Protein 8C7H (pdb70)

Sequence (1208 aa):
LSTCKTIDMELVKRKRIEAIRALYNSTDYYAKEVTRVLALDTNYCFSSTEKNCCVRQLYIDFRKDLGWKWIHEPKGYHANFCLGPCPYIAPCCVPQALEPLPIVYYVGRKPKVEQLSNMIVRSCKCSTCKTIDMELVKRKRIEAIRGQILSKLRLASPPSQGEVPPGPLPEAVLALYNSTRDRVPEADYYAKEVTRVLMVMFFNTSELREAVPEPVLLSRAELRLLRLKLKVEQHVELYQKYSNNSWRYLSNRLLAPSDSPEWLSFDVTGVVRQWNRPFLLLMATPLLDTNYCFSSTEKNCCVRQLYIDFRKDLGWKWIHEPKGYHANFCLGPCPYIWSLDTQYSKVLALYNQHNPGASAAPCCVPQALEPLPIVYYVGRKPKVEQLSNMIVRSCKCSVSCQVLGLLQVPSVLPPDTETLDLSGNQLRSILASPLGFYTALRHLDLSTNEISFLQPGAFQALTHLEHLSLAHNRLAMATALSAGGLGPLPRVTSLDLSGNSLYSGLLERLLGEAPSLHTLSLAENSLTRLTRHTFRDMPALEQLDLHSNVLMDIEDGAFEGLPRLTHLNLSRNSLTCISDFSLQQLRVLDLSCNSIEAFQTASQPQAEFQLTWLDLRENKLLHFPDLAALPRLIYLNLSNNLIRLPIHAPSEGWSARPLSQLLNLDLSYNEIELIPDSFLEHLTSLCFLNLSRNCLRTFEARRLGSLPCLMLLDLSHNALETLELGARALGSLRTLLLQGNALRDLPPYTFANLASLQRLNLQGNRVSPAFITSLRSLSLVDNEIELLRAGAFLHTPLTELDLSSNPGLEVATGALGGLEASLEVLALQGNGLMVLQVDLPCFICLKRLNLAEEVQLVQPGAELRNSGASVKVSCKASGYRFTSYYIDWVRQAPGQGLEWMGRIDPEDGGTKYAQKFQGRVTFTADTSTSTAYVELSSLRSEDTAVYYCARNEWETVVVGDLMYEYEYWGQGTQVTVSSASTKGPSVFPLAPALGCLVKDYFPEPVTVSGVHTFPAVLQSSGLYSLSSVVNVNHKDIQMTQSPSSLSASLGDRVTITCQASQSISSYLAWYQQKPGQAPNILIYGASRLKTGVPSRFSGSGSGTSFTLTISGLEAEDAGTYYCQQYASVPVTFGQGTKVELKRTVAAPSVFIFPPSVVCLLNNFYPREAKVQWQESVTEQDSKDSTYSLSSTCEVTHQGLSSPVTKSF

Organism: Homo sapiens (NCBI:txid9606)

GO terms:
  GO:0001837 epithelial to mesenchymal transition (P, TAS)
  GO:0031012 extracellular matrix (C, IDA)
  GO:0007179 transforming growth factor beta receptor signaling pathway (P, IDA)
  GO:0005515 protein binding (F, IPI)
  GO:0005125 cytokine activity (F, IDA)
  GO:0045066 regulatory T cell differentiation (P, IDA)
  GO:0034125 negative regulation of MyD88-dependent toll-like receptor signaling pathway (P, IDA)
  GO:0005576 extracellular region (C, IC)
  GO:0045596 negative regulation of cell differentiation (P, IEP)
  GO:0090263 positive regulation of canonical Wnt signaling pathway (P, IDA)
  GO:0002859 negative regulation of natural killer cell mediated cytotoxicity directed against tumor cell target (P, IDA)
  GO:0010628 positive regulation of gene expression (P, IDA)
  GO:0010629 negative regulation of gene expression (P, IDA)
  GO:0045944 positive regulation of transcription by RNA polymerase II (P, IDA)
  GO:1904894 positive regulation of receptor signaling pathway via STAT (P, IDA)
  GO:0060391 positive regulation of SMAD protein signal transduction (P, IDA)
  GO:0048661 positive regulation of smooth muscle cell proliferation (P, IDA)
  GO:1903077 negative regulation of protein localization to plasma membrane (P, IDA)
  GO:1902894 negative regulation of miRNA transcription (P, IMP)
  GO:0090263 positive regulation of canonical Wnt signaling pathway (P, IMP)

Foldseek 3Di:
DDDDDDDDDPVVVVVVVVVVVVQVVCDVVDDDDTDDDD/DAFCVHPPPDDDQAKKWDWDKDACCPPVVDDFFPPDRTDTQTDIDHDDDDCVKDKDADDFAKDKTWGDDDHDTDIDIGTRGHGTTIDID/DDPDDDCPVVVVVVVVVVVVLVCVQAVPPDPDDCPPPDDDDDDPQVVVQVVVVVAPQPPNPSHFWDKDKDFVCVPRDLVVLCVVPVALPFFDFKKFKDKDAAFQDKDKDWDWAPDDPPDIHTDDIDIDDHDGHIGMDIDTPRVVSSVGVHTMMMTTGHDD/DDLCDLQPDDDQAKWWHWDKDACCPHVVDDQWPDDRTDTQTDIHHAQDDDDDDPDDDPPVVVSCVQRPVPNDDGKDKAADDADWDWIWGDDDHDIDIDTDTRRHGRTIGID/DAQAQVQDADQDQPDDLQDAAYAHANYAYQAQDQVSQLSNLNYAHEEHDNYAHAEYDACRCVNNLNHAEYENAQYQPQCHLVVDFQADEERAHYAEYEHANNQHEQVSQLGNDYAYARHAEYEHANHAYAEQDQRRDARHARYAEYHHEPYAYAYYDPRSCVRHLRHAHYAHYLYAYAEADEDDNAEHAEDEYDNYAYADHAYDDDDPDQRNYQYYHHELYAYAADHQQQRHARHAADDPEQYAHEDDDARVVVGDDDCSHARHAHYEHENYAYADDDLVNQQSCEPHAEYAYANYQYAEEEDADAQGNVRHQEYHYAQYAYAAYAYYANHPQNHAEYEYANYAYDDYPQCRVARRNAHAYYEHEQHQDAACAYQHYAAYADENNLEAEQDQNNHQRHLYAYYEHEQHENHDYDANSVPNPQARYAEYAHAHHPDDDDNDDVVSNPNYDYYHHHD/DKAWEWDAQQEDAAQAKGKTKTAIDDDQLQWFKKWKWWADVPDDIHTFWIARQNPGDTDTDPPCVVQKDKGDDNVRSMIMIIGGRDDQRPFTWIKMFTQPDTCVVPPPHGHDGDHMYDTYTYHHQPDDADDWDKDFDDVLGWIWTWFGDDDDFDDDVKDKDDWDADPSGTTIIIGHCGDRPD/DKAKEWPAQEDEEAWQDKDKIKMFINFWQFFFKWKWQDDPPDDTDTAAGRFFHGDPPDDPQWGWDDGTTMIMIMGRTDDQVRFAWMKMWGDPDPDIDMYDIYTYYYDDDFWDWDWDWDPDCTKIWTDFTADPPKDADVPKDKDAQDSPHRGIIIMDNHFIDDPRDHDRDDDDD

Radius of gyration: 39.34 Å; Cα contacts (8 Å, |Δi|>4): 3081; chains: 7; bounding box: 77×90×145 Å

InterPro domains:
  IPR001111 TGF-beta, propeptide [PF00688] (31-261)
  IPR001839 Transforming growth factor-beta, C-terminal [PF00019] (292-389)
  IPR001839 Transforming growth factor-beta, C-terminal [PS51362] (275-390)
  IPR001839 Transforming growth factor-beta, C-terminal [SM00204] (293-390)
  IPR003939 Transforming growth factor beta-1 proprotein [PR01424] (12-31)
  IPR003939 Transforming growth factor beta-1 proprotein [PR01424] (34-43)
  IPR003939 Transforming growth factor beta-1 proprotein [PR01424] (135-154)
  IPR003939 Transforming growth factor beta-1 proprotein [PR01424] (166-177)
  IPR003939 Transforming growth factor beta-1 proprotein [PR01424] (207-219)
  IPR003939 Transforming growth factor beta-1 proprotein [PR01424] (264-275)
  IPR015615 Transforming growth factor-beta-like [PTHR11848] (11-390)
  IPR016319 Transforming growth factor-beta [PIRSF001787] (11-390)
  IPR016319 Transforming growth factor-beta [PR01423] (17-36)
  IPR016319 Transforming growth factor-beta [PR01423] (72-84)
  IPR016319 Transforming growth factor-beta [PR01423] (163-177)
  IPR016319 Transforming growth factor-beta [PR01423] (178-193)
  IPR016319 Transforming growth factor-beta [PR01423] (195-209)
  IPR017948 Transforming growth factor beta, conserved site [PS00250] (311-326)
  IPR029034 Cystine-knot cytokine [G3DSA:2.10.90.10] (280-390)
  IPR029034 Cystine-knot cytokine [SSF57501] (281-389)

Structure (mmCIF, N/CA/C/O backbone):
data_8C7H
#
_entry.id   8C7H
#
_cell.length_a   1.00
_cell.length_b   1.00
_cell.length_c   1.00
_cell.angle_alpha   90.00
_cell.angle_beta   90.00
_cell.angle_gamma   90.00
#
_symmetry.space_group_name_H-M   'P 1'
#
loop_
_entity.id
_entity.type
_entity.pdbx_description
1 polymer 'Transforming growth factor beta-1'
2 polymer 'Transforming growth factor beta-1'
3 polymer 'Transforming growth factor beta activator LRRC32'
4 polymer '28G11 Fab heavy chain'
5 polymer '28G11 Fab light chain'
6 branched beta-D-mannopyranose-(1-4)-2-acetamido-2-deoxy-beta-D-glucopyranose-(1-4)-2-acetamido-2-deoxy-beta-D-glucopyranose
#
loop_
_atom_site.group_PDB
_atom_site.id
_atom_site.type_symbol
_atom_site.label_atom_id
_atom_site.label_alt_id
_atom_site.label_comp_id
_atom_site.label_asym_id
_atom_site.label_entity_id
_atom_site.label_seq_id
_atom_site.pdbx_PDB_ins_code
_atom_site.Cartn_x
_atom_site.Cartn_y
_atom_site.Cartn_z
_atom_site.occupancy
_atom_site.B_iso_or_equiv
_atom_site.auth_seq_id
_atom_site.auth_comp_id
_atom_site.auth_asym_id
_atom_site.auth_atom_id
_atom_site.pdbx_PDB_model_num
ATOM 1 N N . LEU A 1 1 ? 151.650 137.473 164.135 1.00 40.27 30 LEU A N 1
ATOM 2 C CA . LEU A 1 1 ? 152.194 138.770 164.512 1.00 39.83 30 LEU A CA 1
ATOM 3 C C . LEU A 1 1 ? 152.433 139.648 163.293 1.00 40.10 30 LEU A C 1
ATOM 4 O O . LEU A 1 1 ? 153.364 139.418 162.527 1.00 48.66 30 LEU A O 1
ATOM 9 N N . SER A 1 2 ? 151.586 140.658 163.121 1.00 36.96 31 SER A N 1
ATOM 10 C CA . SER A 1 2 ? 151.729 141.597 162.021 1.00 37.82 31 SER A CA 1
ATOM 11 C C . SER A 1 2 ? 151.490 143.003 162.544 1.00 36.99 31 SER A C 1
ATOM 12 O O . SER A 1 2 ? 150.757 143.200 163.516 1.00 40.02 31 SER A O 1
ATOM 14 N N . THR A 1 3 ? 152.112 143.980 161.891 1.00 32.16 32 THR A N 1
ATOM 15 C CA . THR A 1 3 ? 151.936 145.372 162.265 1.00 30.86 32 THR A CA 1
ATOM 16 C C . THR A 1 3 ? 150.646 145.932 161.671 1.00 41.72 32 THR A C 1
ATOM 17 O O . THR A 1 3 ? 149.782 145.205 161.176 1.00 45.93 32 THR A O 1
ATOM 21 N N . CYS A 1 4 ? 150.520 147.251 161.722 1.00 47.58 33 CYS A N 1
ATOM 22 C CA . CYS A 1 4 ? 149.240 147.930 161.634 1.00 51.98 33 CYS A CA 1
ATOM 23 C C . CYS A 1 4 ? 149.117 148.682 160.314 1.00 53.99 33 CYS A C 1
ATOM 24 O O . CYS A 1 4 ? 150.094 149.231 159.799 1.00 53.64 33 CYS A O 1
ATOM 27 N N . LYS A 1 5 ? 147.901 148.707 159.773 1.00 68.40 34 LYS A N 1
ATOM 28 C CA . LYS A 1 5 ? 147.639 149.368 158.502 1.00 74.66 34 LYS A CA 1
ATOM 29 C C . LYS A 1 5 ? 146.246 149.983 158.529 1.00 83.18 34 LYS A C 1
ATOM 30 O O . LYS A 1 5 ? 145.429 149.692 159.406 1.00 84.58 34 LYS A O 1
ATOM 34 N N . THR A 1 6 ? 145.988 150.847 157.544 1.00 85.18 35 THR A N 1
ATOM 35 C CA . THR A 1 6 ? 144.674 151.449 157.308 1.00 91.61 35 THR A CA 1
ATOM 36 C C . THR A 1 6 ? 144.183 152.236 158.527 1.00 97.60 35 THR A C 1
ATOM 37 O O . THR A 1 6 ? 143.190 151.891 159.171 1.00 102.04 35 THR A O 1
ATOM 41 N N . ILE A 1 7 ? 144.909 153.311 158.835 1.00 94.00 36 ILE A N 1
ATOM 42 C CA . ILE A 1 7 ? 144.479 154.234 159.879 1.00 92.83 36 ILE A CA 1
ATOM 43 C C . ILE A 1 7 ? 143.204 154.936 159.433 1.00 100.14 36 ILE A C 1
ATOM 44 O O . ILE A 1 7 ? 143.126 155.469 158.318 1.00 104.62 36 ILE A O 1
ATOM 46 N N . ASP A 1 8 ? 142.197 154.942 160.304 1.00 100.40 37 ASP A N 1
ATOM 47 C CA . ASP A 1 8 ? 140.890 155.468 159.936 1.00 103.59 37 ASP A CA 1
ATOM 48 C C . ASP A 1 8 ? 140.922 156.988 159.815 1.00 107.61 37 ASP A C 1
ATOM 49 O O . ASP A 1 8 ? 141.700 157.673 160.483 1.00 103.95 37 ASP A O 1
ATOM 54 N N . MET A 1 9 ? 140.046 157.511 158.961 1.00 113.80 38 MET A N 1
ATOM 55 C CA . MET A 1 9 ? 139.943 158.937 158.674 1.00 110.37 38 MET A CA 1
ATOM 56 C C . MET A 1 9 ? 138.595 159.534 159.045 1.00 106.88 38 MET A C 1
ATOM 57 O O . MET A 1 9 ? 138.545 160.645 159.578 1.00 105.21 38 MET A O 1
ATOM 62 N N . GLU A 1 10 ? 137.497 158.823 158.778 1.00 106.99 39 GLU A N 1
ATOM 63 C CA . GLU A 1 10 ? 136.170 159.389 159.002 1.00 109.30 39 GLU A CA 1
ATOM 64 C C . GLU A 1 10 ? 135.905 159.622 160.485 1.00 109.93 39 GLU A C 1
ATOM 65 O O . GLU A 1 10 ? 135.446 160.700 160.882 1.00 109.55 39 GLU A O 1
ATOM 67 N N . LEU A 1 11 ? 136.181 158.617 161.319 1.00 109.24 40 LEU A N 1
ATOM 68 C CA . LEU A 1 11 ? 135.929 158.753 162.751 1.00 111.93 40 LEU A CA 1
ATOM 69 C C . LEU A 1 11 ? 136.799 159.847 163.360 1.00 110.16 40 LEU A C 1
ATOM 70 O O . LEU A 1 11 ? 136.357 160.576 164.256 1.00 108.20 40 LEU A O 1
ATOM 75 N N . VAL A 1 12 ? 138.041 159.972 162.890 1.00 106.67 41 VAL A N 1
ATOM 76 C CA . VAL A 1 12 ? 138.965 160.946 163.464 1.00 107.08 41 VAL A CA 1
ATOM 77 C C . VAL A 1 12 ? 138.483 162.368 163.203 1.00 107.01 41 VAL A C 1
ATOM 78 O O . VAL A 1 12 ? 138.510 163.223 164.098 1.00 104.71 41 VAL A O 1
ATOM 82 N N . LYS A 1 13 ? 138.037 162.646 161.974 1.00 107.06 42 LYS A N 1
ATOM 83 C CA . LYS A 1 13 ? 137.651 164.006 161.608 1.00 98.58 42 LYS A CA 1
ATOM 84 C C . LYS A 1 13 ? 136.442 164.481 162.406 1.00 100.22 42 LYS A C 1
ATOM 85 O O . LYS A 1 13 ? 136.383 165.646 162.816 1.00 101.92 42 LYS A O 1
ATOM 89 N N . ARG A 1 14 ? 135.465 163.598 162.627 1.00 102.03 43 ARG A N 1
ATOM 90 C CA . ARG A 1 14 ? 134.284 163.979 163.397 1.00 100.71 43 ARG A CA 1
ATOM 91 C C . ARG A 1 14 ? 134.661 164.397 164.811 1.00 101.80 43 ARG A C 1
ATOM 92 O O . ARG A 1 14 ? 134.085 165.342 165.363 1.00 99.46 43 ARG A O 1
ATOM 94 N N . LYS A 1 15 ? 135.623 163.699 165.418 1.00 105.61 44 LYS A N 1
ATOM 95 C CA . LYS A 1 15 ? 136.099 164.088 166.741 1.00 105.37 44 LYS A CA 1
ATOM 96 C C 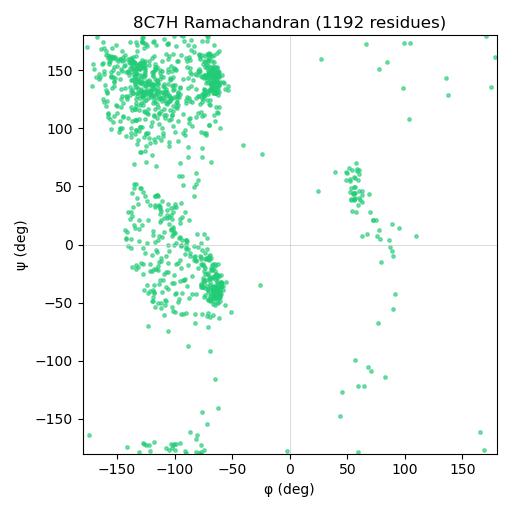. LYS A 1 15 ? 136.754 165.464 166.707 1.00 104.90 44 LYS A C 1
ATOM 97 O O . LYS A 1 15 ? 136.551 166.279 167.614 1.00 103.06 44 LYS A O 1
ATOM 101 N N . ARG A 1 16 ? 137.548 165.738 165.668 1.00 105.44 45 ARG A N 1
ATOM 102 C CA . ARG A 1 16 ? 138.221 167.029 165.564 1.00 103.20 45 ARG A CA 1
ATOM 103 C C . ARG A 1 16 ? 137.228 168.175 165.427 1.00 102.67 45 ARG A C 1
ATOM 104 O O . ARG A 1 16 ? 137.417 169.230 166.041 1.00 102.58 45 ARG A O 1
ATOM 112 N N . ILE A 1 17 ? 136.171 167.988 164.632 1.00 103.67 46 ILE A N 1
ATOM 113 C CA . ILE A 1 17 ? 135.151 169.023 164.489 1.00 102.99 46 ILE A CA 1
ATOM 114 C C . ILE A 1 17 ? 134.497 169.313 165.835 1.00 102.60 46 ILE A C 1
ATOM 115 O O . ILE A 1 17 ? 134.224 170.471 166.172 1.00 100.01 46 ILE A O 1
ATOM 120 N N . GLU A 1 18 ? 134.244 168.268 166.627 1.00 104.93 47 GLU A N 1
ATOM 121 C CA . GLU A 1 18 ? 133.747 168.467 167.984 1.00 107.63 47 GLU A CA 1
ATOM 122 C C . GLU A 1 18 ? 134.730 169.286 168.812 1.00 104.30 47 GLU A C 1
ATOM 123 O O . GLU A 1 18 ? 134.327 170.176 169.569 1.00 101.52 47 GLU A O 1
ATOM 129 N N . ALA A 1 19 ? 136.026 168.990 168.686 1.00 106.09 48 ALA A N 1
ATOM 130 C CA . ALA A 1 19 ? 137.041 169.768 169.388 1.00 104.58 48 ALA A CA 1
ATOM 131 C C . ALA A 1 19 ? 137.103 171.205 168.884 1.00 103.41 48 ALA A C 1
ATOM 132 O O . ALA A 1 19 ? 137.258 172.133 169.685 1.00 107.47 48 ALA A O 1
ATOM 134 N N . ILE A 1 20 ? 136.993 171.406 167.569 1.00 103.98 49 ILE A N 1
ATOM 135 C CA . ILE A 1 20 ? 137.021 172.756 167.012 1.00 102.70 49 ILE A CA 1
ATOM 136 C C . ILE A 1 20 ? 135.810 173.550 167.489 1.00 104.14 49 ILE A C 1
ATOM 137 O O . ILE A 1 20 ? 135.869 174.777 167.638 1.00 104.62 49 ILE A O 1
ATOM 142 N N . ARG A 1 21 ? 134.703 172.863 167.749 1.00 106.52 50 ARG A N 1
ATOM 143 C CA . ARG A 1 21 ? 133.495 173.480 168.285 1.00 106.45 50 ARG A CA 1
ATOM 144 C C . ARG A 1 21 ? 133.739 174.119 169.649 1.00 100.47 50 ARG A C 1
ATOM 145 O O . ARG A 1 21 ? 133.908 175.334 169.756 1.00 90.86 50 ARG A O 1
ATOM 153 N N . ALA A 1 50 ? 135.107 196.566 155.565 1.00 97.58 79 ALA A N 1
ATOM 154 C CA . ALA A 1 50 ? 136.497 196.997 155.484 1.00 100.74 79 ALA A CA 1
ATOM 155 C C . ALA A 1 50 ? 137.294 196.479 156.676 1.00 103.20 79 ALA A C 1
ATOM 156 O O . ALA A 1 50 ? 138.477 196.161 156.553 1.00 101.29 79 ALA A O 1
ATOM 158 N N . LEU A 1 51 ? 136.634 196.404 157.833 1.00 106.58 80 LEU A N 1
ATOM 159 C CA . LEU A 1 51 ? 137.285 195.866 159.023 1.00 103.59 80 LEU A CA 1
ATOM 160 C C . LEU A 1 51 ? 137.665 194.404 158.827 1.00 104.35 80 LEU A C 1
ATOM 161 O O . LEU A 1 51 ? 138.737 193.968 159.262 1.00 106.05 80 LEU A O 1
ATOM 166 N N . TYR A 1 52 ? 136.792 193.629 158.181 1.00 103.73 81 TYR A N 1
ATOM 167 C CA . TYR A 1 52 ? 137.119 192.243 157.867 1.00 98.83 81 TYR A CA 1
ATOM 168 C C . TYR A 1 52 ? 138.114 192.156 156.715 1.00 101.73 81 TYR A C 1
ATOM 169 O O . TYR A 1 52 ? 138.949 191.245 156.676 1.00 104.72 81 TYR A O 1
ATOM 178 N N . ASN A 1 53 ? 138.041 193.095 155.769 1.00 103.79 82 ASN A N 1
ATOM 179 C CA . ASN A 1 53 ? 138.926 193.050 154.610 1.00 106.06 82 ASN A CA 1
ATOM 180 C C . ASN A 1 53 ? 140.348 193.469 154.964 1.00 104.35 82 ASN A C 1
ATOM 181 O O . ASN A 1 53 ? 141.303 192.999 154.336 1.00 100.62 82 ASN A O 1
ATOM 183 N N . SER A 1 54 ? 140.509 194.351 155.953 1.00 103.91 83 SER A N 1
ATOM 184 C CA . SER A 1 54 ? 141.848 194.776 156.350 1.00 104.30 83 SER A CA 1
ATOM 185 C C . SER A 1 54 ? 142.634 193.626 156.969 1.00 107.80 83 SER A C 1
ATOM 186 O O . SER A 1 54 ? 143.862 193.699 157.089 1.00 110.41 83 SER A O 1
ATOM 188 N N . THR A 1 55 ? 141.945 192.564 157.374 1.00 106.05 84 THR A N 1
ATOM 189 C CA . THR A 1 55 ? 142.595 191.389 157.937 1.00 101.50 84 THR A CA 1
ATOM 190 C C . THR A 1 55 ? 143.032 190.428 156.836 1.00 97.04 84 THR A C 1
ATOM 191 O O . THR A 1 55 ? 143.680 190.829 155.869 1.00 92.38 84 THR A O 1
ATOM 195 N N . ASP A 1 73 ? 147.633 185.893 173.123 1.00 110.73 102 ASP A N 1
ATOM 196 C CA . ASP A 1 73 ? 147.012 185.132 174.200 1.00 114.11 102 ASP A CA 1
ATOM 197 C C . ASP A 1 73 ? 146.032 184.108 173.639 1.00 109.95 102 ASP A C 1
ATOM 198 O O . ASP A 1 73 ? 145.570 184.238 172.506 1.00 103.20 102 ASP A O 1
ATOM 203 N N . TYR A 1 74 ? 145.725 183.085 174.440 1.00 112.00 103 TYR A N 1
ATOM 204 C CA . TYR A 1 74 ? 144.785 182.057 174.004 1.00 111.75 103 TYR A CA 1
ATOM 205 C C . TYR A 1 74 ? 143.396 182.638 173.774 1.00 113.43 103 TYR A C 1
ATOM 206 O O . TYR A 1 74 ? 142.730 182.299 172.789 1.00 111.12 103 TYR A O 1
ATOM 215 N N . TYR A 1 75 ? 142.940 183.505 174.673 1.00 116.75 104 TYR A N 1
ATOM 216 C CA . TYR A 1 75 ? 141.626 184.112 174.526 1.00 113.97 104 TYR A CA 1
ATOM 217 C C . TYR A 1 75 ? 141.615 185.095 173.360 1.00 110.27 104 TYR A C 1
ATOM 218 O O . TYR A 1 75 ? 142.607 185.771 173.075 1.00 108.92 104 TYR A O 1
ATOM 227 N N . ALA A 1 76 ? 140.473 185.163 172.683 1.00 106.48 105 ALA A N 1
ATOM 228 C CA . ALA A 1 76 ? 140.352 185.938 171.460 1.00 103.52 105 ALA A CA 1
ATOM 229 C C . ALA A 1 76 ? 140.504 187.431 171.736 1.00 105.40 105 ALA A C 1
ATOM 230 O O . ALA A 1 76 ? 140.193 187.929 172.821 1.00 106.75 105 ALA A O 1
ATOM 232 N N . LYS A 1 77 ? 140.990 188.147 170.723 1.00 105.50 106 LYS A N 1
ATOM 233 C CA . LYS A 1 77 ? 141.223 189.581 170.807 1.00 104.98 106 LYS A CA 1
ATOM 234 C C . LYS A 1 77 ? 140.364 190.298 169.776 1.00 108.52 106 LYS A C 1
ATOM 235 O O . LYS A 1 77 ? 140.133 189.782 168.678 1.00 110.16 106 LYS A O 1
ATOM 237 N N . GLU A 1 78 ? 139.896 191.489 170.138 1.00 111.95 107 GLU A N 1
ATOM 238 C CA . GLU A 1 78 ? 139.015 192.266 169.281 1.00 113.60 107 GLU A CA 1
ATOM 239 C C . GLU A 1 78 ? 139.782 192.824 168.082 1.00 114.85 107 GLU A C 1
ATOM 240 O O . GLU A 1 78 ? 141.015 192.857 168.051 1.00 112.32 107 GLU A O 1
ATOM 246 N N . VAL A 1 79 ? 139.027 193.264 167.078 1.00 115.73 108 VAL A N 1
ATOM 247 C CA . VAL A 1 79 ? 139.584 193.846 165.861 1.00 118.49 108 VAL A CA 1
ATOM 248 C C . VAL A 1 79 ? 138.878 195.170 165.604 1.00 116.43 108 VAL A C 1
ATOM 249 O O . VAL A 1 79 ? 137.653 195.204 165.432 1.00 114.98 108 VAL A O 1
ATOM 253 N N . THR A 1 80 ? 139.650 196.254 165.577 1.00 120.56 109 THR A N 1
ATOM 254 C CA . THR A 1 80 ? 139.143 197.590 165.296 1.00 120.58 109 THR A CA 1
ATOM 255 C C . THR A 1 80 ? 140.198 198.351 164.507 1.00 124.75 109 THR A C 1
ATOM 256 O O . THR A 1 80 ? 141.375 197.984 164.496 1.00 127.87 109 THR A O 1
ATOM 260 N N . ARG A 1 81 ? 139.767 199.420 163.841 1.00 121.57 110 ARG A N 1
ATOM 261 C CA . ARG A 1 81 ? 140.661 200.223 163.021 1.00 121.14 110 ARG A CA 1
ATOM 262 C C . ARG A 1 81 ? 140.525 201.696 163.379 1.00 127.85 110 ARG A C 1
ATOM 263 O O . ARG A 1 81 ? 139.433 202.182 163.687 1.00 128.67 110 ARG A O 1
ATOM 271 N N . VAL A 1 82 ? 141.655 202.399 163.347 1.00 133.39 111 VAL A N 1
ATOM 272 C CA . VAL A 1 82 ? 141.713 203.828 163.635 1.00 135.41 111 VAL A CA 1
ATOM 273 C C . VAL A 1 82 ? 142.547 204.504 162.557 1.00 135.21 111 VAL A C 1
ATOM 274 O O . VAL A 1 82 ? 143.694 204.114 162.317 1.00 138.86 111 VAL A O 1
ATOM 278 N N . LEU A 1 83 ? 141.975 205.514 161.909 1.00 131.78 112 LEU A N 1
ATOM 279 C CA . LEU A 1 83 ? 142.701 206.279 160.903 1.00 130.02 112 LEU A CA 1
ATOM 280 C C . LEU A 1 83 ? 142.677 207.768 161.238 1.00 130.47 112 LEU A C 1
ATOM 281 O O . LEU A 1 83 ? 143.527 208.261 161.979 1.00 132.38 112 LEU A O 1
ATOM 286 N N . ALA B 2 1 ? 155.507 178.112 178.102 1.00 82.56 279 ALA B N 1
ATOM 287 C CA . ALA B 2 1 ? 156.206 179.354 178.409 1.00 90.64 279 ALA B CA 1
ATOM 288 C C . ALA B 2 1 ? 156.680 179.369 179.858 1.00 89.50 279 ALA B C 1
ATOM 289 O O . ALA B 2 1 ? 156.522 180.365 180.564 1.00 87.97 279 ALA B O 1
ATOM 291 N N . LEU B 2 2 ? 157.264 178.257 180.297 1.00 85.10 280 LEU B N 1
ATOM 292 C CA . LEU B 2 2 ? 157.765 178.105 181.661 1.00 86.68 280 LEU B CA 1
ATOM 293 C C . LEU B 2 2 ? 159.245 177.744 181.583 1.00 79.07 280 LEU B C 1
ATOM 294 O O . LEU B 2 2 ? 159.599 176.572 181.424 1.00 72.41 280 LEU B O 1
ATOM 299 N N . ASP B 2 3 ? 160.106 178.752 181.703 1.00 79.55 281 ASP B N 1
ATOM 300 C CA . ASP B 2 3 ? 161.540 178.563 181.557 1.00 79.73 281 ASP B CA 1
ATOM 301 C C . ASP B 2 3 ? 162.151 178.022 182.850 1.00 85.79 281 ASP B C 1
ATOM 302 O O . ASP B 2 3 ? 161.462 177.759 183.840 1.00 86.47 281 ASP B O 1
ATOM 307 N N . THR B 2 4 ? 163.475 177.846 182.833 1.00 85.35 282 THR B N 1
ATOM 308 C CA . THR B 2 4 ? 164.174 177.315 183.999 1.00 84.10 282 THR B CA 1
ATOM 309 C C . THR B 2 4 ? 164.183 178.308 185.152 1.00 90.50 282 THR B C 1
ATOM 310 O O . THR B 2 4 ? 164.229 177.901 186.318 1.00 91.28 282 THR B O 1
ATOM 314 N N . ASN B 2 5 ? 164.146 179.608 184.851 1.00 93.99 283 ASN B N 1
ATOM 315 C CA . ASN B 2 5 ? 164.196 180.621 185.898 1.00 92.82 283 ASN B CA 1
ATOM 316 C C . ASN B 2 5 ? 162.979 180.578 186.812 1.00 89.03 283 ASN B C 1
ATOM 317 O O . ASN B 2 5 ? 163.034 181.122 187.920 1.00 88.99 283 ASN B O 1
ATOM 322 N N . TYR B 2 6 ? 161.888 179.949 186.378 1.00 89.49 284 TYR B N 1
ATOM 323 C CA . TYR B 2 6 ? 160.667 179.867 187.172 1.00 94.29 284 TYR B CA 1
ATOM 324 C C . TYR B 2 6 ? 160.505 178.515 187.860 1.00 98.42 284 TYR B C 1
ATOM 325 O O . TYR B 2 6 ? 160.392 178.449 189.087 1.00 101.03 284 TYR B O 1
ATOM 334 N N . CYS B 2 7 ? 160.497 177.428 187.087 1.00 98.12 285 CYS B N 1
ATOM 335 C CA . CYS B 2 7 ? 160.141 176.116 187.615 1.00 96.36 285 CYS B CA 1
ATOM 336 C C . CYS B 2 7 ? 161.229 175.507 188.491 1.00 95.99 285 CYS B C 1
ATOM 337 O O . CYS B 2 7 ? 160.911 174.690 189.363 1.00 97.15 285 CYS B O 1
ATOM 340 N N . PHE B 2 8 ? 162.488 175.893 188.303 1.00 96.07 286 PHE B N 1
ATOM 341 C CA . PHE B 2 8 ? 163.570 175.333 189.102 1.00 97.74 286 PHE B CA 1
ATOM 342 C C . PHE B 2 8 ? 163.428 175.768 190.555 1.00 103.44 286 PHE B C 1
ATOM 343 O O . PHE B 2 8 ? 163.127 176.932 190.838 1.00 104.33 286 PHE B O 1
ATOM 351 N N . SER B 2 9 ? 163.648 174.826 191.474 1.00 107.50 287 SER B N 1
ATOM 352 C CA . SER B 2 9 ? 163.517 175.073 192.912 1.00 113.85 287 SER B CA 1
ATOM 353 C C . SER B 2 9 ? 162.132 175.614 193.259 1.00 110.98 287 SER B C 1
ATOM 354 O O . SER B 2 9 ? 161.984 176.504 194.099 1.00 109.77 287 SER B O 1
ATOM 356 N N . SER B 2 10 ? 161.107 175.073 192.603 1.00 108.46 288 SER B N 1
ATOM 357 C CA . SER B 2 10 ? 159.726 175.466 192.835 1.00 107.62 288 SER B CA 1
ATOM 358 C C . SER B 2 10 ? 158.849 174.225 192.889 1.00 112.62 288 SER B C 1
ATOM 359 O O . SER B 2 10 ? 159.177 173.196 192.292 1.00 113.53 288 SER B O 1
ATOM 362 N N . THR B 2 11 ? 157.735 174.326 193.610 1.00 115.60 289 THR B N 1
ATOM 363 C CA . THR B 2 11 ? 156.794 173.217 193.756 1.00 117.84 289 THR B CA 1
ATOM 364 C C . THR B 2 11 ? 155.634 173.443 192.795 1.00 111.39 289 THR B C 1
ATOM 365 O O . THR B 2 11 ? 154.689 174.173 193.103 1.00 106.62 289 THR B O 1
ATOM 367 N N . GLU B 2 12 ? 155.703 172.815 191.623 1.00 105.87 290 GLU B N 1
ATOM 368 C CA . GLU B 2 12 ? 154.663 172.930 190.611 1.00 104.87 290 GLU B CA 1
ATOM 369 C C . GLU B 2 12 ? 154.288 171.544 190.111 1.00 97.14 290 GLU B C 1
ATOM 370 O O . GLU B 2 12 ? 155.165 170.747 189.763 1.00 88.54 290 GLU B O 1
ATOM 376 N N . LYS B 2 13 ? 152.987 171.260 190.080 1.00 95.29 291 LYS B N 1
ATOM 377 C CA . LYS B 2 13 ? 152.494 170.001 189.541 1.00 84.80 291 LYS B CA 1
ATOM 378 C C . LYS B 2 13 ? 152.231 170.064 188.044 1.00 86.18 291 LYS B C 1
ATOM 379 O O . LYS B 2 13 ? 152.131 169.012 187.402 1.00 87.02 291 LYS B O 1
ATOM 381 N N . ASN B 2 14 ? 152.119 171.262 187.477 1.00 87.97 292 ASN B N 1
ATOM 382 C CA . ASN B 2 14 ? 151.915 171.416 186.047 1.00 83.24 292 ASN B CA 1
ATOM 383 C C . ASN B 2 14 ? 153.251 171.341 185.311 1.00 78.36 292 ASN B C 1
ATOM 384 O O . ASN B 2 14 ? 154.327 171.351 185.913 1.00 82.10 292 ASN B O 1
ATOM 389 N N . CYS B 2 15 ? 153.172 171.272 183.985 1.00 69.13 293 CYS B N 1
ATOM 390 C CA . CYS B 2 15 ? 154.349 170.965 183.186 1.00 68.88 293 CYS B CA 1
ATOM 391 C C . CYS B 2 15 ? 155.335 172.126 183.172 1.00 63.68 293 CYS B C 1
ATOM 392 O O . CYS B 2 15 ? 154.970 173.271 182.893 1.00 71.02 293 CYS B O 1
ATOM 395 N N . CYS B 2 16 ? 156.595 171.816 183.464 1.00 52.56 294 CYS B N 1
ATOM 396 C CA . CYS B 2 16 ? 157.681 172.781 183.366 1.00 53.77 294 CYS B CA 1
ATOM 397 C C . CYS B 2 16 ? 158.973 172.010 183.125 1.00 49.62 294 CYS B C 1
ATOM 398 O O . CYS B 2 16 ? 159.019 170.783 183.249 1.00 51.23 294 CYS B O 1
ATOM 401 N N . VAL B 2 17 ? 160.029 172.744 182.779 1.00 41.92 295 VAL B N 1
ATOM 402 C CA . VAL B 2 17 ? 161.322 172.130 182.503 1.00 35.66 295 VAL B CA 1
ATOM 403 C C . VAL B 2 17 ? 161.944 171.621 183.798 1.00 42.39 295 VAL B C 1
ATOM 404 O O . VAL B 2 17 ? 162.003 172.339 184.804 1.00 50.12 295 VAL B O 1
ATOM 408 N N . ARG B 2 18 ? 162.407 170.374 183.779 1.00 38.61 296 ARG B N 1
ATOM 409 C CA . ARG B 2 18 ? 162.991 169.719 184.940 1.00 40.13 296 ARG B CA 1
ATOM 410 C C . ARG B 2 18 ? 164.505 169.640 184.801 1.00 38.36 296 ARG B C 1
ATOM 411 O O . ARG B 2 18 ? 165.059 169.792 183.712 1.00 39.16 296 ARG B O 1
ATOM 419 N N . GLN B 2 19 ? 165.172 169.400 185.927 1.00 39.09 297 GLN B N 1
ATOM 420 C CA . GLN B 2 19 ? 166.626 169.317 185.950 1.00 40.76 297 GLN B CA 1
ATOM 421 C C . GLN B 2 19 ? 167.111 167.934 185.531 1.00 40.95 297 GLN B C 1
ATOM 422 O O . GLN B 2 19 ? 166.469 166.916 185.805 1.00 43.18 297 GLN B O 1
ATOM 428 N N . LEU B 2 20 ? 168.266 167.910 184.866 1.00 39.62 298 LEU B N 1
ATOM 429 C CA . LEU B 2 20 ? 168.948 166.673 184.507 1.00 31.73 298 LEU B CA 1
ATOM 430 C C . LEU B 2 20 ? 170.372 167.003 184.090 1.00 30.65 298 LEU B C 1
ATOM 431 O O . LEU B 2 20 ? 170.608 168.024 183.441 1.00 28.74 298 LEU B O 1
ATOM 436 N N . TYR B 2 21 ? 171.312 166.137 184.462 1.00 30.50 299 TYR B N 1
ATOM 437 C CA . TYR B 2 21 ? 172.716 166.312 184.118 1.00 28.62 299 TYR B CA 1
ATOM 438 C C . TYR B 2 21 ? 173.220 165.131 183.301 1.00 30.06 299 TYR B C 1
ATOM 439 O O . TYR B 2 21 ? 172.994 163.970 183.657 1.00 28.27 299 TYR B O 1
ATOM 448 N N . ILE B 2 22 ? 173.905 165.444 182.205 1.00 28.03 300 ILE B N 1
ATOM 449 C CA . ILE B 2 22 ? 174.571 164.466 181.353 1.00 24.05 300 ILE B CA 1
ATOM 450 C C . ILE B 2 22 ? 176.050 164.484 181.702 1.00 22.75 300 ILE B C 1
ATOM 451 O O . ILE B 2 22 ? 176.676 165.549 181.701 1.00 24.23 300 ILE B O 1
ATOM 456 N N . ASP B 2 23 ? 176.610 163.319 182.011 1.00 22.77 301 ASP B N 1
ATOM 457 C CA . ASP B 2 23 ? 178.049 163.174 182.185 1.00 22.71 301 ASP B CA 1
ATOM 458 C C . ASP B 2 23 ? 178.506 162.046 181.270 1.00 22.60 301 ASP B C 1
ATOM 459 O O . ASP B 2 23 ? 178.123 160.888 181.464 1.00 25.09 301 ASP B O 1
ATOM 464 N N . PHE B 2 24 ? 179.319 162.389 180.270 1.00 21.86 302 PHE B N 1
ATOM 465 C CA . PHE B 2 24 ? 179.675 161.427 179.233 1.00 21.63 302 PHE B CA 1
ATOM 466 C C . PHE B 2 24 ? 180.463 160.248 179.788 1.00 25.02 302 PHE B C 1
ATOM 467 O O . PHE B 2 24 ? 180.442 159.162 179.201 1.00 26.38 302 PHE B O 1
ATOM 475 N N . ARG B 2 25 ? 181.162 160.438 180.908 1.00 26.08 303 ARG B N 1
ATOM 476 C CA . ARG B 2 25 ? 182.024 159.381 181.425 1.00 24.14 303 ARG B CA 1
ATOM 477 C C . ARG B 2 25 ? 181.224 158.285 182.121 1.00 24.40 303 ARG B C 1
ATOM 478 O O . ARG B 2 25 ? 181.599 157.108 182.062 1.00 23.93 303 ARG B O 1
ATOM 480 N N . LYS B 2 26 ? 180.124 158.642 182.783 1.00 25.60 304 LYS B N 1
ATOM 481 C CA . LYS B 2 26 ? 179.391 157.692 183.615 1.00 24.79 304 LYS B CA 1
ATOM 482 C C . LYS B 2 26 ? 178.067 157.250 183.004 1.00 32.30 304 LYS B C 1
ATOM 483 O O . LYS B 2 26 ? 177.778 156.051 182.969 1.00 39.15 304 LYS B O 1
ATOM 485 N N . ASP B 2 27 ? 177.245 158.189 182.529 1.00 28.47 305 ASP B N 1
ATOM 486 C CA . ASP B 2 27 ? 175.976 157.801 181.918 1.00 25.71 305 ASP B CA 1
ATOM 487 C C . ASP B 2 27 ? 176.193 157.136 180.565 1.00 27.25 305 ASP B C 1
ATOM 488 O O . ASP B 2 27 ? 175.788 155.987 180.356 1.00 27.43 305 ASP B O 1
ATOM 493 N N . LEU B 2 28 ? 176.828 157.840 179.631 1.00 25.46 306 LEU B N 1
ATOM 494 C CA . LEU B 2 28 ? 177.040 157.303 178.295 1.00 27.79 306 LEU B CA 1
ATOM 495 C C . LEU B 2 28 ? 178.258 156.396 178.200 1.00 26.85 306 LEU B C 1
ATOM 496 O O . LEU B 2 28 ? 178.399 155.683 177.202 1.00 25.78 306 LEU B O 1
ATOM 501 N N . GLY B 2 29 ? 179.127 156.395 179.206 1.00 27.18 307 GLY B N 1
ATOM 502 C CA . GLY B 2 29 ? 180.298 155.532 179.184 1.00 23.86 307 GLY B CA 1
ATOM 503 C C . GLY B 2 29 ? 181.229 155.796 178.021 1.00 21.42 307 GLY B C 1
ATOM 504 O O . GLY B 2 29 ? 181.756 154.850 177.424 1.00 20.24 307 GLY B O 1
ATOM 505 N N . TRP B 2 30 ? 181.442 157.063 177.683 1.00 25.20 308 TRP B N 1
ATOM 506 C CA . TRP B 2 30 ? 182.236 157.451 176.527 1.00 27.78 308 TRP B CA 1
ATOM 507 C C . TRP B 2 30 ? 183.513 158.145 176.970 1.00 31.31 308 TRP B C 1
ATOM 508 O O . TRP B 2 30 ? 183.512 158.913 177.937 1.00 35.95 308 TRP B O 1
ATOM 519 N N . LYS B 2 31 ? 184.601 157.870 176.256 1.00 29.81 309 LYS B N 1
ATOM 520 C CA . LYS B 2 31 ? 185.870 158.539 176.485 1.00 30.10 309 LYS B CA 1
ATOM 521 C C . LYS B 2 31 ? 186.339 159.351 175.288 1.00 38.01 309 LYS B C 1
ATOM 522 O O . LYS B 2 31 ? 187.427 159.933 175.344 1.00 45.16 309 LYS B O 1
ATOM 524 N N . TRP B 2 32 ? 185.559 159.407 174.210 1.00 34.64 310 TRP B N 1
ATOM 525 C CA . TRP B 2 32 ? 185.979 160.065 172.981 1.00 28.18 310 TRP B CA 1
ATOM 526 C C . TRP B 2 32 ? 185.513 161.511 172.877 1.00 28.22 310 TRP B C 1
ATOM 527 O O . TRP B 2 32 ? 185.830 162.175 171.886 1.00 34.48 310 TRP B O 1
ATOM 538 N N . ILE B 2 33 ? 184.777 162.018 173.861 1.00 27.56 311 ILE B N 1
ATOM 539 C CA . ILE B 2 33 ? 184.375 163.419 173.897 1.00 29.06 311 ILE B CA 1
ATOM 540 C C . ILE B 2 33 ? 185.312 164.117 174.876 1.00 33.74 311 ILE B C 1
ATOM 541 O O . ILE B 2 33 ? 185.152 164.008 176.094 1.00 33.66 311 ILE B O 1
ATOM 546 N N . HIS B 2 34 ? 186.299 164.835 174.340 1.00 31.71 312 HIS B N 1
ATOM 547 C CA . HIS B 2 34 ? 187.297 165.470 175.193 1.00 34.01 312 HIS B CA 1
ATOM 548 C C . HIS B 2 34 ? 186.691 166.609 176.002 1.00 37.60 312 HIS B C 1
ATOM 549 O O . HIS B 2 34 ? 186.882 166.686 177.221 1.00 40.58 312 HIS B O 1
ATOM 556 N N . GLU B 2 35 ? 185.953 167.500 175.346 1.00 33.17 313 GLU B N 1
ATOM 557 C CA . GLU B 2 35 ? 185.311 168.603 176.039 1.00 32.35 313 GLU B CA 1
ATOM 558 C C . GLU B 2 35 ? 183.872 168.753 175.567 1.00 29.56 313 GLU B C 1
ATOM 559 O O . GLU B 2 35 ? 183.594 168.636 174.368 1.00 34.20 313 GLU B O 1
ATOM 565 N N . PRO B 2 36 ? 182.937 169.019 176.482 1.00 25.99 314 PRO B N 1
ATOM 566 C CA . PRO B 2 36 ? 183.108 169.163 177.928 1.00 29.65 314 PRO B CA 1
ATOM 567 C C . PRO B 2 36 ? 182.919 167.837 178.649 1.00 34.51 314 PRO B C 1
ATOM 568 O O . PRO B 2 36 ? 182.706 166.811 178.013 1.00 40.67 314 PRO B O 1
ATOM 572 N N . LYS B 2 37 ? 182.991 167.823 179.979 1.00 29.51 315 LYS B N 1
ATOM 573 C CA . LYS B 2 37 ? 182.680 166.608 180.719 1.00 27.44 315 LYS B CA 1
ATOM 574 C C . LYS B 2 37 ? 181.186 166.319 180.752 1.00 24.61 315 LYS B C 1
ATOM 575 O O . LYS B 2 37 ? 180.793 165.215 181.143 1.00 23.09 315 LYS B O 1
ATOM 577 N N . GLY B 2 38 ? 180.356 167.274 180.357 1.00 26.00 316 GLY B N 1
ATOM 578 C CA . GLY B 2 38 ? 178.923 167.072 180.352 1.00 25.48 316 GLY B CA 1
ATOM 579 C C . GLY B 2 38 ? 178.202 168.382 180.128 1.00 26.11 316 GLY B C 1
ATOM 580 O O . GLY B 2 38 ? 178.816 169.434 179.926 1.00 30.19 316 GLY B O 1
ATOM 581 N N . TYR B 2 39 ? 176.875 168.297 180.171 1.00 22.82 317 TYR B N 1
ATOM 582 C CA . TYR B 2 39 ? 176.040 169.470 179.956 1.00 23.42 317 TYR B CA 1
ATOM 583 C C . TYR B 2 39 ? 174.676 169.238 180.587 1.00 27.19 317 TYR B C 1
ATOM 584 O O . TYR B 2 39 ? 174.279 168.101 180.853 1.00 27.52 317 TYR B O 1
ATOM 593 N N . HIS B 2 40 ? 173.965 170.339 180.819 1.00 25.06 318 HIS B N 1
ATOM 594 C CA . HIS B 2 40 ? 172.645 170.309 181.447 1.00 27.37 318 HIS B CA 1
ATOM 595 C C . HIS B 2 40 ? 171.603 170.111 180.354 1.00 26.48 318 HIS B C 1
ATOM 596 O O . HIS B 2 40 ? 171.279 171.042 179.616 1.00 30.53 318 HIS B O 1
ATOM 603 N N . ALA B 2 41 ? 171.057 168.898 180.260 1.00 24.39 319 ALA B N 1
ATOM 604 C CA . ALA B 2 41 ? 170.158 168.576 179.157 1.00 17.88 319 ALA B CA 1
ATOM 605 C C . ALA B 2 41 ? 168.714 168.945 179.476 1.00 23.29 319 ALA B C 1
ATOM 606 O O . ALA B 2 41 ? 168.018 169.525 178.635 1.00 26.97 319 ALA B O 1
ATOM 608 N N . ASN B 2 42 ? 168.244 168.593 180.676 1.00 27.00 320 ASN B N 1
ATOM 609 C CA . ASN B 2 42 ? 166.882 168.866 181.130 1.00 25.65 320 ASN B CA 1
ATOM 610 C C . ASN B 2 42 ? 165.850 168.091 180.319 1.00 22.10 320 ASN B C 1
ATOM 611 O O . ASN B 2 42 ? 166.190 167.450 179.320 1.00 23.19 320 ASN B O 1
ATOM 616 N N . PHE B 2 43 ? 164.590 168.138 180.744 1.00 22.09 321 PHE B N 1
ATOM 617 C CA . PHE B 2 43 ? 163.507 167.491 180.016 1.00 21.52 321 PHE B CA 1
ATOM 618 C C . PHE B 2 43 ? 162.180 168.058 180.495 1.00 26.08 321 PHE B C 1
ATOM 619 O O . PHE B 2 43 ? 162.074 168.554 181.620 1.00 29.80 321 PHE B O 1
ATOM 627 N N . CYS B 2 44 ? 161.171 167.976 179.630 1.00 30.09 322 CYS B N 1
ATOM 628 C CA . CYS B 2 44 ? 159.841 168.490 179.929 1.00 33.62 322 CYS B CA 1
ATOM 629 C C . CYS B 2 44 ? 158.958 167.372 180.466 1.00 32.36 322 CYS B C 1
ATOM 630 O O . CYS B 2 44 ? 158.866 166.300 179.861 1.00 32.71 322 CYS B O 1
ATOM 633 N N . LEU B 2 45 ? 158.306 167.628 181.597 1.00 37.02 323 LEU B N 1
ATOM 634 C CA . LEU B 2 45 ? 157.380 166.668 182.174 1.00 47.46 323 LEU B CA 1
ATOM 635 C C . LEU B 2 45 ? 156.294 167.427 182.921 1.00 51.25 323 LEU B C 1
ATOM 636 O O . LEU B 2 45 ? 156.536 168.504 183.470 1.00 53.38 323 LEU B O 1
ATOM 641 N N . GLY B 2 46 ? 155.091 166.857 182.928 1.00 55.69 324 GLY B N 1
ATOM 642 C CA . GLY B 2 46 ? 153.969 167.454 183.610 1.00 65.19 324 GLY B CA 1
ATOM 643 C C . GLY B 2 46 ? 152.702 167.416 182.781 1.00 74.28 324 GLY B C 1
ATOM 644 O O . GLY B 2 46 ? 152.729 167.564 181.556 1.00 76.90 324 GLY B O 1
ATOM 645 N N . PRO B 2 47 ? 151.563 167.211 183.439 1.00 76.92 325 PRO B N 1
ATOM 646 C CA . PRO B 2 47 ? 150.296 167.132 182.704 1.00 79.54 325 PRO B CA 1
ATOM 647 C C . PRO B 2 47 ? 149.899 168.478 182.117 1.00 81.51 325 PRO B C 1
ATOM 648 O O . PRO B 2 47 ? 150.161 169.534 182.696 1.00 79.76 325 PRO B O 1
ATOM 652 N N . CYS B 2 48 ? 149.254 168.425 180.953 1.00 83.53 326 CYS B N 1
ATOM 653 C CA . CYS B 2 48 ? 148.714 169.604 180.277 1.00 83.71 326 CYS B CA 1
ATOM 654 C C . CYS B 2 48 ? 147.234 169.348 180.032 1.00 87.63 326 CYS B C 1
ATOM 655 O O . CYS B 2 48 ? 146.858 168.703 179.044 1.00 92.98 326 CYS B O 1
ATOM 658 N N . PRO B 2 49 ? 146.366 169.830 180.914 1.00 87.82 327 PRO B N 1
ATOM 659 C CA . PRO B 2 49 ? 144.938 169.530 180.794 1.00 91.50 327 PRO B CA 1
ATOM 660 C C . PRO B 2 49 ? 144.270 170.395 179.734 1.00 95.94 327 PRO B C 1
ATOM 661 O O . PRO B 2 49 ? 144.798 171.416 179.292 1.00 94.29 327 PRO B O 1
ATOM 665 N N . TYR B 2 50 ? 143.084 169.952 179.322 1.00 100.02 328 TYR B N 1
ATOM 666 C CA . TYR B 2 50 ? 142.270 170.745 178.414 1.00 105.75 328 TYR B CA 1
ATOM 667 C C . TYR B 2 50 ? 141.851 172.047 179.086 1.00 107.50 328 TYR B C 1
ATOM 668 O O . TYR B 2 50 ? 141.595 172.095 180.293 1.00 104.32 328 TYR B O 1
ATOM 677 N N . ILE B 2 51 ? 141.785 173.110 178.293 1.00 111.43 329 ILE B N 1
ATOM 678 C CA . ILE B 2 51 ? 141.473 174.432 178.821 1.00 112.80 329 ILE B CA 1
ATOM 679 C C . ILE B 2 51 ? 140.023 174.494 179.286 1.00 112.86 329 ILE B C 1
ATOM 680 O O . ILE B 2 51 ? 139.703 175.173 180.261 1.00 109.28 329 ILE B O 1
ATOM 685 N N . ALA B 2 75 ? 145.219 163.529 172.111 1.00 103.45 353 ALA B N 1
ATOM 686 C CA . ALA B 2 75 ? 145.448 163.870 173.510 1.00 105.46 353 ALA B CA 1
ATOM 687 C C . ALA B 2 75 ? 146.565 164.901 173.642 1.00 104.48 353 ALA B C 1
ATOM 688 O O . ALA B 2 75 ? 147.552 164.848 172.907 1.00 104.29 353 ALA B O 1
ATOM 690 N N . PRO B 2 76 ? 146.405 165.841 174.572 1.00 100.70 354 PRO B N 1
ATOM 691 C CA . PRO B 2 76 ? 147.422 166.886 174.746 1.00 95.05 354 PRO B CA 1
ATOM 692 C C . PRO B 2 76 ? 148.760 166.312 175.189 1.00 95.37 354 PRO B C 1
ATOM 693 O O . PRO B 2 76 ? 148.826 165.309 175.903 1.00 99.62 354 PRO B O 1
ATOM 697 N N . CYS B 2 77 ? 149.835 166.967 174.752 1.00 87.07 355 CYS B N 1
ATOM 698 C CA . CYS B 2 77 ? 151.196 166.608 175.123 1.00 76.93 355 CYS B CA 1
ATOM 699 C C . CYS B 2 77 ? 151.942 167.877 175.506 1.00 73.94 355 CYS B C 1
ATOM 700 O O . CYS B 2 77 ? 151.597 168.973 175.059 1.00 74.13 355 CYS B O 1
ATOM 703 N N . CYS B 2 78 ? 152.966 167.726 176.342 1.00 71.75 356 CYS B N 1
ATOM 704 C CA . CYS B 2 78 ? 153.821 168.839 176.737 1.00 60.03 356 CYS B CA 1
ATOM 705 C C . CYS B 2 78 ? 155.163 168.699 176.032 1.00 55.19 356 CYS B C 1
ATOM 706 O O . CYS B 2 78 ? 155.856 167.691 176.203 1.00 58.55 356 CYS B O 1
ATOM 709 N N . VAL B 2 79 ? 155.528 169.709 175.250 1.00 46.55 357 VAL B N 1
ATOM 710 C CA . VAL B 2 79 ? 156.716 169.637 174.404 1.00 39.93 357 VAL B CA 1
ATOM 711 C C . VAL B 2 79 ? 157.592 170.861 174.647 1.00 35.64 357 VAL B C 1
ATOM 712 O O . VAL B 2 79 ? 157.083 171.916 175.052 1.00 45.81 357 VAL B O 1
ATOM 716 N N . PRO B 2 80 ? 158.900 170.769 174.425 1.00 31.18 358 PRO B N 1
ATOM 717 C CA . PRO B 2 80 ? 159.760 171.941 174.615 1.00 37.00 358 PRO B CA 1
ATOM 718 C C . PRO B 2 80 ? 159.462 173.035 173.602 1.00 40.80 358 PRO B C 1
ATOM 719 O O . PRO B 2 80 ? 158.978 172.781 172.497 1.00 46.06 358 PRO B O 1
ATOM 723 N N . GLN B 2 81 ? 159.756 174.269 174.000 1.00 36.77 359 GLN B N 1
ATOM 724 C CA . GLN B 2 81 ? 159.586 175.442 173.151 1.00 42.04 359 GLN B CA 1
ATOM 725 C C . GLN B 2 81 ? 160.885 176.182 172.883 1.00 41.75 359 GLN B C 1
ATOM 726 O O . GLN B 2 81 ? 161.097 176.658 171.767 1.00 43.94 359 GLN B O 1
ATOM 732 N N . ALA B 2 82 ? 161.758 176.298 173.877 1.00 40.43 360 ALA B N 1
ATOM 733 C CA . ALA B 2 82 ? 163.052 176.945 173.719 1.00 41.45 360 ALA B CA 1
ATOM 734 C C . ALA B 2 82 ? 164.151 175.903 173.866 1.00 40.11 360 ALA B C 1
ATOM 735 O O . ALA B 2 82 ? 164.143 175.118 174.820 1.00 38.77 360 ALA B O 1
ATOM 737 N N . LEU B 2 83 ? 165.086 175.895 172.920 1.00 38.19 361 LEU B N 1
ATOM 738 C CA . LEU B 2 83 ? 166.149 174.903 172.875 1.00 32.85 361 LEU B CA 1
ATOM 739 C C . LEU B 2 83 ? 167.469 175.586 172.551 1.00 33.69 361 LEU B C 1
ATOM 740 O O . LEU B 2 83 ? 167.498 176.660 171.945 1.00 41.73 361 LEU B O 1
ATOM 745 N N . GLU B 2 84 ? 168.566 174.951 172.961 1.00 27.84 362 GLU B N 1
ATOM 746 C CA . GLU B 2 84 ? 169.883 175.559 172.869 1.00 29.65 362 GLU B CA 1
ATOM 747 C C . GLU B 2 84 ? 170.877 174.604 172.219 1.00 29.88 362 GLU B C 1
ATOM 748 O O . GLU B 2 84 ? 170.725 173.382 172.321 1.00 32.20 362 GLU B O 1
ATOM 754 N N . PRO B 2 85 ? 171.893 175.126 171.545 1.00 25.36 363 PRO B N 1
ATOM 755 C CA . PRO B 2 85 ? 172.925 174.274 170.948 1.00 24.19 363 PRO B CA 1
ATOM 756 C C . PRO B 2 85 ? 173.899 173.770 172.009 1.00 33.79 363 PRO B C 1
ATOM 757 O O . PRO B 2 85 ? 173.785 174.079 173.192 1.00 36.92 363 PRO B O 1
ATOM 761 N N . LEU B 2 86 ? 174.877 172.984 171.556 1.00 31.67 364 LEU B N 1
ATOM 762 C CA . LEU B 2 86 ? 175.904 172.428 172.437 1.00 23.23 364 LEU B CA 1
ATOM 763 C C . LEU B 2 86 ? 177.151 172.138 171.616 1.00 23.30 364 LEU B C 1
ATOM 764 O O . LEU B 2 86 ? 177.228 171.110 170.925 1.00 25.17 364 LEU B O 1
ATOM 769 N N . PRO B 2 87 ? 178.144 173.020 171.651 1.00 23.39 365 PRO B N 1
ATOM 770 C CA . PRO B 2 87 ? 179.403 172.737 170.959 1.00 24.48 365 PRO B CA 1
ATOM 771 C C . PRO B 2 87 ? 180.234 171.707 171.706 1.00 26.91 365 PRO B C 1
ATOM 772 O O . PRO B 2 87 ? 180.228 171.638 172.937 1.00 28.39 365 PRO B O 1
ATOM 776 N N . ILE B 2 88 ? 180.950 170.884 170.934 1.00 29.35 366 ILE B N 1
ATOM 777 C CA . ILE B 2 88 ? 181.817 169.847 171.481 1.00 30.42 366 ILE B CA 1
ATOM 778 C C . ILE B 2 88 ? 183.140 169.837 170.729 1.00 29.01 366 ILE B C 1
ATOM 779 O O . ILE B 2 88 ? 183.261 170.371 169.624 1.00 34.88 366 ILE B O 1
ATOM 784 N N . VAL B 2 89 ? 184.143 169.224 171.355 1.00 26.97 367 VAL B N 1
ATOM 785 C CA . VAL B 2 89 ? 185.433 168.946 170.735 1.00 29.63 367 VAL B CA 1
ATOM 786 C C . VAL B 2 89 ? 185.716 167.460 170.882 1.00 30.11 367 VAL B C 1
ATOM 787 O O . VAL B 2 89 ? 185.578 166.907 171.977 1.00 28.67 367 VAL B O 1
ATOM 791 N N . TYR B 2 90 ? 186.110 166.817 169.785 1.00 34.56 368 TYR B N 1
ATOM 792 C CA . TYR B 2 90 ? 186.414 165.395 169.812 1.00 34.25 368 TYR B CA 1
ATOM 793 C C . TYR B 2 90 ? 187.455 165.084 168.746 1.00 35.27 368 TYR B C 1
ATOM 794 O O . TYR B 2 90 ? 187.810 165.932 167.925 1.00 40.93 368 TYR B O 1
ATOM 803 N N . TYR B 2 91 ? 187.944 163.848 168.777 1.00 40.20 369 TYR B N 1
ATOM 804 C CA . TYR B 2 91 ? 189.038 163.406 167.924 1.00 47.76 369 TYR B CA 1
ATOM 805 C C . TYR B 2 91 ? 188.531 162.435 166.869 1.00 53.31 369 TYR B C 1
ATOM 806 O O . TYR B 2 91 ? 187.823 161.475 167.190 1.00 51.89 369 TYR B O 1
ATOM 815 N N . VAL B 2 92 ? 188.899 162.685 165.617 1.00 61.05 370 VAL B N 1
ATOM 816 C CA . VAL B 2 92 ? 188.734 161.727 164.532 1.00 71.47 370 VAL B CA 1
ATOM 817 C C . VAL B 2 92 ? 190.113 161.505 163.924 1.00 72.57 370 VAL B C 1
ATOM 818 O O . VAL B 2 92 ? 190.733 162.439 163.399 1.00 73.75 370 VAL B O 1
ATOM 822 N N . GLY B 2 93 ? 190.609 160.275 164.022 1.00 73.03 371 GLY B N 1
ATOM 823 C CA . GLY B 2 93 ? 191.975 159.993 163.633 1.00 78.89 371 GLY B CA 1
ATOM 824 C C . GLY B 2 93 ? 192.970 160.722 164.512 1.00 83.21 371 GLY B C 1
ATOM 825 O O . GLY B 2 93 ? 192.976 160.545 165.734 1.00 81.32 371 GLY B O 1
ATOM 826 N N . ARG B 2 94 ? 193.814 161.554 163.902 1.00 87.17 372 ARG B N 1
ATOM 827 C CA . ARG B 2 94 ? 194.789 162.340 164.638 1.00 87.22 372 ARG B CA 1
ATOM 828 C C . ARG B 2 94 ? 194.565 163.843 164.543 1.00 86.72 372 ARG B C 1
ATOM 829 O O . ARG B 2 94 ? 195.284 164.597 165.208 1.00 87.92 372 ARG B O 1
ATOM 831 N N . LYS B 2 95 ? 193.599 164.300 163.744 1.00 81.09 373 LYS B N 1
ATOM 832 C CA . LYS B 2 95 ? 193.335 165.725 163.597 1.00 79.37 373 LYS B CA 1
ATOM 833 C C . LYS B 2 95 ? 192.208 166.137 164.528 1.00 78.56 373 LYS B C 1
ATOM 834 O O . LYS B 2 95 ? 191.135 165.514 164.496 1.00 74.57 373 LYS B O 1
ATOM 837 N N . PRO B 2 96 ? 192.394 167.151 165.369 1.00 74.45 374 PRO B N 1
ATOM 838 C CA . PRO B 2 96 ? 191.292 167.620 166.212 1.00 62.33 374 PRO B CA 1
ATOM 839 C C . PRO B 2 96 ? 190.275 168.413 165.406 1.00 58.68 374 PRO B C 1
ATOM 840 O O . PRO B 2 96 ? 190.562 168.944 164.331 1.00 59.78 374 PRO B O 1
ATOM 844 N N . LYS B 2 97 ? 189.061 168.486 165.947 1.00 50.51 375 LYS B N 1
ATOM 845 C CA . LYS B 2 97 ? 187.962 169.156 165.268 1.00 47.10 375 LYS B CA 1
ATOM 846 C C . LYS B 2 97 ? 187.016 169.743 166.303 1.00 44.52 375 LYS B C 1
ATOM 847 O O . LYS B 2 97 ? 186.975 169.303 167.454 1.00 49.98 375 LYS B O 1
ATOM 853 N N . VAL B 2 98 ? 186.249 170.744 165.878 1.00 37.96 376 VAL B N 1
ATOM 854 C CA . VAL B 2 98 ? 185.211 171.353 166.702 1.00 31.49 376 VAL B CA 1
ATOM 855 C C . VAL B 2 98 ? 183.919 171.365 165.900 1.00 33.93 376 VAL B C 1
ATOM 856 O O . VAL B 2 98 ? 183.895 171.840 164.760 1.00 39.16 376 VAL B O 1
ATOM 860 N N . GLU B 2 99 ? 182.849 170.842 166.495 1.00 30.35 377 GLU B N 1
ATOM 861 C CA . GLU B 2 99 ? 181.555 170.748 165.837 1.00 29.25 377 GLU B CA 1
ATOM 862 C C . GLU B 2 99 ? 180.467 171.205 166.798 1.00 27.95 377 GLU B C 1
ATOM 863 O O . GLU B 2 99 ? 180.634 171.169 168.019 1.00 30.67 377 GLU B O 1
ATOM 869 N N . GLN B 2 100 ? 179.342 171.638 166.233 1.00 28.64 378 GLN B N 1
ATOM 870 C CA . GLN B 2 100 ? 178.262 172.247 166.999 1.00 27.18 378 GLN B CA 1
ATOM 871 C C . GLN B 2 100 ? 176.953 171.523 166.721 1.00 24.45 378 GLN B C 1
ATOM 872 O O . GLN B 2 100 ? 176.441 171.569 165.598 1.00 31.27 378 GLN B O 1
ATOM 878 N N . LEU B 2 101 ? 176.415 170.867 167.743 1.00 17.24 379 LEU B N 1
ATOM 879 C CA . LEU B 2 101 ? 175.109 170.231 167.675 1.00 17.23 379 LEU B CA 1
ATOM 880 C C . LEU B 2 101 ? 174.013 171.244 167.997 1.00 21.40 379 LEU B C 1
ATOM 881 O O . LEU B 2 101 ? 174.277 172.347 168.480 1.00 28.10 379 LEU B O 1
ATOM 886 N N . SER B 2 102 ? 172.770 170.860 167.717 1.00 19.81 380 SER B N 1
ATOM 887 C CA . SER B 2 102 ? 171.632 171.758 167.856 1.00 21.47 380 SER B CA 1
ATOM 888 C C . SER B 2 102 ? 170.465 171.036 168.513 1.00 23.71 380 SER B C 1
ATOM 889 O O . SER B 2 102 ? 170.382 169.806 168.498 1.00 27.73 380 SER B O 1
ATOM 892 N N . ASN B 2 103 ? 169.561 171.829 169.093 1.00 23.57 381 ASN B N 1
ATOM 893 C CA . ASN B 2 103 ? 168.344 171.331 169.737 1.00 26.17 381 ASN B CA 1
ATOM 894 C C . ASN B 2 103 ? 168.680 170.324 170.838 1.00 27.52 381 ASN B C 1
ATOM 895 O O . ASN B 2 103 ? 168.225 169.179 170.836 1.00 24.14 381 ASN B O 1
ATOM 900 N N . MET B 2 104 ? 169.489 170.778 171.794 1.00 25.01 382 MET B N 1
ATOM 901 C CA . MET B 2 104 ? 170.058 169.902 172.808 1.00 21.75 382 MET B CA 1
ATOM 902 C C . MET B 2 104 ? 169.521 170.162 174.207 1.00 22.08 382 MET B C 1
ATOM 903 O O . MET B 2 104 ? 169.087 169.225 174.881 1.00 21.23 382 MET B O 1
ATOM 908 N N . ILE B 2 105 ? 169.533 171.412 174.665 1.00 23.95 383 ILE B N 1
ATOM 909 C CA . ILE B 2 105 ? 169.147 171.757 176.029 1.00 19.77 383 ILE B CA 1
ATOM 910 C C . ILE B 2 105 ? 167.705 172.242 176.030 1.00 21.31 383 ILE B C 1
ATOM 911 O O . ILE B 2 105 ? 167.357 173.180 175.303 1.00 27.51 383 ILE B O 1
ATOM 916 N N . VAL B 2 106 ? 166.869 171.614 176.851 1.00 19.24 384 VAL B N 1
ATOM 917 C CA . VAL B 2 106 ? 165.485 172.044 177.013 1.00 26.09 384 VAL B CA 1
ATOM 918 C C . VAL B 2 106 ? 165.449 173.247 177.944 1.00 30.37 384 VAL B C 1
ATOM 919 O O . VAL B 2 106 ? 166.005 173.211 179.048 1.00 33.15 384 VAL B O 1
ATOM 923 N N . ARG B 2 107 ? 164.794 174.320 177.505 1.00 32.08 385 ARG B N 1
ATOM 924 C CA . ARG B 2 107 ? 164.753 175.568 178.259 1.00 40.13 385 ARG B CA 1
ATOM 925 C C . ARG B 2 107 ? 163.367 175.926 178.771 1.00 49.52 385 ARG B C 1
ATOM 926 O O . ARG B 2 107 ? 163.249 176.498 179.855 1.00 56.94 385 ARG B O 1
ATOM 934 N N . SER B 2 108 ? 162.310 175.597 178.031 1.00 44.58 386 SER B N 1
ATOM 935 C CA . SER B 2 108 ? 160.950 175.889 178.461 1.00 42.91 386 SER B CA 1
ATOM 936 C C . SER B 2 108 ? 160.004 174.885 177.822 1.00 39.71 386 SER B C 1
ATOM 937 O O . SER B 2 108 ? 160.339 174.235 176.830 1.00 44.70 386 SER B O 1
ATOM 940 N N . CYS B 2 109 ? 158.811 174.769 178.397 1.00 45.58 387 CYS B N 1
ATOM 941 C CA . CYS B 2 109 ? 157.825 173.800 177.945 1.00 47.28 387 CYS B CA 1
ATOM 942 C C . CYS B 2 109 ? 156.495 174.492 177.679 1.00 54.94 387 CYS B C 1
ATOM 943 O O . CYS B 2 109 ? 156.178 175.528 178.269 1.00 66.51 387 CYS B O 1
ATOM 946 N N . LYS B 2 110 ? 155.716 173.899 176.778 1.00 49.66 388 LYS B N 1
ATOM 947 C CA . LYS B 2 110 ? 154.407 174.417 176.413 1.00 50.37 388 LYS B CA 1
ATOM 948 C C . LYS B 2 110 ? 153.404 173.275 176.401 1.00 56.64 388 LYS B C 1
ATOM 949 O O . LYS B 2 110 ? 153.771 172.100 176.352 1.00 61.73 388 LYS B O 1
ATOM 955 N N . CYS B 2 111 ? 152.125 173.635 176.441 1.00 60.73 389 CYS B N 1
ATOM 956 C CA . CYS B 2 111 ? 151.041 172.670 176.333 1.00 67.44 389 CYS B CA 1
ATOM 957 C C . CYS B 2 111 ? 150.578 172.595 174.884 1.00 73.17 389 CYS B C 1
ATOM 958 O O . CYS B 2 111 ? 150.419 173.626 174.223 1.00 74.52 389 CYS B O 1
ATOM 961 N N . SER B 2 112 ? 150.372 171.377 174.395 1.00 75.26 390 SER B N 1
ATOM 962 C CA . SER B 2 112 ? 149.906 171.170 173.031 1.00 75.86 390 SER B CA 1
ATOM 963 C C . SER B 2 112 ? 148.514 170.547 173.031 1.00 86.05 390 SER B C 1
ATOM 964 O O . SER B 2 112 ? 147.973 170.223 174.087 1.00 85.89 390 SER B O 1
ATOM 968 N N . THR C 1 3 ? 145.411 162.908 184.456 1.00 112.12 32 THR C N 1
ATOM 969 C CA . THR C 1 3 ? 145.781 164.070 185.256 1.00 118.61 32 THR C CA 1
ATOM 970 C C . THR C 1 3 ? 146.282 163.658 186.635 1.00 121.24 32 THR C C 1
ATOM 971 O O . THR C 1 3 ? 147.054 164.378 187.269 1.00 117.20 32 THR C O 1
ATOM 973 N N . CYS C 1 4 ? 145.831 162.496 187.096 1.00 119.96 33 CYS C N 1
ATOM 974 C CA . CYS C 1 4 ? 146.229 162.004 188.405 1.00 109.67 33 CYS C CA 1
ATOM 975 C C . CYS C 1 4 ? 147.688 161.556 188.404 1.00 105.26 33 CYS C C 1
ATOM 976 O O . CYS C 1 4 ? 148.209 161.047 187.408 1.00 106.74 33 CYS C O 1
ATOM 979 N N . LYS C 1 5 ? 148.348 161.761 189.543 1.00 98.35 34 LYS C N 1
ATOM 980 C CA . LYS C 1 5 ? 149.783 161.522 189.692 1.00 92.78 34 LYS C CA 1
ATOM 981 C C . LYS C 1 5 ? 150.057 160.024 189.647 1.00 84.65 34 LYS C C 1
ATOM 982 O O . LYS C 1 5 ? 149.816 159.305 190.619 1.00 79.98 34 LYS C O 1
ATOM 988 N N . THR C 1 6 ? 150.559 159.543 188.504 1.00 77.82 35 THR C N 1
ATOM 989 C CA . THR C 1 6 ? 150.890 158.130 188.364 1.00 71.77 35 THR C CA 1
ATOM 990 C C . THR C 1 6 ? 152.167 157.883 187.565 1.00 71.44 35 THR C C 1
ATOM 991 O O . THR C 1 6 ? 152.441 156.728 187.214 1.00 67.16 35 THR C O 1
ATOM 995 N N . ILE C 1 7 ? 152.959 158.912 187.273 1.00 72.54 36 ILE C N 1
ATOM 996 C CA . ILE C 1 7 ? 154.119 158.797 186.394 1.00 66.30 36 ILE C CA 1
ATOM 997 C C . ILE C 1 7 ? 155.383 159.061 187.202 1.00 61.25 36 ILE C C 1
ATOM 998 O O . ILE C 1 7 ? 155.466 160.057 187.930 1.00 62.78 36 ILE C O 1
ATOM 1003 N N . ASP C 1 8 ? 156.359 158.165 187.077 1.00 54.72 37 ASP C N 1
ATOM 1004 C CA . ASP C 1 8 ? 157.620 158.255 187.798 1.00 53.33 37 ASP C CA 1
ATOM 1005 C C . ASP C 1 8 ? 158.710 158.818 186.893 1.00 52.56 37 ASP C C 1
ATOM 1006 O O . ASP C 1 8 ? 158.668 158.661 185.670 1.00 53.45 37 ASP C O 1
ATOM 1011 N N . MET C 1 9 ? 159.686 159.484 187.509 1.00 46.31 38 MET C N 1
ATOM 1012 C CA . MET C 1 9 ? 160.752 160.150 186.774 1.00 42.28 38 MET C CA 1
ATOM 1013 C C . MET C 1 9 ? 161.967 159.263 186.531 1.00 39.66 38 MET C C 1
ATOM 1014 O O . MET C 1 9 ? 162.864 159.664 185.781 1.00 39.73 38 MET C O 1
ATOM 1019 N N . GLU C 1 10 ? 162.016 158.073 187.131 1.00 43.53 39 GLU C N 1
ATOM 1020 C CA . GLU C 1 10 ? 163.146 157.174 186.915 1.00 44.95 39 GLU C CA 1
ATOM 1021 C C . GLU C 1 10 ? 163.203 156.705 185.465 1.00 43.90 39 GLU C C 1
ATOM 1022 O O . GLU C 1 10 ? 164.241 156.827 184.795 1.00 44.21 39 GLU C O 1
ATOM 1028 N N . LEU C 1 11 ? 162.084 156.181 184.958 1.00 39.67 40 LEU C N 1
ATOM 1029 C CA . LEU C 1 11 ? 162.047 155.705 183.581 1.00 37.16 40 LEU C CA 1
ATOM 1030 C C . LEU C 1 11 ? 162.201 156.856 182.601 1.00 30.51 40 LEU C C 1
ATOM 1031 O O . LEU C 1 11 ? 162.815 156.701 181.541 1.00 30.35 40 LEU C O 1
ATOM 1036 N N . VAL C 1 12 ? 161.632 158.016 182.931 1.00 28.82 41 VAL C N 1
ATOM 1037 C CA . VAL C 1 12 ? 161.770 159.178 182.062 1.00 28.38 41 VAL C CA 1
ATOM 1038 C C . VAL C 1 12 ? 163.233 159.580 181.950 1.00 24.53 41 VAL C C 1
ATOM 1039 O O . VAL C 1 12 ? 163.735 159.850 180.851 1.00 25.85 41 VAL C O 1
ATOM 1043 N N . LYS C 1 13 ? 163.946 159.601 183.079 1.00 23.55 42 LYS C N 1
ATOM 1044 C CA . LYS C 1 13 ? 165.370 159.915 183.051 1.00 22.91 42 LYS C CA 1
ATOM 1045 C C . LYS C 1 13 ? 166.138 158.903 182.212 1.00 23.20 42 LYS C C 1
ATOM 1046 O O . LYS C 1 13 ? 166.979 159.276 181.387 1.00 25.60 42 LYS C O 1
ATOM 1052 N N . ARG C 1 14 ? 165.856 157.611 182.404 1.00 22.35 43 ARG C N 1
ATOM 1053 C CA . ARG C 1 14 ? 166.606 156.588 181.677 1.00 19.11 43 ARG C CA 1
ATOM 1054 C C . ARG C 1 14 ? 166.353 156.668 180.174 1.00 18.92 43 ARG C C 1
ATOM 1055 O O . ARG C 1 14 ? 167.293 156.584 179.367 1.00 19.47 43 ARG C O 1
ATOM 1063 N N . LYS C 1 15 ? 165.089 156.833 179.777 1.00 20.88 44 LYS C N 1
ATOM 1064 C CA . LYS C 1 15 ? 164.754 156.898 178.360 1.00 15.66 44 LYS C CA 1
ATOM 1065 C C . LYS C 1 15 ? 165.322 158.152 177.717 1.00 13.48 44 LYS C C 1
ATOM 1066 O O . LYS C 1 15 ? 165.821 158.101 176.587 1.00 16.00 44 LYS C O 1
ATOM 1072 N N . ARG C 1 16 ? 165.265 159.285 178.420 1.00 13.57 45 ARG C N 1
ATOM 1073 C CA . ARG C 1 16 ? 165.893 160.498 177.914 1.00 13.43 45 ARG C CA 1
ATOM 1074 C C . ARG C 1 16 ? 167.397 160.310 177.764 1.00 13.74 45 ARG C C 1
ATOM 1075 O O . ARG C 1 16 ? 167.992 160.785 176.793 1.00 13.80 45 ARG C O 1
ATOM 1083 N N . ILE C 1 17 ? 168.023 159.585 178.696 1.00 14.22 46 ILE C N 1
ATOM 1084 C CA . ILE C 1 17 ? 169.462 159.331 178.625 1.00 13.76 46 ILE C CA 1
ATOM 1085 C C . ILE C 1 17 ? 169.800 158.548 177.360 1.00 12.86 46 ILE C C 1
ATOM 1086 O O . ILE C 1 17 ? 170.700 158.915 176.587 1.00 12.47 46 ILE C O 1
ATOM 1091 N N . GLU C 1 18 ? 169.079 157.447 177.135 1.00 13.17 47 GLU C N 1
ATOM 1092 C CA . GLU C 1 18 ? 169.359 156.608 175.974 1.00 11.62 47 GLU C CA 1
ATOM 1093 C C . GLU C 1 18 ? 169.080 157.358 174.676 1.00 11.96 47 GLU C C 1
ATOM 1094 O O . GLU C 1 18 ? 169.832 157.235 173.697 1.00 15.34 47 GLU C O 1
ATOM 1100 N N . ALA C 1 19 ? 168.000 158.142 174.650 1.00 12.00 48 ALA C N 1
ATOM 1101 C CA . ALA C 1 19 ? 167.695 158.944 173.474 1.00 9.64 48 ALA C CA 1
ATOM 1102 C C . ALA C 1 19 ? 168.783 159.973 173.213 1.00 11.09 48 ALA C C 1
ATOM 1103 O O . ALA C 1 19 ? 169.096 160.271 172.058 1.00 13.57 48 ALA C O 1
ATOM 1105 N N . ILE C 1 20 ? 169.367 160.537 174.272 1.00 13.08 49 ILE C N 1
ATOM 1106 C CA . ILE C 1 20 ? 170.476 161.471 174.098 1.00 11.72 49 ILE C CA 1
ATOM 1107 C C . ILE C 1 20 ? 171.672 160.771 173.468 1.00 10.85 49 ILE C C 1
ATOM 1108 O O . ILE C 1 20 ? 172.329 161.316 172.571 1.00 11.68 49 ILE C O 1
ATOM 1113 N N . ARG C 1 21 ? 171.977 159.553 173.925 1.00 13.75 50 ARG C N 1
ATOM 1114 C CA . ARG C 1 21 ? 173.058 158.792 173.296 1.00 16.01 50 ARG C CA 1
ATOM 1115 C C . ARG C 1 21 ? 172.805 158.621 171.803 1.00 16.05 50 ARG C C 1
ATOM 1116 O O . ARG C 1 21 ? 173.666 158.937 170.965 1.00 17.73 50 ARG C O 1
ATOM 1124 N N . GLY C 1 22 ? 171.611 158.134 171.457 1.00 16.23 51 GLY C N 1
ATOM 1125 C CA . GLY C 1 22 ? 171.274 157.946 170.054 1.00 12.86 51 GLY C CA 1
ATOM 1126 C C . GLY C 1 22 ? 171.321 159.235 169.256 1.00 10.23 51 GLY C C 1
ATOM 1127 O O . GLY C 1 22 ? 171.730 159.242 168.094 1.00 10.93 51 GLY C O 1
ATOM 1128 N N . GLN C 1 23 ? 170.908 160.344 169.871 1.00 10.87 52 GLN C N 1
ATOM 1129 C CA . GLN C 1 23 ? 170.877 161.626 169.178 1.00 11.63 52 GLN C CA 1
ATOM 1130 C C . GLN C 1 23 ? 172.277 162.141 168.871 1.00 10.40 52 GLN C C 1
ATOM 1131 O O . GLN C 1 23 ? 172.527 162.627 167.762 1.00 10.25 52 GLN C O 1
ATOM 1137 N N . ILE C 1 24 ? 173.203 162.062 169.831 1.00 9.43 53 ILE C N 1
ATOM 1138 C CA . ILE C 1 24 ? 174.573 162.477 169.523 1.00 10.15 53 ILE C CA 1
ATOM 1139 C C . ILE C 1 24 ? 175.183 161.568 168.465 1.00 12.27 53 ILE C C 1
ATOM 1140 O O . ILE C 1 24 ? 175.906 162.033 167.573 1.00 12.54 53 ILE C O 1
ATOM 1145 N N . LEU C 1 25 ? 174.904 160.264 168.532 1.00 11.47 54 LEU C N 1
ATOM 1146 C CA . LEU C 1 25 ? 175.455 159.379 167.509 1.00 8.94 54 LEU C CA 1
ATOM 1147 C C . LEU C 1 25 ? 174.895 159.697 166.123 1.00 10.55 54 LEU C C 1
ATOM 1148 O O . LEU C 1 25 ? 175.634 159.673 165.133 1.00 10.85 54 LEU C O 1
ATOM 1153 N N . SER C 1 26 ? 173.599 160.005 166.032 1.00 12.40 55 SER C N 1
ATOM 1154 C CA . SER C 1 26 ? 172.987 160.262 164.730 1.00 7.95 55 SER C CA 1
ATOM 1155 C C . SER C 1 26 ? 173.400 161.614 164.161 1.00 9.33 55 SER C C 1
ATOM 1156 O O . SER C 1 26 ? 173.693 161.721 162.966 1.00 9.95 55 SER C O 1
ATOM 1159 N N . LYS C 1 27 ? 173.418 162.662 164.992 1.00 12.45 56 LYS C N 1
ATOM 1160 C CA . LYS C 1 27 ? 173.722 164.003 164.496 1.00 11.73 56 LYS C CA 1
ATOM 1161 C C . LYS C 1 27 ? 175.141 164.127 163.964 1.00 13.58 56 LYS C C 1
ATOM 1162 O O . LYS C 1 27 ? 175.436 165.090 163.250 1.00 14.43 56 LYS C O 1
ATOM 1168 N N . LEU C 1 28 ? 176.024 163.188 164.298 1.00 13.90 57 LEU C N 1
ATOM 1169 C CA . LEU C 1 28 ? 177.402 163.206 163.828 1.00 13.52 57 LEU C CA 1
ATOM 1170 C C . LEU C 1 28 ? 177.675 162.181 162.737 1.00 14.09 57 LEU C C 1
ATOM 1171 O O . LEU C 1 28 ? 178.781 162.170 162.186 1.00 14.23 57 LEU C O 1
ATOM 1176 N N . ARG C 1 29 ? 176.700 161.330 162.415 1.00 15.21 58 ARG C N 1
ATOM 1177 C CA . ARG C 1 29 ? 176.837 160.304 161.382 1.00 14.23 58 ARG C CA 1
ATOM 1178 C C . ARG C 1 29 ? 178.035 159.399 161.658 1.00 15.66 58 ARG C C 1
ATOM 1179 O O . ARG C 1 29 ? 178.875 159.145 160.792 1.00 16.64 58 ARG C O 1
ATOM 1187 N N . LEU C 1 30 ? 178.110 158.914 162.893 1.00 17.72 59 LEU C N 1
ATOM 1188 C CA . LEU C 1 30 ? 179.122 157.954 163.316 1.00 19.30 59 LEU C CA 1
ATOM 1189 C C . LEU C 1 30 ? 178.440 156.603 163.486 1.00 18.65 59 LEU C C 1
ATOM 1190 O O . LEU C 1 30 ? 177.624 156.424 164.397 1.00 14.80 59 LEU C O 1
ATOM 1195 N N . ALA C 1 31 ? 178.765 155.658 162.601 1.00 21.55 60 ALA C N 1
ATOM 1196 C CA . ALA C 1 31 ? 178.207 154.315 162.719 1.00 24.35 60 ALA C CA 1
ATOM 1197 C C . ALA C 1 31 ? 178.659 153.648 164.010 1.00 29.70 60 ALA C C 1
ATOM 1198 O O . ALA C 1 31 ? 177.871 152.966 164.677 1.00 31.41 60 ALA C O 1
ATOM 1200 N N . SER C 1 32 ? 179.921 153.833 164.377 1.00 31.47 61 SER C N 1
ATOM 1201 C CA . SER C 1 32 ? 180.481 153.356 165.629 1.00 29.24 61 SER C CA 1
ATOM 1202 C C . SER C 1 32 ? 181.293 154.483 166.247 1.00 31.95 61 SER C C 1
ATOM 1203 O O . SER C 1 32 ? 181.809 155.342 165.523 1.00 29.90 61 SER C O 1
ATOM 1206 N N . PRO C 1 33 ? 181.409 154.520 167.572 1.00 35.05 62 PRO C N 1
ATOM 1207 C CA . PRO C 1 33 ? 182.189 155.581 168.216 1.00 32.88 62 PRO C CA 1
ATOM 1208 C C . PRO C 1 33 ? 183.640 155.527 167.777 1.00 37.38 62 PRO C C 1
ATOM 1209 O O . PRO C 1 33 ? 184.219 154.436 167.658 1.00 32.93 62 PRO C O 1
ATOM 1213 N N . PRO C 1 34 ? 184.257 156.679 167.518 1.00 38.71 63 PRO C N 1
ATOM 1214 C CA . PRO C 1 34 ? 185.637 156.679 167.017 1.00 42.89 63 PRO C CA 1
ATOM 1215 C C . PRO C 1 34 ? 186.596 156.036 168.007 1.00 47.11 63 PRO C C 1
ATOM 1216 O O . PRO C 1 34 ? 186.433 156.147 169.223 1.00 46.81 63 PRO C O 1
ATOM 1220 N N . SER C 1 35 ? 187.598 155.348 167.468 1.00 48.80 64 SER C N 1
ATOM 1221 C CA . SER C 1 35 ? 188.617 154.721 168.295 1.00 50.04 64 SER C CA 1
ATOM 1222 C C . SER C 1 35 ? 189.725 155.715 168.619 1.00 56.68 64 SER C C 1
ATOM 1223 O O . SER C 1 35 ? 190.063 156.589 167.816 1.00 61.01 64 SER C O 1
ATOM 1225 N N . GLN C 1 36 ? 190.294 155.572 169.816 1.00 58.13 65 GLN C N 1
ATOM 1226 C CA . GLN C 1 36 ? 191.303 156.492 170.324 1.00 62.22 65 GLN C CA 1
ATOM 1227 C C . GLN C 1 36 ? 192.721 155.965 170.132 1.00 69.06 65 GLN C C 1
ATOM 1228 O O . GLN C 1 36 ? 193.602 156.239 170.954 1.00 67.89 65 GLN C O 1
ATOM 1234 N N . GLY C 1 37 ? 192.957 155.209 169.060 1.00 67.97 66 GLY C N 1
ATOM 1235 C CA . GLY C 1 37 ? 194.287 154.671 168.824 1.00 70.73 66 GLY C CA 1
ATOM 1236 C C . GLY C 1 37 ? 195.312 155.737 168.485 1.00 82.03 66 GLY C C 1
ATOM 1237 O O . GLY C 1 37 ? 196.474 155.644 168.890 1.00 85.53 66 GLY C O 1
ATOM 1238 N N . GLU C 1 38 ? 194.903 156.760 167.737 1.00 85.53 67 GLU C N 1
ATOM 1239 C CA . GLU C 1 38 ? 195.818 157.769 167.223 1.00 89.71 67 GLU C CA 1
ATOM 1240 C C . GLU C 1 38 ? 195.799 159.064 168.026 1.00 87.86 67 GLU C C 1
ATOM 1241 O O . GLU C 1 38 ? 196.329 160.075 167.555 1.00 91.75 67 GLU C O 1
ATOM 1247 N N . VAL C 1 39 ? 195.208 159.062 169.216 1.00 86.32 68 VAL C N 1
ATOM 1248 C CA . VAL C 1 39 ? 195.109 160.278 170.021 1.00 90.67 68 VAL C CA 1
ATOM 1249 C C . VAL C 1 39 ? 196.490 160.659 170.542 1.00 99.34 68 VAL C C 1
ATOM 1250 O O . VAL C 1 39 ? 197.127 159.866 171.251 1.00 102.34 68 VAL C O 1
ATOM 1254 N N . PRO C 1 40 ? 196.991 161.847 170.220 1.00 100.61 69 PRO C N 1
ATOM 1255 C CA . PRO C 1 40 ? 198.300 162.270 170.727 1.00 106.04 69 PRO C CA 1
ATOM 1256 C C . PRO C 1 40 ? 198.236 162.563 172.214 1.00 111.08 69 PRO C C 1
ATOM 1257 O O . PRO C 1 40 ? 197.207 163.033 172.722 1.00 109.75 69 PRO C O 1
ATOM 1261 N N . PRO C 1 41 ? 199.312 162.295 172.949 1.00 116.26 70 PRO C N 1
ATOM 1262 C CA . PRO C 1 41 ? 199.321 162.609 174.380 1.00 117.12 70 PRO C CA 1
ATOM 1263 C C . PRO C 1 41 ? 199.377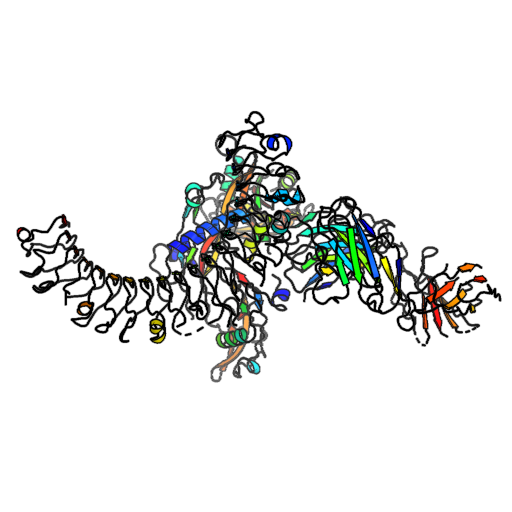 164.108 174.619 1.00 115.40 70 PRO C C 1
ATOM 1264 O O . PRO C 1 41 ? 199.876 164.880 173.797 1.00 116.30 70 PRO C O 1
ATOM 1268 N N . GLY C 1 42 ? 198.854 164.520 175.774 1.00 112.13 71 GLY C N 1
ATOM 1269 C CA . GLY C 1 42 ? 198.890 165.906 176.175 1.00 106.18 71 GLY C CA 1
ATOM 1270 C C . GLY C 1 42 ? 197.551 166.598 176.028 1.00 107.93 71 GLY C C 1
ATOM 1271 O O . GLY C 1 42 ? 196.585 166.035 175.501 1.00 111.98 71 GLY C O 1
ATOM 1272 N N . PRO C 1 43 ? 197.469 167.838 176.496 1.00 106.82 72 PRO C N 1
ATOM 1273 C CA . PRO C 1 43 ? 196.217 168.594 176.401 1.00 100.14 72 PRO C CA 1
ATOM 1274 C C . PRO C 1 43 ? 195.924 169.012 174.965 1.00 91.79 72 PRO C C 1
ATOM 1275 O O . PRO C 1 43 ? 196.711 168.795 174.044 1.00 92.12 72 PRO C O 1
ATOM 1279 N N . LEU C 1 44 ? 194.754 169.622 174.793 1.00 85.84 73 LEU C N 1
ATOM 1280 C CA . LEU C 1 44 ? 194.354 170.116 173.487 1.00 83.12 73 LEU C CA 1
ATOM 1281 C C . LEU C 1 44 ? 195.234 171.296 173.073 1.00 84.34 73 LEU C C 1
ATOM 1282 O O . LEU C 1 44 ? 195.731 172.039 173.923 1.00 87.38 73 LEU C O 1
ATOM 1287 N N . PRO C 1 45 ? 195.447 171.484 171.771 1.00 78.78 74 PRO C N 1
ATOM 1288 C CA . PRO C 1 45 ? 196.209 172.649 171.311 1.00 81.19 74 PRO C CA 1
ATOM 1289 C C . PRO C 1 45 ? 195.478 173.950 171.612 1.00 81.22 74 PRO C C 1
ATOM 1290 O O . PRO C 1 45 ? 194.277 173.976 171.887 1.00 74.95 74 PRO C O 1
ATOM 1294 N N . GLU C 1 46 ? 196.236 175.048 171.563 1.00 83.23 75 GLU C N 1
ATOM 1295 C CA . GLU C 1 46 ? 195.674 176.351 171.904 1.00 80.31 75 GLU C CA 1
ATOM 1296 C C . GLU C 1 46 ? 194.612 176.781 170.900 1.00 75.21 75 GLU C C 1
ATOM 1297 O O . GLU C 1 46 ? 193.610 177.398 171.277 1.00 75.52 75 GLU C O 1
ATOM 1303 N N . ALA C 1 47 ? 194.815 176.474 169.617 1.00 73.58 76 ALA C N 1
ATOM 1304 C CA . ALA C 1 47 ? 193.857 176.895 168.598 1.00 76.89 76 ALA C CA 1
ATOM 1305 C C . ALA C 1 47 ? 192.495 176.242 168.806 1.00 68.94 76 ALA C C 1
ATOM 1306 O O . ALA C 1 47 ? 191.459 176.916 168.746 1.00 66.36 76 ALA C O 1
ATOM 1308 N N . VAL C 1 48 ? 192.477 174.934 169.060 1.00 63.53 77 VAL C N 1
ATOM 1309 C CA . VAL C 1 48 ? 191.213 174.221 169.210 1.00 60.76 77 VAL C CA 1
ATOM 1310 C C . VAL C 1 48 ? 190.491 174.660 170.478 1.00 61.49 77 VAL C C 1
ATOM 1311 O O . VAL C 1 48 ? 189.270 174.866 170.475 1.00 59.20 77 VAL C O 1
ATOM 1315 N N . LEU C 1 49 ? 191.227 174.811 171.581 1.00 66.25 78 LEU C N 1
ATOM 1316 C CA . LEU C 1 49 ? 190.616 175.282 172.820 1.00 63.96 78 LEU C CA 1
ATOM 1317 C C . LEU C 1 49 ? 190.069 176.694 172.660 1.00 62.25 78 LEU C C 1
ATOM 1318 O O . LEU C 1 49 ? 188.978 177.008 173.154 1.00 59.36 78 LEU C O 1
ATOM 1323 N N . ALA C 1 50 ? 190.816 177.560 171.972 1.00 63.59 79 ALA C N 1
ATOM 1324 C CA . ALA C 1 50 ? 190.345 178.917 171.729 1.00 61.24 79 ALA C CA 1
ATOM 1325 C C . ALA C 1 50 ? 189.081 178.914 170.883 1.00 59.92 79 ALA C C 1
ATOM 1326 O O . ALA C 1 50 ? 188.147 179.674 171.154 1.00 60.77 79 ALA C O 1
ATOM 1328 N N . LEU C 1 51 ? 189.029 178.061 169.858 1.00 55.90 80 LEU C N 1
ATOM 1329 C CA . LEU C 1 51 ? 187.829 177.979 169.030 1.00 50.84 80 LEU C CA 1
ATOM 1330 C C . LEU C 1 51 ? 186.636 177.477 169.836 1.00 50.62 80 LEU C C 1
ATOM 1331 O O . LEU C 1 51 ? 185.518 177.987 169.687 1.00 54.09 80 LEU C O 1
ATOM 1336 N N . TYR C 1 52 ? 186.850 176.475 170.692 1.00 48.29 81 TYR C N 1
ATOM 1337 C CA . TYR C 1 52 ? 185.756 175.964 171.511 1.00 50.28 81 TYR C CA 1
ATOM 1338 C C . TYR C 1 52 ? 185.236 177.030 172.467 1.00 53.76 81 TYR C C 1
ATOM 1339 O O . TYR C 1 52 ? 184.019 177.211 172.610 1.00 49.47 81 TYR C O 1
ATOM 1348 N N . ASN C 1 53 ? 186.145 177.755 173.125 1.00 55.44 82 ASN C N 1
ATOM 1349 C CA . ASN C 1 53 ? 185.722 178.838 174.007 1.00 55.17 82 ASN C CA 1
ATOM 1350 C C . ASN C 1 53 ? 185.075 179.976 173.226 1.00 55.63 82 ASN C C 1
ATOM 1351 O O . ASN C 1 53 ? 184.236 180.701 173.771 1.00 57.08 82 ASN C O 1
ATOM 1356 N N . SER C 1 54 ? 185.453 180.148 171.958 1.00 51.64 83 SER C N 1
ATOM 1357 C CA . SER C 1 54 ? 184.834 181.172 171.126 1.00 50.74 83 SER C CA 1
ATOM 1358 C C . SER C 1 54 ? 183.388 180.820 170.809 1.00 50.55 83 SER C C 1
ATOM 1359 O O . SER C 1 54 ? 182.492 181.662 170.938 1.00 57.47 83 SER C O 1
ATOM 1362 N N . THR C 1 55 ? 183.138 179.579 170.383 1.00 46.49 84 THR C N 1
ATOM 1363 C CA . THR C 1 55 ? 181.758 179.189 170.104 1.00 49.73 84 THR C CA 1
ATOM 1364 C C . THR C 1 55 ? 180.920 179.074 171.368 1.00 53.48 84 THR C C 1
ATOM 1365 O O . THR C 1 55 ? 179.698 179.242 171.298 1.00 55.96 84 THR C O 1
ATOM 1369 N N . ARG C 1 56 ? 181.534 178.788 172.517 1.00 55.91 85 ARG C N 1
ATOM 1370 C CA . ARG C 1 56 ? 180.774 178.753 173.760 1.00 62.34 85 ARG C CA 1
ATOM 1371 C C . ARG C 1 56 ? 180.360 180.139 174.243 1.00 59.48 85 ARG C C 1
ATOM 1372 O O . ARG C 1 56 ? 179.534 180.236 175.157 1.00 55.64 85 ARG C O 1
ATOM 1380 N N . ASP C 1 57 ? 180.905 181.203 173.655 1.00 59.38 86 ASP C N 1
ATOM 1381 C CA . ASP C 1 57 ? 180.586 182.555 174.094 1.00 59.71 86 ASP C CA 1
ATOM 1382 C C . ASP C 1 57 ? 179.108 182.859 173.891 1.00 70.77 86 ASP C C 1
ATOM 1383 O O . ASP C 1 57 ? 178.523 182.532 172.855 1.00 70.79 86 ASP C O 1
ATOM 1385 N N . ARG C 1 58 ? 178.504 183.493 174.892 1.00 75.56 87 ARG C N 1
ATOM 1386 C CA . ARG C 1 58 ? 177.100 183.875 174.851 1.00 78.24 87 ARG C CA 1
ATOM 1387 C C . ARG C 1 58 ? 176.984 185.330 174.416 1.00 82.38 87 ARG C C 1
ATOM 1388 O O . ARG C 1 58 ? 177.664 186.204 174.964 1.00 83.35 87 ARG C O 1
ATOM 1390 N N . VAL C 1 59 ? 176.125 185.583 173.434 1.00 85.45 88 VAL C N 1
ATOM 1391 C CA . VAL C 1 59 ? 175.944 186.926 172.902 1.00 87.78 88 VAL C CA 1
ATOM 1392 C C . VAL C 1 59 ? 174.484 187.351 173.004 1.00 90.57 88 VAL C C 1
ATOM 1393 O O . VAL C 1 59 ? 174.132 188.482 172.671 1.00 95.70 88 VAL C O 1
ATOM 1397 N N . PRO C 1 70 ? 163.857 173.581 156.942 1.00 85.36 99 PRO C N 1
ATOM 1398 C CA . PRO C 1 70 ? 164.623 172.589 156.184 1.00 91.22 99 PRO C CA 1
ATOM 1399 C C . PRO C 1 70 ? 164.944 171.333 156.991 1.00 79.69 99 PRO C C 1
ATOM 1400 O O . PRO C 1 70 ? 165.074 171.387 158.215 1.00 70.56 99 PRO C O 1
ATOM 1404 N N . GLU C 1 71 ? 165.068 170.204 156.289 1.00 74.23 100 GLU C N 1
ATOM 1405 C CA . GLU C 1 71 ? 165.341 168.928 156.938 1.00 65.50 100 GLU C CA 1
ATOM 1406 C C . GLU C 1 71 ? 166.786 168.817 157.418 1.00 61.69 100 GLU C C 1
ATOM 1407 O O . GLU C 1 71 ? 167.076 167.993 158.292 1.00 50.94 100 GLU C O 1
ATOM 1413 N N . ALA C 1 72 ? 167.687 169.649 156.896 1.00 67.14 101 ALA C N 1
ATOM 1414 C CA . ALA C 1 72 ? 169.116 169.496 157.142 1.00 60.12 101 ALA C CA 1
ATOM 1415 C C . ALA C 1 72 ? 169.609 170.246 158.374 1.00 53.96 101 ALA C C 1
ATOM 1416 O O . ALA C 1 72 ? 170.819 170.249 158.625 1.00 58.43 101 ALA C O 1
ATOM 1418 N N . ASP C 1 73 ? 168.723 170.880 159.143 1.00 43.36 102 ASP C N 1
ATOM 1419 C CA . ASP C 1 73 ? 169.152 171.531 160.375 1.00 42.38 102 ASP C CA 1
ATOM 1420 C C . ASP C 1 73 ? 169.465 170.537 161.485 1.00 35.77 102 ASP C C 1
ATOM 1421 O O . ASP C 1 73 ? 169.970 170.947 162.534 1.00 36.40 102 ASP C O 1
ATOM 1426 N N . TYR C 1 74 ? 169.176 169.252 161.280 1.00 28.68 103 TYR C N 1
ATOM 1427 C CA . TYR C 1 74 ? 169.359 168.251 162.323 1.00 21.49 103 TYR C CA 1
ATOM 1428 C C . TYR C 1 74 ? 170.819 167.879 162.541 1.00 23.30 103 TYR C C 1
ATOM 1429 O O . TYR C 1 74 ? 171.195 167.506 163.656 1.00 22.50 103 TYR C O 1
ATOM 1438 N N . TYR C 1 75 ? 171.653 167.972 161.514 1.00 21.28 104 TYR C N 1
ATOM 1439 C CA . TYR C 1 75 ? 172.991 167.410 161.596 1.00 19.92 104 TYR C CA 1
ATOM 1440 C C . TYR C 1 75 ? 174.020 168.473 161.967 1.00 27.91 104 TYR C C 1
ATOM 1441 O O . TYR C 1 75 ? 173.815 169.674 161.777 1.00 34.72 104 TYR C O 1
ATOM 1450 N N . ALA C 1 76 ? 175.141 168.005 162.510 1.00 24.81 105 ALA C N 1
ATOM 1451 C CA . ALA C 1 76 ? 176.163 168.882 163.052 1.00 20.24 105 ALA C CA 1
ATOM 1452 C C . ALA C 1 76 ? 176.899 169.626 161.946 1.00 24.79 105 ALA C C 1
ATOM 1453 O O . ALA C 1 76 ? 176.861 169.254 160.771 1.00 30.55 105 ALA C O 1
ATOM 1455 N N . LYS C 1 77 ? 177.584 170.694 162.345 1.00 24.77 106 LYS C N 1
ATOM 1456 C CA . LYS C 1 77 ? 178.387 171.501 161.439 1.00 34.31 106 LYS C CA 1
ATOM 1457 C C . LYS C 1 77 ? 179.779 171.677 162.025 1.00 34.24 106 LYS C C 1
ATOM 1458 O O . LYS C 1 77 ? 179.921 172.003 163.207 1.00 35.90 106 LYS C O 1
ATOM 1460 N N . GLU C 1 78 ? 180.799 171.446 161.205 1.00 36.36 107 GLU C N 1
ATOM 1461 C CA . GLU C 1 78 ? 182.165 171.735 161.614 1.00 35.18 107 GLU C CA 1
ATOM 1462 C C . GLU C 1 78 ? 182.346 173.239 161.781 1.00 36.17 107 GLU C C 1
ATOM 1463 O O . GLU C 1 78 ? 181.886 174.030 160.953 1.00 41.14 107 GLU C O 1
ATOM 1469 N N . VAL C 1 79 ? 183.028 173.636 162.852 1.00 31.56 108 VAL C N 1
ATOM 1470 C CA . VAL C 1 79 ? 183.147 175.036 163.240 1.00 32.79 108 VAL C CA 1
ATOM 1471 C C . VAL C 1 79 ? 184.596 175.471 163.079 1.00 34.12 108 VAL C C 1
ATOM 1472 O O . VAL C 1 79 ? 185.505 174.850 163.642 1.00 36.48 108 VAL C O 1
ATOM 1476 N N . THR C 1 80 ? 184.808 176.540 162.312 1.00 38.56 109 THR C N 1
ATOM 1477 C CA . THR C 1 80 ? 186.134 177.087 162.062 1.00 37.78 109 THR C CA 1
ATOM 1478 C C . THR C 1 80 ? 186.070 178.605 162.134 1.00 38.91 109 THR C C 1
ATOM 1479 O O . THR C 1 80 ? 185.003 179.208 162.008 1.00 49.22 109 THR C O 1
ATOM 1483 N N . ARG C 1 81 ? 187.232 179.223 162.333 1.00 38.14 110 ARG C N 1
ATOM 1484 C CA . ARG C 1 81 ? 187.323 180.672 162.434 1.00 44.26 110 ARG C CA 1
ATOM 1485 C C . ARG C 1 81 ? 188.526 181.169 161.648 1.00 49.01 110 ARG C C 1
ATOM 1486 O O . ARG C 1 81 ? 189.477 180.428 161.391 1.00 55.69 110 ARG C O 1
ATOM 1494 N N . VAL C 1 82 ? 188.467 182.441 161.261 1.00 51.84 111 VAL C N 1
ATOM 1495 C CA . VAL C 1 82 ? 189.554 183.102 160.546 1.0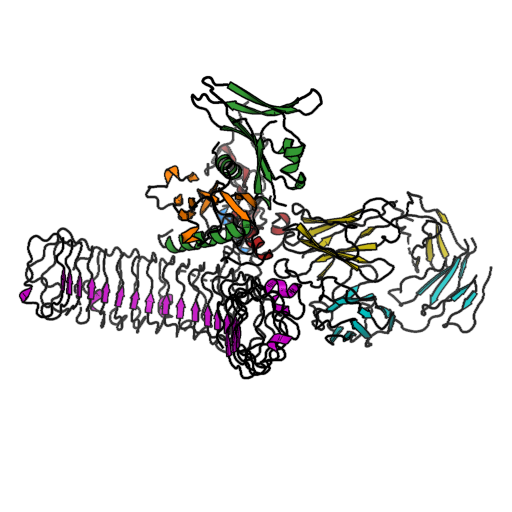0 60.54 111 VAL C CA 1
ATOM 1496 C C . VAL C 1 82 ? 189.756 184.485 161.148 1.00 60.26 111 VAL C C 1
ATOM 1497 O O . VAL C 1 82 ? 188.793 185.240 161.320 1.00 58.84 111 VAL C O 1
ATOM 1501 N N . LEU C 1 83 ? 191.002 184.815 161.471 1.00 65.32 112 LEU C N 1
ATOM 1502 C CA . LEU C 1 83 ? 191.326 186.122 162.020 1.00 72.59 112 LEU C CA 1
ATOM 1503 C C . LEU C 1 83 ? 191.572 187.128 160.901 1.00 79.70 112 LEU C C 1
ATOM 1504 O O . LEU C 1 83 ? 191.984 186.771 159.794 1.00 83.38 112 LEU C O 1
ATOM 1509 N N . MET C 1 84 ? 191.305 188.396 161.201 1.00 81.61 113 MET C N 1
ATOM 1510 C CA . MET C 1 84 ? 191.460 189.453 160.212 1.00 86.29 113 MET C CA 1
ATOM 1511 C C . MET C 1 84 ? 192.921 189.588 159.791 1.00 88.03 113 MET C C 1
ATOM 1512 O O . MET C 1 84 ? 193.844 189.376 160.582 1.00 88.51 113 MET C O 1
ATOM 1517 N N . VAL C 1 85 ? 193.120 189.926 158.521 1.00 88.00 114 VAL C N 1
ATOM 1518 C CA . VAL C 1 85 ? 194.456 190.030 157.943 1.00 91.03 114 VAL C CA 1
ATOM 1519 C C . VAL C 1 85 ? 195.243 191.172 158.576 1.00 93.29 114 VAL C C 1
ATOM 1520 O O . VAL C 1 85 ? 195.065 192.335 158.215 1.00 97.96 114 VAL C O 1
ATOM 1522 N N . MET C 1 104 ? 187.535 196.322 157.728 1.00 88.96 133 MET C N 1
ATOM 1523 C CA . MET C 1 104 ? 187.968 194.961 158.018 1.00 88.15 133 MET C CA 1
ATOM 1524 C C . MET C 1 104 ? 188.009 194.117 156.749 1.00 87.09 133 MET C C 1
ATOM 1525 O O . MET C 1 104 ? 186.973 193.827 156.151 1.00 88.17 133 MET C O 1
ATOM 1530 N N . PHE C 1 105 ? 189.212 193.731 156.339 1.00 85.99 134 PHE C N 1
ATOM 1531 C CA . PHE C 1 105 ? 189.420 192.912 155.156 1.00 89.90 134 PHE C CA 1
ATOM 1532 C C . PHE C 1 105 ? 190.003 191.562 155.552 1.00 93.15 134 PHE C C 1
ATOM 1533 O O . PHE C 1 105 ? 190.681 191.435 156.575 1.00 90.99 134 PHE C O 1
ATOM 1535 N N . PHE C 1 106 ? 189.732 190.552 154.729 1.00 95.37 135 PHE C N 1
ATOM 1536 C CA . PHE C 1 106 ? 190.184 189.194 154.989 1.00 95.51 135 PHE C CA 1
ATOM 1537 C C . PHE C 1 106 ? 190.919 188.644 153.775 1.00 98.97 135 PHE C C 1
ATOM 1538 O O . PHE C 1 106 ? 190.714 189.085 152.641 1.00 100.61 135 PHE C O 1
ATOM 1546 N N . ASN C 1 107 ? 191.783 187.667 154.036 1.00 97.75 136 ASN C N 1
ATOM 1547 C CA . ASN C 1 107 ? 192.432 186.913 152.974 1.00 99.25 136 ASN C CA 1
ATOM 1548 C C . ASN C 1 107 ? 191.458 185.865 152.450 1.00 98.13 136 ASN C C 1
ATOM 1549 O O . ASN C 1 107 ? 191.094 184.931 153.174 1.00 95.11 136 ASN C O 1
ATOM 1554 N N . THR C 1 108 ? 191.029 186.025 151.195 1.00 97.69 137 THR C N 1
ATOM 1555 C CA . THR C 1 108 ? 190.091 185.074 150.608 1.00 96.61 137 THR C CA 1
ATOM 1556 C C . THR C 1 108 ? 190.688 183.675 150.535 1.00 103.38 137 THR C C 1
ATOM 1557 O O . THR C 1 108 ? 189.950 182.682 150.543 1.00 104.46 137 THR C O 1
ATOM 1561 N N . SER C 1 109 ? 192.019 183.574 150.476 1.00 107.38 138 SER C N 1
ATOM 1562 C CA . SER C 1 109 ? 192.662 182.264 150.462 1.00 106.08 138 SER C CA 1
ATOM 1563 C C . SER C 1 109 ? 192.363 181.487 151.739 1.00 105.70 138 SER C C 1
ATOM 1564 O O . SER C 1 109 ? 192.034 180.298 151.686 1.00 105.01 138 SER C O 1
ATOM 1566 N N . GLU C 1 110 ? 192.459 182.144 152.897 1.00 103.81 139 GLU C N 1
ATOM 1567 C CA . GLU C 1 110 ? 192.159 181.466 154.155 1.00 97.37 139 GLU C CA 1
ATOM 1568 C C . GLU C 1 110 ? 190.679 181.117 154.255 1.00 95.93 139 GLU C C 1
ATOM 1569 O O . GLU C 1 110 ? 190.320 180.044 154.759 1.00 97.50 139 GLU C O 1
ATOM 1571 N N . LEU C 1 111 ? 189.807 182.011 153.783 1.00 93.44 140 LEU C N 1
ATOM 1572 C CA . LEU C 1 111 ? 188.376 181.725 153.792 1.00 92.21 140 LEU C CA 1
ATOM 1573 C C . LEU C 1 111 ? 188.059 180.493 152.955 1.00 95.93 140 LEU C C 1
ATOM 1574 O O . LEU C 1 111 ? 187.276 179.632 153.374 1.00 97.18 140 LEU C O 1
ATOM 1579 N N . ARG C 1 112 ? 188.665 180.388 151.769 1.00 97.50 141 ARG C N 1
ATOM 1580 C CA . ARG C 1 112 ? 188.466 179.209 150.935 1.00 98.14 141 ARG C CA 1
ATOM 1581 C C . ARG C 1 112 ? 189.129 177.976 151.536 1.00 101.16 141 ARG C C 1
ATOM 1582 O O . ARG C 1 112 ? 188.670 176.852 151.304 1.00 102.69 141 ARG C O 1
ATOM 1584 N N . GLU C 1 113 ? 190.212 178.159 152.292 1.00 99.79 142 GLU C N 1
ATOM 1585 C CA . GLU C 1 113 ? 190.819 177.033 152.992 1.00 100.83 142 GLU C CA 1
ATOM 1586 C C . GLU C 1 113 ? 189.878 176.482 154.054 1.00 100.06 142 GLU C C 1
ATOM 1587 O O . GLU C 1 113 ? 189.824 175.267 154.279 1.00 95.88 142 GLU C O 1
ATOM 1589 N N . ALA C 1 114 ? 189.136 177.365 154.725 1.00 102.32 143 ALA C N 1
ATOM 1590 C CA . ALA C 1 114 ? 188.164 176.911 155.715 1.00 99.96 143 ALA C CA 1
ATOM 1591 C C . ALA C 1 114 ? 187.035 176.119 155.067 1.00 99.32 143 ALA C C 1
ATOM 1592 O O . ALA C 1 114 ? 186.659 175.046 155.555 1.00 99.93 143 ALA C O 1
ATOM 1594 N N . VAL C 1 115 ? 186.485 176.624 153.971 1.00 96.29 144 VAL C N 1
ATOM 1595 C CA . VAL C 1 115 ? 185.331 176.030 153.310 1.00 97.75 144 VAL C CA 1
ATOM 1596 C C . VAL C 1 115 ? 185.742 175.617 151.903 1.00 100.11 144 VAL C C 1
ATOM 1597 O O . VAL C 1 115 ? 186.010 176.463 151.050 1.00 104.67 144 VAL C O 1
ATOM 1601 N N . PRO C 1 116 ? 185.802 174.303 151.621 1.00 99.66 145 PRO C N 1
ATOM 1602 C CA . PRO C 1 116 ? 186.223 173.834 150.290 1.00 98.86 145 PRO C CA 1
ATOM 1603 C C . PRO C 1 116 ? 185.469 174.483 149.137 1.00 93.83 145 PRO C C 1
ATOM 1604 O O . PRO C 1 116 ? 186.084 175.105 148.266 1.00 91.75 145 PRO C O 1
ATOM 1608 N N . GLU C 1 117 ? 184.147 174.351 149.117 1.00 94.13 146 GLU C N 1
ATOM 1609 C CA . GLU C 1 117 ? 183.316 175.028 148.134 1.00 92.86 146 GLU C CA 1
ATOM 1610 C C . GLU C 1 117 ? 182.063 175.549 148.821 1.00 91.80 146 GLU C C 1
ATOM 1611 O O . GLU C 1 117 ? 181.624 174.984 149.830 1.00 92.87 146 GLU C O 1
ATOM 1617 N N . PRO C 1 118 ? 181.469 176.631 148.303 1.00 88.84 147 PRO C N 1
ATOM 1618 C CA . PRO C 1 118 ? 180.411 177.326 149.057 1.00 89.40 147 PRO C CA 1
ATOM 1619 C C . PRO C 1 118 ? 179.092 176.572 149.147 1.00 83.37 147 PRO C C 1
ATOM 1620 O O . PRO C 1 118 ? 178.122 177.135 149.670 1.00 79.71 147 PRO C O 1
ATOM 1624 N N . VAL C 1 119 ? 179.013 175.334 148.659 1.00 82.24 148 VAL C N 1
ATOM 1625 C CA . VAL C 1 119 ? 177.751 174.600 148.719 1.00 78.18 148 VAL C CA 1
ATOM 1626 C C . VAL C 1 119 ? 177.423 174.202 150.153 1.00 74.93 148 VAL C C 1
ATOM 1627 O O . VAL C 1 119 ? 176.269 174.297 150.589 1.00 79.53 148 VAL C O 1
ATOM 1631 N N . LEU C 1 120 ? 178.427 173.763 150.911 1.00 70.79 149 LEU C N 1
ATOM 1632 C CA . LEU C 1 120 ? 178.179 173.143 152.207 1.00 63.26 149 LEU C CA 1
ATOM 1633 C C . LEU C 1 120 ? 177.998 174.147 153.338 1.00 59.00 149 LEU C C 1
ATOM 1634 O O . LEU C 1 120 ? 177.586 173.747 154.433 1.00 56.31 149 LEU C O 1
ATOM 1639 N N . LEU C 1 121 ? 178.296 175.424 153.110 1.00 62.27 150 LEU C N 1
ATOM 1640 C CA . LEU C 1 121 ? 178.186 176.424 154.166 1.00 60.79 150 LEU C CA 1
ATOM 1641 C C . LEU C 1 121 ? 176.747 176.543 154.650 1.00 60.08 150 LEU C C 1
ATOM 1642 O O . LEU C 1 121 ? 175.812 176.622 153.847 1.00 68.26 150 LEU C O 1
ATOM 1647 N N . SER C 1 122 ? 176.571 176.559 155.969 1.00 55.50 151 SER C N 1
ATOM 1648 C CA . SER C 1 122 ? 175.249 176.625 156.578 1.00 59.38 151 SER C CA 1
ATOM 1649 C C . SER C 1 122 ? 175.027 177.849 157.453 1.00 61.27 151 SER C C 1
ATOM 1650 O O . SER C 1 122 ? 173.874 178.230 157.660 1.00 64.32 151 SER C O 1
ATOM 1653 N N . ARG C 1 123 ? 176.086 178.471 157.967 1.00 56.92 152 ARG C N 1
ATOM 1654 C CA . ARG C 1 123 ? 175.939 179.662 158.792 1.00 54.63 152 ARG C CA 1
ATOM 1655 C C . ARG C 1 123 ? 177.297 180.331 158.937 1.00 53.33 152 ARG C C 1
ATOM 1656 O O . ARG C 1 123 ? 178.332 179.662 158.974 1.00 50.02 152 ARG C O 1
ATOM 1664 N N . ALA C 1 124 ? 177.279 181.660 159.019 1.00 60.45 153 ALA C N 1
ATOM 1665 C CA . ALA C 1 124 ? 178.508 182.437 159.162 1.00 60.27 153 ALA C CA 1
ATOM 1666 C C . ALA C 1 124 ? 178.170 183.741 159.863 1.00 57.49 153 ALA C C 1
ATOM 1667 O O . ALA C 1 124 ? 177.589 184.638 159.246 1.00 59.98 153 ALA C O 1
ATOM 1669 N N . GLU C 1 125 ? 178.538 183.851 161.137 1.00 54.86 154 GLU C N 1
ATOM 1670 C CA . GLU C 1 125 ? 178.206 185.008 161.959 1.00 57.12 154 GLU C CA 1
ATOM 1671 C C . GLU C 1 125 ? 179.458 185.839 162.186 1.00 56.99 154 GLU C C 1
ATOM 1672 O O . GLU C 1 125 ? 180.450 185.335 162.722 1.00 58.27 154 GLU C O 1
ATOM 1678 N N . LEU C 1 126 ? 179.410 187.104 161.783 1.00 61.33 155 LEU C N 1
ATOM 1679 C CA . LEU C 1 126 ? 180.472 188.043 162.115 1.00 62.16 155 LEU C CA 1
ATOM 1680 C C . LEU C 1 126 ? 180.247 188.561 163.531 1.00 66.13 155 LEU C C 1
ATOM 1681 O O . LEU C 1 126 ? 179.168 189.068 163.851 1.00 71.64 155 LEU C O 1
ATOM 1686 N N . ARG C 1 127 ? 181.266 188.437 164.375 1.00 66.69 156 ARG C N 1
ATOM 1687 C CA . ARG C 1 127 ? 181.177 188.833 165.771 1.00 67.91 156 ARG C CA 1
ATOM 1688 C C . ARG C 1 127 ? 182.159 189.961 166.053 1.00 75.44 156 ARG C C 1
ATOM 1689 O O . ARG C 1 127 ? 183.202 190.076 165.403 1.00 80.13 156 ARG C O 1
ATOM 1697 N N . LEU C 1 128 ? 181.814 190.798 167.029 1.00 74.30 157 LEU C N 1
ATOM 1698 C CA . LEU C 1 128 ? 182.583 191.992 167.342 1.00 80.54 157 LEU C CA 1
ATOM 1699 C C . LEU C 1 128 ? 182.715 192.139 168.851 1.00 83.93 157 LEU C C 1
ATOM 1700 O O . LEU C 1 128 ? 181.915 191.598 169.617 1.00 82.35 157 LEU C O 1
ATOM 1705 N N . LEU C 1 129 ? 183.745 192.874 169.271 1.00 87.19 158 LEU C N 1
ATOM 1706 C CA . LEU C 1 129 ? 184.002 193.157 170.682 1.00 90.80 158 LEU C CA 1
ATOM 1707 C C . LEU C 1 129 ? 184.246 194.655 170.834 1.00 97.20 158 LEU C C 1
ATOM 1708 O O . LEU C 1 129 ? 185.360 195.135 170.602 1.00 98.18 158 LEU C O 1
ATOM 1713 N N . ARG C 1 130 ? 183.207 195.390 171.221 1.00 100.27 159 ARG C N 1
ATOM 1714 C CA . ARG C 1 130 ? 183.349 196.819 171.458 1.00 99.62 159 ARG C CA 1
ATOM 1715 C C . ARG C 1 130 ? 184.134 197.068 172.739 1.00 104.15 159 ARG C C 1
ATOM 1716 O O . ARG C 1 130 ? 183.974 196.355 173.733 1.00 105.18 159 ARG C O 1
ATOM 1718 N N . LEU C 1 131 ? 184.988 198.093 172.711 1.00 107.42 160 LEU C N 1
ATOM 1719 C CA . LEU C 1 131 ? 185.848 198.374 173.856 1.00 109.27 160 LEU C CA 1
ATOM 1720 C C . LEU C 1 131 ? 185.045 198.934 175.025 1.00 113.93 160 LEU C C 1
ATOM 1721 O O . LEU C 1 131 ? 184.988 198.329 176.102 1.00 116.51 160 LEU C O 1
ATOM 1723 N N . LYS C 1 132 ? 184.414 200.090 174.830 1.00 117.05 161 LYS C N 1
ATOM 1724 C CA . LYS C 1 132 ? 183.652 200.732 175.895 1.00 118.51 161 LYS C CA 1
ATOM 1725 C C . LYS C 1 132 ? 182.654 201.696 175.273 1.00 122.28 161 LYS C C 1
ATOM 1726 O O . LYS C 1 132 ? 183.025 202.507 174.420 1.00 123.00 161 LYS C O 1
ATOM 1728 N N . LEU C 1 133 ? 181.396 201.604 175.701 1.00 124.07 162 LEU C N 1
ATOM 1729 C CA . LEU C 1 133 ? 180.323 202.460 175.196 1.00 121.75 162 LEU C CA 1
ATOM 1730 C C . LEU C 1 133 ? 179.467 202.904 176.378 1.00 124.36 162 LEU C C 1
ATOM 1731 O O . LEU C 1 133 ? 178.561 202.182 176.803 1.00 124.06 162 LEU C O 1
ATOM 1733 N N . LYS C 1 134 ? 179.754 204.094 176.905 1.00 127.14 163 LYS C N 1
ATOM 1734 C CA . LYS C 1 134 ? 178.986 204.657 178.006 1.00 125.41 163 LYS C CA 1
ATOM 1735 C C . LYS C 1 134 ? 177.764 205.438 177.541 1.00 127.66 163 LYS C C 1
ATOM 1736 O O . LYS C 1 134 ? 176.957 205.853 178.379 1.00 126.92 163 LYS C O 1
ATOM 1738 N N . VAL C 1 135 ? 177.610 205.646 176.236 1.00 125.85 164 VAL C N 1
ATOM 1739 C CA . VAL C 1 135 ? 176.479 206.371 175.672 1.00 123.97 164 VAL C CA 1
ATOM 1740 C C . VAL C 1 135 ? 175.864 205.522 174.569 1.00 125.21 164 VAL C C 1
ATOM 1741 O O . VAL C 1 135 ? 176.583 204.893 173.784 1.00 123.97 164 VAL C O 1
ATOM 1743 N N . GLU C 1 136 ? 174.535 205.501 174.515 1.00 125.44 165 GLU C N 1
ATOM 1744 C CA . GLU C 1 136 ? 173.839 204.700 173.518 1.00 123.04 165 GLU C CA 1
ATOM 1745 C C . GLU C 1 136 ? 174.109 205.230 172.116 1.00 125.90 165 GLU C C 1
ATOM 1746 O O . GLU C 1 136 ? 174.126 206.441 171.882 1.00 127.87 165 GLU C O 1
ATOM 1748 N N . GLN C 1 137 ? 174.324 204.308 171.179 1.00 125.61 166 GLN C N 1
ATOM 1749 C CA . GLN C 1 137 ? 174.596 204.665 169.795 1.00 123.78 166 GLN C CA 1
ATOM 1750 C C . GLN C 1 137 ? 174.114 203.540 168.892 1.00 124.61 166 GLN C C 1
ATOM 1751 O O . GLN C 1 137 ? 173.908 202.407 169.333 1.00 126.32 166 GLN C O 1
ATOM 1753 N N . HIS C 1 138 ? 173.934 203.870 167.616 1.00 120.44 167 HIS C N 1
ATOM 1754 C CA . HIS C 1 138 ? 173.470 202.923 166.614 1.00 120.81 167 HIS C CA 1
ATOM 1755 C C . HIS C 1 138 ? 174.516 202.770 165.519 1.00 124.56 167 HIS C C 1
ATOM 1756 O O . HIS C 1 138 ? 175.099 203.758 165.061 1.00 124.41 167 HIS C O 1
ATOM 1758 N N . VAL C 1 139 ? 174.751 201.525 165.102 1.00 124.88 168 VAL C N 1
ATOM 1759 C CA . VAL C 1 139 ? 175.711 201.217 164.053 1.00 121.18 168 VAL C CA 1
ATOM 1760 C C . VAL C 1 139 ? 175.041 200.322 163.020 1.00 119.01 168 VAL C C 1
ATOM 1761 O O . VAL C 1 139 ? 174.063 199.626 163.303 1.00 117.77 168 VAL C O 1
ATOM 1763 N N . GLU C 1 140 ? 175.585 200.349 161.806 1.00 118.39 169 GLU C N 1
ATOM 1764 C CA . GLU C 1 140 ? 175.061 199.570 160.695 1.00 120.23 169 GLU C CA 1
ATOM 1765 C C . GLU C 1 140 ? 176.202 198.850 159.993 1.00 123.59 169 GLU C C 1
ATOM 1766 O O . GLU C 1 140 ? 177.298 199.399 159.848 1.00 124.05 169 GLU C O 1
ATOM 1768 N N . LEU C 1 141 ? 175.937 197.624 159.558 1.00 124.70 170 LEU C N 1
ATOM 1769 C CA . LEU C 1 141 ? 176.925 196.822 158.855 1.00 124.99 170 LEU C CA 1
ATOM 1770 C C . LEU C 1 141 ? 176.893 197.121 157.360 1.00 121.69 170 LEU C C 1
ATOM 1771 O O . LEU C 1 141 ? 175.905 197.625 156.821 1.00 123.99 170 LEU C O 1
ATOM 1773 N N . TYR C 1 142 ? 177.996 196.798 156.690 1.00 120.28 171 TYR C N 1
ATOM 1774 C CA . TYR C 1 142 ? 178.107 197.032 155.259 1.00 118.09 171 TYR C CA 1
ATOM 1775 C C . TYR C 1 142 ? 179.048 196.002 154.653 1.00 120.89 171 TYR C C 1
ATOM 1776 O O . TYR C 1 142 ? 179.867 195.394 155.347 1.00 128.70 171 TYR C O 1
ATOM 1778 N N . GLN C 1 143 ? 178.922 195.819 153.343 1.00 119.30 172 GLN C N 1
ATOM 1779 C CA . GLN C 1 143 ? 179.724 194.866 152.591 1.00 116.19 172 GLN C CA 1
ATOM 1780 C C . GLN C 1 143 ? 180.438 195.579 151.453 1.00 117.92 172 GLN C C 1
ATOM 1781 O O . GLN C 1 143 ? 179.863 196.455 150.801 1.00 124.38 172 GLN C O 1
ATOM 1787 N N . LYS C 1 144 ? 181.694 195.200 151.215 1.00 111.68 173 LYS C N 1
ATOM 1788 C CA . LYS C 1 144 ? 182.413 195.677 150.041 1.00 117.50 173 LYS C CA 1
ATOM 1789 C C . LYS C 1 144 ? 181.870 194.987 148.795 1.00 123.79 173 LYS C C 1
ATOM 1790 O O . LYS C 1 144 ? 182.304 193.882 148.453 1.00 116.35 173 LYS C O 1
ATOM 1792 N N . TYR C 1 145 ? 180.917 195.627 148.116 1.00 131.31 174 TYR C N 1
ATOM 1793 C CA . TYR C 1 145 ? 180.253 194.996 146.979 1.00 131.39 174 TYR C CA 1
ATOM 1794 C C . TYR C 1 145 ? 180.978 195.295 145.671 1.00 136.71 174 TYR C C 1
ATOM 1795 O O . TYR C 1 145 ? 181.411 194.379 144.963 1.00 131.68 174 TYR C O 1
ATOM 1797 N N . SER C 1 146 ? 181.115 196.572 145.335 1.00 141.37 175 SER C N 1
ATOM 1798 C CA . SER C 1 146 ? 181.760 196.996 144.105 1.00 140.41 175 SER C CA 1
ATOM 1799 C C . SER C 1 146 ? 183.192 197.438 144.400 1.00 143.35 175 SER C C 1
ATOM 1800 O O . SER C 1 146 ? 183.705 197.268 145.510 1.00 143.75 175 SER C O 1
ATOM 1802 N N . ASN C 1 147 ? 183.852 198.010 143.389 1.00 143.13 176 ASN C N 1
ATOM 1803 C CA . ASN C 1 147 ? 185.228 198.463 143.565 1.00 142.80 176 ASN C CA 1
ATOM 1804 C C . ASN C 1 147 ? 185.325 199.583 144.592 1.00 145.70 176 ASN C C 1
ATOM 1805 O O . ASN C 1 147 ? 186.302 199.649 145.347 1.00 143.87 176 ASN C O 1
ATOM 1807 N N . ASN C 1 148 ? 184.333 200.470 144.635 1.00 149.19 177 ASN C N 1
ATOM 1808 C CA . ASN C 1 148 ? 184.333 201.565 145.598 1.00 149.45 177 ASN C CA 1
ATOM 1809 C C . ASN C 1 148 ? 183.029 201.595 146.385 1.00 147.24 177 ASN C C 1
ATOM 1810 O O . ASN C 1 148 ? 182.989 202.099 147.512 1.00 144.20 177 ASN C O 1
ATOM 1812 N N . SER C 1 149 ? 181.961 201.060 145.800 1.00 145.40 178 SER C N 1
ATOM 1813 C CA . SER C 1 149 ? 180.661 201.077 146.449 1.00 141.75 178 SER C CA 1
ATOM 1814 C C . SER C 1 149 ? 180.594 200.038 147.566 1.00 138.38 178 SER C C 1
ATOM 1815 O O . SER C 1 149 ? 181.323 199.042 147.577 1.00 134.83 178 SER C O 1
ATOM 1817 N N . TRP C 1 150 ? 179.701 200.290 148.520 1.00 135.32 179 TRP C N 1
ATOM 1818 C CA . TRP C 1 150 ? 179.438 199.380 149.624 1.00 125.27 179 TRP C CA 1
ATOM 1819 C C . TRP C 1 150 ? 177.942 199.117 149.708 1.00 126.90 179 TRP C C 1
ATOM 1820 O O . TRP C 1 150 ? 177.133 200.010 149.443 1.00 132.11 179 TRP C O 1
ATOM 1822 N N . ARG C 1 151 ? 177.579 197.892 150.077 1.00 122.41 180 ARG C N 1
ATOM 1823 C CA . ARG C 1 151 ? 176.184 197.482 150.164 1.00 120.58 180 ARG C CA 1
ATOM 1824 C C . ARG C 1 151 ? 175.731 197.500 151.618 1.00 125.57 180 ARG C C 1
ATOM 1825 O O . ARG C 1 151 ? 176.430 196.985 152.497 1.00 128.72 180 ARG C O 1
ATOM 1827 N N . TYR C 1 152 ? 174.565 198.090 151.864 1.00 128.18 181 TYR C N 1
ATOM 1828 C CA . TYR C 1 152 ? 174.048 198.198 153.221 1.00 125.59 181 TYR C CA 1
ATOM 1829 C C . TYR C 1 152 ? 173.592 196.840 153.742 1.00 132.77 181 TYR C C 1
ATOM 1830 O O . TYR C 1 152 ? 173.140 195.975 152.986 1.00 136.47 181 TYR C O 1
ATOM 1832 N N . LEU C 1 153 ? 173.717 196.660 155.056 1.00 133.82 182 LEU C N 1
ATOM 1833 C CA . LEU C 1 153 ? 173.292 195.432 155.715 1.00 127.85 182 LEU C CA 1
ATOM 1834 C C . LEU C 1 153 ? 172.368 195.750 156.884 1.00 124.79 182 LEU C C 1
ATOM 1835 O O . LEU C 1 153 ? 171.935 196.896 157.044 1.00 124.92 182 LEU C O 1
ATOM 1837 N N . SER C 1 154 ? 172.057 194.747 157.701 1.00 119.87 183 SER C N 1
ATOM 1838 C CA . SER C 1 154 ? 171.203 194.962 158.860 1.00 115.26 183 SER C CA 1
ATOM 1839 C C . SER C 1 154 ? 171.893 195.867 159.876 1.00 120.21 183 SER C C 1
ATOM 1840 O O . SER C 1 154 ? 173.113 195.823 160.057 1.00 125.12 183 SER C O 1
ATOM 1842 N N . ASN C 1 155 ? 171.093 196.695 160.544 1.00 119.91 184 ASN C N 1
ATOM 1843 C CA . ASN C 1 155 ? 171.588 197.660 161.514 1.00 118.14 184 ASN C CA 1
ATOM 1844 C C . ASN C 1 155 ? 171.054 197.326 162.900 1.00 119.86 184 ASN C C 1
ATOM 1845 O O . ASN C 1 155 ? 169.969 196.756 163.045 1.00 120.26 184 ASN C O 1
ATOM 1847 N N . ARG C 1 156 ? 171.831 197.686 163.920 1.00 122.36 185 ARG C N 1
ATOM 1848 C CA . ARG C 1 156 ? 171.480 197.395 165.301 1.00 122.40 185 ARG C CA 1
ATOM 1849 C C . ARG C 1 156 ? 171.931 198.544 166.191 1.00 124.18 185 ARG C C 1
ATOM 1850 O O . ARG C 1 156 ? 172.879 199.265 165.868 1.00 124.63 185 ARG C O 1
ATOM 1855 N N . LEU C 1 157 ? 171.240 198.707 167.315 1.00 121.94 186 LEU C N 1
ATOM 1856 C CA . LEU C 1 157 ? 171.553 199.741 168.292 1.00 121.21 186 LEU C CA 1
ATOM 1857 C C . LEU C 1 157 ? 172.282 199.128 169.479 1.00 122.09 186 LEU C C 1
ATOM 1858 O O . LEU C 1 157 ? 171.968 198.013 169.907 1.00 124.71 186 LEU C O 1
ATOM 1860 N N . LEU C 1 158 ? 173.257 199.861 170.008 1.00 121.60 187 LEU C N 1
ATOM 1861 C CA . LEU C 1 158 ? 174.096 199.381 171.098 1.00 122.45 187 LEU C CA 1
ATOM 1862 C C . LEU C 1 158 ? 173.666 200.022 172.412 1.00 125.46 187 LEU C C 1
ATOM 1863 O O . LEU C 1 158 ? 173.601 201.251 172.518 1.00 124.60 187 LEU C O 1
ATOM 1865 N N . ALA C 1 159 ? 173.373 199.183 173.407 1.00 126.27 188 ALA C N 1
ATOM 1866 C CA . ALA C 1 159 ? 173.031 199.658 174.737 1.00 125.46 188 ALA C CA 1
ATOM 1867 C C . ALA C 1 159 ? 174.293 200.058 175.502 1.00 127.16 188 ALA C C 1
ATOM 1868 O O . ALA C 1 159 ? 175.364 199.484 175.288 1.00 130.15 188 ALA C O 1
ATOM 1870 N N . PRO C 1 160 ? 174.195 201.045 176.391 1.00 125.22 189 PRO C N 1
ATOM 1871 C CA . PRO C 1 160 ? 175.374 201.462 177.158 1.00 125.09 189 PRO C CA 1
ATOM 1872 C C . PRO C 1 160 ? 175.861 200.366 178.093 1.00 124.59 189 PRO C C 1
ATOM 1873 O O . PRO C 1 160 ? 175.078 199.592 178.648 1.00 122.66 189 PRO C O 1
ATOM 1877 N N . SER C 1 161 ? 177.181 200.314 178.264 1.00 127.10 190 SER C N 1
ATOM 1878 C CA . SER C 1 161 ? 177.811 199.351 179.156 1.00 129.17 190 SER C CA 1
ATOM 1879 C C . SER C 1 161 ? 179.215 199.836 179.488 1.00 128.12 190 SER C C 1
ATOM 1880 O O . SER C 1 161 ? 179.875 200.458 178.652 1.00 126.50 190 SER C O 1
ATOM 1883 N N . ASP C 1 162 ? 179.662 199.545 180.707 1.00 127.01 191 ASP C N 1
ATOM 1884 C CA . ASP C 1 162 ? 180.990 199.935 181.162 1.00 124.39 191 ASP C CA 1
ATOM 1885 C C . ASP C 1 162 ? 182.030 198.838 180.974 1.00 125.35 191 ASP C C 1
ATOM 1886 O O . ASP C 1 162 ? 183.198 199.048 181.316 1.00 126.61 191 ASP C O 1
ATOM 1888 N N . SER C 1 163 ? 181.641 197.683 180.444 1.00 125.95 192 SER C N 1
ATOM 1889 C CA . SER C 1 163 ? 182.546 196.564 180.247 1.00 124.55 192 SER C CA 1
ATOM 1890 C C . SER C 1 163 ? 182.433 196.049 178.821 1.00 123.07 192 SER C C 1
ATOM 1891 O O . SER C 1 163 ? 181.375 196.168 178.195 1.00 118.84 192 SER C O 1
ATOM 1893 N N . PRO C 1 164 ? 183.511 195.482 178.279 1.00 121.27 193 PRO C N 1
ATOM 1894 C CA . PRO C 1 164 ? 183.446 194.937 176.917 1.00 116.90 193 PRO C CA 1
ATOM 1895 C C . PRO C 1 164 ? 182.458 193.784 176.826 1.00 113.88 193 PRO C C 1
ATOM 1896 O O . PRO C 1 164 ? 182.295 193.002 177.765 1.00 115.12 193 PRO C O 1
ATOM 1900 N N . GLU C 1 165 ? 181.795 193.687 175.676 1.00 110.62 194 GLU C N 1
ATOM 1901 C CA . GLU C 1 165 ? 180.841 192.621 175.414 1.00 105.29 194 GLU C CA 1
ATOM 1902 C C . GLU C 1 165 ? 180.911 192.247 173.941 1.00 98.90 194 GLU C C 1
ATOM 1903 O O . GLU C 1 165 ? 181.347 193.036 173.099 1.00 99.42 194 GLU C O 1
ATOM 1905 N N . TRP C 1 166 ? 180.472 191.028 173.637 1.00 91.69 195 TRP C N 1
ATOM 1906 C CA . TRP C 1 166 ? 180.505 190.514 172.275 1.00 89.00 195 TRP C CA 1
ATOM 1907 C C . TRP C 1 166 ? 179.212 190.865 171.550 1.00 89.09 195 TRP C C 1
ATOM 1908 O O . TRP C 1 166 ? 178.116 190.578 172.043 1.00 84.79 195 TRP C O 1
ATOM 1919 N N . LEU C 1 167 ? 179.345 191.483 170.379 1.00 89.06 196 LEU C N 1
ATOM 1920 C CA . LEU C 1 167 ? 178.218 191.826 169.526 1.00 77.34 196 LEU C CA 1
ATOM 1921 C C . LEU C 1 167 ? 178.311 191.035 168.230 1.00 76.04 196 LEU C C 1
ATOM 1922 O O . LEU C 1 167 ? 179.399 190.843 167.679 1.00 77.08 196 LEU C O 1
ATOM 1924 N N . SER C 1 168 ? 177.159 190.580 167.742 1.00 79.34 197 SER C N 1
ATOM 1925 C CA . SER C 1 168 ? 177.102 189.705 166.581 1.00 76.64 197 SER C CA 1
ATOM 1926 C C . SER C 1 168 ? 176.298 190.353 165.464 1.00 75.93 197 SER C C 1
ATOM 1927 O O . SER C 1 168 ? 175.518 191.283 165.689 1.00 81.06 197 SER C O 1
ATOM 1929 N N . PHE C 1 169 ? 176.506 189.848 164.250 1.00 69.89 198 PHE C N 1
ATOM 1930 C CA . PHE C 1 169 ? 175.737 190.262 163.083 1.00 69.97 198 PHE C CA 1
ATOM 1931 C C . PHE C 1 169 ? 175.830 189.150 162.052 1.00 69.11 198 PHE C C 1
ATOM 1932 O O . PHE C 1 169 ? 176.910 188.903 161.507 1.00 69.95 198 PHE C O 1
ATOM 1934 N N . ASP C 1 170 ? 174.708 188.480 161.795 1.00 66.48 199 ASP C N 1
ATOM 1935 C CA . ASP C 1 170 ? 174.693 187.337 160.889 1.00 64.37 199 ASP C CA 1
ATOM 1936 C C . ASP C 1 170 ? 175.082 187.778 159.482 1.00 66.99 199 ASP C C 1
ATOM 1937 O O . ASP C 1 170 ? 174.353 188.538 158.837 1.00 74.64 199 ASP C O 1
ATOM 1942 N N . VAL C 1 171 ? 176.228 187.294 159.006 1.00 60.53 200 VAL C N 1
ATOM 1943 C CA . VAL C 1 171 ? 176.771 187.693 157.712 1.00 57.74 200 VAL C CA 1
ATOM 1944 C C . VAL C 1 171 ? 176.832 186.485 156.788 1.00 65.50 200 VAL C C 1
ATOM 1945 O O . VAL C 1 171 ? 177.747 186.366 155.966 1.00 68.38 200 VAL C O 1
ATOM 1947 N N . THR C 1 172 ? 175.863 185.577 156.927 1.00 67.24 201 THR C N 1
ATOM 1948 C CA . THR C 1 172 ? 175.892 184.323 156.179 1.00 65.57 201 THR C CA 1
ATOM 1949 C C . THR C 1 172 ? 175.841 184.561 154.674 1.00 69.00 201 THR C C 1
ATOM 1950 O O . THR C 1 172 ? 176.562 183.911 153.908 1.00 71.92 201 THR C O 1
ATOM 1954 N N . GLY C 1 173 ? 174.987 185.484 154.230 1.00 70.73 202 GLY C N 1
ATOM 1955 C CA . GLY C 1 173 ? 174.796 185.674 152.800 1.00 74.26 202 GLY C CA 1
ATOM 1956 C C . GLY C 1 173 ? 176.042 186.169 152.090 1.00 75.80 202 GLY C C 1
ATOM 1957 O O . GLY C 1 173 ? 176.385 185.687 151.009 1.00 76.42 202 GLY C O 1
ATOM 1958 N N . VAL C 1 174 ? 176.734 187.140 152.687 1.00 74.34 203 VAL C N 1
ATOM 1959 C CA . VAL C 1 174 ? 177.894 187.741 152.034 1.00 80.13 203 VAL C CA 1
ATOM 1960 C C . VAL C 1 174 ? 179.028 186.730 151.912 1.00 87.61 203 VAL C C 1
ATOM 1961 O O . VAL C 1 174 ? 179.740 186.690 150.901 1.00 92.83 203 VAL C O 1
ATOM 1965 N N . VAL C 1 175 ? 179.206 185.889 152.934 1.00 83.99 204 VAL C N 1
ATOM 1966 C CA . VAL C 1 175 ? 180.315 184.937 152.936 1.00 83.66 204 VAL C CA 1
ATOM 1967 C C . VAL C 1 175 ? 180.157 183.924 151.809 1.00 87.64 204 VAL C C 1
ATOM 1968 O O . VAL C 1 175 ? 181.119 183.613 151.094 1.00 85.70 204 VAL C O 1
ATOM 1972 N N . ARG C 1 176 ? 178.945 183.390 151.632 1.00 86.06 205 ARG C N 1
ATOM 1973 C CA . ARG C 1 176 ? 178.708 182.443 150.546 1.00 87.64 205 ARG C CA 1
ATOM 1974 C C . ARG C 1 176 ? 178.916 183.102 149.189 1.00 96.04 205 ARG C C 1
ATOM 1975 O O . ARG C 1 176 ? 179.446 182.478 148.261 1.00 98.79 205 ARG C O 1
ATOM 1983 N N . GLN C 1 177 ? 178.494 184.361 149.051 1.00 94.10 206 GLN C N 1
ATOM 1984 C CA . GLN C 1 177 ? 178.758 185.101 147.821 1.00 93.26 206 GLN C CA 1
ATOM 1985 C C . GLN C 1 177 ? 180.252 185.321 147.624 1.00 96.55 206 GLN C C 1
ATOM 1986 O O . GLN C 1 177 ? 180.764 185.203 146.505 1.00 97.72 206 GLN C O 1
ATOM 1992 N N . TRP C 1 178 ? 180.966 185.643 148.699 1.00 95.51 207 TRP C N 1
ATOM 1993 C CA . TRP C 1 178 ? 182.412 185.815 148.647 1.00 94.96 207 TRP C CA 1
ATOM 1994 C C . TRP C 1 178 ? 183.107 184.501 148.305 1.00 93.54 207 TRP C C 1
ATOM 1995 O O . TRP C 1 178 ? 183.982 184.458 147.442 1.00 92.33 207 TRP C O 1
ATOM 2006 N N . ASN C 1 225 ? 191.241 188.972 171.089 1.00 57.57 254 ASN C N 1
ATOM 2007 C CA . ASN C 1 225 ? 192.101 189.842 170.295 1.00 61.82 254 ASN C CA 1
ATOM 2008 C C . ASN C 1 225 ? 191.292 190.610 169.253 1.00 73.27 254 ASN C C 1
ATOM 2009 O O . ASN C 1 225 ? 190.309 191.274 169.582 1.00 71.52 254 ASN C O 1
ATOM 2011 N N . ARG C 1 226 ? 191.715 190.515 167.996 1.00 77.39 255 ARG C N 1
ATOM 2012 C CA . ARG C 1 226 ? 191.035 191.201 166.913 1.00 74.58 255 ARG C CA 1
ATOM 2013 C C . ARG C 1 226 ? 189.681 190.551 166.633 1.00 71.52 255 ARG C C 1
ATOM 2014 O O . ARG C 1 226 ? 189.449 189.395 166.994 1.00 73.58 255 ARG C O 1
ATOM 2016 N N . PRO C 1 227 ? 188.760 191.283 166.002 1.00 68.88 256 PRO C N 1
ATOM 2017 C CA . PRO C 1 227 ? 187.500 190.661 165.577 1.00 65.19 256 PRO C CA 1
ATOM 2018 C C . PRO C 1 227 ? 187.757 189.552 164.570 1.00 67.39 256 PRO C C 1
ATOM 2019 O O . PRO C 1 227 ? 188.704 189.606 163.783 1.00 74.64 256 PRO C O 1
ATOM 2023 N N . PHE C 1 228 ? 186.901 188.535 164.602 1.00 65.06 257 PHE C N 1
ATOM 2024 C CA . PHE C 1 228 ? 187.101 187.335 163.804 1.00 65.51 257 PHE C CA 1
ATOM 2025 C C . PHE C 1 228 ? 185.812 186.957 163.091 1.00 63.26 257 PHE C C 1
ATOM 2026 O O . PHE C 1 228 ? 184.744 187.525 163.332 1.00 64.61 257 PHE C O 1
ATOM 2034 N N . LEU C 1 229 ? 185.931 185.974 162.202 1.00 61.36 258 LEU C N 1
ATOM 2035 C CA . LEU C 1 229 ? 184.811 185.427 161.447 1.00 59.48 258 LEU C CA 1
ATOM 2036 C C . LEU C 1 229 ? 184.598 183.984 161.887 1.00 56.59 258 LEU C C 1
ATOM 2037 O O . LEU C 1 229 ? 185.441 183.121 161.624 1.00 57.40 258 LEU C O 1
ATOM 2042 N N . LEU C 1 230 ? 183.480 183.721 162.555 1.00 52.69 259 LEU C N 1
ATOM 2043 C CA . LEU C 1 230 ? 183.125 182.352 162.890 1.00 48.49 259 LEU C CA 1
ATOM 2044 C C . LEU C 1 230 ? 182.321 181.734 161.755 1.00 44.57 259 LEU C C 1
ATOM 2045 O O . LEU C 1 230 ? 181.506 182.399 161.109 1.00 54.04 259 LEU C O 1
ATOM 2050 N N . LEU C 1 231 ? 182.561 180.449 161.511 1.00 41.44 260 LEU C N 1
ATOM 2051 C CA . LEU C 1 231 ? 181.937 179.734 160.410 1.00 45.13 260 LEU C CA 1
ATOM 2052 C C . LEU C 1 231 ? 181.328 178.436 160.919 1.00 44.73 260 LEU C C 1
ATOM 2053 O O . LEU C 1 231 ? 181.745 177.894 161.945 1.00 43.84 260 LEU C O 1
ATOM 2058 N N . MET C 1 232 ? 180.333 177.944 160.186 1.00 45.20 261 MET C N 1
ATOM 2059 C CA . MET C 1 232 ? 179.712 176.653 160.461 1.00 39.29 261 MET C CA 1
ATOM 2060 C C . MET C 1 232 ? 179.344 176.032 159.125 1.00 50.33 261 MET C C 1
ATOM 2061 O O . MET C 1 232 ? 178.593 176.630 158.350 1.00 56.04 261 MET C O 1
ATOM 2066 N N . ALA C 1 233 ? 179.868 174.840 158.855 1.00 49.71 262 ALA C N 1
ATOM 2067 C CA . ALA C 1 233 ? 179.706 174.232 157.545 1.00 45.72 262 ALA C CA 1
ATOM 2068 C C . ALA C 1 233 ? 179.635 172.722 157.688 1.00 45.74 262 ALA C C 1
ATOM 2069 O O . ALA C 1 233 ? 180.063 172.150 158.692 1.00 52.51 262 ALA C O 1
ATOM 2071 N N . THR C 1 234 ? 179.084 172.088 156.667 1.00 47.64 263 THR C N 1
ATOM 2072 C CA . THR C 1 234 ? 178.988 170.635 156.630 1.00 53.27 263 THR C CA 1
ATOM 2073 C C . THR C 1 234 ? 180.365 170.035 156.359 1.00 59.87 263 THR C C 1
ATOM 2074 O O . THR C 1 234 ? 181.074 170.507 155.465 1.00 53.65 263 THR C O 1
ATOM 2078 N N . PRO C 1 235 ? 180.781 169.019 157.112 1.00 61.97 264 PRO C N 1
ATOM 2079 C CA . PRO C 1 235 ? 182.128 168.468 156.926 1.00 62.06 264 PRO C CA 1
ATOM 2080 C C . PRO C 1 235 ? 182.286 167.765 155.586 1.00 66.17 264 PRO C C 1
ATOM 2081 O O . PRO C 1 235 ? 181.328 167.244 155.009 1.00 64.53 264 PRO C O 1
ATOM 2085 N N . LEU C 1 236 ? 183.521 167.758 155.095 1.00 66.57 265 LEU C N 1
ATOM 2086 C CA . LEU C 1 236 ? 183.854 167.070 153.853 1.00 62.32 265 LEU C CA 1
ATOM 2087 C C . LEU C 1 236 ? 184.204 165.608 154.115 1.00 58.75 265 LEU C C 1
ATOM 2088 O O . LEU C 1 236 ? 183.958 164.740 153.277 1.00 57.51 265 LEU C O 1
ATOM 2093 N N . LEU D 2 2 ? 158.731 165.084 154.433 1.00 69.76 280 LEU D N 1
ATOM 2094 C CA . LEU D 2 2 ? 157.320 165.065 154.796 1.00 78.47 280 LEU D CA 1
ATOM 2095 C C . LEU D 2 2 ? 156.566 166.218 154.139 1.00 83.80 280 LEU D C 1
ATOM 2096 O O . LEU D 2 2 ? 156.198 167.186 154.804 1.00 85.86 280 LEU D O 1
ATOM 2101 N N . ASP D 2 3 ? 156.343 166.108 152.832 1.00 82.70 281 ASP D N 1
ATOM 2102 C CA . ASP D 2 3 ? 155.627 167.146 152.102 1.00 84.17 281 ASP D CA 1
ATOM 2103 C C . ASP D 2 3 ? 154.174 167.218 152.555 1.00 85.62 281 ASP D C 1
ATOM 2104 O O . ASP D 2 3 ? 153.551 166.200 152.869 1.00 82.67 281 ASP D O 1
ATOM 2109 N N . THR D 2 4 ? 153.635 168.439 152.590 1.00 91.46 282 THR D N 1
ATOM 2110 C CA . THR D 2 4 ? 152.238 168.622 152.974 1.00 92.07 282 THR D CA 1
ATOM 2111 C C . THR D 2 4 ? 151.298 167.976 151.965 1.00 87.93 282 THR D C 1
ATOM 2112 O O . THR D 2 4 ? 150.294 167.364 152.348 1.00 88.41 282 THR D O 1
ATOM 2116 N N . ASN D 2 5 ? 151.600 168.110 150.671 1.00 87.80 283 ASN D N 1
ATOM 2117 C CA . ASN D 2 5 ? 150.778 167.475 149.646 1.00 88.99 283 ASN D CA 1
ATOM 2118 C C . ASN D 2 5 ? 150.787 165.959 149.795 1.00 83.58 283 ASN D C 1
ATOM 2119 O O . ASN D 2 5 ? 149.735 165.310 149.720 1.00 84.08 283 ASN D O 1
ATOM 2124 N N . TYR D 2 6 ? 151.969 165.380 150.011 1.00 76.78 284 TYR D N 1
ATOM 2125 C CA . TYR D 2 6 ? 152.079 163.936 150.184 1.00 71.52 284 TYR D CA 1
ATOM 2126 C C . TYR D 2 6 ? 151.296 163.464 151.403 1.00 74.18 284 TYR D C 1
ATOM 2127 O O . TYR D 2 6 ? 150.603 162.442 151.344 1.00 72.45 284 TYR D O 1
ATOM 2136 N N . CYS D 2 7 ? 151.396 164.192 152.518 1.00 75.58 285 CYS D N 1
ATOM 2137 C CA . CYS D 2 7 ? 150.659 163.806 153.717 1.00 72.64 285 CYS D CA 1
ATOM 2138 C C . CYS D 2 7 ? 149.155 163.924 153.502 1.00 77.86 285 CYS D C 1
ATOM 2139 O O . CYS D 2 7 ? 148.387 163.064 153.948 1.00 78.13 285 CYS D O 1
ATOM 2142 N N . PHE D 2 8 ? 148.717 164.981 152.818 1.00 84.00 286 PHE D N 1
ATOM 2143 C CA . PHE D 2 8 ? 147.298 165.268 152.654 1.00 81.92 286 PHE D CA 1
ATOM 2144 C C . PHE D 2 8 ? 146.647 164.485 151.522 1.00 82.62 286 PHE D C 1
ATOM 2145 O O . PHE D 2 8 ? 145.416 164.504 151.413 1.00 88.24 286 PHE D O 1
ATOM 2147 N N . SER D 2 9 ? 147.421 163.802 150.683 1.00 80.23 287 SER D N 1
ATOM 2148 C CA . SER D 2 9 ? 146.864 163.045 149.569 1.00 78.84 287 SER D CA 1
ATOM 2149 C C . SER D 2 9 ? 147.326 161.595 149.611 1.00 85.42 287 SER D C 1
ATOM 2150 O O . SER D 2 9 ? 147.652 160.999 148.580 1.00 91.03 287 SER D O 1
ATOM 2153 N N . SER D 2 10 ? 147.354 161.004 150.804 1.00 81.07 288 SER D N 1
ATOM 2154 C CA . SER D 2 10 ? 147.774 159.618 150.969 1.00 80.75 288 SER D CA 1
ATOM 2155 C C . SER D 2 10 ? 147.402 159.166 152.374 1.00 81.51 288 SER D C 1
ATOM 2156 O O . SER D 2 10 ? 146.865 159.936 153.173 1.00 77.52 288 SER D O 1
ATOM 2158 N N . THR D 2 11 ? 147.699 157.901 152.667 1.00 88.99 289 THR D N 1
ATOM 2159 C CA . THR D 2 11 ? 147.408 157.303 153.971 1.00 85.71 289 THR D CA 1
ATOM 2160 C C . THR D 2 11 ? 148.662 156.593 154.476 1.00 82.24 289 THR D C 1
ATOM 2161 O O . THR D 2 11 ? 149.040 155.540 153.954 1.00 79.40 289 THR D O 1
ATOM 2163 N N . GLU D 2 12 ? 149.305 157.169 155.492 1.00 80.90 290 GLU D N 1
ATOM 2164 C CA . GLU D 2 12 ? 150.460 156.566 156.140 1.00 80.56 290 GLU D CA 1
ATOM 2165 C C . GLU D 2 12 ? 150.250 156.555 157.646 1.00 79.90 290 GLU D C 1
ATOM 2166 O O . GLU D 2 12 ? 149.540 157.408 158.188 1.00 83.01 290 GLU D O 1
ATOM 2172 N N . LYS D 2 13 ? 150.869 155.589 158.318 1.00 72.20 291 LYS D N 1
ATOM 2173 C CA . LYS D 2 13 ? 150.798 155.494 159.776 1.00 76.37 291 LYS D CA 1
ATOM 2174 C C . LYS D 2 13 ? 151.964 156.219 160.443 1.00 72.35 291 LYS D C 1
ATOM 2175 O O . LYS D 2 13 ? 152.661 155.673 161.297 1.00 71.15 291 LYS D O 1
ATOM 2177 N N . ASN D 2 14 ? 152.177 157.475 160.059 1.00 66.47 292 ASN D N 1
ATOM 2178 C CA . ASN D 2 14 ? 153.219 158.299 160.649 1.00 62.82 292 ASN D CA 1
ATOM 2179 C C . ASN D 2 14 ? 152.707 159.727 160.757 1.00 65.28 292 ASN D C 1
ATOM 2180 O O . ASN D 2 14 ? 151.727 160.105 160.112 1.00 72.98 292 ASN D O 1
ATOM 2185 N N . CYS D 2 15 ? 153.386 160.522 161.582 1.00 60.54 293 CYS D N 1
ATOM 2186 C CA . CYS D 2 15 ? 152.910 161.860 161.917 1.00 59.83 293 CYS D CA 1
ATOM 2187 C C . CYS D 2 15 ? 152.914 162.736 160.670 1.00 68.17 293 CYS D C 1
ATOM 2188 O O . CYS D 2 15 ? 153.973 163.165 160.202 1.00 66.06 293 CYS D O 1
ATOM 2191 N N . CYS D 2 16 ? 151.722 163.000 160.136 1.00 65.37 294 CYS D N 1
ATOM 2192 C CA . CYS D 2 16 ? 151.535 163.843 158.966 1.00 59.40 294 CYS D CA 1
ATOM 2193 C C . CYS D 2 16 ? 150.323 164.734 159.196 1.00 62.83 294 CYS D C 1
ATOM 2194 O O . CYS D 2 16 ? 149.433 164.410 159.985 1.00 63.66 294 CYS D O 1
ATOM 2197 N N . VAL D 2 17 ? 150.295 165.862 158.495 1.00 61.22 295 VAL D N 1
ATOM 2198 C CA . VAL D 2 17 ? 149.151 166.766 158.552 1.00 53.67 295 VAL D CA 1
ATOM 2199 C C . VAL D 2 17 ? 148.043 166.222 157.660 1.00 55.56 295 VAL D C 1
ATOM 2200 O O . VAL D 2 17 ? 148.267 165.916 156.483 1.00 61.74 295 VAL D O 1
ATOM 2204 N N . ARG D 2 18 ? 146.845 166.089 158.221 1.00 59.30 296 ARG D N 1
ATOM 2205 C CA . ARG D 2 18 ? 145.702 165.536 157.509 1.00 62.76 296 ARG D CA 1
ATOM 2206 C C . ARG D 2 18 ? 144.763 166.646 157.054 1.00 70.04 296 ARG D C 1
ATOM 2207 O O . ARG D 2 18 ? 144.466 167.575 157.810 1.00 73.36 296 ARG D O 1
ATOM 2215 N N . GLN D 2 19 ? 144.303 166.537 155.810 1.00 78.00 297 GLN D N 1
ATOM 2216 C CA . GLN D 2 19 ? 143.472 167.568 155.203 1.00 77.40 297 G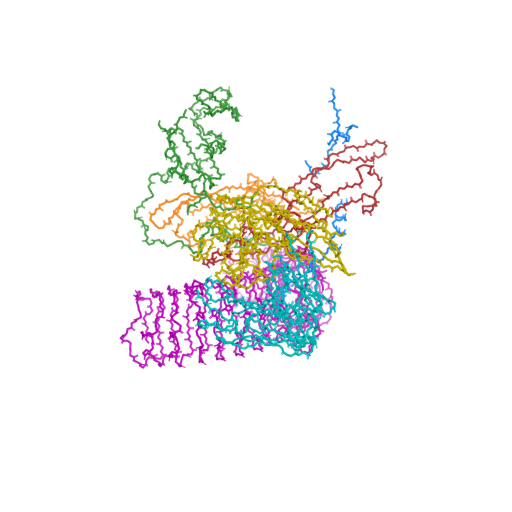LN D CA 1
ATOM 2217 C C . GLN D 2 19 ? 142.100 167.634 155.862 1.00 77.27 297 GLN D C 1
ATOM 2218 O O . GLN D 2 19 ? 141.489 166.606 156.168 1.00 76.89 297 GLN D O 1
ATOM 2224 N N . LEU D 2 20 ? 141.613 168.856 156.072 1.00 77.84 298 LEU D N 1
ATOM 2225 C CA . LEU D 2 20 ? 140.275 169.060 156.624 1.00 78.00 298 LEU D CA 1
ATOM 2226 C C . LEU D 2 20 ? 139.803 170.461 156.277 1.00 81.24 298 LEU D C 1
ATOM 2227 O O . LEU D 2 20 ? 140.538 171.432 156.486 1.00 81.44 298 LEU D O 1
ATOM 2232 N N . TYR D 2 21 ? 138.587 170.565 155.751 1.00 89.61 299 TYR D N 1
ATOM 2233 C CA . TYR D 2 21 ? 137.926 171.840 155.512 1.00 94.78 299 TYR D CA 1
ATOM 2234 C C . TYR D 2 21 ? 136.629 171.874 156.306 1.00 96.81 299 TYR D C 1
ATOM 2235 O O . TYR D 2 21 ? 135.858 170.908 156.284 1.00 95.37 299 TYR D O 1
ATOM 2244 N N . ILE D 2 22 ? 136.391 172.978 157.007 1.00 96.50 300 ILE D N 1
ATOM 2245 C CA . ILE D 2 22 ? 135.192 173.143 157.819 1.00 98.93 300 ILE D CA 1
ATOM 2246 C C . ILE D 2 22 ? 134.283 174.160 157.149 1.00 103.03 300 ILE D C 1
ATOM 2247 O O . ILE D 2 22 ? 134.746 175.209 156.686 1.00 100.35 300 ILE D O 1
ATOM 2252 N N . ASP D 2 23 ? 132.995 173.845 157.087 1.00 109.72 301 ASP D N 1
ATOM 2253 C CA . ASP D 2 23 ? 131.964 174.797 156.705 1.00 112.76 301 ASP D CA 1
ATOM 2254 C C . ASP D 2 23 ? 131.130 175.106 157.939 1.00 114.04 301 ASP D C 1
ATOM 2255 O O . ASP D 2 23 ? 130.622 174.189 158.592 1.00 115.17 301 ASP D O 1
ATOM 2260 N N . PHE D 2 24 ? 131.005 176.397 158.259 1.00 109.14 302 PHE D N 1
ATOM 2261 C CA . PHE D 2 24 ? 130.295 176.801 159.469 1.00 111.59 302 PHE D CA 1
ATOM 2262 C C . PHE D 2 24 ? 128.880 176.241 159.509 1.00 114.60 302 PHE D C 1
ATOM 2263 O O . PHE D 2 24 ? 128.361 175.941 160.590 1.00 116.15 302 PHE D O 1
ATOM 2271 N N . ARG D 2 25 ? 128.248 176.078 158.349 1.00 116.14 303 ARG D N 1
ATOM 2272 C CA . ARG D 2 25 ? 126.884 175.571 158.274 1.00 118.38 303 ARG D CA 1
ATOM 2273 C C . ARG D 2 25 ? 126.842 174.067 158.018 1.00 119.96 303 ARG D C 1
ATOM 2274 O O . ARG D 2 25 ? 126.097 173.343 158.684 1.00 120.38 303 ARG D O 1
ATOM 2282 N N . LYS D 2 26 ? 127.632 173.585 157.056 1.00 119.82 304 LYS D N 1
ATOM 2283 C CA . LYS D 2 26 ? 127.607 172.163 156.726 1.00 119.29 304 LYS D CA 1
ATOM 2284 C C . LYS D 2 26 ? 128.245 171.320 157.825 1.00 120.62 304 LYS D C 1
ATOM 2285 O O . LYS D 2 26 ? 127.683 170.297 158.233 1.00 120.62 304 LYS D O 1
ATOM 2287 N N . ASP D 2 27 ? 129.416 171.728 158.317 1.00 120.26 305 ASP D N 1
ATOM 2288 C CA . ASP D 2 27 ? 130.153 170.953 159.311 1.00 119.21 305 ASP D CA 1
ATOM 2289 C C . ASP D 2 27 ? 129.820 171.375 160.739 1.00 115.62 305 ASP D C 1
ATOM 2290 O O . ASP D 2 27 ? 129.351 170.557 161.537 1.00 113.44 305 ASP D O 1
ATOM 2295 N N . LEU D 2 28 ? 130.058 172.643 161.079 1.00 115.54 306 LEU D N 1
ATOM 2296 C CA . LEU D 2 28 ? 129.812 173.113 162.437 1.00 116.53 306 LEU D CA 1
ATOM 2297 C C . LEU D 2 28 ? 128.332 173.185 162.784 1.00 116.63 306 LEU D C 1
ATOM 2298 O O . LEU D 2 28 ? 127.978 173.027 163.957 1.00 116.20 306 LEU D O 1
ATOM 2303 N N . GLY D 2 29 ? 127.465 173.419 161.802 1.00 117.42 307 GLY D N 1
ATOM 2304 C CA . GLY D 2 29 ? 126.047 173.554 162.086 1.00 117.08 307 GLY D CA 1
ATOM 2305 C C . GLY D 2 29 ? 125.686 174.841 162.789 1.00 116.19 307 GLY D C 1
ATOM 2306 O O . GLY D 2 29 ? 124.632 174.919 163.429 1.00 113.99 307 GLY D O 1
ATOM 2307 N N . TRP D 2 30 ? 126.536 175.858 162.687 1.00 117.68 308 TRP D N 1
ATOM 2308 C CA . TRP D 2 30 ? 126.305 177.157 163.301 1.00 117.78 308 TRP D CA 1
ATOM 2309 C C . TRP D 2 30 ? 126.041 178.197 162.221 1.00 117.21 308 TRP D C 1
ATOM 2310 O O . TRP D 2 30 ? 126.551 178.086 161.102 1.00 115.90 308 TRP D O 1
ATOM 2321 N N . LYS D 2 31 ? 125.239 179.205 162.561 1.00 116.55 309 LYS D N 1
ATOM 2322 C CA . LYS D 2 31 ? 124.860 180.240 161.610 1.00 115.65 309 LYS D CA 1
ATOM 2323 C C . LYS D 2 31 ? 125.119 181.654 162.110 1.00 114.17 309 LYS D C 1
ATOM 2324 O O . LYS D 2 31 ? 124.892 182.608 161.358 1.00 108.24 309 LYS D O 1
ATOM 2330 N N . TRP D 2 32 ? 125.585 181.823 163.348 1.00 115.81 310 TRP D N 1
ATOM 2331 C CA . TRP D 2 32 ? 125.844 183.157 163.874 1.00 113.31 310 TRP D CA 1
ATOM 2332 C C . TRP D 2 32 ? 127.138 183.765 163.348 1.00 115.49 310 TRP D C 1
ATOM 2333 O O . TRP D 2 32 ? 127.318 184.982 163.458 1.00 115.19 310 TRP D O 1
ATOM 2344 N N . ILE D 2 33 ? 128.032 182.960 162.782 1.00 116.57 311 ILE D N 1
ATOM 2345 C CA . ILE D 2 33 ? 129.255 183.462 162.166 1.00 114.55 311 ILE D CA 1
ATOM 2346 C C . ILE D 2 33 ? 128.929 183.805 160.717 1.00 112.07 311 ILE D C 1
ATOM 2347 O O . ILE D 2 33 ? 128.718 182.914 159.890 1.00 111.60 311 ILE D O 1
ATOM 2352 N N . HIS D 2 34 ? 128.878 185.102 160.409 1.00 110.30 312 HIS D N 1
ATOM 2353 C CA . HIS D 2 34 ? 128.424 185.527 159.089 1.00 109.27 312 HIS D CA 1
ATOM 2354 C C . HIS D 2 34 ? 129.489 185.296 158.023 1.00 110.88 312 HIS D C 1
ATOM 2355 O O . HIS D 2 34 ? 129.165 184.952 156.881 1.00 108.00 312 HIS D O 1
ATOM 2357 N N . GLU D 2 35 ? 130.759 185.483 158.368 1.00 112.97 313 GLU D N 1
ATOM 2358 C CA . GLU D 2 35 ? 131.839 185.393 157.398 1.00 108.82 313 GLU D CA 1
ATOM 2359 C C . GLU D 2 35 ? 133.036 184.689 158.017 1.00 106.03 313 GLU D C 1
ATOM 2360 O O . GLU D 2 35 ? 133.254 184.782 159.231 1.00 105.96 313 GLU D O 1
ATOM 2366 N N . PRO D 2 36 ? 133.828 183.970 157.208 1.00 105.60 314 PRO D N 1
ATOM 2367 C CA . PRO D 2 36 ? 133.583 183.599 155.808 1.00 106.02 314 PRO D CA 1
ATOM 2368 C C . PRO D 2 36 ? 132.782 182.304 155.723 1.00 106.22 314 PRO D C 1
ATOM 2369 O O . PRO D 2 36 ? 132.134 181.916 156.688 1.00 107.45 314 PRO D O 1
ATOM 2373 N N . LYS D 2 37 ? 132.793 181.617 154.581 1.00 104.30 315 LYS D N 1
ATOM 2374 C CA . LYS D 2 37 ? 132.074 180.355 154.465 1.00 103.58 315 LYS D CA 1
ATOM 2375 C C . LYS D 2 37 ? 132.825 179.182 155.082 1.00 104.92 315 LYS D C 1
ATOM 2376 O O . LYS D 2 37 ? 132.200 178.162 155.391 1.00 102.61 315 LYS D O 1
ATOM 2382 N N . GLY D 2 38 ? 134.133 179.300 155.275 1.00 107.13 316 GLY D N 1
ATOM 2383 C CA . GLY D 2 38 ? 134.892 178.219 155.872 1.00 100.34 316 GLY D CA 1
ATOM 2384 C C . GLY D 2 38 ? 136.377 178.479 155.785 1.00 96.18 316 GLY D C 1
ATOM 2385 O O . GLY D 2 38 ? 136.833 179.491 155.246 1.00 95.40 316 GLY D O 1
ATOM 2386 N N . TYR D 2 39 ? 137.133 177.528 156.331 1.00 94.50 317 TYR D N 1
ATOM 2387 C CA . TYR D 2 39 ? 138.586 177.614 156.372 1.00 85.65 317 TYR D CA 1
ATOM 2388 C C . TYR D 2 39 ? 139.155 176.206 156.487 1.00 84.89 317 TYR D C 1
ATOM 2389 O O . TYR D 2 39 ? 138.456 175.264 156.866 1.00 86.79 317 TYR D O 1
ATOM 2398 N N . HIS D 2 40 ? 140.438 176.077 156.148 1.00 82.48 318 HIS D N 1
ATOM 2399 C CA . HIS D 2 40 ? 141.145 174.797 156.197 1.00 81.67 318 HIS D CA 1
ATOM 2400 C C . HIS D 2 40 ? 141.902 174.723 157.519 1.00 77.67 318 HIS D C 1
ATOM 2401 O O . HIS D 2 40 ? 143.064 175.119 157.615 1.00 75.69 318 HIS D O 1
ATOM 2408 N N . ALA D 2 41 ? 141.233 174.205 158.550 1.00 75.31 319 ALA D N 1
ATOM 2409 C CA . ALA D 2 41 ? 141.867 174.099 159.859 1.00 70.82 319 ALA D CA 1
ATOM 2410 C C . ALA D 2 41 ? 142.887 172.970 159.899 1.00 70.83 319 ALA D C 1
ATOM 2411 O O . ALA D 2 41 ? 143.988 173.144 160.431 1.00 70.96 319 ALA D O 1
ATOM 2413 N N . ASN D 2 42 ? 142.528 171.804 159.355 1.00 71.02 320 ASN D N 1
ATOM 2414 C CA . ASN D 2 42 ? 143.386 170.621 159.330 1.00 68.78 320 ASN D CA 1
ATOM 2415 C C . ASN D 2 42 ? 143.771 170.171 160.736 1.00 71.23 320 ASN D C 1
ATOM 2416 O O . ASN D 2 42 ? 143.334 170.766 161.726 1.00 72.88 320 ASN D O 1
ATOM 2421 N N . PHE D 2 43 ? 144.580 169.118 160.835 1.00 70.60 321 PHE D N 1
ATOM 2422 C CA . PHE D 2 43 ? 144.994 168.592 162.130 1.00 67.56 321 PHE D CA 1
ATOM 2423 C C . PHE D 2 43 ? 146.195 167.677 161.934 1.00 61.46 321 PHE D C 1
ATOM 2424 O O . PHE D 2 43 ? 146.542 167.305 160.811 1.00 63.88 321 PHE D O 1
ATOM 2432 N N . CYS D 2 44 ? 146.827 167.321 163.049 1.00 62.48 322 CYS D N 1
ATOM 2433 C CA . CYS D 2 44 ? 148.018 166.485 163.060 1.00 62.33 322 CYS D CA 1
ATOM 2434 C C . CYS D 2 44 ? 147.694 165.122 163.653 1.00 62.36 322 CYS D C 1
ATOM 2435 O O . CYS D 2 44 ? 147.080 165.031 164.720 1.00 70.02 322 CYS D O 1
ATOM 2438 N N . LEU D 2 45 ? 148.113 164.064 162.963 1.00 60.41 323 LEU D N 1
ATOM 2439 C CA . LEU D 2 45 ? 147.834 162.712 163.424 1.00 59.81 323 LEU D CA 1
ATOM 2440 C C . LEU D 2 45 ? 148.914 161.775 162.901 1.00 64.30 323 LEU D C 1
ATOM 2441 O O . LEU D 2 45 ? 149.350 161.903 161.755 1.00 64.59 323 LEU D O 1
ATOM 2446 N N . GLY D 2 46 ? 149.340 160.840 163.748 1.00 68.26 324 GLY D N 1
ATOM 2447 C CA . GLY D 2 46 ? 150.362 159.885 163.386 1.00 68.22 324 GLY D CA 1
ATOM 2448 C C . GLY D 2 46 ? 151.370 159.661 164.497 1.00 64.02 324 GLY D C 1
ATOM 2449 O O . GLY D 2 46 ? 151.942 160.606 165.047 1.00 62.66 324 GLY D O 1
ATOM 2450 N N . PRO D 2 47 ? 151.608 158.398 164.845 1.00 63.21 325 PRO D N 1
ATOM 2451 C CA . PRO D 2 47 ? 152.505 158.094 165.965 1.00 57.96 325 PRO D CA 1
ATOM 2452 C C . PRO D 2 47 ? 153.964 158.348 165.619 1.00 48.42 325 PRO D C 1
ATOM 2453 O O . PRO D 2 47 ? 154.382 158.298 164.460 1.00 51.46 325 PRO D O 1
ATOM 2457 N N . CYS D 2 48 ? 154.747 158.622 166.664 1.00 41.22 326 CYS D N 1
ATOM 2458 C CA . CYS D 2 48 ? 156.194 158.801 166.558 1.00 36.46 326 CYS D CA 1
ATOM 2459 C C . CYS D 2 48 ? 156.848 157.751 167.446 1.00 35.42 326 CYS D C 1
ATOM 2460 O O . CYS D 2 48 ? 156.886 157.900 168.675 1.00 37.82 326 CYS D O 1
ATOM 2463 N N . PRO D 2 49 ? 157.362 156.669 166.864 1.00 28.52 327 PRO D N 1
ATOM 2464 C CA . PRO D 2 49 ? 157.952 155.606 167.682 1.00 23.90 327 PRO D CA 1
ATOM 2465 C C . PRO D 2 49 ? 159.232 156.061 168.365 1.00 28.04 327 PRO D C 1
ATOM 2466 O O . PRO D 2 49 ? 159.978 156.898 167.851 1.00 28.76 327 PRO D O 1
ATOM 2470 N N . TYR D 2 50 ? 159.480 155.494 169.541 1.00 23.23 328 TYR D N 1
ATOM 2471 C CA . TYR D 2 50 ? 160.738 155.721 170.234 1.00 16.44 328 TYR D CA 1
ATOM 2472 C C . TYR D 2 50 ? 161.780 154.732 169.732 1.00 13.45 328 TYR D C 1
ATOM 2473 O O . TYR D 2 50 ? 161.496 153.544 169.561 1.00 11.43 328 TYR D O 1
ATOM 2482 N N . ILE D 2 51 ? 162.988 155.229 169.495 1.00 14.53 329 ILE D N 1
ATOM 2483 C CA . ILE D 2 51 ? 164.060 154.444 168.895 1.00 14.40 329 ILE D CA 1
ATOM 2484 C C . ILE D 2 51 ? 165.086 154.146 169.978 1.00 14.72 329 ILE D C 1
ATOM 2485 O O . ILE D 2 51 ? 165.811 155.044 170.425 1.00 17.09 329 ILE D O 1
ATOM 2490 N N . TRP D 2 52 ? 165.151 152.887 170.402 1.00 13.62 330 TRP D N 1
ATOM 2491 C CA . TRP D 2 52 ? 166.186 152.451 171.327 1.00 12.22 330 TRP D CA 1
ATOM 2492 C C . TRP D 2 52 ? 167.511 152.366 170.585 1.00 14.74 330 TRP D C 1
ATOM 2493 O O . TRP D 2 52 ? 167.592 151.768 169.508 1.00 19.49 330 TRP D O 1
ATOM 2504 N N . SER D 2 53 ? 168.547 152.965 171.156 1.00 15.86 331 SER D N 1
ATOM 2505 C CA . SER D 2 53 ? 169.796 153.177 170.443 1.00 15.63 331 SER D CA 1
ATOM 2506 C C . SER D 2 53 ? 170.886 152.224 170.914 1.00 14.29 331 SER D C 1
ATOM 2507 O O . SER D 2 53 ? 170.829 151.653 172.005 1.00 18.24 331 SER D O 1
ATOM 2510 N N . LEU D 2 54 ? 171.888 152.062 170.057 1.00 13.54 332 LEU D N 1
ATOM 2511 C CA . LEU D 2 54 ? 173.084 151.280 170.318 1.00 15.14 332 LEU D CA 1
ATOM 2512 C C . LEU D 2 54 ? 174.309 152.144 170.058 1.00 19.59 332 LEU D C 1
ATOM 2513 O O . LEU D 2 54 ? 174.216 153.244 169.509 1.00 21.92 332 LEU D O 1
ATOM 2518 N N . ASP D 2 55 ? 175.471 151.633 170.464 1.00 24.66 333 ASP D N 1
ATOM 2519 C CA . ASP D 2 55 ? 176.723 152.302 170.130 1.00 27.42 333 ASP D CA 1
ATOM 2520 C C . ASP D 2 55 ? 177.123 152.042 168.683 1.00 28.83 333 ASP D C 1
ATOM 2521 O O . ASP D 2 55 ? 177.667 152.929 168.017 1.00 27.70 333 ASP D O 1
ATOM 2526 N N . THR D 2 56 ? 176.860 150.838 168.185 1.00 28.73 334 THR D N 1
ATOM 2527 C CA . THR D 2 56 ? 177.196 150.445 166.824 1.00 25.90 334 THR D CA 1
ATOM 2528 C C . THR D 2 56 ? 175.909 150.252 166.035 1.00 23.97 334 THR D C 1
ATOM 2529 O O . THR D 2 56 ? 175.120 149.350 166.334 1.00 26.38 334 THR D O 1
ATOM 2533 N N . GLN D 2 57 ? 175.703 151.099 165.032 1.00 25.23 335 GLN D N 1
ATOM 2534 C CA . GLN D 2 57 ? 174.526 151.033 164.183 1.00 23.82 335 GLN D CA 1
ATOM 2535 C C . GLN D 2 57 ? 174.964 151.127 162.731 1.00 24.40 335 GLN D C 1
ATOM 2536 O O . GLN D 2 57 ? 176.002 151.716 162.420 1.00 26.37 335 GLN D O 1
ATOM 2542 N N . TYR D 2 58 ? 174.169 150.533 161.846 1.00 19.95 336 TYR D N 1
ATOM 2543 C CA . TYR D 2 58 ? 174.433 150.654 160.420 1.00 15.04 336 TYR D CA 1
ATOM 2544 C C . TYR D 2 58 ? 174.307 152.114 160.005 1.00 13.08 336 TYR D C 1
ATOM 2545 O O . TYR D 2 58 ? 173.595 152.899 160.634 1.00 13.90 336 TYR D O 1
ATOM 2554 N N . SER D 2 59 ? 175.029 152.490 158.952 1.00 11.59 337 SER D N 1
ATOM 2555 C CA . SER D 2 59 ? 175.098 153.901 158.588 1.00 11.09 337 SER D CA 1
ATOM 2556 C C . SER D 2 59 ? 173.725 154.459 158.236 1.00 13.15 337 SER D C 1
ATOM 2557 O O . SER D 2 59 ? 173.477 155.660 158.394 1.00 14.82 337 SER D O 1
ATOM 2560 N N . LYS D 2 60 ? 172.818 153.609 157.766 1.00 14.04 338 LYS D N 1
ATOM 2561 C CA . LYS D 2 60 ? 171.557 154.077 157.209 1.00 12.55 338 LYS D CA 1
ATOM 2562 C C . LYS D 2 60 ? 170.376 153.971 158.168 1.00 15.74 338 LYS D C 1
ATOM 2563 O O . LYS D 2 60 ? 169.263 154.346 157.788 1.00 23.80 338 LYS D O 1
ATOM 2569 N N . VAL D 2 61 ? 170.573 153.470 159.393 1.00 12.74 339 VAL D N 1
ATOM 2570 C CA . VAL D 2 61 ? 169.531 153.600 160.411 1.00 12.61 339 VAL D CA 1
ATOM 2571 C C . VAL D 2 61 ? 169.632 154.912 161.170 1.00 12.90 339 VAL D C 1
ATOM 2572 O O . VAL D 2 61 ? 168.714 155.247 161.934 1.00 14.01 339 VAL D O 1
ATOM 2576 N N . LEU D 2 62 ? 170.717 155.664 160.990 1.00 11.53 340 LEU D N 1
ATOM 2577 C CA . LEU D 2 62 ? 170.858 156.955 161.646 1.00 9.62 340 LEU D CA 1
ATOM 2578 C C . LEU D 2 62 ? 169.911 158.000 161.078 1.00 10.44 340 LEU D C 1
ATOM 2579 O O . LEU D 2 62 ? 169.774 159.074 161.671 1.00 10.45 340 LEU D O 1
ATOM 2584 N N . ALA D 2 63 ? 169.263 157.714 159.948 1.00 13.49 341 ALA D N 1
ATOM 2585 C CA . ALA D 2 63 ? 168.296 158.633 159.366 1.00 15.97 341 ALA D CA 1
ATOM 2586 C C . ALA D 2 63 ? 166.924 158.530 160.014 1.00 13.39 341 ALA D C 1
ATOM 2587 O O . ALA D 2 63 ? 166.095 159.423 159.813 1.00 16.69 341 ALA D O 1
ATOM 2589 N N . LEU D 2 64 ? 166.665 157.471 160.782 1.00 10.31 342 LEU D N 1
ATOM 2590 C CA . LEU D 2 64 ? 165.382 157.325 161.455 1.00 10.16 342 LEU D CA 1
ATOM 2591 C C . LEU D 2 64 ? 165.220 158.306 162.607 1.00 12.13 342 LEU D C 1
ATOM 2592 O O . LEU D 2 64 ? 164.085 158.639 162.968 1.00 17.08 342 LEU D O 1
ATOM 2597 N N . TYR D 2 65 ? 166.326 158.774 163.187 1.00 13.78 343 TYR D N 1
ATOM 2598 C CA . TYR D 2 65 ? 166.243 159.663 164.340 1.00 12.00 343 TYR D CA 1
ATOM 2599 C C . TYR D 2 65 ? 165.686 161.026 163.952 1.00 11.36 343 TYR D C 1
ATOM 2600 O O . TYR D 2 65 ? 164.829 161.573 164.655 1.00 12.58 343 TYR D O 1
ATOM 2609 N N . ASN D 2 66 ? 166.158 161.592 162.840 1.00 11.10 344 ASN D N 1
ATOM 2610 C CA . ASN D 2 66 ? 165.653 162.882 162.387 1.00 11.65 344 ASN D CA 1
ATOM 2611 C C . ASN D 2 66 ? 164.185 162.823 161.999 1.00 14.06 344 ASN D C 1
ATOM 2612 O O . ASN D 2 66 ? 163.510 163.856 162.006 1.00 21.71 344 ASN D O 1
ATOM 2617 N N . GLN D 2 67 ? 163.675 161.642 161.665 1.00 12.61 345 GLN D N 1
ATOM 2618 C CA . GLN D 2 67 ? 162.292 161.506 161.234 1.00 15.28 345 GLN D CA 1
ATOM 2619 C C . GLN D 2 67 ? 161.355 161.181 162.391 1.00 14.27 345 GLN D C 1
ATOM 2620 O O . GLN D 2 67 ? 160.190 161.592 162.375 1.00 16.57 345 GLN D O 1
ATOM 2626 N N . HIS D 2 68 ? 161.838 160.476 163.412 1.00 13.57 346 HIS D N 1
ATOM 2627 C CA . HIS D 2 68 ? 160.950 159.971 164.452 1.00 14.85 346 HIS D CA 1
ATOM 2628 C C . HIS D 2 68 ? 161.139 160.644 165.805 1.00 16.33 346 HIS D C 1
ATOM 2629 O O . HIS D 2 68 ? 160.150 160.922 166.489 1.00 20.60 346 HIS D O 1
ATOM 2636 N N . ASN D 2 69 ? 162.375 160.907 166.221 1.00 13.63 347 ASN D N 1
ATOM 2637 C CA . ASN D 2 69 ? 162.652 161.555 167.505 1.00 9.32 347 ASN D CA 1
ATOM 2638 C C . ASN D 2 69 ? 163.709 162.631 167.305 1.00 8.99 347 ASN D C 1
ATOM 2639 O O . ASN D 2 69 ? 164.850 162.499 167.760 1.00 9.02 347 ASN D O 1
ATOM 2644 N N . PRO D 2 70 ? 163.358 163.720 166.618 1.00 10.32 348 PRO D N 1
ATOM 2645 C CA . PRO D 2 70 ? 164.359 164.766 166.350 1.00 11.32 348 PRO D CA 1
ATOM 2646 C C . PRO D 2 70 ? 164.905 165.429 167.603 1.00 12.18 348 PRO D C 1
ATOM 2647 O O . PRO D 2 70 ? 166.068 165.848 167.614 1.00 14.07 348 PRO D O 1
ATOM 2651 N N . GLY D 2 71 ? 164.103 165.542 168.657 1.00 9.03 349 GLY D N 1
ATOM 2652 C CA . GLY D 2 71 ? 164.503 166.229 169.864 1.00 8.09 349 GLY D CA 1
ATOM 2653 C C . GLY D 2 71 ? 165.035 165.351 170.974 1.00 12.47 349 GLY D C 1
ATOM 2654 O O . GLY D 2 71 ? 165.301 165.863 172.066 1.00 12.98 349 GLY D O 1
ATOM 2655 N N . ALA D 2 72 ? 165.204 164.050 170.727 1.00 15.27 350 ALA D N 1
ATOM 2656 C CA . ALA D 2 72 ? 165.678 163.100 171.736 1.00 13.16 350 ALA D CA 1
ATOM 2657 C C . ALA D 2 72 ? 164.810 163.142 172.990 1.00 12.97 350 ALA D C 1
ATOM 2658 O O . ALA D 2 72 ? 165.311 163.126 174.114 1.00 18.90 350 ALA D O 1
ATOM 2660 N N . SER D 2 73 ? 163.498 163.198 172.794 1.00 12.21 351 SER D N 1
ATOM 2661 C CA . SER D 2 73 ? 162.561 163.219 173.902 1.00 12.15 351 SER D CA 1
ATOM 2662 C C . SER D 2 73 ? 162.450 161.831 174.526 1.00 17.54 351 SER D C 1
ATOM 2663 O O . SER D 2 73 ? 163.145 160.887 174.143 1.00 22.33 351 SER D O 1
ATOM 2666 N N . ALA D 2 74 ? 161.562 161.705 175.509 1.00 17.25 352 ALA D N 1
ATOM 2667 C CA . ALA D 2 74 ? 161.284 160.415 176.125 1.00 14.01 352 ALA D CA 1
ATOM 2668 C C . ALA D 2 74 ? 160.023 159.776 175.561 1.00 14.00 352 ALA D C 1
ATOM 2669 O O . ALA D 2 74 ? 159.999 158.567 175.313 1.00 13.10 352 ALA D O 1
ATOM 2671 N N . ALA D 2 75 ? 158.972 160.570 175.360 1.00 17.38 353 ALA D N 1
ATOM 2672 C CA . ALA D 2 75 ? 157.722 160.114 174.755 1.00 22.12 353 ALA D CA 1
ATOM 2673 C C . ALA D 2 75 ? 157.320 161.127 173.694 1.00 24.64 353 ALA D C 1
ATOM 2674 O O . ALA D 2 75 ? 156.555 162.061 173.971 1.00 24.15 353 ALA D O 1
ATOM 2676 N N . PRO D 2 76 ? 157.827 160.986 172.471 1.00 26.46 354 PRO D N 1
ATOM 2677 C CA . PRO D 2 76 ? 157.549 161.990 171.438 1.00 32.74 354 PRO D CA 1
ATOM 2678 C C . PRO D 2 76 ? 156.080 162.022 171.043 1.00 38.25 354 PRO D C 1
ATOM 2679 O O . PRO D 2 76 ? 155.377 161.009 171.072 1.00 28.16 354 PRO D O 1
ATOM 2683 N N . CYS D 2 77 ? 155.625 163.217 170.670 1.00 44.78 355 CYS D N 1
ATOM 2684 C CA . CYS D 2 77 ? 154.238 163.478 170.315 1.00 41.64 355 CYS D CA 1
ATOM 2685 C C . CYS D 2 77 ? 154.196 164.270 169.016 1.00 43.21 355 CYS D C 1
ATOM 2686 O O . CYS D 2 77 ? 155.079 165.088 168.743 1.00 44.77 355 CYS D O 1
ATOM 2689 N N . CYS D 2 78 ? 153.163 164.021 168.214 1.00 49.53 356 CYS D N 1
ATOM 2690 C CA . CYS D 2 78 ? 152.975 164.706 166.937 1.00 46.92 356 CYS D CA 1
ATOM 2691 C C . CYS D 2 78 ? 152.213 166.002 167.185 1.00 42.13 356 CYS D C 1
ATOM 2692 O O . CYS D 2 78 ? 151.015 165.978 167.484 1.00 41.48 356 CYS D O 1
ATOM 2695 N N . VAL D 2 79 ? 152.903 167.132 167.054 1.00 42.91 357 VAL D N 1
ATOM 2696 C CA . VAL D 2 79 ? 152.330 168.435 167.387 1.00 44.84 357 VAL D CA 1
ATOM 2697 C C . VAL D 2 79 ? 152.476 169.387 166.205 1.00 43.96 357 VAL D C 1
ATOM 2698 O O . VAL D 2 79 ? 153.388 169.222 165.382 1.00 46.02 357 VAL D O 1
ATOM 2702 N N . PRO D 2 80 ? 151.590 170.372 166.064 1.00 46.08 358 PRO D N 1
ATOM 2703 C CA . PRO D 2 80 ? 151.769 171.383 165.017 1.00 48.14 358 PRO D CA 1
ATOM 2704 C C . PRO D 2 80 ? 153.026 172.209 165.239 1.00 50.12 358 PRO D C 1
ATOM 2705 O O . PRO D 2 80 ? 153.400 172.522 166.371 1.00 52.61 358 PRO D O 1
ATOM 2709 N N . GLN D 2 81 ? 153.677 172.573 164.133 1.00 51.03 359 GLN D N 1
ATOM 2710 C CA . GLN D 2 81 ? 154.893 173.375 164.176 1.00 57.37 359 GLN D CA 1
ATOM 2711 C C . GLN D 2 81 ? 154.700 174.812 163.717 1.00 67.16 359 GLN D C 1
ATOM 2712 O O . GLN D 2 81 ? 155.490 175.677 164.100 1.00 68.99 359 GLN D O 1
ATOM 2718 N N . ALA D 2 82 ? 153.680 175.087 162.906 1.00 70.56 360 ALA D N 1
ATOM 2719 C CA . ALA D 2 82 ? 153.362 176.437 162.463 1.00 70.57 360 ALA D CA 1
ATOM 2720 C C . ALA D 2 82 ? 151.853 176.624 162.473 1.00 75.21 360 ALA D C 1
ATOM 2721 O O . ALA D 2 82 ? 151.102 175.683 162.201 1.00 74.18 360 ALA D O 1
ATOM 2723 N N . LEU D 2 83 ? 151.412 177.842 162.785 1.00 76.93 361 LEU D N 1
ATOM 2724 C CA . LEU D 2 83 ? 149.991 178.144 162.880 1.00 77.33 361 LEU D CA 1
ATOM 2725 C C . LEU D 2 83 ? 149.718 179.512 162.267 1.00 80.59 361 LEU D C 1
ATOM 2726 O O . LEU D 2 83 ? 150.610 180.357 162.159 1.00 79.10 361 LEU D O 1
ATOM 2731 N N . GLU D 2 84 ? 148.468 179.718 161.863 1.00 79.90 362 GLU D N 1
ATOM 2732 C CA . GLU D 2 84 ? 148.041 180.921 161.164 1.00 78.67 362 GLU D CA 1
ATOM 2733 C C . GLU D 2 84 ? 146.749 181.442 161.777 1.00 80.79 362 GLU D C 1
ATOM 2734 O O . GLU D 2 84 ? 145.983 180.669 162.364 1.00 77.24 362 GLU D O 1
ATOM 2736 N N . PRO D 2 85 ? 146.484 182.742 161.660 1.00 82.37 363 PRO D N 1
ATOM 2737 C CA . PRO D 2 85 ? 145.267 183.318 162.239 1.00 79.24 363 PRO D CA 1
ATOM 2738 C C . PRO D 2 85 ? 144.093 183.313 161.268 1.00 79.27 363 PRO D C 1
ATOM 2739 O O . PRO D 2 85 ? 144.250 183.210 160.050 1.00 76.11 363 PRO D O 1
ATOM 2743 N N . LEU D 2 86 ? 142.895 183.435 161.841 1.00 85.39 364 LEU D N 1
ATOM 2744 C CA . LEU D 2 86 ? 141.650 183.395 161.077 1.00 86.49 364 LEU D CA 1
ATOM 2745 C C . LEU D 2 86 ? 140.725 184.516 161.533 1.00 88.98 364 LEU D C 1
ATOM 2746 O O . LEU D 2 86 ? 140.303 184.528 162.708 1.00 91.84 364 LEU D O 1
ATOM 2751 N N . PRO D 2 87 ? 140.383 185.470 160.664 1.00 86.09 365 PRO D N 1
ATOM 2752 C CA . PRO D 2 87 ? 139.372 186.474 161.026 1.00 87.56 365 PRO D CA 1
ATOM 2753 C C . PRO D 2 87 ? 137.957 186.030 160.681 1.00 93.11 365 PRO D C 1
ATOM 2754 O O . PRO D 2 87 ? 137.715 185.521 159.583 1.00 95.15 365 PRO D O 1
ATOM 2758 N N . ILE D 2 88 ? 137.014 186.210 161.608 1.00 96.44 366 ILE D N 1
ATOM 2759 C CA . ILE D 2 88 ? 135.612 185.881 161.381 1.00 97.57 366 ILE D CA 1
ATOM 2760 C C . ILE D 2 88 ? 134.753 187.088 161.737 1.00 106.49 366 ILE D C 1
ATOM 2761 O O . ILE D 2 88 ? 135.245 188.122 162.191 1.00 109.43 366 ILE D O 1
ATOM 2766 N N . VAL D 2 89 ? 133.446 186.938 161.522 1.00 115.06 367 VAL D N 1
ATOM 2767 C CA . VAL D 2 89 ? 132.467 187.965 161.866 1.00 121.16 367 VAL D CA 1
ATOM 2768 C C . VAL D 2 89 ? 131.262 187.301 162.520 1.00 120.29 367 VAL D C 1
ATOM 2769 O O . VAL D 2 89 ? 130.453 186.654 161.845 1.00 114.98 367 VAL D O 1
ATOM 2771 N N . TYR D 2 90 ? 131.133 187.457 163.837 1.00 125.36 368 TYR D N 1
ATOM 2772 C CA . TYR D 2 90 ? 130.089 186.791 164.600 1.00 126.83 368 TYR D CA 1
ATOM 2773 C C . TYR D 2 90 ? 129.301 187.817 165.401 1.00 132.19 368 TYR D C 1
ATOM 2774 O O . TYR D 2 90 ? 129.831 188.858 165.799 1.00 133.18 368 TYR D O 1
ATOM 2783 N N . TYR D 2 91 ? 128.028 187.508 165.636 1.00 135.39 369 TYR D N 1
ATOM 2784 C CA . TYR D 2 91 ? 127.136 188.400 166.364 1.00 138.50 369 TYR D CA 1
ATOM 2785 C C . TYR D 2 91 ? 127.057 187.992 167.829 1.00 143.37 369 TYR D C 1
ATOM 2786 O O . TYR D 2 91 ? 126.648 186.871 168.149 1.00 141.14 369 TYR D O 1
ATOM 2795 N N . VAL D 2 92 ? 127.447 188.908 168.714 1.00 144.90 370 VAL D N 1
ATOM 2796 C CA . VAL D 2 92 ? 127.297 188.714 170.151 1.00 145.49 370 VAL D CA 1
ATOM 2797 C C . VAL D 2 92 ? 126.221 189.668 170.647 1.00 153.47 370 VAL D C 1
ATOM 2798 O O . VAL D 2 92 ? 126.504 190.825 170.980 1.00 154.48 370 VAL D O 1
ATOM 2800 N N . GLY D 2 93 ? 124.981 189.191 170.700 1.00 156.67 371 GLY D N 1
ATOM 2801 C CA . GLY D 2 93 ? 123.862 190.050 171.028 1.00 159.21 371 GLY D CA 1
ATOM 2802 C C . GLY D 2 93 ? 123.363 190.819 169.822 1.00 157.63 371 GLY D C 1
ATOM 2803 O O . GLY D 2 93 ? 122.847 190.225 168.870 1.00 151.16 371 GLY D O 1
ATOM 2804 N N . ARG D 2 94 ? 123.512 192.144 169.847 1.00 157.40 372 ARG D N 1
ATOM 2805 C CA . ARG D 2 94 ? 123.082 192.993 168.746 1.00 154.29 372 ARG D CA 1
ATOM 2806 C C . ARG D 2 94 ? 124.230 193.685 168.025 1.00 154.47 372 ARG D C 1
ATOM 2807 O O . ARG D 2 94 ? 124.024 194.191 166.916 1.00 151.95 372 ARG D O 1
ATOM 2809 N N . LYS D 2 95 ? 125.425 193.723 168.615 1.00 155.06 373 LYS D N 1
ATOM 2810 C CA . LYS D 2 95 ? 126.560 194.402 168.009 1.00 149.14 373 LYS D CA 1
ATOM 2811 C C . LYS D 2 95 ? 127.434 193.394 167.283 1.00 146.61 373 LYS D C 1
ATOM 2812 O O . LYS D 2 95 ? 127.971 192.480 167.930 1.00 145.05 373 LYS D O 1
ATOM 2814 N N . PRO D 2 96 ? 127.601 193.503 165.965 1.00 142.96 374 PRO D N 1
ATOM 2815 C CA . PRO D 2 96 ? 128.512 192.592 165.263 1.00 136.21 374 PRO D CA 1
ATOM 2816 C C . PRO D 2 96 ? 129.944 192.774 165.740 1.00 136.15 374 PRO D C 1
ATOM 2817 O O . PRO D 2 96 ? 130.372 193.877 166.086 1.00 138.51 374 PRO D O 1
ATOM 2821 N N . LYS D 2 97 ? 130.688 191.671 165.756 1.00 131.94 375 LYS D N 1
ATOM 2822 C CA . LYS D 2 97 ? 132.047 191.660 166.278 1.00 129.98 375 LYS D CA 1
ATOM 2823 C C . LYS D 2 97 ? 132.986 191.003 165.279 1.00 128.83 375 LYS D C 1
ATOM 2824 O O . LYS D 2 97 ? 132.638 189.999 164.650 1.00 126.83 375 LYS D O 1
ATOM 2826 N N . VAL D 2 98 ? 134.177 191.578 165.140 1.00 128.51 376 VAL D N 1
ATOM 2827 C CA . VAL D 2 98 ? 135.233 191.044 164.288 1.00 117.54 376 VAL D CA 1
ATOM 2828 C C . VAL D 2 98 ? 136.441 190.771 165.173 1.00 112.12 376 VAL D C 1
ATOM 2829 O O . VAL D 2 98 ? 136.835 191.628 165.975 1.00 111.49 376 VAL D O 1
ATOM 2833 N N . GLU D 2 99 ? 137.012 189.577 165.044 1.00 109.21 377 GLU D N 1
ATOM 2834 C CA . GLU D 2 99 ? 138.147 189.162 165.853 1.00 110.75 377 GLU D CA 1
ATOM 2835 C C . GLU D 2 99 ? 139.128 188.382 164.991 1.00 106.33 377 GLU D C 1
ATOM 2836 O O . GLU D 2 99 ? 138.725 187.699 164.045 1.00 104.98 377 GLU D O 1
ATOM 2842 N N . GLN D 2 100 ? 140.415 188.490 165.319 1.00 102.28 378 GLN D N 1
ATOM 2843 C CA . GLN D 2 100 ? 141.459 187.717 164.647 1.00 96.49 378 GLN D CA 1
ATOM 2844 C C . GLN D 2 100 ? 141.897 186.604 165.590 1.00 93.74 378 GLN D C 1
ATOM 2845 O O . GLN D 2 100 ? 142.836 186.755 166.372 1.00 94.01 378 GLN D O 1
ATOM 2851 N N . LEU D 2 101 ? 141.202 185.472 165.515 1.00 90.72 379 LEU D N 1
ATOM 2852 C CA . LEU D 2 101 ? 141.504 184.346 166.387 1.00 85.15 379 LEU D CA 1
ATOM 2853 C C . LEU D 2 101 ? 142.885 183.784 166.072 1.00 86.36 379 LEU D C 1
ATOM 2854 O O . LEU D 2 101 ? 143.351 183.837 164.930 1.00 85.49 379 LEU D O 1
ATOM 2859 N N . SER D 2 102 ? 143.543 183.247 167.095 1.00 87.15 380 SER D N 1
ATOM 2860 C CA . SER D 2 102 ? 144.904 182.749 166.974 1.00 83.83 380 SER D CA 1
ATOM 2861 C C . SER D 2 102 ? 144.941 181.234 167.131 1.00 83.35 380 SER D C 1
ATOM 2862 O O . SER D 2 102 ? 144.112 180.641 167.827 1.00 81.18 380 SER D O 1
ATOM 2865 N N . ASN D 2 103 ? 145.923 180.615 166.470 1.00 81.75 381 ASN D N 1
ATOM 2866 C CA . ASN D 2 103 ? 146.156 179.171 166.515 1.00 75.96 381 ASN D CA 1
ATOM 2867 C C . ASN D 2 103 ? 144.921 178.404 166.032 1.00 73.87 381 ASN D C 1
ATOM 2868 O O . ASN D 2 103 ? 144.288 177.641 166.766 1.00 71.51 381 ASN D O 1
ATOM 2873 N N . MET D 2 104 ? 144.600 178.628 164.760 1.00 71.55 382 MET D N 1
ATOM 2874 C CA . MET D 2 104 ? 143.430 178.022 164.138 1.00 71.58 382 MET D CA 1
ATOM 2875 C C . MET D 2 104 ? 143.749 177.212 162.891 1.00 71.34 382 MET D C 1
ATOM 2876 O O . MET D 2 104 ? 143.105 176.188 162.651 1.00 75.31 382 MET D O 1
ATOM 2881 N N . ILE D 2 105 ? 144.724 177.634 162.091 1.00 69.38 383 ILE D N 1
ATOM 2882 C CA . ILE D 2 105 ? 145.081 176.949 160.853 1.00 66.44 383 ILE D CA 1
ATOM 2883 C C . ILE D 2 105 ? 146.467 176.342 161.019 1.00 66.67 383 ILE D C 1
ATOM 2884 O O . ILE D 2 105 ? 147.422 177.046 161.364 1.00 69.10 383 ILE D O 1
ATOM 2889 N N . VAL D 2 106 ? 146.581 175.040 160.761 1.00 67.83 384 VAL D N 1
ATOM 2890 C CA . VAL D 2 106 ? 147.842 174.314 160.869 1.00 63.83 384 VAL D CA 1
ATOM 2891 C C . VAL D 2 106 ? 148.327 173.944 159.474 1.00 59.52 384 VAL D C 1
ATOM 2892 O O . VAL D 2 106 ? 147.534 173.559 158.607 1.00 55.96 384 VAL D O 1
ATOM 2896 N N . ARG D 2 107 ? 149.630 174.099 159.250 1.00 55.99 385 ARG D N 1
ATOM 2897 C CA . ARG D 2 107 ? 150.260 173.768 157.978 1.00 57.87 385 ARG D CA 1
ATOM 2898 C C . ARG D 2 107 ? 151.126 172.520 158.035 1.00 67.08 385 ARG D C 1
ATOM 2899 O O . ARG D 2 107 ? 151.008 171.657 157.164 1.00 72.51 385 ARG D O 1
ATOM 2907 N N . SER D 2 108 ? 151.992 172.399 159.040 1.00 66.24 386 SER D N 1
ATOM 2908 C CA . SER D 2 108 ? 152.916 171.278 159.139 1.00 60.75 386 SER D CA 1
ATOM 2909 C C . SER D 2 108 ? 152.952 170.780 160.576 1.00 58.91 386 SER D C 1
ATOM 2910 O O . SER D 2 108 ? 152.614 171.504 161.515 1.00 60.55 386 SER D O 1
ATOM 2912 N N . CYS D 2 109 ? 153.367 169.525 160.740 1.00 51.23 387 CYS D N 1
ATOM 2913 C CA . CYS D 2 109 ? 153.417 168.883 162.047 1.00 48.15 387 CYS D CA 1
ATOM 2914 C C . CYS D 2 109 ? 154.741 168.152 162.211 1.00 50.81 387 CYS D C 1
ATOM 2915 O O . CYS D 2 109 ? 155.184 167.454 161.294 1.00 57.06 387 CYS D O 1
ATOM 2918 N N . LYS D 2 110 ? 155.359 168.302 163.380 1.00 51.52 388 LYS D N 1
ATOM 2919 C CA . LYS D 2 110 ? 156.590 167.617 163.748 1.00 47.70 388 LYS D CA 1
ATOM 2920 C C . LYS D 2 110 ? 156.310 166.566 164.816 1.00 43.71 388 LYS D C 1
ATOM 2921 O O . LYS D 2 110 ? 155.186 166.414 165.296 1.00 43.98 388 LYS D O 1
ATOM 2927 N N . CYS D 2 111 ? 157.358 165.831 165.184 1.00 43.95 389 CYS D N 1
ATOM 2928 C CA . CYS D 2 111 ? 157.327 164.931 166.331 1.00 40.30 389 CYS D CA 1
ATOM 2929 C C . CYS D 2 111 ? 158.083 165.597 167.474 1.00 38.50 389 CYS D C 1
ATOM 2930 O O . CYS D 2 111 ? 159.292 165.827 167.369 1.00 35.23 389 CYS D O 1
ATOM 2933 N N . SER D 2 112 ? 157.378 165.906 168.556 1.00 39.16 390 SER D N 1
ATOM 2934 C CA . SER D 2 112 ? 157.982 166.642 169.660 1.00 42.03 390 SER D CA 1
ATOM 2935 C C . SER D 2 112 ? 157.669 166.012 171.009 1.00 39.26 390 SER D C 1
ATOM 2936 O O . SER D 2 112 ? 158.282 166.348 172.021 1.00 37.83 390 SER D O 1
ATOM 2940 N N . VAL E 3 14 ? 191.393 124.136 173.110 1.00 82.35 33 VAL I N 1
ATOM 2941 C CA . VAL E 3 14 ? 192.347 125.227 172.959 1.00 84.10 33 VAL I CA 1
ATOM 2942 C C . VAL E 3 14 ? 191.686 126.551 173.327 1.00 83.61 33 VAL I C 1
ATOM 2943 O O . VAL E 3 14 ? 190.568 126.835 172.899 1.00 81.87 33 VAL I O 1
ATOM 2947 N N . SER E 3 15 ? 192.379 127.357 174.126 1.00 86.01 34 SER I N 1
ATOM 2948 C CA . SER E 3 15 ? 191.882 128.659 174.565 1.00 88.30 34 SER I CA 1
ATOM 2949 C C . SER E 3 15 ? 192.945 129.710 174.266 1.00 90.26 34 SER I C 1
ATOM 2950 O O . SER E 3 15 ? 193.924 129.844 175.007 1.00 92.97 34 SER I O 1
ATOM 2953 N N . CYS E 3 16 ? 192.750 130.457 173.179 1.00 84.98 35 CYS I N 1
ATOM 2954 C CA . CYS E 3 16 ? 193.619 131.568 172.815 1.00 83.69 35 CYS I CA 1
ATOM 2955 C C . CYS E 3 16 ? 192.903 132.910 172.915 1.00 88.56 35 CYS I C 1
ATOM 2956 O O . CYS E 3 16 ? 193.269 133.858 172.213 1.00 91.22 35 CYS I O 1
ATOM 2959 N N . GLN E 3 17 ? 191.889 133.006 173.771 1.00 88.15 36 GLN I N 1
ATOM 2960 C CA . GLN E 3 17 ? 191.072 134.209 173.835 1.00 84.65 36 GLN I CA 1
ATOM 2961 C C . GLN E 3 17 ? 191.866 135.385 174.394 1.00 84.59 36 GLN I C 1
ATOM 2962 O O . GLN E 3 17 ? 192.712 135.224 175.279 1.00 89.64 36 GLN I O 1
ATOM 2968 N N . VAL E 3 18 ? 191.582 136.575 173.862 1.00 83.28 37 VAL I N 1
ATOM 2969 C CA . VAL E 3 18 ? 192.202 137.831 174.278 1.00 85.37 37 VAL I CA 1
ATOM 2970 C C . VAL E 3 18 ? 193.720 137.706 174.252 1.00 89.36 37 VAL I C 1
ATOM 2971 O O . VAL E 3 18 ? 194.392 137.919 175.268 1.00 92.38 37 VAL I O 1
ATOM 2975 N N . LEU E 3 19 ? 194.271 137.346 173.092 1.00 90.04 38 LEU I N 1
ATOM 2976 C CA . LEU E 3 19 ? 195.714 137.299 172.905 1.00 93.83 38 LEU I CA 1
ATOM 2977 C C . LEU E 3 19 ? 196.224 138.301 171.880 1.00 97.69 38 LEU I C 1
ATOM 2978 O O . LEU E 3 19 ? 197.443 138.439 171.731 1.00 95.46 38 LEU I O 1
ATOM 2983 N N . GLY E 3 20 ? 195.335 138.997 171.175 1.00 98.06 39 GLY I N 1
ATOM 2984 C CA . GLY E 3 20 ? 195.766 139.969 170.190 1.00 97.91 39 GLY I CA 1
ATOM 2985 C C . GLY E 3 20 ? 196.359 139.380 168.933 1.00 98.31 39 GLY I C 1
ATOM 2986 O O . GLY E 3 20 ? 197.093 140.072 168.224 1.00 100.86 39 GLY I O 1
ATOM 2987 N N . LEU E 3 21 ? 196.064 138.118 168.634 1.00 95.89 40 LEU I N 1
ATOM 2988 C CA . LEU E 3 21 ? 196.595 137.491 167.432 1.00 94.58 40 LEU I CA 1
ATOM 2989 C C . LEU E 3 21 ? 195.986 138.124 166.188 1.00 96.17 40 LEU I C 1
ATOM 2990 O O . LEU E 3 21 ? 194.774 138.341 166.111 1.00 97.05 40 LEU I O 1
ATOM 2995 N N . LEU E 3 22 ? 196.837 138.418 165.207 1.00 95.93 41 LEU I N 1
ATOM 2996 C CA . LEU E 3 22 ? 196.380 139.045 163.974 1.00 93.55 41 LEU I CA 1
ATOM 2997 C C . LEU E 3 22 ? 195.793 138.049 162.985 1.00 92.41 41 LEU I C 1
ATOM 2998 O O . LEU E 3 22 ? 194.758 138.334 162.373 1.00 94.15 41 LEU I O 1
ATOM 3003 N N . GLN E 3 23 ? 196.423 136.889 162.815 1.00 94.99 42 GLN I N 1
ATOM 3004 C CA . GLN E 3 23 ? 195.990 135.895 161.847 1.00 97.76 42 GLN I CA 1
ATOM 3005 C C . GLN E 3 23 ? 195.611 134.606 162.564 1.00 97.33 42 GLN I C 1
ATOM 3006 O O . GLN E 3 23 ? 195.781 134.466 163.778 1.00 97.46 42 GLN I O 1
ATOM 3012 N N . VAL E 3 24 ? 195.090 133.664 161.790 1.00 98.58 43 VAL I N 1
ATOM 3013 C CA . VAL E 3 24 ? 194.704 132.356 162.331 1.00 107.18 43 VAL I CA 1
ATOM 3014 C C . VAL E 3 24 ? 195.961 131.528 162.583 1.00 111.44 43 VAL I C 1
ATOM 3015 O O . VAL E 3 24 ? 196.813 131.416 161.684 1.00 108.56 43 VAL I O 1
ATOM 3019 N N . PRO E 3 25 ? 196.130 130.940 163.766 1.00 117.83 44 PRO I N 1
ATOM 3020 C CA . PRO E 3 25 ? 197.334 130.143 164.023 1.00 121.56 44 PRO I CA 1
ATOM 3021 C C . PRO E 3 25 ? 197.277 128.798 163.317 1.00 124.33 44 PRO I C 1
ATOM 3022 O O . PRO E 3 25 ? 196.222 128.168 163.212 1.00 124.73 44 PRO I O 1
ATOM 3026 N N . SER E 3 26 ? 198.437 128.361 162.828 1.00 125.67 45 SER I N 1
ATOM 3027 C CA . SER E 3 26 ? 198.557 127.117 162.078 1.00 125.44 45 SER I CA 1
ATOM 3028 C C . SER E 3 26 ? 199.285 126.027 162.855 1.00 128.28 45 SER I C 1
ATOM 3029 O O . SER E 3 26 ? 199.636 124.995 162.274 1.00 128.33 45 SER I O 1
ATOM 3032 N N . VAL E 3 27 ? 199.522 126.227 164.152 1.00 127.73 46 VAL I N 1
ATOM 3033 C CA . VAL E 3 27 ? 200.228 125.251 164.972 1.00 126.61 46 VAL I CA 1
ATOM 3034 C C . VAL E 3 27 ? 199.275 124.437 165.841 1.00 125.85 46 VAL I C 1
ATOM 3035 O O . VAL E 3 27 ? 199.725 123.659 166.688 1.00 124.22 46 VAL I O 1
ATOM 3037 N N . LEU E 3 28 ? 197.970 124.598 165.654 1.00 127.15 47 LEU I N 1
ATOM 3038 C CA . LEU E 3 28 ? 197.012 123.874 166.474 1.00 127.03 47 LEU I CA 1
ATOM 3039 C C . LEU E 3 28 ? 196.988 122.398 166.080 1.00 125.09 47 LEU I C 1
ATOM 3040 O O . LEU E 3 28 ? 197.144 122.067 164.900 1.00 122.03 47 LEU I O 1
ATOM 3045 N N . PRO E 3 29 ? 196.805 121.494 167.038 1.00 128.37 48 PRO I N 1
ATOM 3046 C CA . PRO E 3 29 ? 196.729 120.065 166.714 1.00 128.68 48 PRO I CA 1
ATOM 3047 C C . PRO E 3 29 ? 195.500 119.760 165.878 1.00 130.44 48 PRO I C 1
ATOM 3048 O O . PRO E 3 29 ? 194.456 120.411 166.031 1.00 128.43 48 PRO I O 1
ATOM 3052 N N . PRO E 3 30 ? 195.585 118.776 164.979 1.00 132.49 49 PRO I N 1
ATOM 3053 C CA . PRO E 3 30 ? 194.416 118.436 164.151 1.00 131.18 49 PRO I CA 1
ATOM 3054 C C . PRO E 3 30 ? 193.260 117.835 164.933 1.00 129.54 49 PRO I C 1
ATOM 3055 O O . PRO E 3 30 ? 192.135 117.817 164.420 1.00 122.63 49 PRO I O 1
ATOM 3059 N N . ASP E 3 31 ? 193.495 117.345 166.148 1.00 129.97 50 ASP I N 1
ATOM 3060 C CA . ASP E 3 31 ? 192.456 116.704 166.944 1.00 125.89 50 ASP I CA 1
ATOM 3061 C C . ASP E 3 31 ? 191.654 117.690 167.787 1.00 122.09 50 ASP I C 1
ATOM 3062 O O . ASP E 3 31 ? 191.033 117.274 168.771 1.00 120.49 50 ASP I O 1
ATOM 3067 N N . THR E 3 32 ? 191.649 118.971 167.430 1.00 118.51 51 THR I N 1
ATOM 3068 C CA . THR E 3 32 ? 190.954 119.968 168.233 1.00 113.43 51 THR I CA 1
ATOM 3069 C C . THR E 3 32 ? 189.447 119.860 168.033 1.00 102.53 51 THR I C 1
ATOM 3070 O O . THR E 3 32 ? 188.956 119.869 166.900 1.00 100.11 51 THR I O 1
ATOM 3074 N N . GLU E 3 33 ? 188.713 119.759 169.142 1.00 95.88 52 GLU I N 1
ATOM 3075 C CA . GLU E 3 33 ? 187.259 119.706 169.116 1.00 96.24 52 GLU I CA 1
ATOM 3076 C C . GLU E 3 33 ? 186.596 120.996 169.572 1.00 92.66 52 GLU I C 1
ATOM 3077 O O . GLU E 3 33 ? 185.401 121.179 169.318 1.00 90.55 52 GLU I O 1
ATOM 3083 N N . THR E 3 34 ? 187.333 121.884 170.234 1.00 88.76 53 THR I N 1
ATOM 3084 C CA . THR E 3 34 ? 186.790 123.137 170.740 1.00 86.02 53 THR I CA 1
ATOM 3085 C C . THR E 3 34 ? 187.898 124.177 170.749 1.00 87.63 53 THR I C 1
ATOM 3086 O O . THR E 3 34 ? 188.914 123.999 171.427 1.00 89.69 53 THR I O 1
ATOM 3090 N N . LEU E 3 35 ? 187.700 125.256 169.997 1.00 83.65 54 LEU I N 1
ATOM 3091 C CA . LEU E 3 35 ? 188.702 126.297 169.830 1.00 82.77 54 LEU I CA 1
ATOM 3092 C C . LEU E 3 35 ? 188.117 127.638 170.247 1.00 81.34 54 LEU I C 1
ATOM 3093 O O . LEU E 3 35 ? 186.962 127.944 169.935 1.00 83.19 54 LEU I O 1
ATOM 3098 N N . ASP E 3 36 ? 188.916 128.432 170.958 1.00 81.22 55 ASP I N 1
ATOM 3099 C CA . ASP E 3 36 ? 188.482 129.718 171.493 1.00 78.03 55 ASP I CA 1
ATOM 3100 C C . ASP E 3 36 ? 189.465 130.789 171.044 1.00 79.29 55 ASP I C 1
ATOM 3101 O O . ASP E 3 36 ? 190.666 130.680 171.311 1.00 83.96 55 ASP I O 1
ATOM 3106 N N . LEU E 3 37 ? 188.955 131.826 170.370 1.00 74.06 56 LEU I N 1
ATOM 3107 C CA . LEU E 3 37 ? 189.785 132.932 169.904 1.00 72.06 56 LEU I CA 1
ATOM 3108 C C . LEU E 3 37 ? 189.142 134.285 170.181 1.00 74.08 56 LEU I C 1
ATOM 3109 O O . LEU E 3 37 ? 189.541 135.284 169.574 1.00 73.95 56 LEU I O 1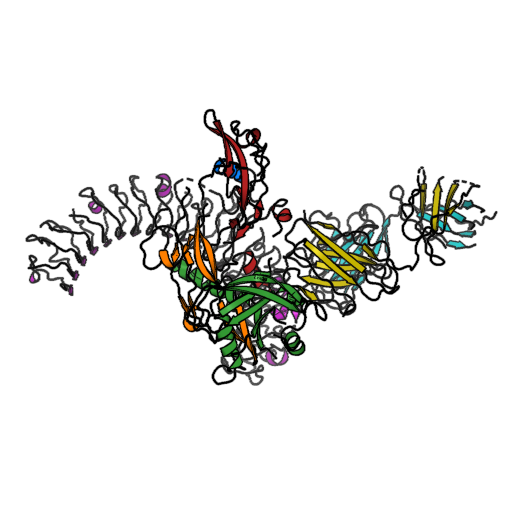
ATOM 3114 N N . SER E 3 38 ? 188.156 134.341 171.073 1.00 74.29 57 SER I N 1
ATOM 3115 C CA . SER E 3 38 ? 187.399 135.569 171.277 1.00 67.38 57 SER I CA 1
ATOM 3116 C C . SER E 3 38 ? 188.298 136.698 171.766 1.00 72.82 57 SER I C 1
ATOM 3117 O O . SER E 3 38 ? 189.155 136.506 172.632 1.00 81.25 57 SER I O 1
ATOM 3120 N N . GLY E 3 39 ? 188.093 137.887 171.204 1.00 71.35 58 GLY I N 1
ATOM 3121 C CA . GLY E 3 39 ? 188.828 139.059 171.634 1.00 75.64 58 GLY I CA 1
ATOM 3122 C C . GLY E 3 39 ? 190.139 139.309 170.929 1.00 79.59 58 GLY I C 1
ATOM 3123 O O . GLY E 3 39 ? 190.962 140.076 171.438 1.00 86.54 58 GLY I O 1
ATOM 3124 N N . ASN E 3 40 ? 190.364 138.694 169.774 1.00 77.63 59 ASN I N 1
ATOM 3125 C CA . ASN E 3 40 ? 191.594 138.878 169.022 1.00 83.59 59 ASN I CA 1
ATOM 3126 C C . ASN E 3 40 ? 191.401 139.950 167.951 1.00 82.06 59 ASN I C 1
ATOM 3127 O O . ASN E 3 40 ? 190.386 140.651 167.912 1.00 77.18 59 ASN I O 1
ATOM 3132 N N . GLN E 3 41 ? 192.390 140.083 167.069 1.00 83.94 60 GLN I N 1
ATOM 3133 C CA . GLN E 3 41 ? 192.390 141.087 166.012 1.00 86.21 60 GLN I CA 1
ATOM 3134 C C . GLN E 3 41 ? 192.307 140.450 164.627 1.00 83.47 60 GLN I C 1
ATOM 3135 O O . GLN E 3 41 ? 192.886 140.951 163.662 1.00 81.18 60 GLN I O 1
ATOM 3141 N N . LEU E 3 42 ? 191.587 139.337 164.514 1.00 81.76 61 LEU I N 1
ATOM 3142 C CA . LEU E 3 42 ? 191.380 138.720 163.211 1.00 80.28 61 LEU I CA 1
ATOM 3143 C C . LEU E 3 42 ? 190.458 139.584 162.360 1.00 78.63 61 LEU I C 1
ATOM 3144 O O . LEU E 3 42 ? 189.406 140.039 162.818 1.00 78.98 61 LEU I O 1
ATOM 3149 N N . ARG E 3 43 ? 190.861 139.812 161.110 1.00 76.90 62 ARG I N 1
ATOM 3150 C CA . ARG E 3 43 ? 190.096 140.638 160.188 1.00 75.24 62 ARG I CA 1
ATOM 3151 C C . ARG E 3 43 ? 189.548 139.862 158.999 1.00 70.71 62 ARG I C 1
ATOM 3152 O O . ARG E 3 43 ? 188.936 140.469 158.114 1.00 72.01 62 ARG I O 1
ATOM 3160 N N . SER E 3 44 ? 189.744 138.546 158.955 1.00 70.17 63 SER I N 1
ATOM 3161 C CA . SER E 3 44 ? 189.267 137.718 157.857 1.00 72.94 63 SER I CA 1
ATOM 3162 C C . SER E 3 44 ? 189.397 136.259 158.260 1.00 81.70 63 SER I C 1
ATOM 3163 O O . SER E 3 44 ? 190.347 135.889 158.953 1.00 87.44 63 SER I O 1
ATOM 3166 N N . ILE E 3 45 ? 188.445 135.442 157.826 1.00 80.10 64 ILE I N 1
ATOM 3167 C CA . ILE E 3 45 ? 188.461 134.008 158.085 1.00 81.82 64 ILE I CA 1
ATOM 3168 C C . ILE E 3 45 ? 188.727 133.327 156.750 1.00 89.96 64 ILE I C 1
ATOM 3169 O O . ILE E 3 45 ? 187.809 133.113 155.949 1.00 87.02 64 ILE I O 1
ATOM 3174 N N . LEU E 3 46 ? 189.990 133.001 156.498 1.00 98.20 65 LEU I N 1
ATOM 3175 C CA . LEU E 3 46 ? 190.391 132.359 155.257 1.00 98.56 65 LEU I CA 1
ATOM 3176 C C . LEU E 3 46 ? 190.309 130.844 155.398 1.00 101.07 65 LEU I C 1
ATOM 3177 O O . LEU E 3 46 ? 190.427 130.295 156.497 1.00 103.36 65 LEU I O 1
ATOM 3182 N N . ALA E 3 47 ? 190.100 130.172 154.265 1.00 99.77 66 ALA I N 1
ATOM 3183 C CA . ALA E 3 47 ? 189.809 128.742 154.295 1.00 103.30 66 ALA I CA 1
ATOM 3184 C C . ALA E 3 47 ? 191.028 127.903 154.658 1.00 107.65 66 ALA I C 1
ATOM 3185 O O . ALA E 3 47 ? 190.886 126.873 155.327 1.00 105.45 66 ALA I O 1
ATOM 3187 N N . SER E 3 48 ? 192.226 128.302 154.213 1.00 108.48 67 SER I N 1
ATOM 3188 C CA . SER E 3 48 ? 193.378 127.412 154.354 1.00 109.37 67 SER I CA 1
ATOM 3189 C C . SER E 3 48 ? 193.782 127.194 155.810 1.00 111.59 67 SER I C 1
ATOM 3190 O O . SER E 3 48 ? 193.940 126.027 156.210 1.00 111.63 67 SER I O 1
ATOM 3192 N N . PRO E 3 49 ? 193.979 128.227 156.645 1.00 112.46 68 PRO I N 1
ATOM 3193 C CA . PRO E 3 49 ? 194.301 127.945 158.058 1.00 112.55 68 PRO I CA 1
ATOM 3194 C C . PRO E 3 49 ? 193.225 127.151 158.784 1.00 113.26 68 PRO I C 1
ATOM 3195 O O . PRO E 3 49 ? 193.544 126.343 159.665 1.00 111.55 68 PRO I O 1
ATOM 3199 N N . LEU E 3 50 ? 191.956 127.358 158.434 1.00 112.90 69 LEU I N 1
ATOM 3200 C CA . LEU E 3 50 ? 190.846 126.787 159.188 1.00 109.39 69 LEU I CA 1
ATOM 3201 C C . LEU E 3 50 ? 190.497 125.365 158.769 1.00 105.67 69 LEU I C 1
ATOM 3202 O O . LEU E 3 50 ? 189.980 124.598 159.589 1.00 100.70 69 LEU I O 1
ATOM 3207 N N . GLY E 3 51 ? 190.774 124.987 157.522 1.00 106.64 70 GLY I N 1
ATOM 3208 C CA . GLY E 3 51 ? 190.382 123.671 157.048 1.00 105.83 70 GLY I CA 1
ATOM 3209 C C . GLY E 3 51 ? 191.181 122.523 157.628 1.00 107.24 70 GLY I C 1
ATOM 3210 O O . GLY E 3 51 ? 190.776 121.367 157.463 1.00 106.00 70 GLY I O 1
ATOM 3211 N N . PHE E 3 52 ? 192.301 122.810 158.294 1.00 108.13 71 PHE I N 1
ATOM 3212 C CA . PHE E 3 52 ? 193.120 121.744 158.862 1.00 110.31 71 PHE I CA 1
ATOM 3213 C C . PHE E 3 52 ? 192.391 121.024 159.990 1.00 109.83 71 PHE I C 1
ATOM 3214 O O . PHE E 3 52 ? 192.484 119.797 160.116 1.00 110.96 71 PHE I O 1
ATOM 3222 N N . TYR E 3 53 ? 191.662 121.769 160.820 1.00 112.39 72 TYR I N 1
ATOM 3223 C CA . TYR E 3 53 ? 191.032 121.223 162.021 1.00 110.36 72 TYR I CA 1
ATOM 3224 C C . TYR E 3 53 ? 189.586 120.862 161.695 1.00 105.43 72 TYR I C 1
ATOM 3225 O O . TYR E 3 53 ? 188.635 121.495 162.150 1.00 105.50 72 TYR I O 1
ATOM 3234 N N . THR E 3 54 ? 189.429 119.808 160.892 1.00 103.85 73 THR I N 1
ATOM 3235 C CA . THR E 3 54 ? 188.107 119.355 160.476 1.00 100.39 73 THR I CA 1
ATOM 3236 C C . THR E 3 54 ? 187.308 118.727 161.609 1.00 99.26 73 THR I C 1
ATOM 3237 O O . THR E 3 54 ? 186.112 118.472 161.431 1.00 95.04 73 THR I O 1
ATOM 3241 N N . ALA E 3 55 ? 187.929 118.469 162.756 1.00 101.86 74 ALA I N 1
ATOM 3242 C CA . ALA E 3 55 ? 187.261 117.830 163.880 1.00 100.43 74 ALA I CA 1
ATOM 3243 C C . ALA E 3 55 ? 186.603 118.826 164.825 1.00 100.31 74 ALA I C 1
ATOM 3244 O O . ALA E 3 55 ? 186.072 118.417 165.861 1.00 103.07 74 ALA I O 1
ATOM 3246 N N . LEU E 3 56 ? 186.626 120.115 164.496 1.00 96.80 75 LEU I N 1
ATOM 3247 C CA . LEU E 3 56 ? 186.068 121.125 165.384 1.00 90.89 75 LEU I CA 1
ATOM 3248 C C . LEU E 3 56 ? 184.564 120.946 165.545 1.00 87.92 75 LEU I C 1
ATOM 3249 O O . LEU E 3 56 ? 183.837 120.731 164.571 1.00 86.61 75 LEU I O 1
ATOM 3254 N N . ARG E 3 57 ? 184.099 121.038 166.791 1.00 86.36 76 ARG I N 1
ATOM 3255 C CA . ARG E 3 57 ? 182.677 121.068 167.094 1.00 83.66 76 ARG I CA 1
ATOM 3256 C C . ARG E 3 57 ? 182.229 122.354 167.768 1.00 80.33 76 ARG I C 1
ATOM 3257 O O . ARG E 3 57 ? 181.035 122.668 167.721 1.00 80.12 76 ARG I O 1
ATOM 3265 N N . HIS E 3 58 ? 183.140 123.099 168.391 1.00 76.99 77 HIS I N 1
ATOM 3266 C CA . HIS E 3 58 ? 182.830 124.384 169.007 1.00 72.80 77 HIS I CA 1
ATOM 3267 C C . HIS E 3 58 ? 183.894 125.386 168.581 1.00 72.58 77 HIS I C 1
ATOM 3268 O O . HIS E 3 58 ? 184.985 125.420 169.159 1.00 74.31 77 HIS I O 1
ATOM 3275 N N . LEU E 3 59 ? 183.579 126.198 167.577 1.00 70.24 78 LEU I N 1
ATOM 3276 C CA . LEU E 3 59 ? 184.457 127.263 167.117 1.00 65.49 78 LEU I CA 1
ATOM 3277 C C . LEU E 3 59 ? 183.965 128.586 167.687 1.00 63.34 78 LEU I C 1
ATOM 3278 O O . LEU E 3 59 ? 182.764 128.873 167.649 1.00 58.81 78 LEU I O 1
ATOM 3283 N N . ASP E 3 60 ? 184.888 129.382 168.220 1.00 64.92 79 ASP I N 1
ATOM 3284 C CA . ASP E 3 60 ? 184.561 130.635 168.897 1.00 62.61 79 ASP I CA 1
ATOM 3285 C C . ASP E 3 60 ? 185.449 131.735 168.326 1.00 67.02 79 ASP I C 1
ATOM 3286 O O . ASP E 3 60 ? 186.620 131.854 168.697 1.00 74.78 79 ASP I O 1
ATOM 3291 N N . LEU E 3 61 ? 184.885 132.543 167.428 1.00 58.93 80 LEU I N 1
ATOM 3292 C CA . LEU E 3 61 ? 185.599 133.653 166.808 1.00 53.40 80 LEU I CA 1
ATOM 3293 C C . LEU E 3 61 ? 185.030 135.008 167.201 1.00 52.87 80 LEU I C 1
ATOM 3294 O O . LEU E 3 61 ? 185.454 136.028 166.645 1.00 60.78 80 LEU I O 1
ATOM 3299 N N . SER E 3 62 ? 184.087 135.047 168.140 1.00 54.79 81 SER I N 1
ATOM 3300 C CA . SER E 3 62 ? 183.345 136.264 168.436 1.00 50.87 81 SER I CA 1
ATOM 3301 C C . SER E 3 62 ? 184.264 137.368 168.952 1.00 55.33 81 SER I C 1
ATOM 3302 O O . SER E 3 62 ? 185.411 137.135 169.343 1.00 63.59 81 SER I O 1
ATOM 3305 N N . THR E 3 63 ? 183.731 138.590 168.942 1.00 53.07 82 THR I N 1
ATOM 3306 C CA . THR E 3 63 ? 184.436 139.782 169.415 1.00 60.71 82 THR I CA 1
ATOM 3307 C C . THR E 3 63 ? 185.761 139.962 168.672 1.00 63.42 82 THR I C 1
ATOM 3308 O O . THR E 3 63 ? 186.824 140.144 169.268 1.00 70.29 82 THR I O 1
ATOM 3312 N N . ASN E 3 64 ? 185.692 139.881 167.350 1.00 59.15 83 ASN I N 1
ATOM 3313 C CA . ASN E 3 64 ? 186.812 140.191 166.473 1.00 63.94 83 ASN I CA 1
ATOM 3314 C C . ASN E 3 64 ? 186.407 141.307 165.514 1.00 67.48 83 ASN I C 1
ATOM 3315 O O . ASN E 3 64 ? 185.298 141.843 165.578 1.00 62.86 83 ASN I O 1
ATOM 3320 N N . GLU E 3 65 ? 187.327 141.654 164.615 1.00 67.96 84 GLU I N 1
ATOM 3321 C CA . GLU E 3 65 ? 187.078 142.636 163.568 1.00 65.24 84 GLU I CA 1
ATOM 3322 C C . GLU E 3 65 ? 186.929 141.974 162.203 1.00 60.29 84 GLU I C 1
ATOM 3323 O O . GLU E 3 65 ? 187.175 142.601 161.170 1.00 59.33 84 GLU I O 1
ATOM 3329 N N . ILE E 3 66 ? 186.526 140.701 162.194 1.00 60.54 85 ILE I N 1
ATOM 3330 C CA . ILE E 3 66 ? 186.426 139.939 160.954 1.00 63.68 85 ILE I CA 1
ATOM 3331 C C . ILE E 3 66 ? 185.414 140.601 160.033 1.00 59.46 85 ILE I C 1
ATOM 3332 O O . ILE E 3 66 ? 184.226 140.710 160.364 1.00 58.07 85 ILE I O 1
ATOM 3337 N N . SER E 3 67 ? 185.880 141.036 158.863 1.00 61.54 86 SER I N 1
ATOM 3338 C CA . SER E 3 67 ? 185.045 141.745 157.908 1.00 62.78 86 SER I CA 1
ATOM 3339 C C . SER E 3 67 ? 184.742 140.950 156.648 1.00 67.59 86 SER I C 1
ATOM 3340 O O . SER E 3 67 ? 183.671 141.140 156.066 1.00 65.10 86 SER I O 1
ATOM 3343 N N . PHE E 3 68 ? 185.646 140.075 156.213 1.00 66.75 87 PHE I N 1
ATOM 3344 C CA . PHE E 3 68 ? 185.450 139.271 155.016 1.00 71.15 87 PHE I CA 1
ATOM 3345 C C . PHE E 3 68 ? 185.409 137.795 155.383 1.00 71.57 87 PHE I C 1
ATOM 3346 O O . PHE E 3 68 ? 186.143 137.343 156.267 1.00 76.25 87 PHE I O 1
ATOM 3354 N N . LEU E 3 69 ? 184.549 137.049 154.697 1.00 70.45 88 LEU I N 1
ATOM 3355 C CA . LEU E 3 69 ? 184.429 135.609 154.873 1.00 73.38 88 LEU I CA 1
ATOM 3356 C C . LEU E 3 69 ? 184.663 134.922 153.537 1.00 80.21 88 LEU I C 1
ATOM 3357 O O . LEU E 3 69 ? 184.009 135.253 152.543 1.00 83.40 88 LEU I O 1
ATOM 3362 N N . GLN E 3 70 ? 185.594 133.975 153.515 1.00 81.09 89 GLN I N 1
ATOM 3363 C CA . GLN E 3 70 ? 185.840 133.210 152.304 1.00 87.99 89 GLN I CA 1
ATOM 3364 C C . GLN E 3 70 ? 184.614 132.361 151.975 1.00 89.16 89 GLN I C 1
ATOM 3365 O O . GLN E 3 70 ? 183.991 131.797 152.880 1.00 90.80 89 GLN I O 1
ATOM 3371 N N . PRO E 3 71 ? 184.225 132.271 150.701 1.00 86.37 90 PRO I N 1
ATOM 3372 C CA . PRO E 3 71 ? 183.047 131.452 150.360 1.00 86.62 90 PRO I CA 1
ATOM 3373 C C . PRO E 3 71 ? 183.195 129.992 150.751 1.00 89.88 90 PRO I C 1
ATOM 3374 O O . PRO E 3 71 ? 182.200 129.356 151.121 1.00 90.54 90 PRO I O 1
ATOM 3378 N N . GLY E 3 72 ? 184.403 129.441 150.680 1.00 92.11 91 GLY I N 1
ATOM 3379 C CA . GLY E 3 72 ? 184.635 128.070 151.087 1.00 93.73 91 GLY I CA 1
ATOM 3380 C C . GLY E 3 72 ? 185.305 127.957 152.441 1.00 95.62 91 GLY I C 1
ATOM 3381 O O . GLY E 3 72 ? 185.975 126.960 152.727 1.00 95.03 91 GLY I O 1
ATOM 3382 N N . ALA E 3 73 ? 185.135 128.979 153.283 1.00 95.67 92 ALA I N 1
ATOM 3383 C CA . ALA E 3 73 ? 185.821 129.007 154.571 1.00 97.43 92 ALA I CA 1
ATOM 3384 C C . ALA E 3 73 ? 185.326 127.898 155.494 1.00 97.27 92 ALA I C 1
ATOM 3385 O O . ALA E 3 73 ? 186.101 127.033 155.918 1.00 95.10 92 ALA I O 1
ATOM 3387 N N . PHE E 3 74 ? 184.035 127.905 155.816 1.00 92.71 93 PHE I N 1
ATOM 3388 C CA . PHE E 3 74 ? 183.488 126.997 156.815 1.00 91.95 93 PHE I CA 1
ATOM 3389 C C . PHE E 3 74 ? 183.010 125.677 156.228 1.00 90.22 93 PHE I C 1
ATOM 3390 O O . PHE E 3 74 ? 182.514 124.829 156.976 1.00 90.31 93 PHE I O 1
ATOM 3398 N N . GLN E 3 75 ? 183.145 125.481 154.916 1.00 93.03 94 GLN I N 1
ATOM 3399 C CA . GLN E 3 75 ? 182.619 124.281 154.278 1.00 94.83 94 GLN I CA 1
ATOM 3400 C C . GLN E 3 75 ? 183.391 123.020 154.646 1.00 93.72 94 GLN I C 1
ATOM 3401 O O . GLN E 3 75 ? 182.910 121.918 154.362 1.00 87.37 94 GLN I O 1
ATOM 3407 N N . ALA E 3 76 ? 184.562 123.149 155.271 1.00 98.89 95 ALA I N 1
ATOM 3408 C CA . ALA E 3 76 ? 185.351 121.974 155.625 1.00 97.77 95 ALA I CA 1
ATOM 3409 C C . ALA E 3 76 ? 185.021 121.450 157.017 1.00 98.11 95 ALA I C 1
ATOM 3410 O O . ALA E 3 76 ? 185.140 120.245 157.263 1.00 93.78 95 ALA I O 1
ATOM 3412 N N . LEU E 3 77 ? 184.609 122.327 157.933 1.00 96.25 96 LEU I N 1
ATOM 3413 C CA . LEU E 3 77 ? 184.319 121.939 159.314 1.00 90.20 96 LEU I CA 1
ATOM 3414 C C . LEU E 3 77 ? 182.972 121.222 159.346 1.00 91.76 96 LEU I C 1
ATOM 3415 O O . LEU E 3 77 ? 181.946 121.760 159.771 1.00 86.06 96 LEU I O 1
ATOM 3420 N N . THR E 3 78 ? 182.987 119.969 158.884 1.00 98.77 97 THR I N 1
ATOM 3421 C CA . THR E 3 78 ? 181.758 119.197 158.741 1.00 96.04 97 THR I CA 1
ATOM 3422 C C . THR E 3 78 ? 181.122 118.835 160.077 1.00 97.19 97 THR I C 1
ATOM 3423 O O . THR E 3 78 ? 179.928 118.521 160.112 1.00 94.25 97 THR I O 1
ATOM 3427 N N . HIS E 3 79 ? 181.882 118.868 161.172 1.00 99.56 98 HIS I N 1
ATOM 3428 C CA . HIS E 3 79 ? 181.370 118.492 162.484 1.00 95.48 98 HIS I CA 1
ATOM 3429 C C . HIS E 3 79 ? 181.152 119.693 163.397 1.00 91.07 98 HIS I C 1
ATOM 3430 O O . HIS E 3 79 ? 181.139 119.538 164.622 1.00 90.72 98 HIS I O 1
ATOM 3437 N N . LEU E 3 80 ? 180.989 120.887 162.831 1.00 87.31 99 LEU I N 1
ATOM 3438 C CA . LEU E 3 80 ? 180.654 122.052 163.640 1.00 82.06 99 LEU I CA 1
ATOM 3439 C C . LEU E 3 80 ? 179.295 121.865 164.300 1.00 75.95 99 LEU I C 1
ATOM 3440 O O . LEU E 3 80 ? 178.320 121.488 163.645 1.00 73.34 99 LEU I O 1
ATOM 3445 N N . GLU E 3 81 ? 179.233 122.128 165.604 1.00 72.84 100 GLU I N 1
ATOM 3446 C CA . GLU E 3 81 ? 177.971 122.138 166.324 1.00 74.07 100 GLU I CA 1
ATOM 3447 C C . GLU E 3 81 ? 177.582 123.506 166.857 1.00 72.71 100 GLU I C 1
ATOM 3448 O O . GLU E 3 81 ? 176.404 123.714 167.165 1.00 72.22 100 GLU I O 1
ATOM 3454 N N . HIS E 3 82 ? 178.522 124.439 166.968 1.00 65.69 101 HIS I N 1
ATOM 3455 C CA . HIS E 3 82 ? 178.219 125.777 167.460 1.00 60.26 101 HIS I CA 1
ATOM 3456 C C . HIS E 3 82 ? 179.343 126.711 167.047 1.00 54.48 101 HIS I C 1
ATOM 3457 O O . HIS E 3 82 ? 180.505 126.476 167.389 1.00 57.35 101 HIS I O 1
ATOM 3464 N N . LEU E 3 83 ? 178.992 127.761 166.313 1.00 51.87 102 LEU I N 1
ATOM 3465 C CA . LEU E 3 83 ? 179.921 128.813 165.934 1.00 50.05 102 LEU I CA 1
ATOM 3466 C C . LEU E 3 83 ? 179.332 130.153 166.347 1.00 43.85 102 LEU I C 1
ATOM 3467 O O . LEU E 3 83 ? 178.110 130.332 166.338 1.00 41.84 102 LEU I O 1
ATOM 3472 N N . SER E 3 84 ? 180.200 131.084 166.730 1.00 41.03 103 SER I N 1
ATOM 3473 C CA . SER E 3 84 ? 179.775 132.380 167.244 1.00 39.10 103 SER I CA 1
ATOM 3474 C C . SER E 3 84 ? 180.661 133.460 166.640 1.00 43.55 103 SER I C 1
ATOM 3475 O O . SER E 3 84 ? 181.788 133.673 167.097 1.00 49.62 103 SER I O 1
ATOM 3478 N N . LEU E 3 85 ? 180.149 134.136 165.612 1.00 39.11 104 LEU I N 1
ATOM 3479 C CA . LEU E 3 85 ? 180.808 135.282 164.998 1.00 35.47 104 LEU I CA 1
ATOM 3480 C C . LEU E 3 85 ? 180.302 136.601 165.568 1.00 34.79 104 LEU I C 1
ATOM 3481 O O . LEU E 3 85 ? 180.432 137.648 164.926 1.00 35.68 104 LEU I O 1
ATOM 3486 N N . ALA E 3 86 ? 179.733 136.565 166.771 1.00 39.09 105 ALA I N 1
ATOM 3487 C CA . ALA E 3 86 ? 179.009 137.701 167.322 1.00 34.21 105 ALA I CA 1
ATOM 3488 C C . ALA E 3 86 ? 179.923 138.898 167.548 1.00 36.41 105 ALA I C 1
ATOM 3489 O O . ALA E 3 86 ? 181.115 138.756 167.834 1.00 46.43 105 ALA I O 1
ATOM 3491 N N . HIS E 3 87 ? 179.338 140.089 167.413 1.00 31.48 106 HIS I N 1
ATOM 3492 C CA . HIS E 3 87 ? 180.024 141.358 167.646 1.00 30.04 106 HIS I CA 1
ATOM 3493 C C . HIS E 3 87 ? 181.228 141.507 166.714 1.00 32.73 106 HIS I C 1
ATOM 3494 O O . HIS E 3 87 ? 182.362 141.725 167.139 1.00 40.40 106 HIS I O 1
ATOM 3501 N N . ASN E 3 88 ? 180.948 141.386 165.420 1.00 36.25 107 ASN I N 1
ATOM 3502 C CA . ASN E 3 88 ? 181.935 141.516 164.359 1.00 47.86 107 ASN I CA 1
ATOM 3503 C C . ASN E 3 88 ? 181.483 142.585 163.371 1.00 50.10 107 ASN I C 1
ATOM 3504 O O . ASN E 3 88 ? 180.368 143.107 163.447 1.00 49.00 107 ASN I O 1
ATOM 3509 N N . ARG E 3 89 ? 182.370 142.919 162.440 1.00 46.89 108 ARG I N 1
ATOM 3510 C CA . ARG E 3 89 ? 182.051 143.864 161.371 1.00 44.65 108 ARG I CA 1
ATOM 3511 C C . ARG E 3 89 ? 181.633 143.123 160.101 1.00 48.48 108 ARG I C 1
ATOM 3512 O O . ARG E 3 89 ? 182.238 143.254 159.039 1.00 52.52 108 ARG I O 1
ATOM 3516 N N . LEU E 3 90 ? 180.573 142.327 160.225 1.00 42.90 109 LEU I N 1
ATOM 3517 C CA . LEU E 3 90 ? 180.051 141.551 159.109 1.00 43.49 109 LEU I CA 1
ATOM 3518 C C . LEU E 3 90 ? 178.990 142.292 158.308 1.00 48.80 109 LEU I C 1
ATOM 3519 O O . LEU E 3 90 ? 178.490 141.745 157.320 1.00 50.55 109 LEU I O 1
ATOM 3524 N N . ALA E 3 91 ? 178.623 143.509 158.714 1.00 52.37 110 ALA I N 1
ATOM 3525 C CA . ALA E 3 91 ? 177.633 144.269 157.957 1.00 45.89 110 ALA I CA 1
ATOM 3526 C C . ALA E 3 91 ? 178.139 144.592 156.559 1.00 48.95 110 ALA I C 1
ATOM 3527 O O . ALA E 3 91 ? 177.393 144.485 155.580 1.00 54.60 110 ALA I O 1
ATOM 3529 N N . MET E 3 92 ? 179.404 144.985 156.445 1.00 48.97 111 MET I N 1
ATOM 3530 C CA . MET E 3 92 ? 180.012 145.274 155.155 1.00 58.96 111 MET I CA 1
ATOM 3531 C C . MET E 3 92 ? 180.398 144.016 154.389 1.00 64.68 111 MET I C 1
ATOM 3532 O O . MET E 3 92 ? 180.754 144.111 153.209 1.00 65.78 111 MET I O 1
ATOM 3537 N N . ALA E 3 93 ? 180.332 142.845 155.028 1.00 63.60 112 ALA I N 1
ATOM 3538 C CA . ALA E 3 93 ? 180.649 141.601 154.336 1.00 66.82 112 ALA I CA 1
ATOM 3539 C C . ALA E 3 93 ? 179.643 141.309 153.231 1.00 72.47 112 ALA I C 1
ATOM 3540 O O . ALA E 3 93 ? 180.015 140.810 152.163 1.00 79.01 112 ALA I O 1
ATOM 3542 N N . THR E 3 94 ? 178.362 141.603 153.476 1.00 72.33 113 THR I N 1
ATOM 3543 C CA . THR E 3 94 ? 177.332 141.358 152.471 1.00 75.97 113 THR I CA 1
ATOM 3544 C C . THR E 3 94 ? 177.614 142.115 151.180 1.00 77.93 113 THR I C 1
ATOM 3545 O O . THR E 3 94 ? 177.281 141.632 150.092 1.00 76.91 113 THR I O 1
ATOM 3549 N N . ALA E 3 95 ? 178.224 143.299 151.277 1.00 77.79 114 ALA I N 1
ATOM 3550 C CA . ALA E 3 95 ? 178.584 144.047 150.078 1.00 77.91 114 ALA I CA 1
ATOM 3551 C C . ALA E 3 95 ? 179.930 143.597 149.524 1.00 80.73 114 ALA I C 1
ATOM 3552 O O . ALA E 3 95 ? 180.084 143.450 148.306 1.00 81.82 114 ALA I O 1
ATOM 3554 N N . LEU E 3 96 ? 180.914 143.375 150.398 1.00 81.37 115 LEU I N 1
ATOM 3555 C CA . LEU E 3 96 ? 182.212 142.897 149.933 1.00 86.23 115 LEU I CA 1
ATOM 3556 C C . LEU E 3 96 ? 182.129 141.481 149.379 1.00 86.53 115 LEU I C 1
ATOM 3557 O O . LEU E 3 96 ? 182.922 141.114 148.504 1.00 88.02 115 LEU I O 1
ATOM 3562 N N . SER E 3 97 ? 181.189 140.675 149.868 1.00 86.54 116 SER I N 1
ATOM 3563 C CA . SER E 3 97 ? 181.101 139.274 149.480 1.00 89.01 116 SER I CA 1
ATOM 3564 C C . SER E 3 97 ? 179.649 138.879 149.268 1.00 85.85 116 SER I C 1
ATOM 3565 O O . SER E 3 97 ? 178.805 139.111 150.138 1.00 74.36 116 SER I O 1
ATOM 3568 N N . ALA E 3 98 ? 179.366 138.282 148.115 1.00 95.15 117 ALA I N 1
ATOM 3569 C CA . ALA E 3 98 ? 178.068 137.682 147.857 1.00 95.00 117 ALA I CA 1
ATOM 3570 C C . ALA E 3 98 ? 178.055 136.247 148.366 1.00 100.53 117 ALA I C 1
ATOM 3571 O O . ALA E 3 98 ? 179.079 135.558 148.366 1.00 101.88 117 ALA I O 1
ATOM 3573 N N . GLY E 3 99 ? 176.881 135.800 148.801 1.00 97.98 118 GLY I N 1
ATOM 3574 C CA . GLY E 3 99 ? 176.753 134.481 149.388 1.00 90.41 118 GLY I CA 1
ATOM 3575 C C . GLY E 3 99 ? 176.929 134.494 150.892 1.00 84.72 118 GLY I C 1
ATOM 3576 O O . GLY E 3 99 ? 176.173 133.838 151.615 1.00 73.32 118 GLY I O 1
ATOM 3577 N N . GLY E 3 100 ? 177.918 135.246 151.371 1.00 88.85 119 GLY I N 1
ATOM 3578 C CA . GLY E 3 100 ? 178.147 135.358 152.804 1.00 77.83 119 GLY I CA 1
ATOM 3579 C C . GLY E 3 100 ? 178.415 134.001 153.423 1.00 73.58 119 GLY I C 1
ATOM 3580 O O . GLY E 3 100 ? 179.355 133.291 153.045 1.00 78.38 119 GLY I O 1
ATOM 3581 N N . LEU E 3 101 ? 177.590 133.634 154.398 1.00 67.72 120 LEU I N 1
ATOM 3582 C CA . LEU E 3 101 ? 177.669 132.304 154.981 1.00 64.06 120 LEU I CA 1
ATOM 3583 C C . LEU E 3 101 ? 177.271 131.254 153.953 1.00 63.75 120 LEU I C 1
ATOM 3584 O O . LEU E 3 101 ? 176.344 131.453 153.164 1.00 63.37 120 LEU I O 1
ATOM 3589 N N . GLY E 3 102 ? 177.983 130.133 153.961 1.00 65.03 121 GLY I N 1
ATOM 3590 C CA . GLY E 3 102 ? 177.611 129.002 153.149 1.00 68.52 121 GLY I CA 1
ATOM 3591 C C . GLY E 3 102 ? 176.734 128.055 153.938 1.00 70.55 121 GLY I C 1
ATOM 3592 O O . GLY E 3 102 ? 176.430 128.296 155.110 1.00 70.45 121 GLY I O 1
ATOM 3593 N N . PRO E 3 103 ? 176.296 126.966 153.310 1.00 73.95 122 PRO I N 1
ATOM 3594 C CA . PRO E 3 103 ? 175.514 125.966 154.045 1.00 74.22 122 PRO I CA 1
ATOM 3595 C C . PRO E 3 103 ? 176.324 125.373 155.188 1.00 74.18 122 PRO I C 1
ATOM 3596 O O . PRO E 3 103 ? 177.502 125.045 155.037 1.00 75.62 122 PRO I O 1
ATOM 3600 N N . LEU E 3 104 ? 175.668 125.219 156.337 1.00 68.74 123 LEU I N 1
ATOM 3601 C CA . LEU E 3 104 ? 176.286 124.722 157.565 1.00 64.39 123 LEU I CA 1
ATOM 3602 C C . LEU E 3 104 ? 175.511 123.475 157.967 1.00 70.02 123 LEU I C 1
ATOM 3603 O O . LEU E 3 104 ? 174.548 123.553 158.746 1.00 71.86 123 LEU I O 1
ATOM 3608 N N . PRO E 3 105 ? 175.889 122.305 157.445 1.00 76.54 124 PRO I N 1
ATOM 3609 C CA . PRO E 3 105 ? 175.023 121.119 157.581 1.00 75.57 124 PRO I CA 1
ATOM 3610 C C . PRO E 3 105 ? 174.805 120.650 159.009 1.00 77.13 124 PRO I C 1
ATOM 3611 O O . PRO E 3 105 ? 173.784 120.006 159.282 1.00 76.42 124 PRO I O 1
ATOM 3615 N N . ARG E 3 106 ? 175.723 120.942 159.931 1.00 74.41 125 ARG I N 1
ATOM 3616 C CA . ARG E 3 106 ? 175.634 120.414 161.285 1.00 74.20 125 ARG I CA 1
ATOM 3617 C C . ARG E 3 106 ? 175.629 121.489 162.362 1.00 71.65 125 ARG I C 1
ATOM 3618 O O . ARG E 3 106 ? 175.570 121.151 163.550 1.00 70.83 125 ARG I O 1
ATOM 3626 N N . VAL E 3 107 ? 175.680 122.767 161.990 1.00 70.32 126 VAL I N 1
ATOM 3627 C CA . VAL E 3 107 ? 175.725 123.837 162.980 1.00 65.83 126 VAL I CA 1
ATOM 3628 C C . VAL E 3 107 ? 174.385 123.926 163.696 1.00 67.46 126 VAL I C 1
ATOM 3629 O O . VAL E 3 107 ? 173.322 123.920 163.063 1.00 67.05 126 VAL I O 1
ATOM 3633 N N . THR E 3 108 ? 174.431 124.005 165.028 1.00 65.82 127 THR I N 1
ATOM 3634 C CA . THR E 3 108 ? 173.224 124.038 165.839 1.00 59.94 127 THR I CA 1
ATOM 3635 C C . THR E 3 108 ? 172.952 125.384 166.492 1.00 55.73 127 THR I C 1
ATOM 3636 O O . THR E 3 108 ? 171.791 125.681 166.785 1.00 55.65 127 THR I O 1
ATOM 3640 N N . SER E 3 109 ? 173.974 126.202 166.727 1.00 53.94 128 SER I N 1
ATOM 3641 C CA . SER E 3 109 ? 173.784 127.485 167.397 1.00 45.75 128 SER I CA 1
ATOM 3642 C C . SER E 3 109 ? 174.667 128.523 166.722 1.00 43.42 128 SER I C 1
ATOM 3643 O O . SER E 3 109 ? 175.893 128.486 166.859 1.00 49.54 128 SER I O 1
ATOM 3646 N N . LEU E 3 110 ? 174.040 129.445 166.000 1.00 38.38 129 LEU I N 1
ATOM 3647 C CA . LEU E 3 110 ? 174.715 130.571 165.376 1.00 38.51 129 LEU I CA 1
ATOM 3648 C C . LEU E 3 110 ? 174.313 131.848 166.096 1.00 34.60 129 LEU I C 1
ATOM 3649 O O . LEU E 3 110 ? 173.138 132.044 166.419 1.00 39.08 129 LEU I O 1
ATOM 3654 N N . ASP E 3 111 ? 175.292 132.711 166.352 1.00 30.25 130 ASP I N 1
ATOM 3655 C CA . ASP E 3 111 ? 175.056 133.952 167.089 1.00 27.39 130 ASP I CA 1
ATOM 3656 C C . ASP E 3 111 ? 175.760 135.068 166.326 1.00 27.28 130 ASP I C 1
ATOM 3657 O O . ASP E 3 111 ? 176.971 135.256 166.465 1.00 34.95 130 ASP I O 1
ATOM 3662 N N . LEU E 3 112 ? 174.995 135.797 165.516 1.00 23.76 131 LEU I N 1
ATOM 3663 C CA . LEU E 3 112 ? 175.507 136.899 164.713 1.00 22.65 131 LEU I CA 1
ATOM 3664 C C . LEU E 3 112 ? 175.173 138.253 165.330 1.00 23.41 131 LEU I C 1
ATOM 3665 O O . LEU E 3 112 ? 175.161 139.270 164.634 1.00 28.38 131 LEU I O 1
ATOM 3670 N N . SER E 3 113 ? 174.908 138.279 166.633 1.00 25.74 132 SER I N 1
ATOM 3671 C CA . SER E 3 113 ? 174.448 139.494 167.293 1.00 19.91 132 SER I CA 1
ATOM 3672 C C . SER E 3 113 ? 175.546 140.550 167.348 1.00 18.92 132 SER I C 1
ATOM 3673 O O . SER E 3 113 ? 176.738 140.242 167.400 1.00 28.45 132 SER I O 1
ATOM 3676 N N . GLY E 3 114 ? 175.124 141.812 167.338 1.00 14.59 133 GLY I N 1
ATOM 3677 C CA . GLY E 3 114 ? 176.057 142.916 167.433 1.00 16.41 133 GLY I CA 1
ATOM 3678 C C . GLY E 3 114 ? 176.803 143.240 166.162 1.00 23.98 133 GLY I C 1
ATOM 3679 O O . GLY E 3 114 ? 177.767 144.007 166.201 1.00 26.32 133 GLY I O 1
ATOM 3680 N N . ASN E 3 115 ? 176.377 142.689 165.028 1.00 25.56 134 ASN I N 1
ATOM 3681 C CA . ASN E 3 115 ? 177.077 142.850 163.761 1.00 23.61 134 ASN I CA 1
ATOM 3682 C C . ASN E 3 115 ? 176.613 144.063 162.966 1.00 26.92 134 ASN I C 1
ATOM 3683 O O . ASN E 3 115 ? 177.189 144.346 161.911 1.00 29.54 134 ASN I O 1
ATOM 3688 N N . SER E 3 116 ? 175.599 144.785 163.448 1.00 23.74 135 SER I N 1
ATOM 3689 C CA . SER E 3 116 ? 174.924 145.835 162.680 1.00 18.40 135 SER I CA 1
ATOM 3690 C C . SER E 3 116 ? 174.399 145.287 161.354 1.00 20.21 135 SER I C 1
ATOM 3691 O O . SER E 3 116 ? 174.463 145.948 160.316 1.00 21.33 135 SER I O 1
ATOM 3694 N N . LEU E 3 117 ? 173.872 144.065 161.394 1.00 21.03 136 LEU I N 1
ATOM 3695 C CA . LEU E 3 117 ? 173.273 143.460 160.214 1.00 15.89 136 LEU I CA 1
ATOM 3696 C C . LEU E 3 117 ? 171.981 144.180 159.861 1.00 16.65 136 LEU I C 1
ATOM 3697 O O . LEU E 3 117 ? 171.403 144.900 160.678 1.00 17.93 136 LEU I O 1
ATOM 3702 N N . TYR E 3 118 ? 171.526 143.983 158.630 1.00 19.78 137 TYR I N 1
ATOM 3703 C CA . TYR E 3 118 ? 170.375 144.711 158.130 1.00 14.90 137 TYR I CA 1
ATOM 3704 C C . TYR E 3 118 ? 169.427 143.773 157.402 1.00 18.44 137 TYR I C 1
ATOM 3705 O O . TYR E 3 118 ? 169.843 142.795 156.778 1.00 25.12 137 TYR I O 1
ATOM 3714 N N . SER E 3 119 ? 168.136 144.084 157.501 1.00 19.26 138 SER I N 1
ATOM 3715 C CA . SER E 3 119 ? 167.136 143.414 156.685 1.00 16.47 138 SER I CA 1
ATOM 3716 C C . SER E 3 119 ? 167.462 143.608 155.211 1.00 15.68 138 SER I C 1
ATOM 3717 O O . SER E 3 119 ? 167.898 144.679 154.786 1.00 15.56 138 SER I O 1
ATOM 3720 N N . GLY E 3 120 ? 167.273 142.552 154.430 1.00 16.79 139 GLY I N 1
ATOM 3721 C CA . GLY E 3 120 ? 167.696 142.572 153.045 1.00 19.36 139 GLY I CA 1
ATOM 3722 C C . GLY E 3 120 ? 169.122 142.086 152.906 1.00 21.19 139 GLY I C 1
ATOM 3723 O O . GLY E 3 120 ? 169.398 141.154 152.147 1.00 25.43 139 GLY I O 1
ATOM 3724 N N . LEU E 3 121 ? 170.042 142.722 153.634 1.00 20.06 140 LEU I N 1
ATOM 3725 C CA . LEU E 3 121 ? 171.379 142.160 153.787 1.00 19.56 140 LEU I CA 1
ATOM 3726 C C . LEU E 3 121 ? 171.318 140.850 154.562 1.00 20.25 140 LEU I C 1
ATOM 3727 O O . LEU E 3 121 ? 172.074 139.912 154.283 1.00 26.39 140 LEU I O 1
ATOM 3732 N N . LEU E 3 122 ? 170.408 140.770 155.536 1.00 19.87 141 LEU I N 1
ATOM 3733 C CA . LEU E 3 122 ? 170.192 139.536 156.282 1.00 21.59 141 LEU I CA 1
ATOM 3734 C C . LEU E 3 122 ? 169.554 138.460 155.414 1.00 25.47 141 LEU I C 1
ATOM 3735 O O . LEU E 3 122 ? 169.815 137.268 155.612 1.00 26.45 141 LEU I O 1
ATOM 3740 N N . GLU E 3 123 ? 168.712 138.860 154.459 1.00 28.50 142 GLU I N 1
ATOM 3741 C CA . GLU E 3 123 ? 168.047 137.892 153.593 1.00 29.29 142 GLU I CA 1
ATOM 3742 C C . GLU E 3 123 ? 169.045 137.124 152.736 1.00 29.90 142 GLU I C 1
ATOM 3743 O O . GLU E 3 123 ? 168.788 135.974 152.360 1.00 30.25 142 GLU I O 1
ATOM 3749 N N . ARG E 3 124 ? 170.187 137.732 152.428 1.00 28.90 143 ARG I N 1
ATOM 3750 C CA . ARG E 3 124 ? 171.210 137.095 151.612 1.00 29.03 143 ARG I CA 1
ATOM 3751 C C . ARG E 3 124 ? 172.358 136.518 152.424 1.00 34.10 143 ARG I C 1
ATOM 3752 O O . ARG E 3 124 ? 172.929 135.498 152.024 1.00 39.21 143 ARG I O 1
ATOM 3760 N N . LEU E 3 125 ? 172.715 137.144 153.549 1.00 33.71 144 LEU I N 1
ATOM 3761 C CA . LEU E 3 125 ? 173.806 136.626 154.367 1.00 35.34 144 LEU I CA 1
ATOM 3762 C C . LEU E 3 125 ? 173.486 135.241 154.916 1.00 37.88 144 LEU I C 1
ATOM 3763 O O . LEU E 3 125 ? 174.348 134.355 154.925 1.00 43.38 144 LEU I O 1
ATOM 3768 N N . LEU E 3 126 ? 172.257 135.035 155.376 1.00 39.43 145 LEU I N 1
ATOM 3769 C CA . LEU E 3 126 ? 171.893 133.768 155.995 1.00 46.31 145 LEU I CA 1
ATOM 3770 C C . LEU E 3 126 ? 171.865 132.647 154.965 1.00 49.11 145 LEU I C 1
ATOM 3771 O O . LEU E 3 126 ? 171.162 132.732 153.954 1.00 51.80 145 LEU I O 1
ATOM 3776 N N . GLY E 3 127 ? 172.636 131.594 155.226 1.00 52.56 146 GLY I N 1
ATOM 3777 C CA . GLY E 3 127 ? 172.583 130.385 154.439 1.00 56.35 146 GLY I CA 1
ATOM 3778 C C . GLY E 3 127 ? 171.712 129.344 155.114 1.00 63.03 146 GLY I C 1
ATOM 3779 O O . GLY E 3 127 ? 171.487 129.387 156.321 1.00 62.32 146 GLY I O 1
ATOM 3780 N N . GLU E 3 128 ? 171.216 128.402 154.316 1.00 64.10 147 GLU I N 1
ATOM 3781 C CA . GLU E 3 128 ? 170.284 127.410 154.835 1.00 68.98 147 GLU I CA 1
ATOM 3782 C C . GLU E 3 128 ? 170.979 126.481 155.825 1.00 67.42 147 GLU I C 1
ATOM 3783 O O . GLU E 3 128 ? 172.119 126.061 155.616 1.00 64.15 147 GLU I O 1
ATOM 3789 N N . ALA E 3 129 ? 170.277 126.166 156.914 1.00 66.93 148 ALA I N 1
ATOM 3790 C CA . ALA E 3 129 ? 170.831 125.355 157.997 1.00 66.46 148 ALA I CA 1
ATOM 3791 C C . ALA E 3 129 ? 169.706 124.530 158.607 1.00 69.48 148 ALA I C 1
ATOM 3792 O O . ALA E 3 129 ? 168.913 125.041 159.413 1.00 64.53 148 ALA I O 1
ATOM 3794 N N . PRO E 3 130 ? 169.599 123.249 158.245 1.00 71.35 149 PRO I N 1
ATOM 3795 C CA . PRO E 3 130 ? 168.516 122.421 158.797 1.00 68.82 149 PRO I CA 1
ATOM 3796 C C . PRO E 3 130 ? 168.741 121.998 160.237 1.00 71.53 149 PRO I C 1
ATOM 3797 O O . PRO E 3 130 ? 167.784 121.568 160.891 1.00 72.11 149 PRO I O 1
ATOM 3801 N N . SER E 3 131 ? 169.967 122.092 160.748 1.00 68.87 150 SER I N 1
ATOM 3802 C CA . SER E 3 131 ? 170.283 121.662 162.103 1.00 66.45 150 SER I CA 1
ATOM 3803 C C . SER E 3 131 ? 170.432 122.826 163.074 1.00 57.92 150 SER I C 1
ATOM 3804 O O . SER E 3 131 ? 170.911 122.626 164.193 1.00 54.75 150 SER I O 1
ATOM 3807 N N . LEU E 3 132 ? 170.028 124.029 162.679 1.00 60.25 151 LEU I N 1
ATOM 3808 C CA . LEU E 3 132 ? 170.174 125.188 163.548 1.00 56.10 151 LEU I CA 1
ATOM 3809 C C . LEU E 3 132 ? 169.106 125.156 164.635 1.00 53.69 151 LEU I C 1
ATOM 3810 O O . LEU E 3 132 ? 167.916 124.991 164.348 1.00 56.54 151 LEU I O 1
ATOM 3815 N N . HIS E 3 133 ? 169.532 125.314 165.889 1.00 54.92 152 HIS I N 1
ATOM 3816 C CA . HIS E 3 133 ? 168.637 125.234 167.036 1.00 47.93 152 HIS I CA 1
ATOM 3817 C C . HIS E 3 133 ? 168.324 126.580 167.664 1.00 44.13 152 HIS I C 1
ATOM 3818 O O . HIS E 3 133 ? 167.282 126.718 168.308 1.00 43.05 152 HIS I O 1
ATOM 3825 N N . THR E 3 134 ? 169.191 127.573 167.486 1.00 43.26 153 THR I N 1
ATOM 3826 C CA . THR E 3 134 ? 169.017 128.875 168.113 1.00 32.26 153 THR I CA 1
ATOM 3827 C C . THR E 3 134 ? 169.839 129.900 167.350 1.00 27.56 153 THR I C 1
ATOM 3828 O O . THR E 3 134 ? 171.064 129.777 167.266 1.00 39.57 153 THR I O 1
ATOM 3832 N N . LEU E 3 135 ? 169.167 130.904 166.802 1.00 21.82 154 LEU I N 1
ATOM 3833 C CA . LEU E 3 135 ? 169.815 131.984 166.077 1.00 24.36 154 LEU I CA 1
ATOM 3834 C C . LEU E 3 135 ? 169.602 133.285 166.835 1.00 23.06 154 LEU I C 1
ATOM 3835 O O . LEU E 3 135 ? 168.525 133.519 167.392 1.00 25.01 154 LEU I O 1
ATOM 3840 N N . SER E 3 136 ? 170.633 134.124 166.861 1.00 20.28 155 SER I N 1
ATOM 3841 C CA . SER E 3 136 ? 170.587 135.398 167.564 1.00 17.98 155 SER I CA 1
ATOM 3842 C C . SER E 3 136 ? 171.066 136.491 166.627 1.00 19.27 155 SER I C 1
ATOM 3843 O O . SER E 3 136 ? 172.161 136.395 166.065 1.00 28.28 155 SER I O 1
ATOM 3846 N N . LEU E 3 137 ? 170.245 137.529 166.464 1.00 15.20 156 LEU I N 1
ATOM 3847 C CA . LEU E 3 137 ? 170.569 138.672 165.619 1.00 15.75 156 LEU I CA 1
ATOM 3848 C C . LEU E 3 137 ? 170.396 139.983 166.373 1.00 16.38 156 LEU I C 1
ATOM 3849 O O . LEU E 3 137 ? 170.336 141.046 165.749 1.00 13.88 156 LEU I O 1
ATOM 3854 N N . ALA E 3 138 ? 170.323 139.926 167.700 1.00 19.66 157 ALA I N 1
ATOM 3855 C CA . ALA E 3 138 ? 170.010 141.092 168.509 1.00 13.12 157 ALA I CA 1
ATOM 3856 C C . ALA E 3 138 ? 171.134 142.121 168.446 1.00 11.09 157 ALA I C 1
ATOM 3857 O O . ALA E 3 138 ? 172.263 141.827 168.049 1.00 16.81 157 ALA I O 1
ATOM 3859 N N . GLU E 3 139 ? 170.797 143.350 168.834 1.00 9.53 158 GLU I N 1
ATOM 3860 C CA . GLU E 3 139 ? 171.732 144.474 168.807 1.00 10.57 158 GLU I CA 1
ATOM 3861 C C . GLU E 3 139 ? 172.214 144.756 167.387 1.00 12.43 158 GLU I C 1
ATOM 3862 O O . GLU E 3 139 ? 173.375 145.097 167.160 1.00 17.69 158 GLU I O 1
ATOM 3868 N N . ASN E 3 140 ? 171.309 144.621 166.428 1.00 13.26 159 ASN I N 1
ATOM 3869 C CA . ASN E 3 140 ? 171.560 144.906 165.023 1.00 11.43 159 ASN I CA 1
ATOM 3870 C C . ASN E 3 140 ? 170.642 146.045 164.580 1.00 11.74 159 ASN I C 1
ATOM 3871 O O . ASN E 3 140 ? 169.982 146.692 165.398 1.00 15.50 159 ASN I O 1
ATOM 3876 N N . SER E 3 141 ? 170.603 146.292 163.273 1.00 10.65 160 SER I N 1
ATOM 3877 C CA . SER E 3 141 ? 169.830 147.392 162.714 1.00 9.54 160 SER I CA 1
ATOM 3878 C C . SER E 3 141 ? 168.708 146.918 161.793 1.00 9.46 160 SER I C 1
ATOM 3879 O O . SER E 3 141 ? 168.468 147.521 160.748 1.00 9.33 160 SER I O 1
ATOM 3882 N N . LEU E 3 142 ? 168.002 145.855 162.167 1.00 9.56 161 LEU I N 1
ATOM 3883 C CA . LEU E 3 142 ? 166.898 145.366 161.347 1.00 11.43 161 LEU I CA 1
ATOM 3884 C C . LEU E 3 142 ? 165.667 146.240 161.559 1.00 12.45 161 LEU I C 1
ATOM 3885 O O . LEU E 3 142 ? 165.165 146.355 162.681 1.00 11.57 161 LEU I O 1
ATOM 3890 N N . THR E 3 143 ? 165.174 146.850 160.478 1.00 13.57 162 THR I N 1
ATOM 3891 C CA . THR E 3 143 ? 164.043 147.767 160.549 1.00 9.15 162 THR I CA 1
ATOM 3892 C C . THR E 3 143 ? 162.704 147.116 160.242 1.00 9.55 162 THR I C 1
ATOM 3893 O O . THR E 3 143 ? 161.684 147.552 160.784 1.00 10.66 162 THR I O 1
ATOM 3897 N N . ARG E 3 144 ? 162.669 146.096 159.389 1.00 11.76 163 ARG I N 1
ATOM 3898 C CA . ARG E 3 144 ? 161.410 145.447 159.054 1.00 11.95 163 ARG I CA 1
ATOM 3899 C C . ARG E 3 144 ? 161.669 144.001 158.665 1.00 11.62 163 ARG I C 1
ATOM 3900 O O . ARG E 3 144 ? 162.750 143.653 158.185 1.00 12.08 163 ARG I O 1
ATOM 3908 N N . LEU E 3 145 ? 160.659 143.164 158.879 1.00 12.85 164 LEU I N 1
ATOM 3909 C CA . LEU E 3 145 ? 160.717 141.740 158.567 1.00 16.38 164 LEU I CA 1
ATOM 3910 C C . LEU E 3 145 ? 159.698 141.452 157.473 1.00 21.29 164 LEU I C 1
ATOM 3911 O O . LEU E 3 145 ? 158.488 141.481 157.723 1.00 24.55 164 LEU I O 1
ATOM 3916 N N . THR E 3 146 ? 160.184 141.173 156.268 1.00 26.39 165 THR I N 1
ATOM 3917 C CA . THR E 3 146 ? 159.319 140.892 155.136 1.00 32.73 165 THR I CA 1
ATOM 3918 C C . THR E 3 146 ? 159.042 139.390 155.061 1.00 37.10 165 THR I C 1
ATOM 3919 O O . THR E 3 146 ? 159.506 138.606 155.893 1.00 40.32 165 THR I O 1
ATOM 3923 N N . ARG E 3 147 ? 158.271 138.981 154.051 1.00 34.08 166 ARG I N 1
ATOM 3924 C CA . ARG E 3 147 ? 157.847 137.585 153.963 1.00 36.81 166 ARG I CA 1
ATOM 3925 C C . ARG E 3 147 ? 159.017 136.642 153.717 1.00 37.22 166 ARG I C 1
ATOM 3926 O O . ARG E 3 147 ? 158.960 135.473 154.115 1.00 40.07 166 ARG I O 1
ATOM 3932 N N . HIS E 3 148 ? 160.085 137.122 153.090 1.00 34.84 167 HIS I N 1
ATOM 3933 C CA . HIS E 3 148 ? 161.196 136.271 152.688 1.00 37.39 167 HIS I CA 1
ATOM 3934 C C . HIS E 3 148 ? 162.473 136.618 153.445 1.00 40.72 167 HIS I C 1
ATOM 3935 O O . HIS E 3 148 ? 163.561 136.653 152.873 1.00 46.75 167 HIS I O 1
ATOM 3942 N N . THR E 3 149 ? 162.359 136.877 154.748 1.00 38.12 168 THR I N 1
ATOM 3943 C CA . THR E 3 149 ? 163.542 137.089 155.579 1.00 32.35 168 THR I CA 1
ATOM 3944 C C . THR E 3 149 ? 163.978 135.800 156.273 1.00 31.87 168 THR I C 1
ATOM 3945 O O . THR E 3 149 ? 165.099 135.325 156.068 1.00 29.81 168 THR I O 1
ATOM 3949 N N . PHE E 3 150 ? 163.100 135.224 157.093 1.00 36.82 169 PHE I N 1
ATOM 3950 C CA . PHE E 3 150 ? 163.376 133.954 157.765 1.00 37.18 169 PHE I CA 1
ATOM 3951 C C . PHE E 3 150 ? 162.824 132.836 156.893 1.00 46.61 169 PHE I C 1
ATOM 3952 O O . PHE E 3 150 ? 161.636 132.509 156.939 1.00 54.18 169 PHE I O 1
ATOM 3960 N N . ARG E 3 151 ? 163.697 132.247 156.082 1.00 42.71 170 ARG I N 1
ATOM 3961 C CA . ARG E 3 151 ? 163.329 131.145 155.208 1.00 47.04 170 ARG I CA 1
ATOM 3962 C C . ARG E 3 151 ? 164.341 130.020 155.348 1.00 49.73 170 ARG I C 1
ATOM 3963 O O . ARG E 3 151 ? 165.541 130.268 155.492 1.00 52.34 170 ARG I O 1
ATOM 3966 N N . ASP E 3 152 ? 163.840 128.784 155.308 1.00 52.24 171 ASP I N 1
ATOM 3967 C CA . ASP E 3 152 ? 164.667 127.575 155.290 1.00 56.77 171 ASP I CA 1
ATOM 3968 C C . ASP E 3 152 ? 165.401 127.355 156.615 1.00 58.41 171 ASP I C 1
ATOM 3969 O O . ASP E 3 152 ? 166.585 127.018 156.630 1.00 63.16 171 ASP I O 1
ATOM 3974 N N . MET E 3 153 ? 164.702 127.547 157.734 1.00 53.36 172 MET I N 1
ATOM 3975 C CA . MET E 3 153 ? 165.156 127.075 159.043 1.00 50.32 172 MET I CA 1
ATOM 3976 C C . MET E 3 153 ? 164.013 126.300 159.685 1.00 50.89 172 MET I C 1
ATOM 3977 O O . MET E 3 153 ? 163.295 126.824 160.546 1.00 47.76 172 MET I O 1
ATOM 3982 N N . PRO E 3 154 ? 163.814 125.040 159.286 1.00 56.72 173 PRO I N 1
ATOM 3983 C CA . PRO E 3 154 ? 162.697 124.259 159.840 1.00 54.47 173 PRO I CA 1
ATOM 3984 C C . PRO E 3 154 ? 162.936 123.740 161.249 1.00 63.16 173 PRO I C 1
ATOM 3985 O O . PRO E 3 154 ? 162.015 123.148 161.828 1.00 66.44 173 PRO I O 1
ATOM 3989 N N . ALA E 3 155 ? 164.124 123.932 161.820 1.00 61.66 174 ALA I N 1
ATOM 3990 C CA . ALA E 3 155 ? 164.431 123.434 163.155 1.00 57.31 174 ALA I CA 1
ATOM 3991 C C . ALA E 3 155 ? 164.767 124.545 164.141 1.00 50.63 174 ALA I C 1
ATOM 3992 O O . ALA E 3 155 ? 165.255 124.259 165.239 1.00 52.17 174 ALA I O 1
ATOM 3994 N N . LEU E 3 156 ? 164.523 125.801 163.781 1.00 45.18 175 LEU I N 1
ATOM 3995 C CA . LEU E 3 156 ? 164.740 126.894 164.717 1.00 40.38 175 LEU I CA 1
ATOM 3996 C C . LEU E 3 156 ? 163.638 126.914 165.769 1.00 43.24 175 LEU I C 1
ATOM 3997 O O . LEU E 3 156 ? 162.452 126.791 165.452 1.00 45.81 175 LEU I O 1
ATOM 4002 N N . GLU E 3 157 ? 164.037 127.065 167.034 1.00 41.49 176 GLU I N 1
ATOM 4003 C CA . GLU E 3 157 ? 163.082 127.182 168.125 1.00 35.94 176 GLU I CA 1
ATOM 4004 C C . GLU E 3 157 ? 163.352 128.352 169.059 1.00 35.35 176 GLU I C 1
ATOM 4005 O O . GLU E 3 157 ? 162.636 128.495 170.056 1.00 39.60 176 GLU I O 1
ATOM 4011 N N . GLN E 3 158 ? 164.352 129.182 168.778 1.00 34.47 177 GLN I N 1
ATOM 4012 C CA . GLN E 3 158 ? 164.546 130.441 169.483 1.00 29.28 177 GLN I CA 1
ATOM 4013 C C . GLN E 3 158 ? 165.116 131.455 168.507 1.00 22.51 177 GLN I C 1
ATOM 4014 O O . GLN E 3 158 ? 166.055 131.149 167.769 1.00 33.57 177 GLN I O 1
ATOM 4020 N N . LEU E 3 159 ? 164.548 132.654 168.507 1.00 19.18 178 LEU I N 1
ATOM 4021 C CA . LEU E 3 159 ? 165.000 133.738 167.647 1.00 22.30 178 LEU I CA 1
ATOM 4022 C C . LEU E 3 159 ? 165.081 135.002 168.486 1.00 23.55 178 LEU I C 1
ATOM 4023 O O . LEU E 3 159 ? 164.061 135.478 168.993 1.00 20.01 178 LEU I O 1
ATOM 4028 N N . ASP E 3 160 ? 166.286 135.537 168.638 1.00 20.55 179 ASP I N 1
ATOM 4029 C CA . ASP E 3 160 ? 166.515 136.724 169.447 1.00 16.05 179 ASP I CA 1
ATOM 4030 C C . ASP E 3 160 ? 166.678 137.919 168.521 1.00 15.51 179 ASP I C 1
ATOM 4031 O O . ASP E 3 160 ? 167.509 137.895 167.608 1.00 19.57 179 ASP I O 1
ATOM 4036 N N . LEU E 3 161 ? 165.876 138.958 168.752 1.00 13.33 180 LEU I N 1
ATOM 4037 C CA . LEU E 3 161 ? 165.882 140.148 167.912 1.00 16.59 180 LEU I CA 1
ATOM 4038 C C . LEU E 3 161 ? 165.883 141.428 168.738 1.00 18.74 180 LEU I C 1
ATOM 4039 O O . LEU E 3 161 ? 165.626 142.505 168.193 1.00 21.33 180 LEU I O 1
ATOM 4044 N N . HIS E 3 162 ? 166.172 141.338 170.033 1.00 17.01 181 HIS I N 1
ATOM 4045 C CA . HIS E 3 162 ? 165.974 142.474 170.918 1.00 13.02 181 HIS I CA 1
ATOM 4046 C C . HIS E 3 162 ? 166.947 143.604 170.594 1.00 10.65 181 HIS I C 1
ATOM 4047 O O . HIS E 3 162 ? 167.994 143.406 169.974 1.00 13.48 181 HIS I O 1
ATOM 4054 N N . SER E 3 163 ? 166.562 144.810 171.007 1.00 9.82 182 SER I N 1
ATOM 4055 C CA . SER E 3 163 ? 167.363 146.021 170.820 1.00 12.13 182 SER I CA 1
ATOM 4056 C C . SER E 3 163 ? 167.636 146.302 169.343 1.00 13.83 182 SER I C 1
ATOM 4057 O O . SER E 3 163 ? 168.691 146.819 168.975 1.00 15.83 182 SER I O 1
ATOM 4060 N N . ASN E 3 164 ? 166.672 145.970 168.491 1.00 13.04 183 ASN I N 1
ATOM 4061 C CA . ASN E 3 164 ? 166.677 146.358 167.087 1.00 9.92 183 ASN I CA 1
ATOM 4062 C C . ASN E 3 164 ? 165.768 147.569 166.893 1.00 10.24 183 ASN I C 1
ATOM 4063 O O . ASN E 3 164 ? 165.198 148.109 167.845 1.00 10.23 183 ASN I O 1
ATOM 4068 N N . VAL E 3 165 ? 165.625 147.990 165.637 1.00 8.59 184 VAL I N 1
ATOM 4069 C CA . VAL E 3 165 ? 164.804 149.148 165.297 1.00 7.55 184 VAL I CA 1
ATOM 4070 C C . VAL E 3 165 ? 163.580 148.708 164.505 1.00 6.33 184 VAL I C 1
ATOM 4071 O O . VAL E 3 165 ? 163.072 149.457 163.664 1.00 5.88 184 VAL I O 1
ATOM 4075 N N . LEU E 3 166 ? 163.100 147.495 164.772 1.00 6.08 185 LEU I N 1
ATOM 4076 C CA . LEU E 3 166 ? 162.005 146.927 163.995 1.00 7.57 185 LEU I CA 1
ATOM 4077 C C . LEU E 3 166 ? 160.728 147.738 164.165 1.00 8.04 185 LEU I C 1
ATOM 4078 O O . LEU E 3 166 ? 160.311 148.040 165.286 1.00 8.54 185 LEU I O 1
ATOM 4083 N N . MET E 3 167 ? 160.103 148.075 163.041 1.00 11.53 186 MET I N 1
ATOM 4084 C CA . MET E 3 167 ? 158.876 148.859 163.002 1.00 10.05 186 MET I CA 1
ATOM 4085 C C . MET E 3 167 ? 157.738 148.159 162.282 1.00 14.98 186 MET I C 1
ATOM 4086 O O . MET E 3 167 ? 156.597 148.214 162.746 1.00 18.06 186 MET I O 1
ATOM 4091 N N . ASP E 3 168 ? 158.020 147.501 161.160 1.00 15.10 187 ASP I N 1
ATOM 4092 C CA . ASP E 3 168 ? 157.006 146.847 160.348 1.00 13.39 187 ASP I CA 1
ATOM 4093 C C . ASP E 3 168 ? 157.297 145.356 160.262 1.00 15.02 187 ASP I C 1
ATOM 4094 O O . ASP E 3 168 ? 158.451 144.946 160.114 1.00 22.63 187 ASP I O 1
ATOM 4099 N N . ILE E 3 169 ? 156.245 144.549 160.367 1.00 15.98 188 ILE I N 1
ATOM 4100 C CA . ILE E 3 169 ? 156.337 143.097 160.259 1.00 19.47 188 ILE I CA 1
ATOM 4101 C C . ILE E 3 169 ? 155.155 142.625 159.426 1.00 30.82 188 ILE I C 1
ATOM 4102 O O . ILE E 3 169 ? 153.999 142.815 159.822 1.00 35.08 188 ILE I O 1
ATOM 4107 N N . GLU E 3 170 ? 155.437 142.013 158.278 1.00 30.17 189 GLU I N 1
ATOM 4108 C CA . GLU E 3 170 ? 154.384 141.565 157.382 1.00 33.28 189 GLU I CA 1
ATOM 4109 C C . GLU E 3 170 ? 153.562 140.453 158.035 1.00 45.84 189 GLU I C 1
ATOM 4110 O O . GLU E 3 170 ? 153.894 139.938 159.106 1.00 47.51 189 GLU I O 1
ATOM 4116 N N . ASP E 3 171 ? 152.465 140.086 157.367 1.00 51.01 190 ASP I N 1
ATOM 4117 C CA . ASP E 3 171 ? 151.539 139.108 157.930 1.00 55.66 190 ASP I CA 1
ATOM 4118 C C . ASP E 3 171 ? 152.201 137.747 158.116 1.00 55.71 190 ASP I C 1
ATOM 4119 O O . ASP E 3 171 ? 151.996 137.085 159.140 1.00 60.39 190 ASP I O 1
ATOM 4124 N N . GLY E 3 172 ? 152.998 137.312 157.144 1.00 44.39 191 GLY I N 1
ATOM 4125 C CA . GLY E 3 172 ? 153.581 135.985 157.196 1.00 43.26 191 GLY I CA 1
ATOM 4126 C C . GLY E 3 172 ? 155.093 135.955 157.272 1.00 47.60 191 GLY I C 1
ATOM 4127 O O . GLY E 3 172 ? 155.732 135.145 156.595 1.00 47.93 191 GLY I O 1
ATOM 4128 N N . ALA E 3 173 ? 155.683 136.837 158.084 1.00 47.01 192 ALA I N 1
ATOM 4129 C CA . ALA E 3 173 ? 157.137 136.866 158.211 1.00 40.76 192 ALA I CA 1
ATOM 4130 C C . ALA E 3 173 ? 157.667 135.598 158.871 1.00 42.27 192 ALA I C 1
ATOM 4131 O O . ALA E 3 173 ? 158.712 135.075 158.470 1.00 44.49 192 ALA I O 1
ATOM 4133 N N . PHE E 3 174 ? 156.966 135.092 159.885 1.00 36.52 193 PHE I N 1
ATOM 4134 C CA . PHE E 3 174 ? 157.354 133.868 160.572 1.00 37.18 193 PHE I CA 1
ATOM 4135 C C . PHE E 3 174 ? 156.662 132.639 159.998 1.00 42.67 193 PHE I C 1
ATOM 4136 O O . PHE E 3 174 ? 156.522 131.632 160.699 1.00 47.28 193 PHE I O 1
ATOM 4144 N N . GLU E 3 175 ? 156.216 132.704 158.741 1.00 46.07 194 GLU I N 1
ATOM 4145 C CA . GLU E 3 175 ? 155.504 131.573 158.153 1.00 48.34 194 GLU I CA 1
ATOM 4146 C C . GLU E 3 175 ? 156.405 130.353 158.014 1.00 46.75 194 GLU I C 1
ATOM 4147 O O . GLU E 3 175 ? 155.956 129.222 158.231 1.00 39.63 194 GLU I O 1
ATOM 4153 N N . GLY E 3 176 ? 157.670 130.560 157.664 1.00 47.89 195 GLY I N 1
ATOM 4154 C CA . GLY E 3 176 ? 158.618 129.481 157.503 1.00 46.01 195 GLY I CA 1
ATOM 4155 C C . GLY E 3 176 ? 159.228 128.963 158.782 1.00 43.63 195 GLY I C 1
ATOM 4156 O O . GLY E 3 176 ? 160.168 128.167 158.729 1.00 44.99 195 GLY I O 1
ATOM 4157 N N . LEU E 3 177 ? 158.720 129.392 159.940 1.00 42.11 196 LEU I N 1
ATOM 4158 C CA . LEU E 3 177 ? 159.209 128.959 161.247 1.00 38.90 196 LEU I CA 1
ATOM 4159 C C . LEU E 3 177 ? 158.061 128.284 161.988 1.00 42.77 196 LEU I C 1
ATOM 4160 O O . LEU E 3 177 ? 157.457 128.881 162.892 1.00 43.93 196 LEU I O 1
ATOM 4165 N N . PRO E 3 178 ? 157.731 127.040 161.636 1.00 45.63 197 PRO I N 1
ATOM 4166 C CA . PRO E 3 178 ? 156.653 126.333 162.335 1.00 45.02 197 PRO I CA 1
ATOM 4167 C C . PRO E 3 178 ? 157.052 125.792 163.697 1.00 50.04 197 PRO I C 1
ATOM 4168 O O . PRO E 3 178 ? 156.223 125.153 164.355 1.00 53.58 197 PRO I O 1
ATOM 4172 N N . ARG E 3 179 ? 158.291 126.023 164.137 1.00 52.18 198 ARG I N 1
ATOM 4173 C CA . ARG E 3 179 ? 158.747 125.549 165.437 1.00 51.79 198 ARG I CA 1
ATOM 4174 C C . ARG E 3 179 ? 159.435 126.632 166.258 1.00 41.63 198 ARG I C 1
ATOM 4175 O O . ARG E 3 179 ? 160.193 126.304 167.176 1.00 43.61 198 ARG I O 1
ATOM 4180 N N . LEU E 3 180 ? 159.195 127.906 165.960 1.00 34.68 199 LEU I N 1
ATOM 4181 C CA . LEU E 3 180 ? 159.710 128.987 166.791 1.00 34.32 199 LEU I CA 1
ATOM 4182 C C . LEU E 3 180 ? 158.891 129.080 168.074 1.00 37.36 199 LEU I C 1
ATOM 4183 O O . LEU E 3 180 ? 157.663 129.202 168.026 1.00 45.98 199 LEU I O 1
ATOM 4188 N N . THR E 3 181 ? 159.567 129.021 169.222 1.00 33.98 200 THR I N 1
ATOM 4189 C CA . THR E 3 181 ? 158.899 129.053 170.517 1.00 34.81 200 THR I CA 1
ATOM 4190 C C . THR E 3 181 ? 159.268 130.252 171.376 1.00 34.89 200 THR I C 1
ATOM 4191 O O . THR E 3 181 ? 158.413 130.753 172.108 1.00 35.32 200 THR I O 1
ATOM 4195 N N . HIS E 3 182 ? 160.510 130.720 171.314 1.00 32.60 201 HIS I N 1
ATOM 4196 C CA . HIS E 3 182 ? 160.937 131.910 172.034 1.00 24.17 201 HIS I CA 1
ATOM 4197 C C . HIS E 3 182 ? 161.167 133.039 171.043 1.00 20.01 201 HIS I C 1
ATOM 4198 O O . HIS E 3 182 ? 161.951 132.895 170.102 1.00 30.90 201 HIS I O 1
ATOM 4205 N N . LEU E 3 183 ? 160.493 134.162 171.266 1.00 13.20 202 LEU I N 1
ATOM 4206 C CA . LEU E 3 183 ? 160.597 135.321 170.386 1.00 16.15 202 LEU I CA 1
ATOM 4207 C C . LEU E 3 183 ? 160.755 136.550 171.267 1.00 18.79 202 LEU I C 1
ATOM 4208 O O . LEU E 3 183 ? 159.797 136.976 171.919 1.00 20.64 202 LEU I O 1
ATOM 4213 N N . ASN E 3 184 ? 161.956 137.115 171.291 1.00 15.80 203 ASN I N 1
ATOM 4214 C CA . ASN E 3 184 ? 162.275 138.262 172.130 1.00 14.66 203 ASN I CA 1
ATOM 4215 C C . ASN E 3 184 ? 162.346 139.491 171.235 1.00 14.03 203 ASN I C 1
ATOM 4216 O O . ASN E 3 184 ? 163.292 139.648 170.457 1.00 16.82 203 ASN I O 1
ATOM 4221 N N . LEU E 3 185 ? 161.342 140.352 171.343 1.00 13.02 204 LEU I N 1
ATOM 4222 C CA . LEU E 3 185 ? 161.253 141.586 170.576 1.00 12.62 204 LEU I CA 1
ATOM 4223 C C . LEU E 3 185 ? 161.324 142.795 171.499 1.00 11.96 204 LEU I C 1
ATOM 4224 O O . LEU E 3 185 ? 160.576 143.761 171.348 1.00 12.73 204 LEU I O 1
ATOM 4229 N N . SER E 3 186 ? 162.228 142.748 172.472 1.00 12.90 205 SER I N 1
ATOM 4230 C CA . SER E 3 186 ? 162.355 143.830 173.434 1.00 11.00 205 SER I CA 1
ATOM 4231 C C . SER E 3 186 ? 163.016 145.046 172.804 1.00 9.25 205 SER I C 1
ATOM 4232 O O . SER E 3 186 ? 163.807 144.937 171.865 1.00 14.55 205 SER I O 1
ATOM 4235 N N . ARG E 3 187 ? 162.686 146.214 173.347 1.00 8.81 206 ARG I N 1
ATOM 4236 C CA . ARG E 3 187 ? 163.339 147.471 172.998 1.00 9.71 206 ARG I CA 1
ATOM 4237 C C . ARG E 3 187 ? 163.331 147.706 171.490 1.00 10.29 206 ARG I C 1
ATOM 4238 O O . ARG E 3 187 ? 164.351 148.022 170.876 1.00 12.56 206 ARG I O 1
ATOM 4246 N N . ASN E 3 188 ? 162.157 147.545 170.890 1.00 9.44 207 ASN I N 1
ATOM 4247 C CA . ASN E 3 188 ? 161.950 147.785 169.471 1.00 8.14 207 ASN I CA 1
ATOM 4248 C C . ASN E 3 188 ? 160.976 148.941 169.283 1.00 9.81 207 ASN I C 1
ATOM 4249 O O . ASN E 3 188 ? 160.368 149.435 170.235 1.00 11.68 207 ASN I O 1
ATOM 4254 N N . SER E 3 189 ? 160.831 149.372 168.028 1.00 9.16 208 SER I N 1
ATOM 4255 C CA . SER E 3 189 ? 160.050 150.553 167.682 1.00 8.52 208 SER I CA 1
ATOM 4256 C C . SER E 3 189 ? 158.672 150.207 167.126 1.00 7.10 208 SER I C 1
ATOM 4257 O O . SER E 3 189 ? 158.118 150.972 166.332 1.00 8.35 208 SER I O 1
ATOM 4260 N N . LEU E 3 190 ? 158.110 149.070 167.524 1.00 7.65 209 LEU I N 1
ATOM 4261 C CA . LEU E 3 190 ? 156.775 148.699 167.080 1.00 9.64 209 LEU I CA 1
ATOM 4262 C C . LEU E 3 190 ? 155.730 149.633 167.682 1.00 12.41 209 LEU I C 1
ATOM 4263 O O . LEU E 3 190 ? 155.868 150.113 168.809 1.00 13.79 209 LEU I O 1
ATOM 4268 N N . THR E 3 191 ? 154.677 149.896 166.910 1.00 17.61 210 THR I N 1
ATOM 4269 C CA . THR E 3 191 ? 153.634 150.843 167.293 1.00 18.97 210 THR I CA 1
ATOM 4270 C C . THR E 3 191 ? 152.255 150.216 167.414 1.00 21.55 210 THR I C 1
ATOM 4271 O O . THR E 3 191 ? 151.548 150.483 168.387 1.00 24.60 210 THR I O 1
ATOM 4275 N N . CYS E 3 192 ? 151.845 149.388 166.458 1.00 25.57 211 CYS I N 1
ATOM 4276 C CA . CYS E 3 192 ? 150.499 148.831 166.459 1.00 31.30 211 CYS I CA 1
ATOM 4277 C C . CYS E 3 192 ? 150.548 147.386 165.993 1.00 34.04 211 CYS I C 1
ATOM 4278 O O . CYS E 3 192 ? 151.069 147.097 164.913 1.00 40.25 211 CYS I O 1
ATOM 4281 N N . ILE E 3 193 ? 150.009 146.487 166.808 1.00 32.02 212 ILE I N 1
ATOM 4282 C CA . ILE E 3 193 ? 149.930 145.067 166.490 1.00 33.04 212 ILE I CA 1
ATOM 4283 C C . ILE E 3 193 ? 148.499 144.785 166.056 1.00 43.72 212 ILE I C 1
ATOM 4284 O O . ILE E 3 193 ? 147.569 144.840 166.870 1.00 46.27 212 ILE I O 1
ATOM 4289 N N . SER E 3 194 ? 148.320 144.479 164.770 1.00 44.63 213 SER I N 1
ATOM 4290 C CA . SER E 3 194 ? 146.994 144.276 164.205 1.00 49.32 213 SER I CA 1
ATOM 4291 C C . SER E 3 194 ? 146.556 142.819 164.189 1.00 49.80 213 SER I C 1
ATOM 4292 O O . SER E 3 194 ? 145.351 142.555 164.105 1.00 52.55 213 SER I O 1
ATOM 4295 N N . ASP E 3 195 ? 147.488 141.874 164.268 1.00 43.26 214 ASP I N 1
ATOM 4296 C CA . ASP E 3 195 ? 147.130 140.464 164.259 1.00 47.68 214 ASP I CA 1
ATOM 4297 C C . ASP E 3 195 ? 148.204 139.682 164.999 1.00 51.52 214 ASP I C 1
ATOM 4298 O O . ASP E 3 195 ? 149.320 140.165 165.206 1.00 50.01 214 ASP I O 1
ATOM 4303 N N . PHE E 3 196 ? 147.845 138.465 165.403 1.00 54.55 215 PHE I N 1
ATOM 4304 C CA . PHE E 3 196 ? 148.787 137.557 166.056 1.00 51.49 215 PHE I CA 1
ATOM 4305 C C . PHE E 3 196 ? 148.251 136.143 165.882 1.00 54.69 215 PHE I C 1
ATOM 4306 O O . PHE E 3 196 ? 147.208 135.807 166.450 1.00 57.33 215 PHE I O 1
ATOM 4314 N N . SER E 3 197 ? 148.965 135.317 165.111 1.00 51.32 216 SER I N 1
ATOM 4315 C CA . SER E 3 197 ? 148.498 133.962 164.846 1.00 56.31 216 SER I CA 1
ATOM 4316 C C . SER E 3 197 ? 149.612 132.923 164.933 1.00 60.85 216 SER I C 1
ATOM 4317 O O . SER E 3 197 ? 149.501 131.859 164.312 1.00 63.16 216 SER I O 1
ATOM 4320 N N . LEU E 3 198 ? 150.681 133.194 165.682 1.00 54.94 217 LEU I N 1
ATOM 4321 C CA . LEU E 3 198 ? 151.738 132.209 165.869 1.00 51.13 217 LEU I CA 1
ATOM 4322 C C . LEU E 3 198 ? 151.245 131.105 166.794 1.00 58.35 217 LEU I C 1
ATOM 4323 O O . LEU E 3 198 ? 151.293 131.244 168.020 1.00 69.44 217 LEU I O 1
ATOM 4328 N N . GLN E 3 199 ? 150.768 130.005 166.206 1.00 60.59 218 GLN I N 1
ATOM 4329 C CA . GLN E 3 199 ? 150.039 128.998 166.971 1.00 64.19 218 GLN I CA 1
ATOM 4330 C C . GLN E 3 199 ? 150.906 128.358 168.050 1.00 61.55 218 GLN I C 1
ATOM 4331 O O . GLN E 3 199 ? 150.461 128.186 169.190 1.00 63.75 218 GLN I O 1
ATOM 4337 N N . GLN E 3 200 ? 152.139 127.994 167.714 1.00 57.89 219 GLN I N 1
ATOM 4338 C CA . GLN E 3 200 ? 152.964 127.202 168.615 1.00 57.88 219 GLN I CA 1
ATOM 4339 C C . GLN E 3 200 ? 153.958 128.048 169.408 1.00 51.91 219 GLN I C 1
ATOM 4340 O O . GLN E 3 200 ? 154.725 127.499 170.206 1.00 45.55 219 GLN I O 1
ATOM 4346 N N . LEU E 3 201 ? 153.950 129.367 169.226 1.00 51.49 220 LEU I N 1
ATOM 4347 C CA . LEU E 3 201 ? 154.814 130.238 170.013 1.00 44.33 220 LEU I CA 1
ATOM 4348 C C . LEU E 3 201 ? 154.489 130.114 171.496 1.00 45.34 220 LEU I C 1
ATOM 4349 O O . LEU E 3 201 ? 153.322 130.028 171.888 1.00 48.32 220 LEU I O 1
ATOM 4354 N N . ARG E 3 202 ? 155.532 130.107 172.326 1.00 39.18 221 ARG I N 1
ATOM 4355 C CA . ARG E 3 202 ? 155.375 129.933 173.764 1.00 35.24 221 ARG I CA 1
ATOM 4356 C C . ARG E 3 202 ? 155.736 131.161 174.580 1.00 32.10 221 ARG I C 1
ATOM 4357 O O . ARG E 3 202 ? 155.158 131.364 175.649 1.00 35.61 221 ARG I O 1
ATOM 4365 N N . VAL E 3 203 ? 156.675 131.981 174.117 1.00 26.99 222 VAL I N 1
ATOM 4366 C CA . VAL E 3 203 ? 157.095 133.177 174.835 1.00 22.04 222 VAL I CA 1
ATOM 4367 C C . VAL E 3 203 ? 157.122 134.338 173.855 1.00 20.37 222 VAL I C 1
ATOM 4368 O O . VAL E 3 203 ? 157.702 134.228 172.770 1.00 28.52 222 VAL I O 1
ATOM 4372 N N . LEU E 3 204 ? 156.491 135.444 174.235 1.00 17.98 223 LEU I N 1
ATOM 4373 C CA . LEU E 3 204 ? 156.458 136.655 173.427 1.00 20.26 223 LEU I CA 1
ATOM 4374 C C . LEU E 3 204 ? 156.771 137.833 174.332 1.00 20.39 223 LEU I C 1
ATOM 4375 O O . LEU E 3 204 ? 156.043 138.086 175.297 1.00 20.89 223 LEU I O 1
ATOM 4380 N N . ASP E 3 205 ? 157.847 138.548 174.024 1.00 19.10 224 ASP I N 1
ATOM 4381 C CA . ASP E 3 205 ? 158.293 139.680 174.825 1.00 16.59 224 ASP I CA 1
ATOM 4382 C C . ASP E 3 205 ? 158.216 140.927 173.957 1.00 14.88 224 ASP I C 1
ATOM 4383 O O . ASP E 3 205 ? 158.918 141.028 172.946 1.00 16.77 224 ASP I O 1
ATOM 4388 N N . LEU E 3 206 ? 157.364 141.868 174.347 1.00 13.48 225 LEU I N 1
ATOM 4389 C CA . LEU E 3 206 ? 157.147 143.109 173.617 1.00 12.19 225 LEU I CA 1
ATOM 4390 C C . LEU E 3 206 ? 157.304 144.309 174.539 1.00 15.17 225 LEU I C 1
ATOM 4391 O O . LEU E 3 206 ? 156.494 145.237 174.526 1.00 22.81 225 LEU I O 1
ATOM 4396 N N . SER E 3 207 ? 158.348 144.298 175.358 1.00 14.40 226 SER I N 1
ATOM 4397 C CA . SER E 3 207 ? 158.549 145.354 176.333 1.00 13.81 226 SER I CA 1
ATOM 4398 C C . SER E 3 207 ? 159.336 146.509 175.726 1.00 12.69 226 SER I C 1
ATOM 4399 O O . SER E 3 207 ? 159.997 146.374 174.694 1.00 15.17 226 SER I O 1
ATOM 4402 N N . CYS E 3 208 ? 159.240 147.663 176.383 1.00 13.55 227 CYS I N 1
ATOM 4403 C CA . CYS E 3 208 ? 160.006 148.853 176.015 1.00 14.71 227 CYS I CA 1
ATOM 4404 C C . CYS E 3 208 ? 159.745 149.274 174.570 1.00 11.86 227 CYS I C 1
ATOM 4405 O O . CYS E 3 208 ? 160.594 149.885 173.920 1.00 12.91 227 CYS I O 1
ATOM 4408 N N . ASN E 3 209 ? 158.556 148.955 174.067 1.00 12.50 228 ASN I N 1
ATOM 4409 C CA . ASN E 3 209 ? 158.111 149.339 172.735 1.00 12.69 228 ASN I CA 1
ATOM 4410 C C . ASN E 3 209 ? 157.177 150.542 172.833 1.00 18.28 228 ASN I C 1
ATOM 4411 O O . ASN E 3 209 ? 156.883 151.047 173.919 1.00 19.03 228 ASN I O 1
ATOM 4416 N N . SER E 3 210 ? 156.701 150.998 171.674 1.00 18.04 229 SER I N 1
ATOM 4417 C CA . SER E 3 210 ? 155.768 152.116 171.585 1.00 15.66 229 SER I CA 1
ATOM 4418 C C . SER E 3 210 ? 154.358 151.650 171.235 1.00 15.57 229 SER I C 1
ATOM 4419 O O . SER E 3 210 ? 153.595 152.385 170.606 1.00 18.64 229 SER I O 1
ATOM 4422 N N . ILE E 3 211 ? 153.998 150.437 171.645 1.00 16.29 230 ILE I N 1
ATOM 4423 C CA . ILE E 3 211 ? 152.745 149.818 171.221 1.00 18.60 230 ILE I CA 1
ATOM 4424 C C . ILE E 3 211 ? 151.583 150.565 171.870 1.00 23.27 230 ILE I C 1
ATOM 4425 O O . ILE E 3 211 ? 151.478 150.623 173.098 1.00 25.93 230 ILE I O 1
ATOM 4430 N N . GLU E 3 212 ? 150.705 151.135 171.044 1.00 30.39 231 GLU I N 1
ATOM 4431 C CA . GLU E 3 212 ? 149.513 151.814 171.532 1.00 30.86 231 GLU I CA 1
ATOM 4432 C C . GLU E 3 212 ? 148.272 150.936 171.500 1.00 33.19 231 GLU I C 1
ATOM 4433 O O . GLU E 3 212 ? 147.275 151.274 172.148 1.00 38.66 231 GLU I O 1
ATOM 4439 N N . ALA E 3 213 ? 148.304 149.829 170.763 1.00 27.91 232 ALA I N 1
ATOM 4440 C CA . ALA E 3 213 ? 147.153 148.948 170.658 1.00 31.18 232 ALA I CA 1
ATOM 4441 C C . ALA E 3 213 ? 147.628 147.535 170.360 1.00 34.29 232 ALA I C 1
ATOM 4442 O O . ALA E 3 213 ? 148.564 147.338 169.583 1.00 39.36 232 ALA I O 1
ATOM 4444 N N . PHE E 3 214 ? 146.971 146.558 170.979 1.00 34.20 233 PHE I N 1
ATOM 4445 C CA . PHE E 3 214 ? 147.304 145.149 170.811 1.00 33.11 233 PHE I CA 1
ATOM 4446 C C . PHE E 3 214 ? 146.027 144.384 170.502 1.00 45.38 233 PHE I C 1
ATOM 4447 O O . PHE E 3 214 ? 145.125 144.316 171.344 1.00 53.71 233 PHE I O 1
ATOM 4455 N N . GLN E 3 215 ? 145.951 143.812 169.303 1.00 46.22 234 GLN I N 1
ATOM 4456 C CA . GLN E 3 215 ? 144.832 142.969 168.908 1.00 52.53 234 GLN I CA 1
ATOM 4457 C C . GLN E 3 215 ? 145.351 141.611 168.465 1.00 54.38 234 GLN I C 1
ATOM 4458 O O . GLN E 3 215 ? 146.388 141.520 167.802 1.00 53.17 234 GLN I O 1
ATOM 4464 N N . THR E 3 216 ? 144.627 140.561 168.832 1.00 55.70 235 THR I N 1
ATOM 4465 C CA . THR E 3 216 ? 144.973 139.195 168.475 1.00 62.75 235 THR I CA 1
ATOM 4466 C C . THR E 3 216 ? 144.023 138.674 167.402 1.00 68.68 235 THR I C 1
ATOM 4467 O O . THR E 3 216 ? 143.033 139.317 167.043 1.00 68.38 235 THR I O 1
ATOM 4471 N N . ALA E 3 217 ? 144.345 137.492 166.883 1.00 66.84 236 ALA I N 1
ATOM 4472 C CA . ALA E 3 217 ? 143.505 136.861 165.876 1.00 75.52 236 ALA I CA 1
ATOM 4473 C C . ALA E 3 217 ? 142.195 136.382 166.491 1.00 90.54 236 ALA I C 1
ATOM 4474 O O . ALA E 3 217 ? 142.130 136.009 167.665 1.00 88.80 236 ALA I O 1
ATOM 4476 N N . SER E 3 218 ? 141.142 136.396 165.680 1.00 101.62 237 SER I N 1
ATOM 4477 C CA . SER E 3 218 ? 139.811 136.012 166.121 1.00 108.92 237 SER I CA 1
ATOM 4478 C C . SER E 3 218 ? 139.451 134.634 165.581 1.00 115.12 237 SER I C 1
ATOM 4479 O O . SER E 3 218 ? 139.574 134.373 164.380 1.00 113.80 237 SER I O 1
ATOM 4481 N N . GLN E 3 219 ? 139.009 133.756 166.484 1.00 116.77 238 GLN I N 1
ATOM 4482 C CA . GLN E 3 219 ? 138.541 132.409 166.170 1.00 116.21 238 GLN I CA 1
ATOM 4483 C C . GLN E 3 219 ? 139.604 131.588 165.446 1.00 117.95 238 GLN I C 1
ATOM 4484 O O . GLN E 3 219 ? 139.453 131.297 164.253 1.00 113.66 238 GLN I O 1
ATOM 4486 N N . PRO E 3 220 ? 140.683 131.199 166.118 1.00 121.25 239 PRO I N 1
ATOM 4487 C CA . PRO E 3 220 ? 141.663 130.311 165.490 1.00 120.51 239 PRO I CA 1
ATOM 4488 C C . PRO E 3 220 ? 141.195 128.863 165.500 1.00 119.72 239 PRO I C 1
ATOM 4489 O O . PRO E 3 220 ? 140.273 128.478 166.221 1.00 118.75 239 PRO I O 1
ATOM 4493 N N . GLN E 3 221 ? 141.857 128.056 164.667 1.00 117.40 240 GLN I N 1
ATOM 4494 C CA . GLN E 3 221 ? 141.525 126.636 164.594 1.00 113.69 240 GLN I CA 1
ATOM 4495 C C . GLN E 3 221 ? 141.840 125.923 165.904 1.00 117.87 240 GLN I C 1
ATOM 4496 O O . GLN E 3 221 ? 141.057 125.084 166.365 1.00 119.52 240 GLN I O 1
ATOM 4498 N N . ALA E 3 222 ? 142.977 126.243 166.517 1.00 117.33 241 ALA I N 1
ATOM 4499 C CA . ALA E 3 222 ? 143.401 125.622 167.761 1.00 108.70 241 ALA I CA 1
ATOM 4500 C C . ALA E 3 222 ? 143.905 126.691 168.720 1.00 101.20 241 ALA I C 1
ATOM 4501 O O . ALA E 3 222 ? 144.307 127.784 168.311 1.00 94.93 241 ALA I O 1
ATOM 4503 N N . GLU E 3 223 ? 143.872 126.361 170.009 1.00 98.21 242 GLU I N 1
ATOM 4504 C CA . GLU E 3 223 ? 144.320 127.296 171.032 1.00 94.38 242 GLU I CA 1
ATOM 4505 C C . GLU E 3 223 ? 145.809 127.586 170.881 1.00 86.95 242 GLU I C 1
ATOM 4506 O O . GLU E 3 223 ? 146.611 126.693 170.594 1.00 80.11 242 GLU I O 1
ATOM 4512 N N . PHE E 3 224 ? 146.175 128.851 171.067 1.00 80.00 243 PHE I N 1
ATOM 4513 C CA . PHE E 3 224 ? 147.577 129.237 171.001 1.00 71.10 243 PHE I CA 1
ATOM 4514 C C . PHE E 3 224 ? 148.318 128.761 172.245 1.00 70.82 243 PHE I C 1
ATOM 4515 O O . PHE E 3 224 ? 147.723 128.522 173.300 1.00 71.70 243 PHE I O 1
ATOM 4523 N N . GLN E 3 225 ? 149.635 128.627 172.114 1.00 64.56 244 GLN I N 1
ATOM 4524 C CA . GLN E 3 225 ? 150.471 128.099 173.180 1.00 60.06 244 GLN I CA 1
ATOM 4525 C C . GLN E 3 225 ? 151.215 129.187 173.945 1.00 50.21 244 GLN I C 1
ATOM 4526 O O . GLN E 3 225 ? 152.093 128.869 174.753 1.00 53.00 244 GLN I O 1
ATOM 4532 N N . LEU E 3 226 ? 150.895 130.457 173.703 1.00 46.35 245 LEU I N 1
ATOM 4533 C CA . LEU E 3 226 ? 151.550 131.542 174.422 1.00 38.03 245 LEU I CA 1
ATOM 4534 C C . LEU E 3 226 ? 151.276 131.434 175.916 1.00 35.77 245 LEU I C 1
ATOM 4535 O O . LEU E 3 226 ? 150.130 131.259 176.339 1.00 41.38 245 LEU I O 1
ATOM 4540 N N . THR E 3 227 ? 152.340 131.534 176.717 1.00 34.18 246 THR I N 1
ATOM 4541 C CA . THR E 3 227 ? 152.224 131.527 178.170 1.00 35.05 246 THR I CA 1
ATOM 4542 C C . THR E 3 227 ? 153.002 132.665 178.817 1.00 28.40 246 THR I C 1
ATOM 4543 O O . THR E 3 227 ? 153.199 132.649 180.037 1.00 30.88 246 THR I O 1
ATOM 4547 N N . TRP E 3 228 ? 153.451 133.651 178.039 1.00 24.18 247 TRP I N 1
ATOM 4548 C CA . TRP E 3 228 ? 154.281 134.721 178.585 1.00 19.75 247 TRP I CA 1
ATOM 4549 C C . TRP E 3 228 ? 154.138 135.937 177.673 1.00 19.30 247 TRP I C 1
ATOM 4550 O O . TRP E 3 228 ? 154.652 135.934 176.552 1.00 27.28 247 TRP I O 1
ATOM 4561 N N . LEU E 3 229 ? 153.444 136.957 178.160 1.00 16.57 248 LEU I N 1
ATOM 4562 C CA . LEU E 3 229 ? 153.309 138.225 177.460 1.00 17.97 248 LEU I CA 1
ATOM 4563 C C . LEU E 3 229 ? 153.940 139.321 178.306 1.00 17.61 248 LEU I C 1
ATOM 4564 O O . LEU E 3 229 ? 153.767 139.351 179.528 1.00 19.30 248 LEU I O 1
ATOM 4569 N N . ASP E 3 230 ? 154.682 140.215 177.659 1.00 15.13 249 ASP I N 1
ATOM 4570 C CA . ASP E 3 230 ? 155.435 141.253 178.357 1.00 15.21 249 ASP I CA 1
ATOM 4571 C C . ASP E 3 230 ? 155.150 142.582 177.669 1.00 16.18 249 ASP I C 1
ATOM 4572 O O . ASP E 3 230 ? 155.862 142.969 176.740 1.00 20.73 249 ASP I O 1
ATOM 4577 N N . LEU E 3 231 ? 154.115 143.283 178.127 1.00 17.23 250 LEU I N 1
ATOM 4578 C CA . LEU E 3 231 ? 153.742 144.573 177.562 1.00 18.88 250 LEU I CA 1
ATOM 4579 C C . LEU E 3 231 ? 154.130 145.736 178.469 1.00 21.48 250 LEU I C 1
ATOM 4580 O O . LEU E 3 231 ? 153.607 146.843 178.311 1.00 23.72 250 LEU I O 1
ATOM 4585 N N . ARG E 3 232 ? 155.035 145.504 179.413 1.00 18.38 251 ARG I N 1
ATOM 4586 C CA . ARG E 3 232 ? 155.471 146.543 180.332 1.00 15.53 251 ARG I CA 1
ATOM 4587 C C . ARG E 3 232 ? 156.124 147.699 179.584 1.00 15.93 251 ARG I C 1
ATOM 4588 O O . ARG E 3 232 ? 156.750 147.519 178.537 1.00 20.24 251 ARG I O 1
ATOM 4596 N N . GLU E 3 233 ? 155.958 148.899 180.139 1.00 17.55 252 GLU I N 1
ATOM 4597 C CA . GLU E 3 233 ? 156.587 150.117 179.625 1.00 20.30 252 GLU I CA 1
ATOM 4598 C C . GLU E 3 233 ? 156.224 150.374 178.164 1.00 16.52 252 GLU I C 1
ATOM 4599 O O . GLU E 3 233 ? 157.058 150.796 177.362 1.00 17.90 252 GLU I O 1
ATOM 4605 N N . ASN E 3 234 ? 154.966 150.124 177.822 1.00 21.09 253 ASN I N 1
ATOM 4606 C CA . ASN E 3 234 ? 154.390 150.467 176.531 1.00 21.08 253 ASN I CA 1
ATOM 4607 C C . ASN E 3 234 ? 153.437 151.646 176.703 1.00 20.18 253 ASN I C 1
ATOM 4608 O O . ASN E 3 234 ? 153.307 152.218 177.789 1.00 22.78 253 ASN I O 1
ATOM 4613 N N . LYS E 3 235 ? 152.755 152.007 175.617 1.00 18.00 254 LYS I N 1
ATOM 4614 C CA . LYS E 3 235 ? 151.837 153.140 175.608 1.00 19.61 254 LYS I CA 1
ATOM 4615 C C . LYS E 3 235 ? 150.386 152.705 175.425 1.00 18.35 254 LYS I C 1
ATOM 4616 O O . LYS E 3 235 ? 149.587 153.426 174.826 1.00 19.59 254 LYS I O 1
ATOM 4622 N N . LEU E 3 236 ? 150.036 151.531 175.941 1.00 21.12 255 LEU I N 1
ATOM 4623 C CA . LEU E 3 236 ? 148.682 151.016 175.797 1.00 20.82 255 LEU I CA 1
ATOM 4624 C C . LEU E 3 236 ? 147.680 151.904 176.523 1.00 23.28 255 LEU I C 1
ATOM 4625 O O . LEU E 3 236 ? 147.964 152.446 177.594 1.00 25.19 255 LEU I O 1
ATOM 4630 N N . LEU E 3 237 ? 146.494 152.047 175.930 1.00 24.47 256 LEU I N 1
ATOM 4631 C CA . LEU E 3 237 ? 145.406 152.805 176.528 1.00 23.73 256 LEU I CA 1
ATOM 4632 C C . LEU E 3 237 ? 144.229 151.939 176.947 1.00 24.60 256 LEU I C 1
ATOM 4633 O O . LEU E 3 237 ? 143.344 152.430 177.656 1.00 28.80 256 LEU I O 1
ATOM 4638 N N . HIS E 3 238 ? 144.195 150.676 176.536 1.00 26.13 257 HIS I N 1
ATOM 4639 C CA . HIS E 3 238 ? 143.129 149.755 176.895 1.00 34.47 257 HIS I CA 1
ATOM 4640 C C . HIS E 3 238 ? 143.730 148.457 177.407 1.00 34.94 257 HIS I C 1
ATOM 4641 O O . HIS E 3 238 ? 144.863 148.103 177.073 1.00 37.02 257 HIS I O 1
ATOM 4648 N N . PHE E 3 239 ? 142.961 147.754 178.218 1.00 34.87 258 PHE I N 1
ATOM 4649 C CA . PHE E 3 239 ? 143.328 146.399 178.593 1.00 40.35 258 PHE I CA 1
ATOM 4650 C C . PHE E 3 239 ? 143.115 145.502 177.382 1.00 43.50 258 PHE I C 1
ATOM 4651 O O . PHE E 3 239 ? 142.004 145.473 176.836 1.00 45.97 258 PHE I O 1
ATOM 4659 N N . PRO E 3 240 ? 144.129 144.771 176.923 1.00 50.25 259 PRO I N 1
ATOM 4660 C CA . PRO E 3 240 ? 144.000 144.053 175.650 1.00 60.15 259 PRO I CA 1
ATOM 4661 C C . PRO E 3 240 ? 142.965 142.943 175.727 1.00 65.67 259 PRO I C 1
ATOM 4662 O O . PRO E 3 240 ? 142.740 142.342 176.779 1.00 62.52 259 PRO I O 1
ATOM 4666 N N . ASP E 3 241 ? 142.333 142.675 174.589 1.00 65.71 260 ASP I N 1
ATOM 4667 C CA . ASP E 3 241 ? 141.399 141.559 174.474 1.00 73.66 260 ASP I CA 1
ATOM 4668 C C . ASP E 3 241 ? 142.219 140.280 174.388 1.00 73.07 260 ASP I C 1
ATOM 4669 O O . ASP E 3 241 ? 142.900 140.029 173.393 1.00 70.94 260 ASP I O 1
ATOM 4674 N N . LEU E 3 242 ? 142.162 139.468 175.443 1.00 75.82 261 LEU I N 1
ATOM 4675 C CA . LEU E 3 242 ? 142.898 138.214 175.513 1.00 77.36 261 LEU I CA 1
ATOM 4676 C C . LEU E 3 242 ? 141.959 137.015 175.605 1.00 80.61 261 LEU I C 1
ATOM 4677 O O . LEU E 3 242 ? 142.288 136.007 176.235 1.00 79.73 261 LEU I O 1
ATOM 4682 N N . ALA E 3 243 ? 140.783 137.115 174.982 1.00 82.99 262 ALA I N 1
ATOM 4683 C CA . ALA E 3 243 ? 139.825 136.015 175.027 1.00 84.31 262 ALA I CA 1
ATOM 4684 C C . ALA E 3 243 ? 140.319 134.799 174.255 1.00 77.86 262 ALA I C 1
ATOM 4685 O O . ALA E 3 243 ? 139.861 133.679 174.505 1.00 76.83 262 ALA I O 1
ATOM 4687 N N . ALA E 3 244 ? 141.247 134.995 173.319 1.00 73.06 263 ALA I N 1
ATOM 4688 C CA . ALA E 3 244 ? 141.770 133.919 172.490 1.00 72.03 263 ALA I CA 1
ATOM 4689 C C . ALA E 3 244 ? 143.132 133.424 172.964 1.00 71.37 263 ALA I C 1
ATOM 4690 O O . ALA E 3 244 ? 143.819 132.715 172.220 1.00 70.90 263 ALA I O 1
ATOM 4692 N N . LEU E 3 245 ? 143.536 133.777 174.182 1.00 68.43 264 LEU I N 1
ATOM 4693 C CA . LEU E 3 245 ? 144.821 133.366 174.748 1.00 65.72 264 LEU I CA 1
ATOM 4694 C C . LEU E 3 245 ? 144.570 132.671 176.080 1.00 67.87 264 LEU I C 1
ATOM 4695 O O . LEU E 3 245 ? 144.872 133.215 177.148 1.00 73.95 264 LEU I O 1
ATOM 4700 N N . PRO E 3 246 ? 144.009 131.459 176.048 1.00 65.73 265 PRO I N 1
ATOM 4701 C CA . PRO E 3 246 ? 143.651 130.783 177.306 1.00 65.68 265 PRO I CA 1
ATOM 4702 C C . PRO E 3 246 ? 144.831 130.468 178.208 1.00 66.51 265 PRO I C 1
ATOM 4703 O O . PRO E 3 246 ? 144.677 130.491 179.436 1.00 70.79 265 PRO I O 1
ATOM 4707 N N . ARG E 3 247 ? 146.003 130.175 177.649 1.00 60.05 266 ARG I N 1
ATOM 4708 C CA . ARG E 3 247 ? 147.126 129.672 178.428 1.00 60.61 266 ARG I CA 1
ATOM 4709 C C . ARG E 3 247 ? 148.147 130.748 178.774 1.00 52.38 266 ARG I C 1
ATOM 4710 O O . ARG E 3 247 ? 149.232 130.419 179.266 1.00 48.92 266 ARG I O 1
ATOM 4715 N N . LEU E 3 248 ? 147.836 132.017 178.525 1.00 46.45 267 LEU I N 1
ATOM 4716 C CA . LEU E 3 248 ? 148.695 133.103 178.978 1.00 36.93 267 LEU I CA 1
ATOM 4717 C C . LEU E 3 248 ? 148.721 133.122 180.501 1.00 39.53 267 LEU I C 1
ATOM 4718 O O . LEU E 3 248 ? 147.682 133.310 181.142 1.00 50.11 267 LEU I O 1
ATOM 4723 N N . ILE E 3 249 ? 149.900 132.926 181.080 1.00 36.77 268 ILE I N 1
ATOM 4724 C CA . ILE E 3 249 ? 150.047 132.775 182.525 1.00 36.13 268 ILE I CA 1
ATOM 4725 C C . ILE E 3 249 ? 150.576 134.047 183.174 1.00 33.25 268 ILE I C 1
ATOM 4726 O O . ILE E 3 249 ? 149.977 134.566 184.116 1.00 40.96 268 ILE I O 1
ATOM 4731 N N . TYR E 3 250 ? 151.703 134.557 182.689 1.00 27.55 269 TYR I N 1
ATOM 4732 C CA . TYR E 3 250 ? 152.309 135.769 183.216 1.00 25.66 269 TYR I CA 1
ATOM 4733 C C . TYR E 3 250 ? 151.954 136.940 182.314 1.00 21.15 269 TYR I C 1
ATOM 4734 O O . TYR E 3 250 ? 151.984 136.820 181.086 1.00 24.40 269 TYR I O 1
ATOM 4743 N N . LEU E 3 251 ? 151.614 138.072 182.927 1.00 21.49 270 LEU I N 1
ATOM 4744 C CA . LEU E 3 251 ? 151.177 139.243 182.176 1.00 22.30 270 LEU I CA 1
ATOM 4745 C C . LEU E 3 251 ? 151.606 140.505 182.908 1.00 23.48 270 LEU I C 1
ATOM 4746 O O . LEU E 3 251 ? 151.016 140.859 183.934 1.00 28.82 270 LEU I O 1
ATOM 4751 N N . ASN E 3 252 ? 152.624 141.172 182.375 1.00 19.52 271 ASN I N 1
ATOM 4752 C CA . ASN E 3 252 ? 152.981 142.541 182.736 1.00 19.07 271 ASN I CA 1
ATOM 4753 C C . ASN E 3 252 ? 152.242 143.517 181.838 1.00 21.07 271 ASN I C 1
ATOM 4754 O O . ASN E 3 252 ? 152.388 143.476 180.612 1.00 26.67 271 ASN I O 1
ATOM 4759 N N . LEU E 3 253 ? 151.462 144.401 182.455 1.00 24.51 272 LEU I N 1
ATOM 4760 C CA . LEU E 3 253 ? 150.926 145.591 181.801 1.00 22.12 272 LEU I CA 1
ATOM 4761 C C . LEU E 3 253 ? 151.311 146.868 182.540 1.00 26.39 272 LEU I C 1
ATOM 4762 O O . LEU E 3 253 ? 150.651 147.897 182.383 1.00 35.22 272 LEU I O 1
ATOM 4767 N N . SER E 3 254 ? 152.371 146.813 183.342 1.00 22.67 273 SER I N 1
ATOM 4768 C CA . SER E 3 254 ? 152.773 147.937 184.172 1.00 18.21 273 SER I CA 1
ATOM 4769 C C . SER E 3 254 ? 153.300 149.090 183.321 1.00 18.57 273 SER I C 1
ATOM 4770 O O . SER E 3 254 ? 153.628 148.935 182.143 1.00 22.65 273 SER I O 1
ATOM 4773 N N . ASN E 3 255 ? 153.369 150.263 183.947 1.00 25.26 274 ASN I N 1
ATOM 4774 C CA . ASN E 3 255 ? 153.929 151.470 183.342 1.00 23.53 274 ASN I CA 1
ATOM 4775 C C . ASN E 3 255 ? 153.291 151.769 181.989 1.00 25.14 274 ASN I C 1
ATOM 4776 O O . ASN E 3 255 ? 153.966 152.084 181.008 1.00 29.82 274 ASN I O 1
ATOM 4781 N N . ASN E 3 256 ? 151.962 151.671 181.949 1.00 28.76 275 ASN I N 1
ATOM 4782 C CA . ASN E 3 256 ? 151.192 151.996 180.754 1.00 25.82 275 ASN I CA 1
ATOM 4783 C C . ASN E 3 256 ? 150.179 153.093 181.063 1.00 29.20 275 ASN I C 1
ATOM 4784 O O . ASN E 3 256 ? 150.191 153.665 182.158 1.00 32.35 275 ASN I O 1
ATOM 4789 N N . LEU E 3 257 ? 149.301 153.395 180.106 1.00 26.34 276 LEU I N 1
ATOM 4790 C CA . LEU E 3 257 ? 148.323 154.469 180.247 1.00 27.99 276 LEU I CA 1
ATOM 4791 C C . LEU E 3 257 ? 146.898 153.933 180.317 1.00 26.54 276 LEU I C 1
ATOM 4792 O O . LEU E 3 257 ? 145.947 154.680 180.070 1.00 26.13 276 LEU I O 1
ATOM 4797 N N . ILE E 3 258 ? 146.738 152.647 180.635 1.00 26.54 277 ILE I N 1
ATOM 4798 C CA . ILE E 3 258 ? 145.420 152.026 180.673 1.00 28.21 277 ILE I CA 1
ATOM 4799 C C . ILE E 3 258 ? 144.507 152.780 181.630 1.00 32.82 277 ILE I C 1
ATOM 4800 O O . ILE E 3 258 ? 144.899 153.121 182.752 1.00 36.39 277 ILE I O 1
ATOM 4805 N N . ARG E 3 259 ? 143.281 153.049 181.183 1.00 35.98 278 ARG I N 1
ATOM 4806 C CA . ARG E 3 259 ? 142.226 153.626 182.015 1.00 36.77 278 ARG I CA 1
ATOM 4807 C C . ARG E 3 259 ? 141.024 152.694 181.944 1.00 37.98 278 ARG I C 1
ATOM 4808 O O . ARG E 3 259 ? 140.216 152.786 181.015 1.00 43.51 278 ARG I O 1
ATOM 4813 N N . LEU E 3 260 ? 140.909 151.796 182.916 1.00 41.62 279 LEU I N 1
ATOM 4814 C CA . LEU E 3 260 ? 139.789 150.865 182.970 1.00 48.80 279 LEU I CA 1
ATOM 4815 C C . LEU E 3 260 ? 138.466 151.608 183.134 1.00 61.19 279 LEU I C 1
ATOM 4816 O O . LEU E 3 260 ? 138.327 152.445 184.025 1.00 62.90 279 LEU I O 1
ATOM 4821 N N . PRO E 3 261 ? 137.487 151.300 182.270 1.00 58.62 280 PRO I N 1
ATOM 4822 C CA . PRO E 3 261 ? 136.186 151.975 182.297 1.00 51.55 280 PRO I CA 1
ATOM 4826 N N . ILE E 3 271 ? 138.752 148.807 171.123 1.00 109.65 290 ILE I N 1
ATOM 4827 C CA . ILE E 3 271 ? 140.183 149.055 171.006 1.00 111.80 290 ILE I CA 1
ATOM 4828 C C . ILE E 3 271 ? 140.446 150.112 169.941 1.00 122.62 290 ILE I C 1
ATOM 4829 O O . ILE E 3 271 ? 139.829 150.100 168.876 1.00 124.04 290 ILE I O 1
ATOM 4831 N N . HIS E 3 272 ? 141.366 151.028 170.236 1.00 124.93 291 HIS I N 1
ATOM 4832 C CA . HIS E 3 272 ? 141.696 152.102 169.312 1.00 120.58 291 HIS I CA 1
ATOM 4833 C C . HIS E 3 272 ? 143.107 152.593 169.606 1.00 120.15 291 HIS I C 1
ATOM 4834 O O . HIS E 3 272 ? 143.630 152.418 170.709 1.00 114.81 291 HIS I O 1
ATOM 4841 N N . ALA E 3 273 ? 143.717 153.215 168.595 1.00 118.82 292 ALA I N 1
ATOM 4842 C CA . ALA E 3 273 ? 145.031 153.848 168.708 1.00 108.72 292 ALA I CA 1
ATOM 4843 C C . ALA E 3 273 ? 144.875 155.295 168.263 1.00 110.85 292 ALA I C 1
ATOM 4844 O O . ALA E 3 273 ? 145.113 155.622 167.089 1.00 108.68 292 ALA I O 1
ATOM 4846 N N . PRO E 3 274 ? 144.465 156.194 169.165 1.00 114.26 293 PRO I N 1
ATOM 4847 C CA . PRO E 3 274 ? 144.161 157.573 168.740 1.00 110.05 293 PRO I CA 1
ATOM 4848 C C . PRO E 3 274 ? 145.335 158.292 168.101 1.00 102.66 293 PRO I C 1
ATOM 4849 O O . PRO E 3 274 ? 145.134 159.078 167.167 1.00 96.81 293 PRO I O 1
ATOM 4853 N N . SER E 3 275 ? 146.559 158.049 168.576 1.00 98.66 294 SER I N 1
ATOM 4854 C CA . SER E 3 275 ? 147.721 158.667 167.947 1.00 91.55 294 SER I CA 1
ATOM 4855 C C . SER E 3 275 ? 147.944 158.130 166.539 1.00 88.75 294 SER I C 1
ATOM 4856 O O . SER E 3 275 ? 148.599 158.787 165.724 1.00 83.40 294 SER I O 1
ATOM 4859 N N . GLU E 3 276 ? 147.412 156.947 166.239 1.00 96.84 295 GLU I N 1
ATOM 4860 C CA . GLU E 3 276 ? 147.441 156.395 164.891 1.00 94.48 295 GLU I CA 1
ATOM 4861 C C . GLU E 3 276 ? 146.122 156.594 164.159 1.00 102.16 295 GLU I C 1
ATOM 4862 O O . GLU E 3 276 ? 146.116 156.953 162.976 1.00 105.35 295 GLU I O 1
ATOM 4868 N N . GLY E 3 277 ? 145.003 156.375 164.843 1.00 106.45 296 GLY I N 1
ATOM 4869 C CA . GLY E 3 277 ? 143.708 156.392 164.199 1.00 107.84 296 GLY I CA 1
ATOM 4870 C C . GLY E 3 277 ? 143.198 155.037 163.769 1.00 112.31 296 GLY I C 1
ATOM 4871 O O . GLY E 3 277 ? 142.240 154.972 162.991 1.00 110.47 296 GLY I O 1
ATOM 4872 N N . TRP E 3 278 ? 143.804 153.954 164.246 1.00 113.28 297 TRP I N 1
ATOM 4873 C CA . TRP E 3 278 ? 143.416 152.604 163.866 1.00 112.50 297 TRP I CA 1
ATOM 4874 C C . TRP E 3 278 ? 142.456 152.020 164.893 1.00 116.15 297 TRP I C 1
ATOM 4875 O O . TRP E 3 278 ? 142.676 152.134 166.102 1.00 113.70 297 TRP I O 1
ATOM 4886 N N . SER E 3 279 ? 141.391 151.392 164.401 1.00 119.27 298 SER I N 1
ATOM 4887 C CA . SER E 3 279 ? 140.430 150.708 165.261 1.00 117.78 298 SER I CA 1
ATOM 4888 C C . SER E 3 279 ? 139.788 149.590 164.457 1.00 117.75 298 SER I C 1
ATOM 4889 O O . SER E 3 279 ? 139.011 149.856 163.535 1.00 123.71 298 SER I O 1
ATOM 4892 N N . ALA E 3 280 ? 140.109 148.348 164.806 1.00 109.99 299 ALA I N 1
ATOM 4893 C CA . ALA E 3 280 ? 139.584 147.194 164.086 1.00 108.30 299 ALA I CA 1
ATOM 4894 C C . ALA E 3 280 ? 139.280 146.045 165.039 1.00 104.40 299 ALA I C 1
ATOM 4895 O O . ALA E 3 280 ? 139.651 144.900 164.781 1.00 103.27 299 ALA I O 1
ATOM 4897 N N . ARG E 3 293 ? 135.533 132.501 180.028 1.00 101.67 312 ARG I N 1
ATOM 4898 C CA . ARG E 3 293 ? 136.731 132.682 180.839 1.00 98.94 312 ARG I CA 1
ATOM 4899 C C . ARG E 3 293 ? 137.883 133.230 180.000 1.00 98.88 312 ARG I C 1
ATOM 4900 O O . ARG E 3 293 ? 138.778 132.482 179.607 1.00 101.54 312 ARG I O 1
ATOM 4902 N N . PRO E 3 294 ? 137.852 134.536 179.720 1.00 96.31 313 PRO I N 1
ATOM 4903 C CA . PRO E 3 294 ? 138.910 135.130 178.884 1.00 89.72 313 PRO I CA 1
ATOM 4904 C C . PRO E 3 294 ? 140.307 134.986 179.465 1.00 88.55 313 PRO I C 1
ATOM 4905 O O . PRO E 3 294 ? 141.264 134.802 178.703 1.00 90.43 313 PRO I O 1
ATOM 4909 N N . LEU E 3 295 ? 140.455 135.064 180.785 1.00 85.37 314 LEU I N 1
ATOM 4910 C CA . LEU E 3 295 ? 141.755 135.036 181.453 1.00 78.55 314 LEU I CA 1
ATOM 4911 C C . LEU E 3 295 ? 141.747 134.019 182.587 1.00 79.57 314 LEU I C 1
ATOM 4912 O O . LEU E 3 295 ? 142.148 134.304 183.717 1.00 78.27 314 LEU I O 1
ATOM 4917 N N . SER E 3 296 ? 141.278 132.805 182.286 1.00 80.67 315 SER I N 1
ATOM 4918 C CA . SER E 3 296 ? 141.072 131.804 183.329 1.00 76.24 315 SER I CA 1
ATOM 4919 C C . SER E 3 296 ? 142.379 131.409 184.006 1.00 70.56 315 SER I C 1
ATOM 4920 O O . SER E 3 296 ? 142.447 131.332 185.238 1.00 70.88 315 SER I O 1
ATOM 4922 N N . GLN E 3 297 ? 143.427 131.157 183.226 1.00 71.87 316 GLN I N 1
ATOM 4923 C CA . GLN E 3 297 ? 144.668 130.620 183.764 1.00 79.17 316 GLN I CA 1
ATOM 4924 C C . GLN E 3 297 ? 145.769 131.666 183.895 1.00 74.88 316 GLN I C 1
ATOM 4925 O O . GLN E 3 297 ? 146.932 131.302 184.095 1.00 68.87 316 GLN I O 1
ATOM 4931 N N . LEU E 3 298 ? 145.436 132.950 183.777 1.00 62.55 317 LEU I N 1
ATOM 4932 C CA . LEU E 3 298 ? 146.401 134.000 184.074 1.00 48.87 317 LEU I CA 1
ATOM 4933 C C . LEU E 3 298 ? 146.734 133.959 185.560 1.00 53.18 317 LEU I C 1
ATOM 4934 O O . LEU E 3 298 ? 145.835 133.921 186.405 1.00 58.46 317 LEU I O 1
ATOM 4939 N N . LEU E 3 299 ? 148.027 133.970 185.879 1.00 50.67 318 LEU I N 1
ATOM 4940 C CA . LEU E 3 299 ? 148.493 133.843 187.254 1.00 47.80 318 LEU I CA 1
ATOM 4941 C C . LEU E 3 299 ? 149.052 135.138 187.821 1.00 41.63 318 LEU I C 1
ATOM 4942 O O . LEU E 3 299 ? 148.634 135.569 188.899 1.00 46.15 318 LEU I O 1
ATOM 4947 N N . ASN E 3 300 ? 149.988 135.772 187.127 1.00 38.44 319 ASN I N 1
ATOM 4948 C CA . ASN E 3 300 ? 150.685 136.950 187.632 1.00 35.00 319 ASN I CA 1
ATOM 4949 C C . ASN E 3 300 ? 150.244 138.164 186.825 1.00 32.96 319 ASN I C 1
ATOM 4950 O O . ASN E 3 300 ? 150.726 138.382 185.710 1.00 33.50 319 ASN I O 1
ATOM 4955 N N . LEU E 3 301 ? 149.334 138.952 187.389 1.00 32.90 320 LEU I N 1
ATOM 4956 C CA . LEU E 3 301 ? 148.868 140.185 186.771 1.00 37.11 320 LEU I CA 1
ATOM 4957 C C . LEU E 3 301 ? 149.561 141.364 187.437 1.00 32.99 320 LEU I C 1
ATOM 4958 O O . LEU E 3 301 ? 149.703 141.392 188.664 1.00 37.96 320 LEU I O 1
ATOM 4963 N N . ASP E 3 302 ? 149.993 142.331 186.630 1.00 27.66 321 ASP I N 1
ATOM 4964 C CA . ASP E 3 302 ? 150.704 143.512 187.116 1.00 26.08 321 ASP I CA 1
ATOM 4965 C C . ASP E 3 302 ? 150.110 144.737 186.431 1.00 29.76 321 ASP I C 1
ATOM 4966 O O . ASP E 3 302 ? 150.508 145.091 185.319 1.00 29.68 321 ASP I O 1
ATOM 4971 N N . LEU E 3 303 ? 149.153 145.384 187.100 1.00 36.04 322 LEU I N 1
ATOM 4972 C CA . LEU E 3 303 ? 148.554 146.623 186.619 1.00 31.69 322 LEU I CA 1
ATOM 4973 C C . LEU E 3 303 ? 149.093 147.843 187.356 1.00 30.24 322 LEU I C 1
ATOM 4974 O O . LEU E 3 303 ? 148.371 148.828 187.543 1.00 35.95 322 LEU I O 1
ATOM 4979 N N . SER E 3 304 ? 150.349 147.792 187.786 1.00 26.25 323 SER I N 1
ATOM 4980 C CA . SER E 3 304 ? 150.970 148.928 188.443 1.00 24.98 323 SER I CA 1
ATOM 4981 C C . SER E 3 304 ? 151.242 150.044 187.439 1.00 24.86 323 SER I C 1
ATOM 4982 O O . SER E 3 304 ? 151.316 149.824 186.229 1.00 24.20 323 SER I O 1
ATOM 4985 N N . TYR E 3 305 ? 151.391 151.257 187.967 1.00 27.88 324 TYR I N 1
ATOM 4986 C CA . TYR E 3 305 ? 151.743 152.443 187.189 1.00 27.81 324 TYR I CA 1
ATOM 4987 C C . TYR E 3 305 ? 150.852 152.595 185.956 1.00 34.45 324 TYR I C 1
ATOM 4988 O O . TYR E 3 305 ? 151.307 152.574 184.813 1.00 34.98 324 TYR I O 1
ATOM 4997 N N . ASN E 3 306 ? 149.558 152.748 186.210 1.00 39.90 325 ASN I N 1
ATOM 4998 C CA . ASN E 3 306 ? 148.580 153.023 185.169 1.00 32.77 325 ASN I CA 1
ATOM 4999 C C . ASN E 3 306 ? 147.727 154.206 185.607 1.00 38.12 325 ASN I C 1
ATOM 5000 O O . ASN E 3 306 ? 147.936 154.787 186.676 1.00 45.71 325 ASN I O 1
ATOM 5005 N N . GLU E 3 307 ? 146.755 154.564 184.772 1.00 38.34 326 GLU I N 1
ATOM 5006 C CA . GLU E 3 307 ? 145.861 155.683 185.042 1.00 44.58 326 GLU I CA 1
ATOM 5007 C C . GLU E 3 307 ? 144.482 155.208 185.485 1.00 42.80 326 GLU I C 1
ATOM 5008 O O . GLU E 3 307 ? 143.492 155.926 185.333 1.00 48.79 326 GLU I O 1
ATOM 5014 N N . ILE E 3 308 ? 144.407 153.994 186.028 1.00 39.65 327 ILE I N 1
ATOM 5015 C CA . ILE E 3 308 ? 143.131 153.427 186.443 1.00 41.34 327 ILE I CA 1
ATOM 5016 C C . ILE E 3 308 ? 142.552 154.253 187.583 1.00 52.75 327 ILE I C 1
ATOM 5017 O O . ILE E 3 308 ? 143.249 154.584 188.550 1.00 52.59 327 ILE I O 1
ATOM 5022 N N . GLU E 3 309 ? 141.270 154.597 187.468 1.00 57.89 328 GLU I N 1
ATOM 5023 C CA . GLU E 3 309 ? 140.563 155.346 188.497 1.00 51.84 328 GLU I CA 1
ATOM 5024 C C . GLU E 3 309 ? 139.422 154.573 189.133 1.00 51.36 328 GLU I C 1
ATOM 5025 O O . GLU E 3 309 ? 139.005 154.916 190.241 1.00 58.92 328 GLU I O 1
ATOM 5031 N N . LEU E 3 310 ? 138.909 153.545 188.464 1.00 51.70 329 LEU I N 1
ATOM 5032 C CA . LEU E 3 310 ? 137.834 152.733 189.009 1.00 55.15 329 LEU I CA 1
ATOM 5033 C C . LEU E 3 310 ? 137.910 151.342 188.400 1.00 60.19 329 LEU I C 1
ATOM 5034 O O . LEU E 3 310 ? 138.360 151.170 187.265 1.00 63.17 329 LEU I O 1
ATOM 5036 N N . ILE E 3 311 ? 137.467 150.352 189.167 1.00 62.73 330 ILE I N 1
ATOM 5037 C CA . ILE E 3 311 ? 137.435 148.962 188.732 1.00 68.11 330 ILE I CA 1
ATOM 5038 C C . ILE E 3 311 ? 135.974 148.569 188.524 1.00 71.34 330 ILE I C 1
ATOM 5039 O O . ILE E 3 311 ? 135.213 148.482 189.499 1.00 69.78 330 ILE I O 1
ATOM 5044 N N . PRO E 3 312 ? 135.534 148.339 187.289 1.00 79.00 331 PRO I N 1
ATOM 5045 C CA . PRO E 3 312 ? 134.202 147.764 187.083 1.00 85.87 331 PRO I CA 1
ATOM 5046 C C . PRO E 3 312 ? 134.112 146.374 187.695 1.00 89.33 331 PRO I C 1
ATOM 5047 O O . PRO E 3 312 ? 135.098 145.636 187.763 1.00 87.55 331 PRO I O 1
ATOM 5051 N N . ASP E 3 313 ? 132.907 146.024 188.148 1.00 94.93 332 ASP I N 1
ATOM 5052 C CA . ASP E 3 313 ? 132.721 144.772 188.875 1.00 98.10 332 ASP I CA 1
ATOM 5053 C C . ASP E 3 313 ? 133.055 143.564 188.007 1.00 95.43 332 ASP I C 1
ATOM 5054 O O . ASP E 3 313 ? 133.661 142.597 188.484 1.00 93.40 332 ASP I O 1
ATOM 5059 N N . SER E 3 314 ? 132.664 143.599 186.731 1.00 93.24 333 SER I N 1
ATOM 5060 C CA . SER E 3 314 ? 132.905 142.466 185.846 1.00 94.19 333 SER I CA 1
ATOM 5061 C C . SER E 3 314 ? 134.387 142.231 185.577 1.00 96.22 333 SER I C 1
ATOM 5062 O O . SER E 3 314 ? 134.761 141.118 185.191 1.00 96.59 333 SER I O 1
ATOM 5065 N N . PHE E 3 315 ? 135.235 143.246 185.766 1.00 93.95 334 PHE I N 1
ATOM 5066 C CA . PHE E 3 315 ? 136.657 143.078 185.479 1.00 89.14 334 PHE I CA 1
ATOM 5067 C C . PHE E 3 315 ? 137.309 142.093 186.442 1.00 90.62 334 PHE I C 1
ATOM 5068 O O . PHE E 3 315 ? 138.146 141.280 186.033 1.00 88.05 334 PHE I O 1
ATOM 5076 N N . LEU E 3 316 ? 136.942 142.146 187.723 1.00 89.23 335 LEU I N 1
ATOM 5077 C CA . LEU E 3 316 ? 137.527 141.240 188.703 1.00 88.61 335 LEU I CA 1
ATOM 5078 C C . LEU E 3 316 ? 136.871 139.867 188.703 1.00 93.15 335 LEU I C 1
ATOM 5079 O O . LEU E 3 316 ? 137.419 138.935 189.302 1.00 92.57 335 LEU I O 1
ATOM 5084 N N . GLU E 3 317 ? 135.715 139.721 188.055 1.00 94.89 336 GLU I N 1
ATOM 5085 C CA . GLU E 3 317 ? 135.058 138.418 188.009 1.00 97.52 336 GLU I CA 1
ATOM 5086 C C . GLU E 3 317 ? 135.795 137.460 187.082 1.00 94.55 336 GLU I C 1
ATOM 5087 O O . GLU E 3 317 ? 135.781 136.243 187.298 1.00 92.79 336 GLU I O 1
ATOM 5089 N N . HIS E 3 318 ? 136.444 137.990 186.043 1.00 89.79 337 HIS I N 1
ATOM 5090 C CA . HIS E 3 318 ? 137.123 137.134 185.076 1.00 86.88 337 HIS I CA 1
ATOM 5091 C C . HIS E 3 318 ? 138.430 136.576 185.626 1.00 88.03 337 HIS I C 1
ATOM 5092 O O . HIS E 3 318 ? 138.824 135.460 185.266 1.00 88.06 337 HIS I O 1
ATOM 5094 N N . LEU E 3 319 ? 139.110 137.322 186.496 1.00 87.65 338 LEU I N 1
ATOM 5095 C CA . LEU E 3 319 ? 140.431 136.932 186.988 1.00 80.79 338 LEU I CA 1
ATOM 5096 C C . LEU E 3 319 ? 140.320 135.882 188.097 1.00 82.62 338 LEU I C 1
ATOM 5097 O O . LEU E 3 319 ? 140.819 136.043 189.210 1.00 84.87 338 LEU I O 1
ATOM 5102 N N . THR E 3 320 ? 139.645 134.784 187.768 1.00 84.04 339 THR I N 1
ATOM 5103 C CA . THR E 3 320 ? 139.563 133.651 188.675 1.00 83.78 339 THR I CA 1
ATOM 5104 C C . THR E 3 320 ? 140.891 132.905 188.705 1.00 78.60 339 THR I C 1
ATOM 5105 O O . THR E 3 320 ? 141.602 132.819 187.700 1.00 79.69 339 THR I O 1
ATOM 5109 N N . SER E 3 321 ? 141.225 132.378 189.880 1.00 79.87 340 SER I N 1
ATOM 5110 C CA . SER E 3 321 ? 142.461 131.645 190.146 1.00 87.40 340 SER I CA 1
ATOM 5111 C C . SER E 3 321 ? 143.710 132.502 189.967 1.00 83.02 340 SER I C 1
ATOM 5112 O O . SER E 3 321 ? 144.828 131.975 190.023 1.00 77.10 340 SER I O 1
ATOM 5115 N N . LEU E 3 322 ? 143.555 133.807 189.749 1.00 77.96 341 LEU I N 1
ATOM 5116 C CA . LEU E 3 322 ? 144.692 134.716 189.759 1.00 67.29 341 LEU I CA 1
ATOM 5117 C C . LEU E 3 322 ? 145.256 134.770 191.170 1.00 68.38 341 LEU I C 1
ATOM 5118 O O . LEU E 3 322 ? 144.509 134.916 192.142 1.00 71.38 341 LEU I O 1
ATOM 5123 N N . CYS E 3 323 ? 146.577 134.656 191.282 1.00 65.92 342 CYS I N 1
ATOM 5124 C CA . CYS E 3 323 ? 147.216 134.495 192.580 1.00 67.72 342 CYS I CA 1
ATOM 5125 C C . CYS E 3 323 ? 147.802 135.793 193.122 1.00 64.32 342 CYS I C 1
ATOM 5126 O O . CYS E 3 323 ? 147.445 136.218 194.223 1.00 71.01 342 CYS I O 1
ATOM 5129 N N . PHE E 3 324 ? 148.711 136.422 192.382 1.00 51.97 343 PHE I N 1
ATOM 5130 C CA . PHE E 3 324 ? 149.429 137.601 192.853 1.00 49.11 343 PHE I CA 1
ATOM 5131 C C . PHE E 3 324 ? 149.002 138.794 192.010 1.00 45.75 343 PHE I C 1
ATOM 5132 O O . PHE E 3 324 ? 149.297 138.847 190.812 1.00 50.77 343 PHE I O 1
ATOM 5140 N N . LEU E 3 325 ? 148.310 139.745 192.635 1.00 44.66 344 LEU I N 1
ATOM 5141 C CA . LEU E 3 325 ? 147.778 140.923 191.956 1.00 43.04 344 LEU I CA 1
ATOM 5142 C C . LEU E 3 325 ? 148.425 142.172 192.537 1.00 43.34 344 LEU I C 1
ATOM 5143 O O . LEU E 3 325 ? 148.333 142.415 193.744 1.00 54.44 344 LEU I O 1
ATOM 5148 N N . ASN E 3 326 ? 149.071 142.961 191.682 1.00 33.26 345 ASN I N 1
ATOM 5149 C CA . ASN E 3 326 ? 149.707 144.207 192.087 1.00 31.61 345 ASN I CA 1
ATOM 5150 C C . ASN E 3 326 ? 148.981 145.369 191.424 1.00 30.72 345 ASN I C 1
ATOM 5151 O O . ASN E 3 326 ? 148.685 145.316 190.227 1.00 33.10 345 ASN I O 1
ATOM 5156 N N . LEU E 3 327 ? 148.690 146.416 192.209 1.00 36.33 346 LEU I N 1
ATOM 5157 C CA . LEU E 3 327 ? 147.979 147.583 191.698 1.00 31.68 346 LEU I CA 1
ATOM 5158 C C . LEU E 3 327 ? 148.556 148.894 192.224 1.00 28.95 346 LEU I C 1
ATOM 5159 O O . LEU E 3 327 ? 147.851 149.910 192.230 1.00 32.41 346 LEU I O 1
ATOM 5164 N N . SER E 3 328 ? 149.810 148.901 192.662 1.00 28.59 347 SER I N 1
ATOM 5165 C CA . SER E 3 328 ? 150.390 150.080 193.281 1.00 26.00 347 SER I CA 1
ATOM 5166 C C . SER E 3 328 ? 150.610 151.195 192.261 1.00 30.62 347 SER I C 1
ATOM 5167 O O . SER E 3 328 ? 150.591 150.982 191.046 1.00 34.00 347 SER I O 1
ATOM 5170 N N . ARG E 3 329 ? 150.817 152.403 192.787 1.00 35.98 348 ARG I N 1
ATOM 5171 C CA . ARG E 3 329 ? 151.058 153.607 191.989 1.00 34.21 348 ARG I CA 1
ATOM 5172 C C . ARG E 3 329 ? 149.958 153.837 190.958 1.00 37.15 348 ARG I C 1
ATOM 5173 O O . ARG E 3 329 ? 150.180 154.424 189.898 1.00 41.45 348 ARG I O 1
ATOM 5181 N N . ASN E 3 330 ? 148.758 153.371 191.275 1.00 42.83 349 ASN I N 1
ATOM 5182 C CA . ASN E 3 330 ? 147.559 153.738 190.544 1.00 47.21 349 ASN I CA 1
ATOM 5183 C C . ASN E 3 330 ? 146.800 154.783 191.351 1.00 57.16 349 ASN I C 1
ATOM 5184 O O . ASN E 3 330 ? 146.858 154.797 192.583 1.00 58.50 349 ASN I O 1
ATOM 5189 N N . CYS E 3 331 ? 146.092 155.666 190.649 1.00 58.20 350 CYS I N 1
ATOM 5190 C CA . CYS E 3 331 ? 145.306 156.709 191.293 1.00 65.51 350 CYS I CA 1
ATOM 5191 C C . CYS E 3 331 ? 143.876 156.270 191.576 1.00 61.47 350 CYS I C 1
ATOM 5192 O O . CYS E 3 331 ? 142.964 157.106 191.625 1.00 61.62 350 CYS I O 1
ATOM 5195 N N . LEU E 3 332 ? 143.671 154.970 191.762 1.00 57.52 351 LEU I N 1
ATOM 5196 C CA . LEU E 3 332 ? 142.393 154.441 192.206 1.00 56.43 351 LEU I CA 1
ATOM 5197 C C . LEU E 3 332 ? 142.014 155.040 193.556 1.00 59.68 351 LEU I C 1
ATOM 5198 O O . LEU E 3 332 ? 142.870 155.328 194.395 1.00 61.76 351 LEU I O 1
ATOM 5203 N N . ARG E 3 333 ? 140.710 155.247 193.755 1.00 63.86 352 ARG I N 1
ATOM 5204 C CA . ARG E 3 333 ? 140.206 155.887 194.962 1.00 66.50 352 ARG I CA 1
ATOM 5205 C C . ARG E 3 333 ? 139.260 155.020 195.779 1.00 67.78 352 ARG I C 1
ATOM 5206 O O . ARG E 3 333 ? 138.912 155.411 196.898 1.00 69.80 352 ARG I O 1
ATOM 5211 N N . THR E 3 334 ? 138.838 153.866 195.268 1.00 68.18 353 THR I N 1
ATOM 5212 C CA . THR E 3 334 ? 137.946 152.980 196.004 1.00 71.73 353 THR I CA 1
ATOM 5213 C C . THR E 3 334 ? 138.158 151.566 195.491 1.00 74.43 353 THR I C 1
ATOM 5214 O O . THR E 3 334 ? 138.232 151.353 194.277 1.00 79.85 353 THR I O 1
ATOM 5218 N N . PHE E 3 335 ? 138.263 150.609 196.410 1.00 72.75 354 PHE I N 1
ATOM 5219 C CA . PHE E 3 335 ? 138.497 149.213 196.054 1.00 80.99 354 PHE I CA 1
ATOM 5220 C C . PHE E 3 335 ? 137.584 148.351 196.913 1.00 84.48 354 PHE I C 1
ATOM 5221 O O . PHE E 3 335 ? 137.726 148.327 198.138 1.00 88.92 354 PHE I O 1
ATOM 5229 N N . GLU E 3 336 ? 136.653 147.646 196.274 1.00 90.63 355 GLU I N 1
ATOM 5230 C CA . GLU E 3 336 ? 135.702 146.795 196.972 1.00 100.76 355 GLU I CA 1
ATOM 5231 C C . GLU E 3 336 ? 135.628 145.441 196.284 1.00 106.85 355 GLU I C 1
ATOM 5232 O O . GLU E 3 336 ? 135.877 145.331 195.080 1.00 106.26 355 GLU I O 1
ATOM 5238 N N . ALA E 3 337 ? 135.294 144.411 197.061 1.00 112.78 356 ALA I N 1
ATOM 5239 C CA . ALA E 3 337 ? 135.132 143.045 196.560 1.00 120.97 356 ALA I CA 1
ATOM 5240 C C . ALA E 3 337 ? 133.960 142.415 197.308 1.00 128.26 356 ALA I C 1
ATOM 5241 O O . ALA E 3 337 ? 134.132 141.860 198.396 1.00 129.12 356 ALA I O 1
ATOM 5243 N N . ARG E 3 338 ? 132.766 142.504 196.721 1.00 130.49 357 ARG I N 1
ATOM 5244 C CA . ARG E 3 338 ? 131.562 141.967 197.340 1.00 131.34 357 ARG I CA 1
ATOM 5245 C C . ARG E 3 338 ? 131.165 140.597 196.810 1.00 138.48 357 ARG I C 1
ATOM 5246 O O . ARG E 3 338 ? 130.357 139.916 197.451 1.00 143.12 357 ARG I O 1
ATOM 5248 N N . ARG E 3 339 ? 131.701 140.183 195.666 1.00 138.38 358 ARG I N 1
ATOM 5249 C CA . ARG E 3 339 ? 131.329 138.899 195.088 1.00 140.78 358 ARG I CA 1
ATOM 5250 C C . ARG E 3 339 ? 131.844 137.752 195.949 1.00 140.27 358 ARG I C 1
ATOM 5251 O O . ARG E 3 339 ? 132.998 137.750 196.387 1.00 136.10 358 ARG I O 1
ATOM 5256 N N . LEU E 3 340 ? 130.978 136.771 196.188 1.00 142.17 359 LEU I N 1
ATOM 5257 C CA . LEU E 3 340 ? 131.362 135.611 196.981 1.00 140.18 359 LEU I CA 1
ATOM 5258 C C . LEU E 3 340 ? 132.289 134.711 196.174 1.00 141.97 359 LEU I C 1
ATOM 5259 O O . LEU E 3 340 ? 131.982 134.344 195.036 1.00 144.82 359 LEU I O 1
ATOM 5261 N N . GLY E 3 341 ? 133.426 134.356 196.767 1.00 140.14 360 GLY I N 1
ATOM 5262 C CA . GLY E 3 341 ? 134.414 133.545 196.091 1.00 136.63 360 GLY I CA 1
ATOM 5263 C C . GLY E 3 341 ? 135.285 134.287 195.103 1.00 129.51 360 GLY I C 1
ATOM 5264 O O . GLY E 3 341 ? 136.095 133.650 194.419 1.00 123.94 360 GLY I O 1
ATOM 5265 N N . SER E 3 342 ? 135.145 135.607 195.002 1.00 130.98 361 SER I N 1
ATOM 5266 C CA . SER E 3 342 ? 135.958 136.380 194.074 1.00 125.53 361 SER I CA 1
ATOM 5267 C C . SER E 3 342 ? 137.414 136.392 194.522 1.00 119.06 361 SER I C 1
ATOM 5268 O O . SER E 3 342 ? 137.712 136.549 195.710 1.00 120.45 361 SER I O 1
ATOM 5271 N N . LEU E 3 343 ? 138.317 136.241 193.557 1.00 112.62 362 LEU I N 1
ATOM 5272 C CA . LEU E 3 343 ? 139.750 136.137 193.811 1.00 107.23 362 LEU I CA 1
ATOM 5273 C C . LEU E 3 343 ? 140.038 135.108 194.908 1.00 103.99 362 LEU I C 1
ATOM 5274 O O . LEU E 3 343 ? 140.679 135.429 195.913 1.00 99.96 362 LEU I O 1
ATOM 5279 N N . PRO E 3 344 ? 139.573 133.865 194.743 1.00 104.02 363 PRO I N 1
ATOM 5280 C CA . PRO E 3 344 ? 139.608 132.916 195.869 1.00 103.06 363 PRO I CA 1
ATOM 5281 C C . PRO E 3 344 ? 141.003 132.587 196.367 1.00 101.89 363 PRO I C 1
ATOM 5282 O O . PRO E 3 344 ? 141.179 132.371 197.573 1.00 105.55 363 PRO I O 1
ATOM 5286 N N . CYS E 3 345 ? 142.002 132.544 195.486 1.00 101.20 364 CYS I N 1
ATOM 5287 C CA . CYS E 3 345 ? 143.350 132.137 195.860 1.00 101.98 364 CYS I CA 1
ATOM 5288 C C . CYS E 3 345 ? 144.349 133.285 195.785 1.00 95.10 364 CYS I C 1
ATOM 5289 O O . CYS E 3 345 ? 145.537 133.053 195.541 1.00 95.28 364 CYS I O 1
ATOM 5292 N N . LEU E 3 346 ? 143.894 134.517 195.993 1.00 89.90 365 LEU I N 1
ATOM 5293 C CA . LEU E 3 346 ? 144.767 135.686 195.911 1.00 79.94 365 LEU I CA 1
ATOM 5294 C C . LEU E 3 346 ? 145.726 135.664 197.094 1.00 79.71 365 LEU I C 1
ATOM 5295 O O . LEU E 3 346 ? 145.351 135.994 198.221 1.00 77.69 365 LEU I O 1
ATOM 5300 N N . MET E 3 347 ? 146.977 135.270 196.843 1.00 81.24 366 MET I N 1
ATOM 5301 C CA . MET E 3 347 ? 147.956 135.170 197.920 1.00 78.16 366 MET I CA 1
ATOM 5302 C C . MET E 3 347 ? 148.486 136.538 198.337 1.00 76.28 366 MET I C 1
ATOM 5303 O O . MET E 3 347 ? 148.775 136.759 199.518 1.00 77.11 366 MET I O 1
ATOM 5306 N N . LEU E 3 348 ? 148.624 137.462 197.389 1.00 70.30 367 LEU I N 1
ATOM 5307 C CA . LEU E 3 348 ? 149.137 138.794 197.671 1.00 65.56 367 LEU I CA 1
ATOM 5308 C C . LEU E 3 348 ? 148.248 139.833 197.005 1.00 56.84 367 LEU I C 1
ATOM 5309 O O . LEU E 3 348 ? 147.670 139.592 195.943 1.00 56.64 367 LEU I O 1
ATOM 5314 N N . LEU E 3 349 ? 148.139 140.995 197.648 1.00 54.76 368 LEU I N 1
ATOM 5315 C CA . LEU E 3 349 ? 147.374 142.120 197.110 1.00 56.81 368 LEU I CA 1
ATOM 5316 C C . LEU E 3 349 ? 148.186 143.388 197.354 1.00 52.07 368 LEU I C 1
ATOM 5317 O O . LEU E 3 349 ? 148.081 144.008 198.417 1.00 52.72 368 LEU I O 1
ATOM 5322 N N . ASP E 3 350 ? 149.003 143.763 196.375 1.00 46.68 369 ASP I N 1
ATOM 5323 C CA . ASP E 3 350 ? 149.778 144.993 196.426 1.00 42.30 369 ASP I CA 1
ATOM 5324 C C . ASP E 3 350 ? 148.910 146.119 195.883 1.00 35.90 369 ASP I C 1
ATOM 5325 O O . ASP E 3 350 ? 148.411 146.036 194.757 1.00 37.37 369 ASP I O 1
ATOM 5330 N N . LEU E 3 351 ? 148.725 147.159 196.689 1.00 38.80 370 LEU I N 1
ATOM 5331 C CA . LEU E 3 351 ? 147.830 148.249 196.335 1.00 40.98 370 LEU I CA 1
ATOM 5332 C C . LEU E 3 351 ? 148.360 149.611 196.769 1.00 39.13 370 LEU I C 1
ATOM 5333 O O . LEU E 3 351 ? 147.676 150.616 196.560 1.00 42.01 370 LEU I O 1
ATOM 5338 N N . SER E 3 352 ? 149.573 149.679 197.309 1.00 36.39 371 SER I N 1
ATOM 5339 C CA . SER E 3 352 ? 150.059 150.869 197.990 1.00 39.24 371 SER I CA 1
ATOM 5340 C C . SER E 3 352 ? 150.120 152.080 197.060 1.00 39.88 371 SER I C 1
ATOM 5341 O O . SER E 3 352 ? 150.033 151.971 195.836 1.00 43.75 371 SER I O 1
ATOM 5344 N N . HIS E 3 353 ? 150.277 153.251 197.680 1.00 45.13 372 HIS I N 1
ATOM 5345 C CA . HIS E 3 353 ? 150.470 154.523 196.982 1.00 46.90 372 HIS I CA 1
ATOM 5346 C C . HIS E 3 353 ? 149.332 154.821 196.007 1.00 52.60 372 HIS I C 1
ATOM 5347 O O . HIS E 3 353 ? 149.546 155.243 194.869 1.00 52.75 372 HIS I O 1
ATOM 5354 N N . ASN E 3 354 ? 148.109 154.600 196.471 1.00 58.41 373 ASN I N 1
ATOM 5355 C CA . ASN E 3 354 ? 146.900 155.108 195.842 1.00 57.45 373 ASN I CA 1
ATOM 5356 C C . ASN E 3 354 ? 146.417 156.324 196.627 1.00 62.16 373 ASN I C 1
ATOM 5357 O O . ASN E 3 354 ? 147.094 156.818 197.534 1.00 62.36 373 ASN I O 1
ATOM 5362 N N . ALA E 3 355 ? 145.233 156.812 196.272 1.00 62.57 374 ALA I N 1
ATOM 5363 C CA . ALA E 3 355 ? 144.592 157.919 196.973 1.00 65.87 374 ALA I CA 1
ATOM 5364 C C . ALA E 3 355 ? 143.294 157.466 197.633 1.00 66.14 374 ALA I C 1
ATOM 5365 O O . ALA E 3 355 ? 142.275 158.157 197.580 1.00 71.82 374 ALA I O 1
ATOM 5367 N N . LEU E 3 356 ? 143.323 156.293 198.261 1.00 64.01 375 LEU I N 1
ATOM 5368 C CA . LEU E 3 356 ? 142.102 155.684 198.773 1.00 67.83 375 LEU I CA 1
ATOM 5369 C C . LEU E 3 356 ? 141.479 156.509 199.890 1.00 74.09 375 LEU I C 1
ATOM 5370 O O . LEU E 3 356 ? 142.173 157.066 200.745 1.00 73.62 375 LEU I O 1
ATOM 5375 N N . GLU E 3 357 ? 140.151 156.574 199.873 1.00 77.67 376 GLU I N 1
ATOM 5376 C CA . GLU E 3 357 ? 139.353 157.100 200.970 1.00 81.85 376 GLU I CA 1
ATOM 5377 C C . GLU E 3 357 ? 138.641 156.009 201.750 1.00 86.71 376 GLU I C 1
ATOM 5378 O O . GLU E 3 357 ? 138.544 156.094 202.975 1.00 86.94 376 GLU I O 1
ATOM 5384 N N . THR E 3 358 ? 138.146 154.982 201.062 1.00 88.39 377 THR I N 1
ATOM 5385 C CA . THR E 3 358 ? 137.397 153.902 201.685 1.00 92.23 377 THR I CA 1
ATOM 5386 C C . THR E 3 358 ? 137.791 152.580 201.043 1.00 88.36 377 THR I C 1
ATOM 5387 O O . THR E 3 358 ? 138.315 152.539 199.928 1.00 83.96 377 THR I O 1
ATOM 5391 N N . LEU E 3 359 ? 137.531 151.494 201.767 1.00 88.23 378 LEU I N 1
ATOM 5392 C CA . LEU E 3 359 ? 137.764 150.149 201.262 1.00 90.49 378 LEU I CA 1
ATOM 5393 C C . LEU E 3 359 ? 136.818 149.199 201.978 1.00 92.28 378 LEU I C 1
ATOM 5394 O O . LEU E 3 359 ? 136.533 149.377 203.165 1.00 93.15 378 LEU I O 1
ATOM 5399 N N . GLU E 3 360 ? 136.331 148.195 201.251 1.00 96.18 379 GLU I N 1
ATOM 5400 C CA . GLU E 3 360 ? 135.370 147.234 201.784 1.00 100.99 379 GLU I CA 1
ATOM 5401 C C . GLU E 3 360 ? 135.825 145.829 201.415 1.00 105.47 379 GLU I C 1
ATOM 5402 O O . GLU E 3 360 ? 136.093 145.548 200.242 1.00 105.82 379 GLU I O 1
ATOM 5404 N N . LEU E 3 361 ? 135.908 144.952 202.411 1.00 109.16 380 LEU I N 1
ATOM 5405 C CA . LEU E 3 361 ? 136.274 143.557 202.203 1.00 113.58 380 LEU I CA 1
ATOM 5406 C C . LEU E 3 361 ? 135.110 142.671 202.628 1.00 113.72 380 LEU I C 1
ATOM 5407 O O . LEU E 3 361 ? 134.641 142.759 203.767 1.00 110.55 380 LEU I O 1
ATOM 5412 N N . GLY E 3 362 ? 134.647 141.823 201.713 1.00 118.18 381 GLY I N 1
ATOM 5413 C CA . GLY E 3 362 ? 133.570 140.911 202.041 1.00 122.98 381 GLY I CA 1
ATOM 5414 C C . GLY E 3 362 ? 134.055 139.727 202.855 1.00 125.97 381 GLY I C 1
ATOM 5415 O O . GLY E 3 362 ? 135.192 139.272 202.727 1.00 124.65 381 GLY I O 1
ATOM 5416 N N . ALA E 3 363 ? 133.170 139.223 203.711 1.00 128.18 382 ALA I N 1
ATOM 5417 C CA . ALA E 3 363 ? 133.500 138.063 204.526 1.00 128.62 382 ALA I CA 1
ATOM 5418 C C . ALA E 3 363 ? 133.615 136.817 203.659 1.00 130.56 382 ALA I C 1
ATOM 5419 O O . ALA E 3 363 ? 132.804 136.591 202.756 1.00 129.05 382 ALA I O 1
ATOM 5421 N N . ARG E 3 364 ? 134.634 136.004 203.944 1.00 131.73 383 ARG I N 1
ATOM 5422 C CA . ARG E 3 364 ? 134.896 134.765 203.209 1.00 131.31 383 ARG I CA 1
ATOM 5423 C C . ARG E 3 364 ? 135.044 135.023 201.711 1.00 134.68 383 ARG I C 1
ATOM 5424 O O . ARG E 3 364 ? 134.600 134.230 200.879 1.00 140.48 383 ARG I O 1
ATOM 5426 N N . ALA E 3 365 ? 135.678 136.143 201.364 1.00 131.88 384 ALA I N 1
ATOM 5427 C CA . ALA E 3 365 ? 135.944 136.491 199.974 1.00 128.51 384 ALA I CA 1
ATOM 5428 C C . ALA E 3 365 ? 137.425 136.371 199.639 1.00 124.41 384 ALA I C 1
ATOM 5429 O O . ALA E 3 365 ? 137.802 135.587 198.764 1.00 120.66 384 ALA I O 1
ATOM 5431 N N . LEU E 3 366 ? 138.278 137.127 200.321 1.00 118.71 385 LEU I N 1
ATOM 5432 C CA . LEU E 3 366 ? 139.727 136.973 200.195 1.00 113.29 385 LEU I CA 1
ATOM 5433 C C . LEU E 3 366 ? 140.247 136.030 201.279 1.00 107.55 385 LEU I C 1
ATOM 5434 O O . LEU E 3 366 ? 141.084 136.380 202.111 1.00 100.12 385 LEU I O 1
ATOM 5439 N N . GLY E 3 367 ? 139.715 134.806 201.253 1.00 109.77 386 GLY I N 1
ATOM 5440 C CA . GLY E 3 367 ? 140.001 133.857 202.317 1.00 106.48 386 GLY I CA 1
ATOM 5441 C C . GLY E 3 367 ? 141.454 133.425 202.367 1.00 106.42 386 GLY I C 1
ATOM 5442 O O . GLY E 3 367 ? 142.011 133.217 203.448 1.00 108.25 386 GLY I O 1
ATOM 5443 N N . SER E 3 368 ? 142.088 133.279 201.203 1.00 105.77 387 SER I N 1
ATOM 5444 C CA . SER E 3 368 ? 143.471 132.827 201.114 1.00 101.87 387 SER I CA 1
ATOM 5445 C C . SER E 3 368 ? 144.456 133.987 201.027 1.00 98.68 387 SER I C 1
ATOM 5446 O O . SER E 3 368 ? 145.606 133.795 200.617 1.00 96.90 387 SER I O 1
ATOM 5449 N N . LEU E 3 369 ? 144.031 135.188 201.411 1.00 96.95 388 LEU I N 1
ATOM 5450 C CA . LEU E 3 369 ? 144.886 136.367 201.325 1.00 91.66 388 LEU I CA 1
ATOM 5451 C C . LEU E 3 369 ? 145.883 136.339 202.476 1.00 89.00 388 LEU I C 1
ATOM 5452 O O . LEU E 3 369 ? 145.499 136.453 203.644 1.00 91.82 388 LEU I O 1
ATOM 5457 N N . ARG E 3 370 ? 147.165 136.186 202.148 1.00 87.16 389 ARG I N 1
ATOM 5458 C CA . ARG E 3 370 ? 148.219 136.101 203.150 1.00 89.45 389 ARG I CA 1
ATOM 5459 C C . ARG E 3 370 ? 148.976 137.406 203.343 1.00 87.21 389 ARG I C 1
ATOM 5460 O O . ARG E 3 370 ? 149.519 137.637 204.428 1.00 91.61 389 ARG I O 1
ATOM 5468 N N . THR E 3 371 ? 149.026 138.262 202.325 1.00 78.79 390 THR I N 1
ATOM 5469 C CA . THR E 3 371 ? 149.742 139.527 202.393 1.00 71.66 390 THR I CA 1
ATOM 5470 C C . THR E 3 371 ? 148.867 140.631 201.818 1.00 69.97 390 THR I C 1
ATOM 5471 O O . THR E 3 371 ? 148.112 140.401 200.869 1.00 71.95 390 THR I O 1
ATOM 5475 N N . LEU E 3 372 ? 148.970 141.828 202.394 1.00 68.34 391 LEU I N 1
ATOM 5476 C CA . LEU E 3 372 ? 148.187 142.975 201.940 1.00 65.92 391 LEU I CA 1
ATOM 5477 C C . LEU E 3 372 ? 149.029 144.234 202.084 1.00 55.50 391 LEU I C 1
ATOM 5478 O O . LEU E 3 372 ? 149.301 144.677 203.203 1.00 54.78 391 LEU I O 1
ATOM 5483 N N . LEU E 3 373 ? 149.436 144.810 200.956 1.00 53.48 392 LEU I N 1
ATOM 5484 C CA . LEU E 3 373 ? 150.103 146.104 200.943 1.00 50.41 392 LEU I CA 1
ATOM 5485 C C . LEU E 3 373 ? 149.047 147.192 200.811 1.00 50.17 392 LEU I C 1
ATOM 5486 O O . LEU E 3 373 ? 148.251 147.181 199.866 1.00 49.11 392 LEU I O 1
ATOM 5491 N N . LEU E 3 374 ? 149.041 148.130 201.759 1.00 53.56 393 LEU I N 1
ATOM 5492 C CA . LEU E 3 374 ? 148.002 149.149 201.812 1.00 46.37 393 LEU I CA 1
ATOM 5493 C C . LEU E 3 374 ? 148.573 150.525 202.137 1.00 46.09 393 LEU I C 1
ATOM 5494 O O . LEU E 3 374 ? 147.803 151.484 202.273 1.00 49.92 393 LEU I O 1
ATOM 5499 N N . GLN E 3 375 ? 149.892 150.656 202.236 1.00 47.03 394 GLN I N 1
ATOM 5500 C CA . GLN E 3 375 ? 150.517 151.888 202.685 1.00 51.68 394 GLN I CA 1
ATOM 5501 C C . GLN E 3 375 ? 150.391 152.985 201.629 1.00 50.23 394 GLN I C 1
ATOM 5502 O O . GLN E 3 375 ? 149.833 152.792 200.547 1.00 52.97 394 GLN I O 1
ATOM 5508 N N . GLY E 3 376 ? 150.911 154.163 201.970 1.00 51.82 395 GLY I N 1
ATOM 5509 C CA . GLY E 3 376 ? 150.941 155.286 201.054 1.00 60.30 395 GLY I CA 1
ATOM 5510 C C . GLY E 3 376 ? 149.595 155.869 200.690 1.00 69.13 395 GLY I C 1
ATOM 5511 O O . GLY E 3 376 ? 149.526 156.713 199.792 1.00 67.12 395 GLY I O 1
ATOM 5512 N N . ASN E 3 377 ? 148.525 155.452 201.358 1.00 68.56 396 ASN I N 1
ATOM 5513 C CA . ASN E 3 377 ? 147.177 155.908 201.067 1.00 65.52 396 ASN I CA 1
ATOM 5514 C C . ASN E 3 377 ? 146.739 156.939 202.108 1.00 70.52 396 ASN I C 1
ATOM 5515 O O . ASN E 3 377 ? 147.529 157.391 202.942 1.00 71.58 396 ASN I O 1
ATOM 5520 N N . ALA E 3 378 ? 145.464 157.319 202.060 1.00 73.42 397 ALA I N 1
ATOM 5521 C CA . ALA E 3 378 ? 144.894 158.341 202.933 1.00 78.72 397 ALA I CA 1
ATOM 5522 C C . ALA E 3 378 ? 143.618 157.831 203.593 1.00 83.13 397 ALA I C 1
ATOM 5523 O O . ALA E 3 378 ? 142.579 158.494 203.593 1.00 83.37 397 ALA I O 1
ATOM 5525 N N . LEU E 3 379 ? 143.683 156.629 204.159 1.00 83.97 398 LEU I N 1
ATOM 5526 C CA . LEU E 3 379 ? 142.528 156.056 204.840 1.00 87.41 398 LEU I CA 1
ATOM 5527 C C . LEU E 3 379 ? 142.201 156.849 206.100 1.00 92.39 398 LEU I C 1
ATOM 5528 O O . LEU E 3 379 ? 143.093 157.248 206.852 1.00 92.41 398 LEU I O 1
ATOM 5533 N N . ARG E 3 380 ? 140.910 157.079 206.332 1.00 97.14 399 ARG I N 1
ATOM 5534 C CA . ARG E 3 380 ? 140.464 157.785 207.526 1.00 100.51 399 ARG I CA 1
ATOM 5535 C C . ARG E 3 380 ? 139.586 156.931 208.426 1.00 103.71 399 ARG I C 1
ATOM 5536 O O . ARG E 3 380 ? 139.881 156.794 209.619 1.00 101.18 399 ARG I O 1
ATOM 5544 N N . ASP E 3 381 ? 138.517 156.347 207.892 1.00 106.21 400 ASP I N 1
ATOM 5545 C CA . ASP E 3 381 ? 137.578 155.565 208.683 1.00 104.68 400 ASP I CA 1
ATOM 5546 C C . ASP E 3 381 ? 137.362 154.208 208.034 1.00 101.84 400 ASP I C 1
ATOM 5547 O O . ASP E 3 381 ? 137.267 154.104 206.808 1.00 101.31 400 ASP I O 1
ATOM 5552 N N . LEU E 3 382 ? 137.284 153.174 208.860 1.00 101.51 401 LEU I N 1
ATOM 5553 C CA . LEU E 3 382 ? 137.090 151.809 208.404 1.00 105.61 401 LEU I CA 1
ATOM 5554 C C . LEU E 3 382 ? 136.193 151.077 209.388 1.00 107.79 401 LEU I C 1
ATOM 5555 O O . LEU E 3 382 ? 136.117 151.449 210.564 1.00 106.53 401 LEU I O 1
ATOM 5560 N N . PRO E 3 383 ? 135.493 150.039 208.934 1.00 110.34 402 PRO I N 1
ATOM 5561 C CA . PRO E 3 383 ? 134.736 149.212 209.866 1.00 108.74 402 PRO I CA 1
ATOM 5562 C C . PRO E 3 383 ? 135.666 148.536 210.852 1.00 109.04 402 PRO I C 1
ATOM 5563 O O . PRO E 3 383 ? 136.848 148.285 210.548 1.00 109.18 402 PRO I O 1
ATOM 5567 N N . PRO E 3 384 ? 135.182 148.237 212.061 1.00 107.91 403 PRO I N 1
ATOM 5568 C CA . PRO E 3 384 ? 136.063 147.631 213.073 1.00 107.78 403 PRO I CA 1
ATOM 5569 C C . PRO E 3 384 ? 136.664 146.303 212.646 1.00 110.22 403 PRO I C 1
ATOM 5570 O O . PRO E 3 384 ? 137.793 145.990 213.043 1.00 112.06 403 PRO I O 1
ATOM 5574 N N . TYR E 3 385 ? 135.948 145.511 211.850 1.00 108.78 404 TYR I N 1
ATOM 5575 C CA . TYR E 3 385 ? 136.420 144.204 211.411 1.00 110.49 404 TYR I CA 1
ATOM 5576 C C . TYR E 3 385 ? 136.863 144.218 209.950 1.00 108.12 404 TYR I C 1
ATOM 5577 O O . TYR E 3 385 ? 136.681 143.234 209.230 1.00 108.58 404 TYR I O 1
ATOM 5586 N N . THR E 3 386 ? 137.447 145.332 209.501 1.00 105.84 405 THR I N 1
ATOM 5587 C CA . THR E 3 386 ? 137.840 145.445 208.099 1.00 104.38 405 THR I CA 1
ATOM 5588 C C . THR E 3 386 ? 139.008 144.520 207.765 1.00 102.15 405 THR I C 1
ATOM 5589 O O . THR E 3 386 ? 139.076 143.980 206.655 1.00 105.59 405 THR I O 1
ATOM 5593 N N . PHE E 3 387 ? 139.935 144.324 208.702 1.00 97.39 406 PHE I N 1
ATOM 5594 C CA . PHE E 3 387 ? 141.034 143.387 208.516 1.00 98.41 406 PHE I CA 1
ATOM 5595 C C . PHE E 3 387 ? 140.866 142.107 209.323 1.00 105.64 406 PHE I C 1
ATOM 5596 O O . PHE E 3 387 ? 141.728 141.227 209.248 1.00 108.41 406 PHE I O 1
ATOM 5604 N N . ALA E 3 388 ? 139.780 141.982 210.089 1.00 106.74 407 ALA I N 1
ATOM 5605 C CA . ALA E 3 388 ? 139.587 140.802 210.925 1.00 111.27 407 ALA I CA 1
ATOM 5606 C C . ALA E 3 388 ? 139.140 139.592 210.111 1.00 114.79 407 ALA I C 1
ATOM 5607 O O . ALA E 3 388 ? 139.542 138.461 210.406 1.00 113.98 407 ALA I O 1
ATOM 5609 N N . ASN E 3 389 ? 138.310 139.807 209.088 1.00 115.08 408 ASN I N 1
ATOM 5610 C CA . ASN E 3 389 ? 137.739 138.699 208.332 1.00 116.36 408 ASN I CA 1
ATOM 5611 C C . ASN E 3 389 ? 138.761 137.969 207.470 1.00 113.82 408 ASN I C 1
ATOM 5612 O O . ASN E 3 389 ? 138.460 136.872 206.986 1.00 110.24 408 ASN I O 1
ATOM 5617 N N . LEU E 3 390 ? 139.946 138.539 207.263 1.00 113.87 409 LEU I N 1
ATOM 5618 C CA . LEU E 3 390 ? 140.985 137.878 206.480 1.00 110.40 409 LEU I CA 1
ATOM 5619 C C . LEU E 3 390 ? 141.445 136.626 207.218 1.00 110.01 409 LEU I C 1
ATOM 5620 O O . LEU E 3 390 ? 142.068 136.714 208.281 1.00 111.08 409 LEU I O 1
ATOM 5625 N N . ALA E 3 391 ? 141.130 135.458 206.654 1.00 107.72 410 ALA I N 1
ATOM 5626 C CA . ALA E 3 391 ? 141.338 134.201 207.367 1.00 107.72 410 ALA I CA 1
ATOM 5627 C C . ALA E 3 391 ? 142.814 133.937 207.639 1.00 106.79 410 ALA I C 1
ATOM 5628 O O . ALA E 3 391 ? 143.177 133.482 208.730 1.00 107.52 410 ALA I O 1
ATOM 5630 N N . SER E 3 392 ? 143.683 134.214 206.665 1.00 105.28 411 SER I N 1
ATOM 5631 C CA . SER E 3 392 ? 145.088 133.841 206.776 1.00 105.31 411 SER I CA 1
ATOM 5632 C C . SER E 3 392 ? 146.018 134.997 206.427 1.00 103.09 411 SER I C 1
ATOM 5633 O O . SER E 3 392 ? 147.092 134.781 205.862 1.00 104.90 411 SER I O 1
ATOM 5636 N N . LEU E 3 393 ? 145.629 136.225 206.759 1.00 97.64 412 LEU I N 1
ATOM 5637 C CA . LEU E 3 393 ? 146.514 137.365 206.558 1.00 93.34 412 LEU I CA 1
ATOM 5638 C C . LEU E 3 393 ? 147.717 137.245 207.486 1.00 95.40 412 LEU I C 1
ATOM 5639 O O . LEU E 3 393 ? 147.568 136.952 208.675 1.00 99.15 412 LEU I O 1
ATOM 5644 N N . GLN E 3 394 ? 148.911 137.467 206.942 1.00 93.94 413 GLN I N 1
ATOM 5645 C CA . GLN E 3 394 ? 150.142 137.383 207.719 1.00 92.43 413 GLN I CA 1
ATOM 5646 C C . GLN E 3 394 ? 150.904 138.697 207.761 1.00 89.67 413 GLN I C 1
ATOM 5647 O O . GLN E 3 394 ? 151.307 139.138 208.844 1.00 95.57 413 GLN I O 1
ATOM 5653 N N . ARG E 3 395 ? 151.118 139.337 206.616 1.00 81.62 414 ARG I N 1
ATOM 5654 C CA . ARG E 3 395 ? 151.868 140.582 206.529 1.00 75.53 414 ARG I CA 1
ATOM 5655 C C . ARG E 3 395 ? 150.934 141.699 206.086 1.00 72.98 414 ARG I C 1
ATOM 5656 O O . ARG E 3 395 ? 150.182 141.536 205.120 1.00 75.40 414 ARG I O 1
ATOM 5664 N N . LEU E 3 396 ? 150.983 142.829 206.790 1.00 73.87 415 LEU I N 1
ATOM 5665 C CA . LEU E 3 396 ? 150.121 143.966 206.492 1.00 72.17 415 LEU I CA 1
ATOM 5666 C C . LEU E 3 396 ? 150.883 145.255 206.751 1.00 68.37 415 LEU I C 1
ATOM 5667 O O . LEU E 3 396 ? 151.164 145.589 207.905 1.00 73.16 415 LEU I O 1
ATOM 5672 N N . ASN E 3 397 ? 151.216 145.973 205.685 1.00 66.33 416 ASN I N 1
ATOM 5673 C CA . ASN E 3 397 ? 151.828 147.289 205.785 1.00 64.95 416 ASN I CA 1
ATOM 5674 C C . ASN E 3 397 ? 150.739 148.338 205.624 1.00 58.66 416 ASN I C 1
ATOM 5675 O O . ASN E 3 397 ? 149.969 148.296 204.659 1.00 55.65 416 ASN I O 1
ATOM 5680 N N . LEU E 3 398 ? 150.672 149.268 206.572 1.00 59.97 417 LEU I N 1
ATOM 5681 C CA . LEU E 3 398 ? 149.661 150.318 206.569 1.00 58.51 417 LEU I CA 1
ATOM 5682 C C . LEU E 3 398 ? 150.321 151.641 206.941 1.00 58.66 417 LEU I C 1
ATOM 5683 O O . LEU E 3 398 ? 149.821 152.404 207.771 1.00 66.60 417 LEU I O 1
ATOM 5688 N N . GLN E 3 399 ? 151.480 151.905 206.348 1.00 56.86 418 GLN I N 1
ATOM 5689 C CA . GLN E 3 399 ? 152.292 153.052 206.729 1.00 59.83 418 GLN I CA 1
ATOM 5690 C C . GLN E 3 399 ? 151.779 154.336 206.085 1.00 65.66 418 GLN I C 1
ATOM 5691 O O . GLN E 3 399 ? 151.284 154.329 204.955 1.00 69.75 418 GLN I O 1
ATOM 5697 N N . GLY E 3 400 ? 151.909 155.444 206.814 1.00 70.40 419 GLY I N 1
ATOM 5698 C CA . GLY E 3 400 ? 151.609 156.762 206.287 1.00 69.26 419 GLY I CA 1
ATOM 5699 C C . GLY E 3 400 ? 150.164 156.967 205.890 1.00 72.65 419 GLY I C 1
ATOM 5700 O O . GLY E 3 400 ? 149.882 157.498 204.812 1.00 74.78 419 GLY I O 1
ATOM 5701 N N . ASN E 3 401 ? 149.234 156.559 206.753 1.00 72.34 420 ASN I N 1
ATOM 5702 C CA . ASN E 3 401 ? 147.819 156.558 206.405 1.00 78.15 420 ASN I CA 1
ATOM 5703 C C . ASN E 3 401 ? 146.907 157.248 207.409 1.00 88.04 420 ASN I C 1
ATOM 5704 O O . ASN E 3 401 ? 145.762 157.543 207.052 1.00 88.61 420 ASN I O 1
ATOM 5709 N N . ARG E 3 402 ? 147.359 157.511 208.637 1.00 93.17 421 ARG I N 1
ATOM 5710 C CA . ARG E 3 402 ? 146.527 158.102 209.689 1.00 97.99 421 ARG I CA 1
ATOM 5711 C C . ARG E 3 402 ? 145.319 157.213 210.001 1.00 95.41 421 ARG I C 1
ATOM 5712 O O . ARG E 3 402 ? 144.164 157.587 209.794 1.00 93.42 421 ARG I O 1
ATOM 5720 N N . VAL E 3 403 ? 145.611 156.017 210.506 1.00 95.24 422 VAL I N 1
ATOM 5721 C CA . VAL E 3 403 ? 144.595 155.050 210.905 1.00 94.47 422 VAL I CA 1
ATOM 5722 C C . VAL E 3 403 ? 144.749 154.787 212.397 1.00 101.70 422 VAL I C 1
ATOM 5723 O O . VAL E 3 403 ? 145.851 154.484 212.869 1.00 101.68 422 VAL I O 1
ATOM 5727 N N . SER E 3 404 ? 143.647 154.913 213.138 1.00 110.16 423 SER I N 1
ATOM 5728 C CA . SER E 3 404 ? 143.654 154.745 214.583 1.00 111.86 423 SER I CA 1
ATOM 5729 C C . SER E 3 404 ? 142.989 153.434 214.968 1.00 111.64 423 SER I C 1
ATOM 5730 O O . SER E 3 404 ? 141.910 153.118 214.449 1.00 110.46 423 SER I O 1
ATOM 5732 N N . PRO E 3 405 ? 143.595 152.645 215.869 1.00 110.23 424 PRO I N 1
ATOM 5733 C CA . PRO E 3 405 ? 143.029 151.373 216.330 1.00 111.19 424 PRO I CA 1
ATOM 5734 C C . PRO E 3 405 ? 141.771 151.568 217.168 1.00 111.39 424 PRO I C 1
ATOM 5735 O O . PRO E 3 405 ? 141.751 152.463 218.013 1.00 109.53 424 PRO I O 1
ATOM 5739 N N . ALA E 3 419 ? 140.140 147.640 214.579 1.00 103.37 438 ALA I N 1
ATOM 5740 C CA . ALA E 3 419 ? 140.420 146.707 215.664 1.00 104.74 438 ALA I CA 1
ATOM 5741 C C . ALA E 3 419 ? 141.520 145.728 215.271 1.00 107.06 438 ALA I C 1
ATOM 5742 O O . ALA E 3 419 ? 141.367 144.956 214.325 1.00 114.36 438 ALA I O 1
ATOM 5744 N N . PHE E 3 420 ? 142.627 145.762 216.003 1.00 103.66 439 PHE I N 1
ATOM 5745 C CA . PHE E 3 420 ? 143.750 144.875 215.728 1.00 105.64 439 PHE I CA 1
ATOM 5746 C C . PHE E 3 420 ? 143.770 143.699 216.698 1.00 110.37 439 PHE I C 1
ATOM 5747 O O . PHE E 3 420 ? 144.745 142.951 216.759 1.00 116.30 439 PHE I O 1
ATOM 5755 N N . ILE E 3 423 ? 143.062 139.438 214.981 1.00 117.84 442 ILE I N 1
ATOM 5756 C CA . ILE E 3 423 ? 143.528 138.594 213.888 1.00 118.94 442 ILE I CA 1
ATOM 5757 C C . ILE E 3 423 ? 144.511 137.555 214.410 1.00 121.26 442 ILE I C 1
ATOM 5758 O O . ILE E 3 423 ? 145.647 137.879 214.757 1.00 121.73 442 ILE I O 1
ATOM 5763 N N . THR E 3 424 ? 144.067 136.298 214.457 1.00 122.33 443 THR I N 1
ATOM 5764 C CA . THR E 3 424 ? 144.884 135.221 215.001 1.00 124.64 443 THR I CA 1
ATOM 5765 C C . THR E 3 424 ? 146.046 134.835 214.094 1.00 123.23 443 THR I C 1
ATOM 5766 O O . THR E 3 424 ? 146.931 134.091 214.531 1.00 121.81 443 THR I O 1
ATOM 5770 N N . SER E 3 425 ? 146.066 135.313 212.850 1.00 120.35 444 SER I N 1
ATOM 5771 C CA . SER E 3 425 ? 147.068 134.897 211.880 1.00 115.74 444 SER I CA 1
ATOM 5772 C C . SER E 3 425 ? 148.050 135.993 211.487 1.00 109.90 444 SER I C 1
ATOM 5773 O O . SER E 3 425 ? 149.084 135.679 210.886 1.00 106.41 444 SER I O 1
ATOM 5776 N N . LEU E 3 426 ? 147.765 137.255 211.800 1.00 108.34 445 LEU I N 1
ATOM 5777 C CA . LEU E 3 426 ? 148.632 138.348 211.373 1.00 102.96 445 LEU I CA 1
ATOM 5778 C C . LEU E 3 426 ? 149.972 138.252 212.093 1.00 104.35 445 LEU I C 1
ATOM 5779 O O . LEU E 3 426 ? 150.023 138.029 213.306 1.00 108.57 445 LEU I O 1
ATOM 5784 N N . ARG E 3 427 ? 151.060 138.421 211.342 1.00 105.07 446 ARG I N 1
ATOM 5785 C CA . ARG E 3 427 ? 152.410 138.238 211.862 1.00 104.91 446 ARG I CA 1
ATOM 5786 C C . ARG E 3 427 ? 153.224 139.523 211.886 1.00 103.53 446 ARG I C 1
ATOM 5787 O O . ARG E 3 427 ? 153.822 139.853 212.913 1.00 108.02 446 ARG I O 1
ATOM 5795 N N . SER E 3 428 ? 153.272 140.259 210.778 1.00 98.16 447 SER I N 1
ATOM 5796 C CA . SER E 3 428 ? 154.070 141.474 210.675 1.00 93.10 447 SER I CA 1
ATOM 5797 C C . SER E 3 428 ? 153.153 142.668 210.456 1.00 89.57 447 SER I C 1
ATOM 5798 O O . SER E 3 428 ? 152.263 142.624 209.601 1.00 88.84 447 SER I O 1
ATOM 5801 N N . LEU E 3 429 ? 153.384 143.735 211.219 1.00 92.29 448 LEU I N 1
ATOM 5802 C CA . LEU E 3 429 ? 152.536 144.916 211.183 1.00 91.21 448 LEU I CA 1
ATOM 5803 C C . LEU E 3 429 ? 153.408 146.163 211.149 1.00 87.33 448 LEU I C 1
ATOM 5804 O O . LEU E 3 429 ? 154.524 146.173 211.676 1.00 89.35 448 LEU I O 1
ATOM 5809 N N . SER E 3 430 ? 152.889 147.216 210.517 1.00 81.42 449 SER I N 1
ATOM 5810 C CA . SER E 3 430 ? 153.617 148.477 210.368 1.00 78.14 449 SER I CA 1
ATOM 5811 C C . SER E 3 430 ? 152.608 149.621 210.355 1.00 75.03 449 SER I C 1
ATOM 5812 O O . SER E 3 430 ? 152.025 149.928 209.312 1.00 73.42 449 SER I O 1
ATOM 5815 N N . LEU E 3 431 ? 152.405 150.248 211.512 1.00 76.80 450 LEU I N 1
ATOM 5816 C CA . LEU E 3 431 ? 151.561 151.432 211.644 1.00 73.78 450 LEU I CA 1
ATOM 5817 C C . LEU E 3 431 ? 152.406 152.701 211.690 1.00 75.65 450 LEU I C 1
ATOM 5818 O O . LEU E 3 431 ? 152.059 153.676 212.357 1.00 83.89 450 LEU I O 1
ATOM 5823 N N . VAL E 3 432 ? 153.534 152.690 210.981 1.00 72.55 451 VAL I N 1
ATOM 5824 C CA . VAL E 3 432 ? 154.457 153.815 211.007 1.00 78.01 451 VAL I CA 1
ATOM 5825 C C . VAL E 3 432 ? 15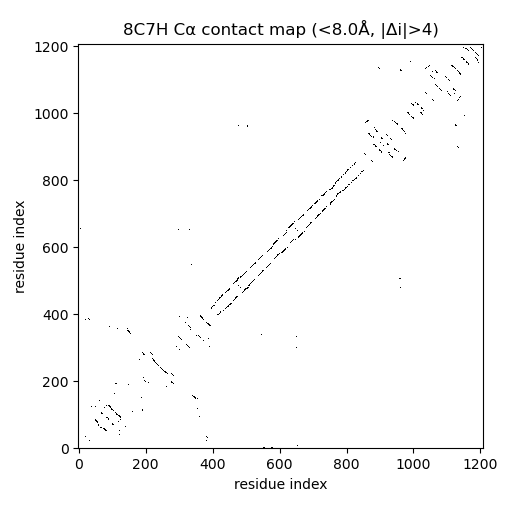3.817 155.032 210.349 1.00 78.73 451 VAL I C 1
ATOM 5826 O O . VAL E 3 432 ? 153.071 154.912 209.368 1.00 77.53 451 VAL I O 1
ATOM 5830 N N . ASP E 3 433 ? 154.107 156.214 210.899 1.00 82.70 452 ASP I N 1
ATOM 5831 C CA . ASP E 3 433 ? 153.636 157.492 210.359 1.00 82.74 452 ASP I CA 1
ATOM 5832 C C . ASP E 3 433 ? 152.116 157.534 210.227 1.00 85.94 452 ASP I C 1
ATOM 5833 O O . ASP E 3 433 ? 151.571 157.997 209.224 1.00 88.34 452 ASP I O 1
ATOM 5838 N N . ASN E 3 434 ? 151.421 157.056 211.254 1.00 90.64 453 ASN I N 1
ATOM 5839 C CA . ASN E 3 434 ? 149.967 157.109 211.289 1.00 92.49 453 ASN I CA 1
ATOM 5840 C C . ASN E 3 434 ? 149.442 158.252 212.150 1.00 99.93 453 ASN I C 1
ATOM 5841 O O . ASN E 3 434 ? 148.239 158.300 212.427 1.00 100.20 453 ASN I O 1
ATOM 5846 N N . GLU E 3 435 ? 150.317 159.168 212.574 1.00 107.59 454 GLU I N 1
ATOM 5847 C CA . GLU E 3 435 ? 149.926 160.330 213.376 1.00 110.63 454 GLU I CA 1
ATOM 5848 C C . GLU E 3 435 ? 149.143 159.908 214.616 1.00 110.88 454 GLU I C 1
ATOM 5849 O O . GLU E 3 435 ? 148.170 160.552 215.014 1.00 111.63 454 GLU I O 1
ATOM 5855 N N . ILE E 3 436 ? 149.571 158.815 215.231 1.00 112.00 455 ILE I N 1
ATOM 5856 C CA . ILE E 3 436 ? 148.836 158.246 216.351 1.00 114.17 455 ILE I CA 1
ATOM 5857 C C . ILE E 3 436 ? 149.142 159.031 217.620 1.00 120.85 455 ILE I C 1
ATOM 5858 O O . ILE E 3 436 ? 150.228 159.602 217.784 1.00 120.70 455 ILE I O 1
ATOM 5863 N N . GLU E 3 437 ? 148.161 159.084 218.517 1.00 125.36 456 GLU I N 1
ATOM 5864 C CA . GLU E 3 437 ? 148.299 159.785 219.787 1.00 126.49 456 GLU I CA 1
ATOM 5865 C C . GLU E 3 437 ? 148.128 158.864 220.983 1.00 129.03 456 GLU I C 1
ATOM 5866 O O . GLU E 3 437 ? 148.958 158.886 221.899 1.00 129.62 456 GLU I O 1
ATOM 5868 N N . LEU E 3 438 ? 147.074 158.052 221.004 1.00 132.21 457 LEU I N 1
ATOM 5869 C CA . LEU E 3 438 ? 146.793 157.155 222.117 1.00 134.72 457 LEU I CA 1
ATOM 5870 C C . LEU E 3 438 ? 146.615 155.738 221.594 1.00 137.19 457 LEU I C 1
ATOM 5871 O O . LEU E 3 438 ? 145.869 155.517 220.635 1.00 136.03 457 LEU I O 1
ATOM 5876 N N . LEU E 3 439 ? 147.296 154.786 222.225 1.00 137.83 458 LEU I N 1
ATOM 5877 C CA . LEU E 3 439 ? 147.159 153.368 221.911 1.00 139.70 458 LEU I CA 1
ATOM 5878 C C . LEU E 3 439 ? 146.438 152.699 223.074 1.00 140.87 458 LEU I C 1
ATOM 5879 O O . LEU E 3 439 ? 146.952 152.675 224.197 1.00 141.40 458 LEU I O 1
ATOM 5884 N N . ARG E 3 440 ? 145.253 152.157 222.805 1.00 142.65 459 ARG I N 1
ATOM 5885 C CA . ARG E 3 440 ? 144.452 151.547 223.853 1.00 144.15 459 ARG I CA 1
ATOM 5886 C C . ARG E 3 440 ? 145.047 150.203 224.276 1.00 145.33 459 ARG I C 1
ATOM 5887 O O . ARG E 3 440 ? 145.869 149.603 223.577 1.00 146.79 459 ARG I O 1
ATOM 5895 N N . ALA E 3 441 ? 144.620 149.738 225.453 1.00 143.73 460 ALA I N 1
ATOM 5896 C CA . ALA E 3 441 ? 145.193 148.529 226.036 1.00 145.55 460 ALA I CA 1
ATOM 5897 C C . ALA E 3 441 ? 144.899 147.300 225.182 1.00 149.41 460 ALA I C 1
ATOM 5898 O O . ALA E 3 441 ? 145.779 146.458 224.967 1.00 151.37 460 ALA I O 1
ATOM 5900 N N . GLY E 3 442 ? 143.670 147.179 224.688 1.00 147.48 461 GLY I N 1
ATOM 5901 C CA . GLY E 3 442 ? 143.286 146.016 223.912 1.00 146.97 461 GLY I CA 1
ATOM 5902 C C . GLY E 3 442 ? 143.668 146.105 222.449 1.00 147.38 461 GLY I C 1
ATOM 5903 O O . GLY E 3 442 ? 142.883 145.729 221.572 1.00 149.72 461 GLY I O 1
ATOM 5904 N N . ALA E 3 443 ? 144.873 146.606 222.171 1.00 143.93 462 ALA I N 1
ATOM 5905 C CA . ALA E 3 443 ? 145.304 146.773 220.787 1.00 136.85 462 ALA I CA 1
ATOM 5906 C C . ALA E 3 443 ? 145.579 145.428 220.123 1.00 132.63 462 ALA I C 1
ATOM 5907 O O . ALA E 3 443 ? 145.115 145.171 219.007 1.00 128.80 462 ALA I O 1
ATOM 5909 N N . PHE E 3 444 ? 146.330 144.557 220.792 1.00 133.37 463 PHE I N 1
ATOM 5910 C CA . PHE E 3 444 ? 146.745 143.271 220.237 1.00 133.13 463 PHE I CA 1
ATOM 5911 C C . PHE E 3 444 ? 146.561 142.160 221.264 1.00 136.60 463 PHE I C 1
ATOM 5912 O O . PHE E 3 444 ? 147.457 141.350 221.511 1.00 138.39 463 PHE I O 1
ATOM 5920 N N . LEU E 3 445 ? 145.380 142.116 221.886 1.00 138.71 464 LEU I N 1
ATOM 5921 C CA . LEU E 3 445 ? 145.127 141.124 222.927 1.00 139.58 464 LEU I CA 1
ATOM 5922 C C . LEU E 3 445 ? 145.162 139.703 222.374 1.00 137.95 464 LEU I C 1
ATOM 5923 O O . LEU E 3 445 ? 145.743 138.804 222.993 1.00 135.57 464 LEU I O 1
ATOM 5928 N N . HIS E 3 446 ? 144.550 139.479 221.214 1.00 136.43 465 HIS I N 1
ATOM 5929 C CA . HIS E 3 446 ? 144.433 138.148 220.630 1.00 135.09 465 HIS I CA 1
ATOM 5930 C C . HIS E 3 446 ? 145.009 138.110 219.219 1.00 133.71 465 HIS I C 1
ATOM 5931 O O . HIS E 3 446 ? 144.479 137.443 218.328 1.00 129.61 465 HIS I O 1
ATOM 5938 N N . THR E 3 447 ? 146.108 138.829 219.002 1.00 133.99 466 THR I N 1
ATOM 5939 C CA . THR E 3 447 ? 146.804 138.852 217.717 1.00 129.40 466 THR I CA 1
ATOM 5940 C C . THR E 3 447 ? 148.266 138.513 217.965 1.00 129.56 466 THR I C 1
ATOM 5941 O O . THR E 3 447 ? 149.078 139.400 218.263 1.00 130.63 466 THR I O 1
ATOM 5943 N N . PRO E 3 448 ? 148.641 137.237 217.860 1.00 129.00 467 PRO I N 1
ATOM 5944 C CA . PRO E 3 448 ? 150.037 136.858 218.131 1.00 127.04 467 PRO I CA 1
ATOM 5945 C C . PRO E 3 448 ? 151.001 137.398 217.087 1.00 123.34 467 PRO I C 1
ATOM 5946 O O . PRO E 3 448 ? 151.547 136.639 216.280 1.00 119.77 467 PRO I O 1
ATOM 5950 N N . LEU E 3 449 ? 151.220 138.710 217.099 1.00 122.00 468 LEU I N 1
ATOM 5951 C CA . LEU E 3 449 ? 152.144 139.327 216.159 1.00 115.09 468 LEU I CA 1
ATOM 5952 C C . LEU E 3 449 ? 153.583 138.995 216.530 1.00 113.38 468 LEU I C 1
ATOM 5953 O O . LEU E 3 449 ? 153.936 138.918 217.709 1.00 117.32 468 LEU I O 1
ATOM 5958 N N . THR E 3 450 ? 154.420 138.806 215.512 1.00 111.19 469 THR I N 1
ATOM 5959 C CA . THR E 3 450 ? 155.843 138.575 215.720 1.00 111.53 469 THR I CA 1
ATOM 5960 C C . THR E 3 450 ? 156.691 139.808 215.450 1.00 108.91 469 THR I C 1
ATOM 5961 O O . THR E 3 450 ? 157.717 139.999 216.109 1.00 111.11 469 THR I O 1
ATOM 5965 N N . GLU E 3 451 ? 156.287 140.644 214.499 1.00 106.38 470 GLU I N 1
ATOM 5966 C CA . GLU E 3 451 ? 156.977 141.887 214.185 1.00 105.38 470 GLU I CA 1
ATOM 5967 C C . GLU E 3 451 ? 155.980 143.031 214.275 1.00 104.45 470 GLU I C 1
ATOM 5968 O O . GLU E 3 451 ? 154.847 142.910 213.796 1.00 104.08 470 GLU I O 1
ATOM 5974 N N . LEU E 3 452 ? 156.397 144.134 214.892 1.00 100.74 471 LEU I N 1
ATOM 5975 C CA . LEU E 3 452 ? 155.512 145.276 215.092 1.00 98.30 471 LEU I CA 1
ATOM 5976 C C . LEU E 3 452 ? 156.333 146.552 215.016 1.00 98.15 471 LEU I C 1
ATOM 5977 O O . LEU E 3 452 ? 157.320 146.698 215.742 1.00 101.18 471 LEU I O 1
ATOM 5982 N N . ASP E 3 453 ? 155.925 147.468 214.143 1.00 95.63 472 ASP I N 1
ATOM 5983 C CA . ASP E 3 453 ? 156.585 148.755 213.979 1.00 96.13 472 ASP I CA 1
ATOM 5984 C C . ASP E 3 453 ? 155.585 149.869 214.251 1.00 93.70 472 ASP I C 1
ATOM 5985 O O . ASP E 3 453 ? 154.465 149.844 213.730 1.00 89.83 472 ASP I O 1
ATOM 5990 N N . LEU E 3 454 ? 155.991 150.839 215.072 1.00 93.79 473 LEU I N 1
ATOM 5991 C CA . LEU E 3 454 ? 155.172 152.002 215.395 1.00 92.82 473 LEU I CA 1
ATOM 5992 C C . LEU E 3 454 ? 156.007 153.275 215.362 1.00 93.97 473 LEU I C 1
ATOM 5993 O O . LEU E 3 454 ? 155.749 154.216 216.116 1.00 100.92 473 LEU I O 1
ATOM 5998 N N . SER E 3 455 ? 157.011 153.314 214.491 1.00 91.54 474 SER I N 1
ATOM 5999 C CA . SER E 3 455 ? 157.970 154.406 214.473 1.00 96.83 474 SER I CA 1
ATOM 6000 C C . SER E 3 455 ? 157.325 155.699 213.973 1.00 96.70 474 SER I C 1
ATOM 6001 O O . SER E 3 455 ? 156.230 155.707 213.404 1.00 93.83 474 SER I O 1
ATOM 6004 N N . SER E 3 456 ? 158.028 156.806 214.217 1.00 98.90 475 SER I N 1
ATOM 6005 C CA . SER E 3 456 ? 157.689 158.122 213.674 1.00 98.50 475 SER I CA 1
ATOM 6006 C C . SER E 3 456 ? 156.233 158.496 213.948 1.00 101.39 475 SER I C 1
ATOM 6007 O O . SER E 3 456 ? 155.462 158.812 213.040 1.00 98.68 475 SER I O 1
ATOM 6010 N N . ASN E 3 457 ? 155.857 158.457 215.225 1.00 107.79 476 ASN I N 1
ATOM 6011 C CA . ASN E 3 457 ? 154.523 158.857 215.674 1.00 107.62 476 ASN I CA 1
ATOM 6012 C C . ASN E 3 457 ? 154.674 159.834 216.832 1.00 113.78 476 ASN I C 1
ATOM 6013 O O . ASN E 3 457 ? 154.550 159.452 218.004 1.00 116.96 476 ASN I O 1
ATOM 6018 N N . PRO E 3 458 ? 154.954 161.105 216.541 1.00 117.58 477 PRO I N 1
ATOM 6019 C CA . PRO E 3 458 ? 155.090 162.095 217.615 1.00 122.02 477 PRO I CA 1
ATOM 6020 C C . PRO E 3 458 ? 153.794 162.255 218.395 1.00 125.63 477 PRO I C 1
ATOM 6021 O O . PRO E 3 458 ? 152.694 162.126 217.854 1.00 124.21 477 PRO I O 1
ATOM 6025 N N . GLY E 3 459 ? 153.937 162.540 219.687 1.00 128.03 478 GLY I N 1
ATOM 6026 C CA . GLY E 3 459 ? 152.784 162.690 220.551 1.00 127.85 478 GLY I CA 1
ATOM 6027 C C . GLY E 3 459 ? 152.107 161.398 220.938 1.00 129.10 478 GLY I C 1
ATOM 6028 O O . GLY E 3 459 ? 150.933 161.417 221.319 1.00 130.91 478 GLY I O 1
ATOM 6029 N N . LEU E 3 460 ? 152.809 160.272 220.849 1.00 128.67 479 LEU I N 1
ATOM 6030 C CA . LEU E 3 460 ? 152.215 158.987 221.193 1.00 131.60 479 LEU I CA 1
ATOM 6031 C C . LEU E 3 460 ? 152.086 158.851 222.705 1.00 133.54 479 LEU I C 1
ATOM 6032 O O . LEU E 3 460 ? 153.032 159.130 223.449 1.00 130.96 479 LEU I O 1
ATOM 6037 N N . GLU E 3 461 ? 150.911 158.423 223.158 1.00 134.90 480 GLU I N 1
ATOM 6038 C CA . GLU E 3 461 ? 150.641 158.164 224.570 1.00 134.09 480 GLU I CA 1
ATOM 6039 C C . GLU E 3 461 ? 150.272 156.690 224.704 1.00 134.93 480 GLU I C 1
ATOM 6040 O O . GLU E 3 461 ? 149.169 156.282 224.324 1.00 134.60 480 GLU I O 1
ATOM 6046 N N . VAL E 3 462 ? 151.192 155.895 225.239 1.00 136.03 481 VAL I N 1
ATOM 6047 C CA . VAL E 3 462 ? 150.977 154.459 225.382 1.00 139.04 481 VAL I CA 1
ATOM 6048 C C . VAL E 3 462 ? 150.223 154.202 226.681 1.00 142.58 481 VAL I C 1
ATOM 6049 O O . VAL E 3 462 ? 150.679 154.586 227.763 1.00 141.62 481 VAL I O 1
ATOM 6053 N N . ALA E 3 463 ? 149.066 153.555 226.576 1.00 144.25 482 ALA I N 1
ATOM 6054 C CA . ALA E 3 463 ? 148.297 153.197 227.755 1.00 143.75 482 ALA I CA 1
ATOM 6055 C C . ALA E 3 463 ? 148.894 151.965 228.428 1.00 145.65 482 ALA I C 1
ATOM 6056 O O . ALA E 3 463 ? 149.643 151.192 227.823 1.00 146.84 482 ALA I O 1
ATOM 6058 N N . THR E 3 464 ? 148.556 151.793 229.704 1.00 145.86 483 THR I N 1
ATOM 6059 C CA . THR E 3 464 ? 149.037 150.643 230.457 1.00 146.11 483 THR I CA 1
ATOM 6060 C C . THR E 3 464 ? 148.468 149.355 229.875 1.00 148.89 483 THR I C 1
ATOM 6061 O O . THR E 3 464 ? 147.268 149.258 229.603 1.00 150.87 483 THR I O 1
ATOM 6065 N N . GLY E 3 465 ? 149.336 148.364 229.686 1.00 146.43 484 GLY I N 1
ATOM 6066 C CA . GLY E 3 465 ? 148.909 147.105 229.107 1.00 147.16 484 GLY I CA 1
ATOM 6067 C C . GLY E 3 465 ? 148.541 147.183 227.643 1.00 148.85 484 GLY I C 1
ATOM 6068 O O . GLY E 3 465 ? 147.706 146.400 227.180 1.00 152.27 484 GLY I O 1
ATOM 6069 N N . ALA E 3 466 ? 149.139 148.119 226.900 1.00 147.36 485 ALA I N 1
ATOM 6070 C CA . ALA E 3 466 ? 148.840 148.237 225.477 1.00 148.51 485 ALA I CA 1
ATOM 6071 C C . ALA E 3 466 ? 149.248 146.979 224.721 1.00 149.69 485 ALA I C 1
ATOM 6072 O O . ALA E 3 466 ? 148.510 146.500 223.852 1.00 147.31 485 ALA I O 1
ATOM 6074 N N . LEU E 3 467 ? 150.421 146.431 225.036 1.00 150.20 486 LEU I N 1
ATOM 6075 C CA . LEU E 3 467 ? 150.880 145.180 224.432 1.00 149.44 486 LEU I CA 1
ATOM 6076 C C . LEU E 3 467 ? 150.371 144.009 225.274 1.00 150.97 486 LEU I C 1
ATOM 6077 O O . LEU E 3 467 ? 151.100 143.370 226.035 1.00 151.44 486 LEU I O 1
ATOM 6082 N N . GLY E 3 468 ? 149.076 143.741 225.119 1.00 149.94 487 GLY I N 1
ATOM 6083 C CA . GLY E 3 468 ? 148.379 142.769 225.938 1.00 148.47 487 GLY I CA 1
ATOM 6084 C C . GLY E 3 468 ? 148.882 141.344 225.837 1.00 148.77 487 GLY I C 1
ATOM 6085 O O . GLY E 3 468 ? 149.348 140.777 226.829 1.00 149.58 487 GLY I O 1
ATOM 6086 N N . GLY E 3 469 ? 148.781 140.747 224.652 1.00 148.66 488 GLY I N 1
ATOM 6087 C CA . GLY E 3 469 ? 149.159 139.358 224.477 1.00 146.52 488 GLY I CA 1
ATOM 6088 C C . GLY E 3 469 ? 150.389 139.145 223.619 1.00 144.04 488 GLY I C 1
ATOM 6089 O O . GLY E 3 469 ? 150.591 138.054 223.077 1.00 143.85 488 GLY I O 1
ATOM 6090 N N . LEU E 3 470 ? 151.222 140.174 223.488 1.00 143.09 489 LEU I N 1
ATOM 6091 C CA . LEU E 3 470 ? 152.401 140.115 222.636 1.00 140.92 489 LEU I CA 1
ATOM 6092 C C . LEU E 3 470 ? 153.641 139.605 223.359 1.00 140.46 489 LEU I C 1
ATOM 6093 O O . LEU E 3 470 ? 154.717 139.564 222.753 1.00 138.03 489 LEU I O 1
ATOM 6098 N N . GLU E 3 471 ? 153.521 139.217 224.631 1.00 143.59 490 GLU I N 1
ATOM 6099 C CA . GLU E 3 471 ? 154.697 138.807 225.394 1.00 142.70 490 GLU I CA 1
ATOM 6100 C C . GLU E 3 471 ? 155.336 137.552 224.810 1.00 140.05 490 GLU I C 1
ATOM 6101 O O . GLU E 3 471 ? 156.567 137.445 224.749 1.00 137.46 490 GLU I O 1
ATOM 6107 N N . ALA E 3 472 ? 154.521 136.592 224.377 1.00 137.46 491 ALA I N 1
ATOM 6108 C CA . ALA E 3 472 ? 155.037 135.314 223.904 1.00 131.84 491 ALA I CA 1
ATOM 6109 C C . ALA E 3 472 ? 155.218 135.249 222.394 1.00 130.52 491 ALA I C 1
ATOM 6110 O O . ALA E 3 472 ? 155.870 134.319 221.905 1.00 128.14 491 ALA I O 1
ATOM 6112 N N . SER E 3 473 ? 154.664 136.200 221.644 1.00 134.44 492 SER I N 1
ATOM 6113 C CA . SER E 3 473 ? 154.711 136.143 220.187 1.00 132.65 492 SER I CA 1
ATOM 6114 C C . SER E 3 473 ? 155.659 137.156 219.565 1.00 126.80 492 SER I C 1
ATOM 6115 O O . SER E 3 473 ? 156.295 136.846 218.552 1.00 122.02 492 SER I O 1
ATOM 6118 N N . LEU E 3 474 ? 155.763 138.355 220.132 1.00 127.08 493 LEU I N 1
ATOM 6119 C CA . LEU E 3 474 ? 156.622 139.383 219.561 1.00 123.80 493 LEU I CA 1
ATOM 6120 C C . LEU E 3 474 ? 158.080 138.946 219.588 1.00 123.55 493 LEU I C 1
ATOM 6121 O O . LEU E 3 474 ? 158.549 138.344 220.558 1.00 125.30 493 LEU I O 1
ATOM 6126 N N . GLU E 3 475 ? 158.797 139.251 218.512 1.00 120.72 494 GLU I N 1
ATOM 6127 C CA . GLU E 3 475 ? 160.215 138.934 218.395 1.00 118.70 494 GLU I CA 1
ATOM 6128 C C . GLU E 3 475 ? 161.086 140.157 218.167 1.00 118.65 494 GLU I C 1
ATOM 6129 O O . GLU E 3 475 ? 162.178 140.244 218.734 1.00 120.84 494 GLU I O 1
ATOM 6135 N N . VAL E 3 476 ? 160.638 141.104 217.346 1.00 115.26 495 VAL I N 1
ATOM 6136 C CA . VAL E 3 476 ? 161.377 142.333 217.086 1.00 114.95 495 VAL I CA 1
ATOM 6137 C C . VAL E 3 476 ? 160.395 143.495 217.133 1.00 113.95 495 VAL I C 1
ATOM 6138 O O . VAL E 3 476 ? 159.331 143.439 216.508 1.00 112.26 495 VAL I O 1
ATOM 6142 N N . LEU E 3 477 ? 160.744 144.539 217.880 1.00 112.52 496 LEU I N 1
ATOM 6143 C CA . LEU E 3 477 ? 159.908 145.722 218.013 1.00 107.96 496 LEU I CA 1
ATOM 6144 C C . LEU E 3 477 ? 160.766 146.969 217.862 1.00 109.08 496 LEU I C 1
ATOM 6145 O O . LEU E 3 477 ? 161.880 147.034 218.389 1.00 114.24 496 LEU I O 1
ATOM 6150 N N . ALA E 3 478 ? 160.244 147.955 217.136 1.00 106.19 497 ALA I N 1
ATOM 6151 C CA . ALA E 3 478 ? 160.928 149.222 216.924 1.00 106.50 497 ALA I CA 1
ATOM 6152 C C . ALA E 3 478 ? 159.961 150.362 217.194 1.00 107.09 497 ALA I C 1
ATOM 6153 O O . ALA E 3 478 ? 158.818 150.334 216.728 1.00 107.30 497 ALA I O 1
ATOM 6155 N N . LEU E 3 479 ? 160.421 151.359 217.944 1.00 108.44 498 LEU I N 1
ATOM 6156 C CA . LEU E 3 479 ? 159.639 152.547 218.266 1.00 109.54 498 LEU I CA 1
ATOM 6157 C C . LEU E 3 479 ? 160.473 153.798 218.044 1.00 110.65 498 LEU I C 1
ATOM 6158 O O . LEU E 3 479 ? 160.421 154.754 218.824 1.00 114.04 498 LEU I O 1
ATOM 6163 N N . GLN E 3 480 ? 161.262 153.802 216.974 1.00 110.46 499 GLN I N 1
ATOM 6164 C CA . GLN E 3 480 ? 162.172 154.905 216.705 1.00 115.69 499 GLN I CA 1
ATOM 6165 C C . GLN E 3 480 ? 161.407 156.181 216.376 1.00 115.19 499 GLN I C 1
ATOM 6166 O O . GLN E 3 480 ? 160.400 156.158 215.664 1.00 114.90 499 GLN I O 1
ATOM 6172 N N . GLY E 3 481 ? 161.890 157.301 216.908 1.00 119.45 500 GLY I N 1
ATOM 6173 C CA . GLY E 3 481 ? 161.337 158.598 216.578 1.00 120.75 500 GLY I CA 1
ATOM 6174 C C . GLY E 3 481 ? 160.014 158.928 217.226 1.00 118.71 500 GLY I C 1
ATOM 6175 O O . GLY E 3 481 ? 159.415 159.952 216.881 1.00 117.62 500 GLY I O 1
ATOM 6176 N N . ASN E 3 482 ? 159.535 158.099 218.154 1.00 116.05 501 ASN I N 1
ATOM 6177 C CA . ASN E 3 482 ? 158.273 158.380 218.824 1.00 117.08 501 ASN I CA 1
ATOM 6178 C C . ASN E 3 482 ? 158.386 159.505 219.843 1.00 120.25 501 ASN I C 1
ATOM 6179 O O . ASN E 3 482 ? 157.366 160.106 220.196 1.00 121.04 501 ASN I O 1
ATOM 6184 N N . GLY E 3 483 ? 159.593 159.806 220.313 1.00 121.17 502 GLY I N 1
ATOM 6185 C CA . GLY E 3 483 ? 159.767 160.846 221.315 1.00 122.81 502 GLY I CA 1
ATOM 6186 C C . GLY E 3 483 ? 159.072 160.542 222.624 1.00 123.78 502 GLY I C 1
ATOM 6187 O O . GLY E 3 483 ? 158.548 161.454 223.275 1.00 123.99 502 GLY I O 1
ATOM 6188 N N . LEU E 3 484 ? 159.055 159.273 223.025 1.00 125.69 503 LEU I N 1
ATOM 6189 C CA . LEU E 3 484 ? 158.362 158.883 224.243 1.00 127.79 503 LEU I CA 1
ATOM 6190 C C . LEU E 3 484 ? 159.144 159.322 225.474 1.00 130.56 503 LEU I C 1
ATOM 6191 O O . LEU E 3 484 ? 160.378 159.330 225.479 1.00 133.04 503 LEU I O 1
ATOM 6196 N N . MET E 3 485 ? 158.412 159.686 226.526 1.00 132.34 504 MET I N 1
ATOM 6197 C CA . MET E 3 485 ? 159.027 160.111 227.775 1.00 134.26 504 MET I CA 1
ATOM 6198 C C . MET E 3 485 ? 159.278 158.937 228.711 1.00 136.42 504 MET I C 1
ATOM 6199 O O . MET E 3 485 ? 160.307 158.904 229.395 1.00 137.90 504 MET I O 1
ATOM 6204 N N . VAL E 3 486 ? 158.380 157.953 228.724 1.00 134.67 505 VAL I N 1
ATOM 6205 C CA . VAL E 3 486 ? 158.518 156.790 229.591 1.00 132.77 505 VAL I CA 1
ATOM 6206 C C . VAL E 3 486 ? 157.854 155.614 228.892 1.00 132.97 505 VAL I C 1
ATOM 6207 O O . VAL E 3 486 ? 156.951 155.793 228.071 1.00 133.83 505 VAL I O 1
ATOM 6211 N N . LEU E 3 487 ? 158.316 154.408 229.207 1.00 133.31 506 LEU I N 1
ATOM 6212 C CA . LEU E 3 487 ? 157.800 153.188 228.602 1.00 135.42 506 LEU I CA 1
ATOM 6213 C C . LEU E 3 487 ? 156.785 152.551 229.543 1.00 138.80 506 LEU I C 1
ATOM 6214 O O . LEU E 3 487 ? 157.112 152.227 230.690 1.00 137.56 506 LEU I O 1
ATOM 6219 N N . GLN E 3 488 ? 155.559 152.377 229.057 1.00 142.70 507 GLN I N 1
ATOM 6220 C CA . GLN E 3 488 ? 154.489 151.758 229.826 1.00 141.20 507 GLN I CA 1
ATOM 6221 C C . GLN E 3 488 ? 154.368 150.261 229.573 1.00 141.01 507 GLN I C 1
ATOM 6222 O O . GLN E 3 488 ? 153.457 149.628 230.115 1.00 140.62 507 GLN I O 1
ATOM 6228 N N . VAL E 3 489 ? 155.258 149.684 228.770 1.00 141.44 508 VAL I N 1
ATOM 6229 C CA . VAL E 3 489 ? 155.215 148.271 228.413 1.00 141.60 508 VAL I CA 1
ATOM 6230 C C . VAL E 3 489 ? 156.343 147.556 229.142 1.00 140.76 508 VAL I C 1
ATOM 6231 O O . VAL E 3 489 ? 157.495 148.006 229.110 1.00 141.00 508 VAL I O 1
ATOM 6235 N N . ASP E 3 490 ? 156.012 146.446 229.797 1.00 140.35 509 ASP I N 1
ATOM 6236 C CA . ASP E 3 490 ? 156.988 145.675 230.563 1.00 141.64 509 ASP I CA 1
ATOM 6237 C C . ASP E 3 490 ? 157.835 144.857 229.596 1.00 142.83 509 ASP I C 1
ATOM 6238 O O . ASP E 3 490 ? 157.438 143.772 229.164 1.00 141.98 509 ASP I O 1
ATOM 6243 N N . LEU E 3 491 ? 159.009 145.384 229.252 1.00 143.98 510 LEU I N 1
ATOM 6244 C CA . LEU E 3 491 ? 159.911 144.669 228.353 1.00 141.45 510 LEU I CA 1
ATOM 6245 C C . LEU E 3 491 ? 160.376 143.316 228.886 1.00 141.72 510 LEU I C 1
ATOM 6246 O O . LEU E 3 491 ? 160.378 142.350 228.102 1.00 140.33 510 LEU I O 1
ATOM 6251 N N . PRO E 3 492 ? 160.789 143.165 230.153 1.00 141.77 511 PRO I N 1
ATOM 6252 C CA . PRO E 3 492 ? 161.291 141.851 230.595 1.00 140.11 511 PRO I CA 1
ATOM 6253 C C . PRO E 3 492 ? 160.283 140.723 230.459 1.00 139.05 511 PRO I C 1
ATOM 6254 O O . PRO E 3 492 ? 160.688 139.562 230.313 1.00 135.93 511 PRO I O 1
ATOM 6258 N N . CYS E 3 493 ? 158.983 141.020 230.502 1.00 141.60 512 CYS I N 1
ATOM 6259 C CA . CYS E 3 493 ? 157.975 139.979 230.339 1.00 140.93 512 CYS I CA 1
ATOM 6260 C C . CYS E 3 493 ? 157.935 139.408 228.928 1.00 139.46 512 CYS I C 1
ATOM 6261 O O . CYS E 3 493 ? 157.282 138.381 228.714 1.00 138.45 512 CYS I O 1
ATOM 6264 N N . PHE E 3 494 ? 158.609 140.039 227.967 1.00 139.16 513 PHE I N 1
ATOM 6265 C CA . PHE E 3 494 ? 158.620 139.576 226.579 1.00 138.38 513 PHE I CA 1
ATOM 6266 C C . PHE E 3 494 ? 159.801 138.629 226.407 1.00 135.64 513 PHE I C 1
ATOM 6267 O O . PHE E 3 494 ? 160.931 139.047 226.150 1.00 133.38 513 PHE I O 1
ATOM 6275 N N . ILE E 3 495 ? 159.533 137.330 226.555 1.00 136.95 514 ILE I N 1
ATOM 6276 C CA . ILE E 3 495 ? 160.598 136.334 226.487 1.00 136.01 514 ILE I CA 1
ATOM 6277 C C . ILE E 3 495 ? 161.120 136.188 225.063 1.00 133.41 514 ILE I C 1
ATOM 6278 O O . ILE E 3 495 ? 162.327 136.029 224.844 1.00 129.46 514 ILE I O 1
ATOM 6283 N N . CYS E 3 496 ? 160.230 136.239 224.075 1.00 133.76 515 CYS I N 1
ATOM 6284 C CA . CYS E 3 496 ? 160.585 135.943 222.693 1.00 132.61 515 CYS I CA 1
ATOM 6285 C C . CYS E 3 496 ? 161.200 137.127 221.958 1.00 130.76 515 CYS I C 1
ATOM 6286 O O . CYS E 3 496 ? 161.561 136.986 220.785 1.00 129.62 515 CYS I O 1
ATOM 6289 N N . LEU E 3 497 ? 161.322 138.283 222.604 1.00 131.13 516 LEU I N 1
ATOM 6290 C CA . LEU E 3 497 ? 161.955 139.428 221.966 1.00 128.06 516 LEU I CA 1
ATOM 6291 C C . LEU E 3 497 ? 163.429 139.142 221.702 1.00 124.14 516 LEU I C 1
ATOM 6292 O O . LEU E 3 497 ? 164.135 138.596 222.553 1.00 122.54 516 LEU I O 1
ATOM 6297 N N . LYS E 3 498 ? 163.890 139.517 220.514 1.00 122.72 517 LYS I N 1
ATOM 6298 C CA . LYS E 3 498 ? 165.274 139.301 220.110 1.00 123.69 517 LYS I CA 1
ATOM 6299 C C . LYS E 3 498 ? 166.028 140.591 219.839 1.00 121.61 517 LYS I C 1
ATOM 6300 O O . LYS E 3 498 ? 167.192 140.712 220.229 1.00 120.41 517 LYS I O 1
ATOM 6305 N N . ARG E 3 499 ? 165.399 141.559 219.179 1.00 118.55 518 ARG I N 1
ATOM 6306 C CA . ARG E 3 499 ? 166.008 142.853 218.915 1.00 117.25 518 ARG I CA 1
ATOM 6307 C C . ARG E 3 499 ? 165.015 143.954 219.255 1.00 115.91 518 ARG I C 1
ATOM 6308 O O . ARG E 3 499 ? 163.804 143.781 219.092 1.00 116.75 518 ARG I O 1
ATOM 6310 N N . LEU E 3 500 ? 165.535 145.082 219.730 1.00 116.00 519 LEU I N 1
ATOM 6311 C CA . LEU E 3 500 ? 164.719 146.224 220.113 1.00 114.94 519 LEU I CA 1
ATOM 6312 C C . LEU E 3 500 ? 165.342 147.497 219.562 1.00 113.11 519 LEU I C 1
ATOM 6313 O O . LEU E 3 500 ? 166.569 147.625 219.508 1.00 114.34 519 LEU I O 1
ATOM 6318 N N . ASN E 3 501 ? 164.493 148.437 219.151 1.00 114.55 520 ASN I N 1
ATOM 6319 C CA . ASN E 3 501 ? 164.934 149.714 218.600 1.00 119.10 520 ASN I CA 1
ATOM 6320 C C . ASN E 3 501 ? 164.132 150.824 219.264 1.00 120.05 520 ASN I C 1
ATOM 6321 O O . ASN E 3 501 ? 162.944 150.997 218.972 1.00 119.21 520 ASN I O 1
ATOM 6326 N N . LEU E 3 502 ? 164.780 151.576 220.154 1.00 120.17 521 LEU I N 1
ATOM 6327 C CA . LEU E 3 502 ? 164.156 152.694 220.851 1.00 120.10 521 LEU I CA 1
ATOM 6328 C C . LEU E 3 502 ? 164.903 153.997 220.588 1.00 120.43 521 LEU I C 1
ATOM 6329 O O . LEU E 3 502 ? 164.986 154.861 221.464 1.00 122.12 521 LEU I O 1
ATOM 6334 N N . ALA E 3 503 ? 165.452 154.148 219.387 1.00 117.77 522 ALA I N 1
ATOM 6335 C CA . ALA E 3 503 ? 166.237 155.328 219.065 1.00 121.47 522 ALA I CA 1
ATOM 6336 C C . ALA E 3 503 ? 165.346 156.563 218.965 1.00 125.84 522 ALA I C 1
ATOM 6337 O O . ALA E 3 503 ? 164.129 156.473 218.783 1.00 125.24 522 ALA I O 1
ATOM 6339 N N . GLU E 3 504 ? 165.979 157.727 219.093 1.00 130.83 523 GLU I N 1
ATOM 6340 C CA . GLU E 3 504 ? 165.301 159.020 219.009 1.00 128.13 523 GLU I CA 1
ATOM 6341 C C . GLU E 3 504 ? 164.142 159.124 219.998 1.00 122.47 523 GLU I C 1
ATOM 6342 O O . GLU E 3 504 ? 162.992 159.317 219.603 1.00 118.58 523 GLU I O 1
ATOM 6344 N N . GLU F 4 1 ? 148.102 156.162 144.217 1.00 42.37 15 GLU L N 1
ATOM 6345 C CA . GLU F 4 1 ? 149.319 155.367 144.311 1.00 42.16 15 GLU L CA 1
ATOM 6346 C C . GLU F 4 1 ? 150.517 156.211 143.872 1.00 43.88 15 GLU L C 1
ATOM 6347 O O . GLU F 4 1 ? 150.346 157.288 143.302 1.00 45.09 15 GLU L O 1
ATOM 6353 N N . VAL F 4 2 ? 151.726 155.722 144.148 1.00 38.42 16 VAL L N 1
ATOM 6354 C CA . VAL F 4 2 ? 152.937 156.448 143.786 1.00 33.62 16 VAL L CA 1
ATOM 6355 C C . VAL F 4 2 ? 153.165 156.379 142.282 1.00 32.93 16 VAL L C 1
ATOM 6356 O O . VAL F 4 2 ? 152.962 155.335 141.647 1.00 29.92 16 VAL L O 1
ATOM 6360 N N . GLN F 4 3 ? 153.576 157.505 141.701 1.00 34.04 17 GLN L N 1
ATOM 6361 C CA . GLN F 4 3 ? 153.880 157.577 140.281 1.00 37.40 17 GLN L CA 1
ATOM 6362 C C . GLN F 4 3 ? 154.908 158.673 140.041 1.00 32.62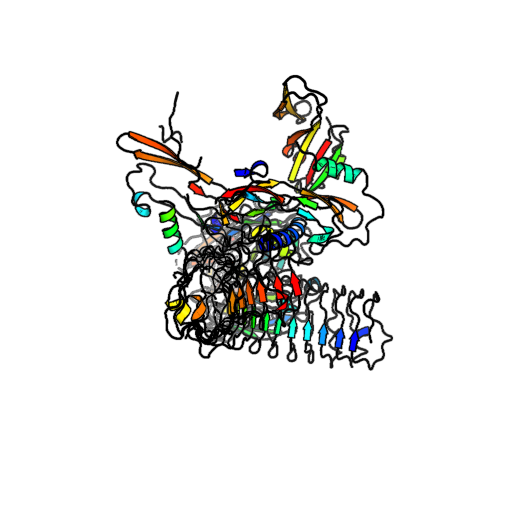 17 GLN L C 1
ATOM 6363 O O . GLN F 4 3 ? 154.799 159.768 140.599 1.00 33.12 17 GLN L O 1
ATOM 6369 N N . LEU F 4 4 ? 155.898 158.372 139.207 1.00 30.81 18 LEU L N 1
ATOM 6370 C CA . LEU F 4 4 ? 156.926 159.324 138.814 1.00 25.98 18 LEU L CA 1
ATOM 6371 C C . LEU F 4 4 ? 156.662 159.781 137.386 1.00 29.43 18 LEU L C 1
ATOM 6372 O O . LEU F 4 4 ? 156.311 158.971 136.524 1.00 29.85 18 LEU L O 1
ATOM 6377 N N . VAL F 4 5 ? 156.829 161.078 137.138 1.00 33.07 19 VAL L N 1
ATOM 6378 C CA . VAL F 4 5 ? 156.491 161.689 135.857 1.00 31.05 19 VAL L CA 1
ATOM 6379 C C . VAL F 4 5 ? 157.731 162.354 135.278 1.00 27.95 19 VAL L C 1
ATOM 6380 O O . VAL F 4 5 ? 158.414 163.118 135.970 1.00 26.33 19 VAL L O 1
ATOM 6384 N N . GLN F 4 6 ? 158.020 162.060 134.010 1.00 25.70 20 GLN L N 1
ATOM 6385 C CA . GLN F 4 6 ? 159.107 162.699 133.284 1.00 27.26 20 GLN L CA 1
ATOM 6386 C C . GLN F 4 6 ? 158.555 163.298 131.996 1.00 34.82 20 GLN L C 1
ATOM 6387 O O . GLN F 4 6 ? 157.757 162.645 131.301 1.00 37.56 20 GLN L O 1
ATOM 6393 N N . PRO F 4 7 ? 158.949 164.520 131.640 1.00 36.39 21 PRO L N 1
ATOM 6394 C CA . PRO F 4 7 ? 158.490 165.119 130.383 1.00 42.52 21 PRO L CA 1
ATOM 6395 C C . PRO F 4 7 ? 159.444 164.856 129.228 1.00 48.21 21 PRO L C 1
ATOM 6396 O O . PRO F 4 7 ? 160.666 164.858 129.384 1.00 50.69 21 PRO L O 1
ATOM 6400 N N . GLY F 4 8 ? 158.866 164.638 128.047 1.00 46.71 22 GLY L N 1
ATOM 6401 C CA . GLY F 4 8 ? 159.642 164.392 126.843 1.00 42.90 22 GLY L CA 1
ATOM 6402 C C . GLY F 4 8 ? 160.677 165.465 126.568 1.00 56.01 22 GLY L C 1
ATOM 6403 O O . GLY F 4 8 ? 160.388 166.658 126.688 1.00 63.63 22 GLY L O 1
ATOM 6404 N N . ALA F 4 9 ? 161.888 165.054 126.196 1.00 50.17 23 ALA L N 1
ATOM 6405 C CA . ALA F 4 9 ? 163.031 165.955 126.134 1.00 56.76 23 ALA L CA 1
ATOM 6406 C C . ALA F 4 9 ? 163.274 166.538 124.749 1.00 62.03 23 ALA L C 1
ATOM 6407 O O . ALA F 4 9 ? 164.293 167.207 124.549 1.00 62.22 23 ALA L O 1
ATOM 6409 N N . GLU F 4 10 ? 162.375 166.294 123.796 1.00 71.16 24 GLU L N 1
ATOM 6410 C CA . GLU F 4 10 ? 162.399 166.951 122.492 1.00 80.20 24 GLU L CA 1
ATOM 6411 C C . GLU F 4 10 ? 163.721 166.758 121.758 1.00 80.75 24 GLU L C 1
ATOM 6412 O O . GLU F 4 10 ? 163.948 165.714 121.138 1.00 77.64 24 GLU L O 1
ATOM 6418 N N . LEU F 4 11 ? 164.596 167.759 121.822 1.00 79.34 25 LEU L N 1
ATOM 6419 C CA . LEU F 4 11 ? 165.844 167.721 121.075 1.00 79.92 25 LEU L CA 1
ATOM 6420 C C . LEU F 4 11 ? 166.865 168.615 121.761 1.00 77.91 25 LEU L C 1
ATOM 6421 O O . LEU F 4 11 ? 166.513 169.623 122.379 1.00 77.82 25 LEU L O 1
ATOM 6426 N N . ARG F 4 12 ? 168.135 168.232 121.644 1.00 75.11 26 ARG L N 1
ATOM 6427 C CA . ARG F 4 12 ? 169.235 169.000 122.208 1.00 74.73 26 ARG L CA 1
ATOM 6428 C C . ARG F 4 12 ? 170.407 168.941 121.241 1.00 80.64 26 ARG L C 1
ATOM 6429 O O . ARG F 4 12 ? 170.810 167.852 120.825 1.00 80.54 26 ARG L O 1
ATOM 6437 N N . ASN F 4 13 ? 170.943 170.105 120.884 1.00 86.10 27 ASN L N 1
ATOM 6438 C CA . ASN F 4 13 ? 172.056 170.162 119.947 1.00 89.84 27 ASN L CA 1
ATOM 6439 C C . ASN F 4 13 ? 173.300 169.512 120.546 1.00 87.33 27 ASN L C 1
ATOM 6440 O O . ASN F 4 13 ? 173.516 169.532 121.760 1.00 89.74 27 ASN L O 1
ATOM 6445 N N . SER F 4 14 ? 174.120 168.930 119.673 1.00 86.40 28 SER L N 1
ATOM 6446 C CA . SER F 4 14 ? 175.305 168.206 120.113 1.00 88.45 28 SER L CA 1
ATOM 6447 C C . SER F 4 14 ? 176.286 169.137 120.816 1.00 92.35 28 SER L C 1
ATOM 6448 O O . SER F 4 14 ? 176.421 170.314 120.472 1.00 96.92 28 SER L O 1
ATOM 6451 N N . GLY F 4 15 ? 176.979 168.592 121.815 1.00 89.61 29 GLY L N 1
ATOM 6452 C CA . GLY F 4 15 ? 177.933 169.346 122.598 1.00 89.15 29 GLY L CA 1
ATOM 6453 C C . GLY F 4 15 ? 177.356 170.080 123.789 1.00 93.66 29 GLY L C 1
ATOM 6454 O O . GLY F 4 15 ? 178.118 170.707 124.536 1.00 95.76 29 GLY L O 1
ATOM 6455 N N . ALA F 4 16 ? 176.045 170.023 123.993 1.00 93.14 30 ALA L N 1
ATOM 6456 C CA . ALA F 4 16 ? 175.382 170.717 125.082 1.00 89.57 30 ALA L CA 1
ATOM 6457 C C . ALA F 4 16 ? 175.121 169.751 126.237 1.00 85.74 30 ALA L C 1
ATOM 6458 O O . ALA F 4 16 ? 175.602 168.615 126.251 1.00 81.22 30 ALA L O 1
ATOM 6460 N N . SER F 4 17 ? 174.362 170.212 127.228 1.00 85.67 31 SER L N 1
ATOM 6461 C CA . SER F 4 17 ? 174.001 169.412 128.387 1.00 78.48 31 SER L CA 1
ATOM 6462 C C . SER F 4 17 ? 172.489 169.253 128.452 1.00 74.85 31 SER L C 1
ATOM 6463 O O . SER F 4 17 ? 171.737 170.142 128.041 1.00 72.98 31 SER L O 1
ATOM 6466 N N . VAL F 4 18 ? 172.048 168.109 128.973 1.00 67.17 32 VAL L N 1
ATOM 6467 C CA . VAL F 4 18 ? 170.630 167.783 129.062 1.00 64.60 32 VAL L CA 1
ATOM 6468 C C . VAL F 4 18 ? 170.247 167.641 130.526 1.00 57.01 32 VAL L C 1
ATOM 6469 O O . VAL F 4 18 ? 171.076 167.311 131.380 1.00 57.99 32 VAL L O 1
ATOM 6473 N N . LYS F 4 19 ? 168.973 167.899 130.811 1.00 50.91 33 LYS L N 1
ATOM 6474 C CA . LYS F 4 19 ? 168.421 167.795 132.155 1.00 42.38 33 LYS L CA 1
ATOM 6475 C C . LYS F 4 19 ? 167.193 166.900 132.093 1.00 41.27 33 LYS L C 1
ATOM 6476 O O . LYS F 4 19 ? 166.238 167.208 131.374 1.00 43.33 33 LYS L O 1
ATOM 6482 N N . VAL F 4 20 ? 167.214 165.798 132.838 1.00 36.54 34 VAL L N 1
ATOM 6483 C CA . VAL F 4 20 ? 166.100 164.858 132.888 1.00 31.35 34 VAL L CA 1
ATOM 6484 C C . VAL F 4 20 ? 165.461 164.949 134.266 1.00 27.58 34 VAL L C 1
ATOM 6485 O O . VAL F 4 20 ? 166.135 164.752 135.282 1.00 25.66 34 VAL L O 1
ATOM 6489 N N . SER F 4 21 ? 164.164 165.238 134.298 1.00 30.21 35 SER L N 1
ATOM 6490 C CA . SER F 4 21 ? 163.429 165.448 135.536 1.00 30.74 35 SER L CA 1
ATOM 6491 C C . SER F 4 21 ? 162.569 164.233 135.849 1.00 26.27 35 SER L C 1
ATOM 6492 O O . SER F 4 21 ? 162.010 163.606 134.945 1.00 29.31 35 SER L O 1
ATOM 6495 N N . CYS F 4 22 ? 162.468 163.907 137.134 1.00 23.33 36 CYS L N 1
ATOM 6496 C CA . CYS F 4 22 ? 161.761 162.727 137.620 1.00 25.06 36 CYS L CA 1
ATOM 6497 C C . CYS F 4 22 ? 160.889 163.078 138.819 1.00 29.45 36 CYS L C 1
ATOM 6498 O O . CYS F 4 22 ? 160.990 162.471 139.887 1.00 33.58 36 CYS L O 1
ATOM 6501 N N . LYS F 4 23 ? 160.051 164.103 138.673 1.00 31.13 37 LYS L N 1
ATOM 6502 C CA . LYS F 4 23 ? 159.151 164.498 139.751 1.00 30.86 37 LYS L CA 1
ATOM 6503 C C . LYS F 4 23 ? 158.324 163.310 140.227 1.00 28.08 37 LYS L C 1
ATOM 6504 O O . LYS F 4 23 ? 157.761 162.566 139.421 1.00 29.20 37 LYS L O 1
ATOM 6510 N N . ALA F 4 24 ? 158.264 163.134 141.545 1.00 28.15 38 ALA L N 1
ATOM 6511 C CA . ALA F 4 24 ? 157.625 161.983 142.162 1.00 29.34 38 ALA L CA 1
ATOM 6512 C C . ALA F 4 24 ? 156.518 162.434 143.105 1.00 31.52 38 ALA L C 1
ATOM 6513 O O . ALA F 4 24 ? 156.545 163.550 143.631 1.00 35.88 38 ALA L O 1
ATOM 6515 N N . SER F 4 25 ? 155.545 161.552 143.318 1.00 29.18 39 SER L N 1
ATOM 6516 C CA . SER F 4 25 ? 154.405 161.870 144.165 1.00 32.39 39 SER L CA 1
ATOM 6517 C C . SER F 4 25 ? 153.818 160.578 144.709 1.00 28.79 39 SER L C 1
ATOM 6518 O O . SER F 4 25 ? 154.075 159.491 144.188 1.00 31.26 39 SER L O 1
ATOM 6521 N N . GLY F 4 26 ? 153.021 160.715 145.764 1.00 27.80 40 GLY L N 1
ATOM 6522 C CA . GLY F 4 26 ? 152.374 159.582 146.385 1.00 31.84 40 GLY L CA 1
ATOM 6523 C C . GLY F 4 26 ? 153.189 158.865 147.437 1.00 30.65 40 GLY L C 1
ATOM 6524 O O . GLY F 4 26 ? 152.725 157.846 147.965 1.00 27.42 40 GLY L O 1
ATOM 6525 N N . TYR F 4 27 ? 154.382 159.356 147.760 1.00 30.63 41 TYR L N 1
ATOM 6526 C CA . TYR F 4 27 ? 155.232 158.709 148.750 1.00 25.03 41 TYR L CA 1
ATOM 6527 C C . TYR F 4 27 ? 156.243 159.722 149.267 1.00 23.19 41 TYR L C 1
ATOM 6528 O O . TYR F 4 27 ? 156.434 160.794 148.688 1.00 20.03 41 TYR L O 1
ATOM 6537 N N . ARG F 4 28 ? 156.890 159.361 150.371 1.00 20.94 42 ARG L N 1
ATOM 6538 C CA . ARG F 4 28 ? 157.910 160.202 150.989 1.00 19.86 42 ARG L CA 1
ATOM 6539 C C . ARG F 4 28 ? 159.187 160.138 150.159 1.00 18.06 42 ARG L C 1
ATOM 6540 O O . ARG F 4 28 ? 159.852 159.099 150.109 1.00 16.07 42 ARG L O 1
ATOM 6548 N N . PHE F 4 29 ? 159.528 161.252 149.506 1.00 21.26 43 PHE L N 1
ATOM 6549 C CA . PHE F 4 29 ? 160.640 161.263 148.559 1.00 21.79 43 PHE L CA 1
ATOM 6550 C C . PHE F 4 29 ? 161.959 160.919 149.238 1.00 21.47 43 PHE L C 1
ATOM 6551 O O . PHE F 4 29 ? 162.732 160.096 148.737 1.00 19.95 43 PHE L O 1
ATOM 6559 N N . THR F 4 30 ? 162.230 161.532 150.387 1.00 19.83 44 THR L N 1
ATOM 6560 C CA . THR F 4 30 ? 163.503 161.332 151.066 1.00 17.82 44 THR L CA 1
ATOM 6561 C C . THR F 4 30 ? 163.496 160.064 151.906 1.00 20.74 44 THR L C 1
ATOM 6562 O O . THR F 4 30 ? 163.864 160.089 153.084 1.00 28.93 44 THR L O 1
ATOM 6566 N N . SER F 4 31 ? 163.079 158.953 151.308 1.00 13.54 45 SER L N 1
ATOM 6567 C CA . SER F 4 31 ? 163.072 157.676 152.002 1.00 10.36 45 SER L CA 1
ATOM 6568 C C . SER F 4 31 ? 163.500 156.507 151.126 1.00 11.76 45 SER L C 1
ATOM 6569 O O . SER F 4 31 ? 163.552 155.378 151.623 1.00 8.93 45 SER L O 1
ATOM 6572 N N . TYR F 4 32 ? 163.812 156.735 149.848 1.00 14.63 46 TYR L N 1
ATOM 6573 C CA . TYR F 4 32 ? 163.983 155.666 148.874 1.00 8.14 46 TYR L CA 1
ATOM 6574 C C . TYR F 4 32 ? 165.180 155.970 147.985 1.00 7.39 46 TYR L C 1
ATOM 6575 O O . TYR F 4 32 ? 165.788 157.039 148.068 1.00 9.00 46 TYR L O 1
ATOM 6584 N N . TYR F 4 33 ? 165.518 155.014 147.128 1.00 7.40 47 TYR L N 1
ATOM 6585 C CA . TYR F 4 33 ? 166.524 155.188 146.093 1.00 8.47 47 TYR L CA 1
ATOM 6586 C C . TYR F 4 33 ? 165.863 155.591 144.781 1.00 10.53 47 TYR L C 1
ATOM 6587 O O . TYR F 4 33 ? 164.657 155.425 144.588 1.00 11.44 47 TYR L O 1
ATOM 6596 N N . ILE F 4 34 ? 166.675 156.120 143.872 1.00 9.75 48 ILE L N 1
ATOM 6597 C CA . ILE F 4 34 ? 166.237 156.460 142.524 1.00 11.66 48 ILE L CA 1
ATOM 6598 C C . ILE F 4 34 ? 167.275 155.920 141.549 1.00 13.41 48 ILE L C 1
ATOM 6599 O O . ILE F 4 34 ? 168.453 156.285 141.629 1.00 14.86 48 ILE L O 1
ATOM 6604 N N . ASP F 4 35 ? 166.842 155.060 140.632 1.00 9.47 49 ASP L N 1
ATOM 6605 C CA . ASP F 4 35 ? 167.721 154.440 139.653 1.00 8.48 49 ASP L CA 1
ATOM 6606 C C . ASP F 4 35 ? 167.514 155.070 138.284 1.00 10.55 49 ASP L C 1
ATOM 6607 O O . ASP F 4 35 ? 166.423 155.542 137.957 1.00 12.88 49 ASP L O 1
ATOM 6612 N N . TRP F 4 36 ? 168.578 155.072 137.484 1.00 12.68 50 TRP L N 1
ATOM 6613 C CA . TRP F 4 36 ? 168.569 155.687 136.160 1.00 14.26 50 TRP L CA 1
ATOM 6614 C C . TRP F 4 36 ? 169.023 154.655 135.138 1.00 15.55 50 TRP L C 1
ATOM 6615 O O . TRP F 4 36 ? 170.208 154.311 135.080 1.00 17.34 50 TRP L O 1
ATOM 6626 N N . VAL F 4 37 ? 168.082 154.171 134.332 1.00 12.06 51 VAL L N 1
ATOM 6627 C CA . VAL F 4 37 ? 168.328 153.137 133.335 1.00 9.91 51 VAL L CA 1
ATOM 6628 C C . VAL F 4 37 ? 168.126 153.743 131.956 1.00 10.86 51 VAL L C 1
ATOM 6629 O O . VAL F 4 37 ? 167.190 154.520 131.740 1.00 11.42 51 VAL L O 1
ATOM 6633 N N . ARG F 4 38 ? 169.003 153.388 131.022 1.00 14.36 52 ARG L N 1
ATOM 6634 C CA . ARG F 4 38 ? 169.032 153.997 129.700 1.00 15.86 52 ARG L CA 1
ATOM 6635 C C . ARG F 4 38 ? 168.819 152.934 128.635 1.00 19.08 52 ARG L C 1
ATOM 6636 O O . ARG F 4 38 ? 169.540 151.932 128.602 1.00 22.33 52 ARG L O 1
ATOM 6644 N N . GLN F 4 39 ? 167.843 153.160 127.761 1.00 21.66 53 GLN L N 1
ATOM 6645 C CA . GLN F 4 39 ? 167.508 152.229 126.685 1.00 20.82 53 GLN L CA 1
ATOM 6646 C C . GLN F 4 39 ? 167.885 152.875 125.355 1.00 23.70 53 GLN L C 1
ATOM 6647 O O . GLN F 4 39 ? 167.082 153.572 124.734 1.00 24.61 53 GLN L O 1
ATOM 6653 N N . ALA F 4 40 ? 169.120 152.647 124.929 1.00 28.97 54 ALA L N 1
ATOM 6654 C CA . ALA F 4 40 ? 169.524 153.054 123.596 1.00 35.84 54 ALA L CA 1
ATOM 6655 C C . ALA F 4 40 ? 168.979 152.071 122.564 1.00 37.57 54 ALA L C 1
ATOM 6656 O O . ALA F 4 40 ? 168.904 150.867 122.823 1.00 42.59 54 ALA L O 1
ATOM 6658 N N . PRO F 4 41 ? 168.603 152.555 121.379 1.00 38.50 55 PRO L N 1
ATOM 6659 C CA . PRO F 4 41 ? 168.023 151.657 120.371 1.00 44.59 55 PRO L CA 1
ATOM 6660 C C . PRO F 4 41 ? 169.065 150.766 119.713 1.00 47.88 55 PRO L C 1
ATOM 6661 O O . PRO F 4 41 ? 168.772 150.073 118.734 1.00 51.02 55 PRO L O 1
ATOM 6665 N N . GLY F 4 42 ? 170.284 150.780 120.244 1.00 48.09 56 GLY L N 1
ATOM 6666 C CA . GLY F 4 42 ? 171.346 149.944 119.728 1.00 46.76 56 GLY L CA 1
ATOM 6667 C C . GLY F 4 42 ? 171.484 148.620 120.450 1.00 46.87 56 GLY L C 1
ATOM 6668 O O . GLY F 4 42 ? 171.692 147.585 119.810 1.00 49.60 56 GLY L O 1
ATOM 6669 N N . GLN F 4 43 ? 171.369 148.628 121.778 1.00 46.74 57 GLN L N 1
ATOM 6670 C CA . GLN F 4 43 ? 171.597 147.407 122.542 1.00 48.36 57 GLN L CA 1
ATOM 6671 C C . GLN F 4 43 ? 170.923 147.498 123.905 1.00 44.17 57 GLN L C 1
ATOM 6672 O O . GLN F 4 43 ? 171.146 148.455 124.654 1.00 39.97 57 GLN L O 1
ATOM 6678 N N . GLY F 4 44 ? 170.054 146.528 124.186 1.00 41.31 58 GLY L N 1
ATOM 6679 C CA . GLY F 4 44 ? 169.561 146.226 125.519 1.00 38.75 58 GLY L CA 1
ATOM 6680 C C . GLY F 4 44 ? 169.164 147.377 126.420 1.00 34.56 58 GLY L C 1
ATOM 6681 O O . GLY F 4 44 ? 168.676 148.415 125.963 1.00 33.27 58 GLY L O 1
ATOM 6682 N N . LEU F 4 45 ? 169.370 147.183 127.721 1.00 22.97 59 LEU L N 1
ATOM 6683 C CA . LEU F 4 45 ? 169.089 148.182 128.745 1.00 14.82 59 LEU L CA 1
ATOM 6684 C C . LEU F 4 45 ? 170.346 148.334 129.590 1.00 18.80 59 LEU L C 1
ATOM 6685 O O . LEU F 4 45 ? 170.924 147.335 130.029 1.00 24.00 59 LEU L O 1
ATOM 6690 N N . GLU F 4 46 ? 170.777 149.569 129.810 1.00 18.72 60 GLU L N 1
ATOM 6691 C CA . GLU F 4 46 ? 171.975 149.831 130.591 1.00 16.01 60 GLU L CA 1
ATOM 6692 C C . GLU F 4 46 ? 171.635 150.571 131.877 1.00 15.36 60 GLU L C 1
ATOM 6693 O O . GLU F 4 46 ? 170.832 151.505 131.896 1.00 16.02 60 GLU L O 1
ATOM 6699 N N . TRP F 4 47 ? 172.278 150.143 132.958 1.00 14.44 61 TRP L N 1
ATOM 6700 C CA . TRP F 4 47 ? 172.015 150.644 134.301 1.00 13.40 61 TRP L CA 1
ATOM 6701 C C . TRP F 4 47 ? 173.117 151.615 134.697 1.00 14.79 61 TRP L C 1
ATOM 6702 O O . TRP F 4 47 ? 174.252 151.198 134.948 1.00 19.66 61 TRP L O 1
ATOM 6713 N N . MET F 4 48 ? 172.792 152.901 134.745 1.00 11.85 62 MET L N 1
ATOM 6714 C CA . MET F 4 48 ? 173.626 153.823 135.495 1.00 15.47 62 MET L CA 1
ATOM 6715 C C . MET F 4 48 ? 173.302 153.685 136.976 1.00 21.24 62 MET L C 1
ATOM 6716 O O . MET F 4 48 ? 172.435 152.909 137.377 1.00 24.84 62 MET L O 1
ATOM 6721 N N . GLY F 4 49 ? 173.985 154.473 137.794 1.00 22.63 63 GLY L N 1
ATOM 6722 C CA . GLY F 4 49 ? 173.903 154.274 139.226 1.00 19.24 63 GLY L CA 1
ATOM 6723 C C . GLY F 4 49 ? 172.594 154.667 139.875 1.00 16.69 63 GLY L C 1
ATOM 6724 O O . GLY F 4 49 ? 171.540 154.681 139.235 1.00 14.71 63 GLY L O 1
ATOM 6725 N N . ARG F 4 50 ? 172.657 154.986 141.164 1.00 22.05 64 ARG L N 1
ATOM 6726 C CA . ARG F 4 50 ? 171.479 155.354 141.932 1.00 15.20 64 ARG L CA 1
ATOM 6727 C C . ARG F 4 50 ? 171.868 156.438 142.925 1.00 15.29 64 ARG L C 1
ATOM 6728 O O . ARG F 4 50 ? 173.043 156.604 143.260 1.00 17.70 64 ARG L O 1
ATOM 6736 N N . ILE F 4 51 ? 170.868 157.179 143.392 1.00 14.15 65 ILE L N 1
ATOM 6737 C CA . ILE F 4 51 ? 171.088 158.265 144.337 1.00 16.14 65 ILE L CA 1
ATOM 6738 C C . ILE F 4 51 ? 170.211 158.056 145.562 1.00 12.21 65 ILE L C 1
ATOM 6739 O O . ILE F 4 51 ? 169.167 157.399 145.504 1.00 12.01 65 ILE L O 1
ATOM 6744 N N . ASP F 4 52 ? 170.655 158.615 146.685 1.00 11.88 66 ASP L N 1
ATOM 6745 C CA . ASP F 4 52 ? 169.886 158.626 147.923 1.00 15.35 66 ASP L CA 1
ATOM 6746 C C . ASP F 4 52 ? 169.505 160.065 148.240 1.00 17.78 66 ASP L C 1
ATOM 6747 O O . ASP F 4 52 ? 170.358 160.847 148.687 1.00 15.44 66 ASP L O 1
ATOM 6752 N N . PRO F 4 53 ? 168.255 160.472 148.003 1.00 18.30 67 PRO L N 1
ATOM 6753 C CA . PRO F 4 53 ? 167.881 161.873 148.263 1.00 15.90 67 PRO L CA 1
ATOM 6754 C C . PRO F 4 53 ? 168.108 162.315 149.698 1.00 22.11 67 PRO L C 1
ATOM 6755 O O . PRO F 4 53 ? 168.473 163.475 149.929 1.00 27.14 67 PRO L O 1
ATOM 6759 N N . GLU F 4 54 ? 167.893 161.427 150.672 1.00 23.65 68 GLU L N 1
ATOM 6760 C CA . GLU F 4 54 ? 168.015 161.816 152.074 1.00 22.66 68 GLU L CA 1
ATOM 6761 C C . GLU F 4 54 ? 169.425 162.299 152.393 1.00 24.42 68 GLU L C 1
ATOM 6762 O O . GLU F 4 54 ? 169.608 163.355 153.007 1.00 28.37 68 GLU L O 1
ATOM 6768 N N . ASP F 4 55 ? 170.434 161.537 151.980 1.00 24.30 69 ASP L N 1
ATOM 6769 C CA . ASP F 4 55 ? 171.824 161.869 152.264 1.00 25.40 69 ASP L CA 1
ATOM 6770 C C . ASP F 4 55 ? 172.464 162.600 151.089 1.00 25.19 69 ASP L C 1
ATOM 6771 O O . ASP F 4 55 ? 173.075 163.658 151.274 1.00 26.87 69 ASP L O 1
ATOM 6776 N N . GLY F 4 56 ? 172.313 162.068 149.878 1.00 25.57 70 GLY L N 1
ATOM 6777 C CA . GLY F 4 56 ? 172.997 162.584 148.715 1.00 22.94 70 GLY L CA 1
ATOM 6778 C C . GLY F 4 56 ? 174.085 161.684 148.182 1.00 23.60 70 GLY L C 1
ATOM 6779 O O . GLY F 4 56 ? 174.827 162.102 147.285 1.00 21.04 70 GLY L O 1
ATOM 6780 N N . GLY F 4 57 ? 174.208 160.469 148.711 1.00 23.33 71 GLY L N 1
ATOM 6781 C CA . GLY F 4 57 ? 175.246 159.561 148.255 1.00 23.34 71 GLY L CA 1
ATOM 6782 C C . GLY F 4 57 ? 175.027 159.163 146.808 1.00 23.61 71 GLY L C 1
ATOM 6783 O O . GLY F 4 57 ? 173.926 158.759 146.417 1.00 20.15 71 GLY L O 1
ATOM 6784 N N . THR F 4 58 ? 176.082 159.271 146.007 1.00 28.68 72 THR L N 1
ATOM 6785 C CA . THR F 4 58 ? 176.029 158.985 144.582 1.00 24.38 72 THR L CA 1
ATOM 6786 C C . THR F 4 58 ? 176.923 157.795 144.269 1.00 26.41 72 THR L C 1
ATOM 6787 O O . THR F 4 58 ? 178.085 157.758 144.685 1.00 30.54 72 THR L O 1
ATOM 6791 N N . LYS F 4 59 ? 176.374 156.828 143.543 1.00 27.43 73 LYS L N 1
ATOM 6792 C CA . LYS F 4 59 ? 177.133 155.708 143.008 1.00 30.98 73 LYS L CA 1
ATOM 6793 C C . LYS F 4 59 ? 176.745 155.535 141.551 1.00 31.97 73 LYS L C 1
ATOM 6794 O O . LYS F 4 59 ? 175.626 155.873 141.158 1.00 33.37 73 LYS L O 1
ATOM 6800 N N . TYR F 4 60 ? 177.678 155.035 140.747 1.00 34.04 74 TYR L N 1
ATOM 6801 C CA . TYR F 4 60 ? 177.463 154.936 139.313 1.00 29.86 74 TYR L CA 1
ATOM 6802 C C . TYR F 4 60 ? 178.307 153.808 138.741 1.00 36.64 74 TYR L C 1
ATOM 6803 O O . TYR F 4 60 ? 179.280 153.359 139.351 1.00 44.08 74 TYR L O 1
ATOM 6812 N N . ALA F 4 61 ? 177.914 153.359 137.552 1.00 38.51 75 ALA L N 1
ATOM 6813 C CA . ALA F 4 61 ? 178.498 152.176 136.943 1.00 41.39 75 ALA L CA 1
ATOM 6814 C C . ALA F 4 61 ? 179.917 152.464 136.457 1.00 42.06 75 ALA L C 1
ATOM 6815 O O . ALA F 4 61 ? 180.436 153.578 136.568 1.00 44.20 75 ALA L O 1
ATOM 6817 N N . GLN F 4 62 ? 180.548 151.432 135.898 1.00 45.52 76 GLN L N 1
ATOM 6818 C CA . GLN F 4 62 ? 181.933 151.528 135.458 1.00 54.22 76 GLN L CA 1
ATOM 6819 C C . GLN F 4 62 ? 182.108 152.404 134.224 1.00 57.52 76 GLN L C 1
ATOM 6820 O O . GLN F 4 62 ? 183.201 152.940 134.015 1.00 59.64 76 GLN L O 1
ATOM 6826 N N . LYS F 4 63 ? 181.065 152.565 133.408 1.00 54.74 77 LYS L N 1
ATOM 6827 C CA . LYS F 4 63 ? 181.179 153.310 132.162 1.00 48.21 77 LYS L CA 1
ATOM 6828 C C . LYS F 4 63 ? 180.834 154.786 132.307 1.00 47.75 77 LYS L C 1
ATOM 6829 O O . LYS F 4 63 ? 181.423 155.614 131.603 1.00 50.67 77 LYS L O 1
ATOM 6835 N N . PHE F 4 64 ? 179.936 155.138 133.222 1.00 49.69 78 PHE L N 1
ATOM 6836 C CA . PHE F 4 64 ? 179.499 156.516 133.417 1.00 54.56 78 PHE L CA 1
ATOM 6837 C C . PHE F 4 64 ? 180.296 157.203 134.523 1.00 59.35 78 PHE L C 1
ATOM 6838 O O . PHE F 4 64 ? 179.769 158.021 135.279 1.00 59.75 78 PHE L O 1
ATOM 6846 N N . GLN F 4 65 ? 181.583 156.874 134.627 1.00 58.26 79 GLN L N 1
ATOM 6847 C CA . GLN F 4 65 ? 182.446 157.471 135.637 1.00 60.30 79 GLN L CA 1
ATOM 6848 C C . GLN F 4 65 ? 182.801 158.906 135.272 1.00 66.29 79 GLN L C 1
ATOM 6849 O O . GLN F 4 65 ? 183.744 159.145 134.510 1.00 70.93 79 GLN L O 1
ATOM 6855 N N . GLY F 4 66 ? 182.052 159.864 135.810 1.00 62.03 80 GLY L N 1
ATOM 6856 C CA . GLY F 4 66 ? 182.305 161.265 135.568 1.00 64.17 80 GLY L CA 1
ATOM 6857 C C . GLY F 4 66 ? 181.600 161.844 134.363 1.00 60.46 80 GLY L C 1
ATOM 6858 O O . GLY F 4 66 ? 181.615 163.068 134.186 1.00 65.57 80 GLY L O 1
ATOM 6859 N N . ARG F 4 67 ? 180.981 161.009 133.529 1.00 51.65 81 ARG L N 1
ATOM 6860 C CA . ARG F 4 67 ? 180.233 161.508 132.385 1.00 49.77 81 ARG L CA 1
ATOM 6861 C C . ARG F 4 67 ? 178.781 161.808 132.720 1.00 52.01 81 ARG L C 1
ATOM 6862 O O . ARG F 4 67 ? 178.052 162.304 131.855 1.00 55.97 81 ARG L O 1
ATOM 6870 N N . VAL F 4 68 ? 178.346 161.523 133.943 1.00 51.50 82 VAL L N 1
ATOM 6871 C CA . VAL F 4 68 ? 176.986 161.824 134.368 1.00 43.66 82 VAL L CA 1
ATOM 6872 C C . VAL F 4 68 ? 176.994 162.056 135.872 1.00 40.16 82 VAL L C 1
ATOM 6873 O O . VAL F 4 68 ? 177.756 161.424 136.610 1.00 41.03 82 VAL L O 1
ATOM 6877 N N . THR F 4 69 ? 176.167 162.999 136.316 1.00 38.41 83 THR L N 1
ATOM 6878 C CA . THR F 4 69 ? 175.985 163.292 137.731 1.00 37.70 83 THR L CA 1
ATOM 6879 C C . THR F 4 69 ? 174.516 163.597 137.964 1.00 35.28 83 THR L C 1
ATOM 6880 O O . THR F 4 69 ? 173.947 164.455 137.284 1.00 36.34 83 THR L O 1
ATOM 6884 N N . PHE F 4 70 ? 173.905 162.903 138.918 1.00 32.14 84 PHE L N 1
ATOM 6885 C CA . PHE F 4 70 ? 172.504 163.114 139.252 1.00 31.21 84 PHE L CA 1
ATOM 6886 C C . PHE F 4 70 ? 172.380 163.593 140.690 1.00 29.80 84 PHE L C 1
ATOM 6887 O O . PHE F 4 70 ? 173.022 163.046 141.591 1.00 34.21 84 PHE L O 1
ATOM 6895 N N . THR F 4 71 ? 171.564 164.624 140.892 1.00 29.58 85 THR L N 1
ATOM 6896 C CA . THR F 4 71 ? 171.289 165.221 142.191 1.00 27.88 85 THR L CA 1
ATOM 6897 C C . THR F 4 71 ? 169.808 165.064 142.522 1.00 29.23 85 THR L C 1
ATOM 6898 O O . THR F 4 71 ? 169.014 164.581 141.714 1.00 34.71 85 THR L O 1
ATOM 6902 N N . ALA F 4 72 ? 169.439 165.481 143.731 1.00 28.38 86 ALA L N 1
ATOM 6903 C CA . ALA F 4 72 ? 168.053 165.462 144.170 1.00 29.02 86 ALA L CA 1
ATOM 6904 C C . ALA F 4 72 ? 167.729 166.776 144.865 1.00 32.77 86 ALA L C 1
ATOM 6905 O O . ALA F 4 72 ? 168.614 167.474 145.365 1.00 36.81 86 ALA L O 1
ATOM 6907 N N . ASP F 4 73 ? 166.440 167.110 144.890 1.00 34.87 87 ASP L N 1
ATOM 6908 C CA . ASP F 4 73 ? 165.944 168.308 145.559 1.00 37.65 87 ASP L CA 1
ATOM 6909 C C . ASP F 4 73 ? 164.736 167.861 146.371 1.00 35.16 87 ASP L C 1
ATOM 6910 O O . ASP F 4 73 ? 163.675 167.575 145.807 1.00 30.03 87 ASP L O 1
ATOM 6915 N N . THR F 4 74 ? 164.899 167.803 147.694 1.00 34.31 88 THR L N 1
ATOM 6916 C CA . THR F 4 74 ? 163.874 167.243 148.566 1.00 39.10 88 THR L CA 1
ATOM 6917 C C . THR F 4 74 ? 162.705 168.191 148.803 1.00 38.17 88 THR L C 1
ATOM 6918 O O . THR F 4 74 ? 161.676 167.759 149.333 1.00 35.27 88 THR L O 1
ATOM 6922 N N . SER F 4 75 ? 162.837 169.464 148.426 1.00 41.56 89 SER L N 1
ATOM 6923 C CA . SER F 4 75 ? 161.762 170.421 148.668 1.00 39.56 89 SER L CA 1
ATOM 6924 C C . SER F 4 75 ? 160.592 170.199 147.718 1.00 37.82 89 SER L C 1
ATOM 6925 O O . SER F 4 75 ? 159.430 170.355 148.110 1.00 35.90 89 SER L O 1
ATOM 6928 N N . THR F 4 76 ? 160.873 169.842 146.466 1.00 34.07 90 THR L N 1
ATOM 6929 C CA . THR F 4 76 ? 159.835 169.638 145.466 1.00 32.14 90 THR L CA 1
ATOM 6930 C C . THR F 4 76 ? 159.677 168.178 145.064 1.00 38.24 90 THR L C 1
ATOM 6931 O O . THR F 4 76 ? 158.918 167.885 144.133 1.00 41.85 90 THR L O 1
ATOM 6935 N N . SER F 4 77 ? 160.374 167.259 145.737 1.00 33.72 91 SER L N 1
ATOM 6936 C CA . SER F 4 77 ? 160.217 165.820 145.517 1.00 27.79 91 SER L CA 1
ATOM 6937 C C . SER F 4 77 ? 160.554 165.426 144.078 1.00 26.85 91 SER L C 1
ATOM 6938 O O . SER F 4 77 ? 159.829 164.668 143.432 1.00 28.72 91 SER L O 1
ATOM 6941 N N . THR F 4 78 ? 161.672 165.946 143.574 1.00 25.56 92 THR L N 1
ATOM 6942 C CA . THR F 4 78 ? 162.117 165.671 142.215 1.00 30.22 92 THR L CA 1
ATOM 6943 C C . THR F 4 78 ? 163.575 165.232 142.207 1.00 26.23 92 THR L C 1
ATOM 6944 O O . THR F 4 78 ? 164.387 165.700 143.008 1.00 25.16 92 THR L O 1
ATOM 6948 N N . ALA F 4 79 ? 163.896 164.326 141.284 1.00 27.26 93 ALA L N 1
ATOM 6949 C CA . ALA F 4 79 ? 165.252 163.850 141.056 1.00 25.22 93 ALA L CA 1
ATOM 6950 C C . ALA F 4 79 ? 165.665 164.180 139.628 1.00 27.06 93 ALA L C 1
ATOM 6951 O O . ALA F 4 79 ? 164.831 164.201 138.718 1.00 29.96 93 ALA L O 1
ATOM 6953 N N . TYR F 4 80 ? 166.958 164.430 139.428 1.00 27.42 94 TYR L N 1
ATOM 6954 C CA . TYR F 4 80 ? 167.445 164.966 138.166 1.00 27.47 94 TYR L CA 1
ATOM 6955 C C . TYR F 4 80 ? 168.592 164.118 137.632 1.00 28.71 94 TYR L C 1
ATOM 6956 O O . TYR F 4 80 ? 169.053 163.178 138.281 1.00 29.06 94 TYR L O 1
ATOM 6965 N N . VAL F 4 81 ? 169.030 164.449 136.413 1.00 31.93 95 VAL L N 1
ATOM 6966 C CA . VAL F 4 81 ? 170.236 163.894 135.797 1.00 34.84 95 VAL L CA 1
ATOM 6967 C C . VAL F 4 81 ? 170.920 165.009 135.019 1.00 38.20 95 VAL L C 1
ATOM 6968 O O . VAL F 4 81 ? 170.254 165.894 134.474 1.00 39.89 95 VAL L O 1
ATOM 6972 N N . GLU F 4 82 ? 172.249 164.957 134.941 1.00 39.81 96 GLU L N 1
ATOM 6973 C CA . GLU F 4 82 ? 173.032 165.930 134.183 1.00 45.36 96 GLU L CA 1
ATOM 6974 C C . GLU F 4 82 ? 174.009 165.190 133.279 1.00 45.81 96 GLU L C 1
ATOM 6975 O O . GLU F 4 82 ? 175.058 164.729 133.739 1.00 49.87 96 GLU L O 1
ATOM 6981 N N . LEU F 4 83 ? 173.673 165.091 131.996 1.00 46.18 97 LEU L N 1
ATOM 6982 C CA . LEU F 4 83 ? 174.538 164.464 131.005 1.00 52.14 97 LEU L CA 1
ATOM 6983 C C . LEU F 4 83 ? 175.316 165.542 130.263 1.00 63.89 97 LEU L C 1
ATOM 6984 O O . LEU F 4 83 ? 174.725 166.494 129.744 1.00 69.94 97 LEU L O 1
ATOM 6989 N N . SER F 4 84 ? 176.637 165.388 130.211 1.00 65.50 98 SER L N 1
ATOM 6990 C CA . SER F 4 84 ? 177.523 166.400 129.659 1.00 74.50 98 SER L CA 1
ATOM 6991 C C . SER F 4 84 ? 178.252 165.869 128.431 1.00 83.93 98 SER L C 1
ATOM 6992 O O . SER F 4 84 ? 178.443 164.661 128.269 1.00 85.79 98 SER L O 1
ATOM 6995 N N . SER F 4 85 ? 178.670 166.803 127.575 1.00 86.05 99 SER L N 1
ATOM 6996 C CA . SER F 4 85 ? 179.453 166.529 126.366 1.00 88.47 99 SER L CA 1
ATOM 6997 C C . SER F 4 85 ? 178.795 165.441 125.512 1.00 86.09 99 SER L C 1
ATOM 6998 O O . SER F 4 85 ? 179.320 164.344 125.322 1.00 85.54 99 SER L O 1
ATOM 7001 N N . LEU F 4 86 ? 177.618 165.790 124.998 1.00 83.90 100 LEU L N 1
ATOM 7002 C CA . LEU F 4 86 ? 176.824 164.853 124.215 1.00 81.63 100 LEU L CA 1
ATOM 7003 C C . LEU F 4 86 ? 177.550 164.432 122.945 1.00 83.86 100 LEU L C 1
ATOM 7004 O O . LEU F 4 86 ? 178.282 165.217 122.335 1.00 88.91 100 LEU L O 1
ATOM 7009 N N . ARG F 4 87 ? 177.344 163.181 122.552 1.00 81.16 101 ARG L N 1
ATOM 7010 C CA . ARG F 4 87 ? 177.781 162.653 121.267 1.00 83.37 101 ARG L CA 1
ATOM 7011 C C . ARG F 4 87 ? 176.593 162.005 120.562 1.00 80.14 101 ARG L C 1
ATOM 7012 O O . ARG F 4 87 ? 175.477 161.966 121.083 1.00 77.82 101 ARG L O 1
ATOM 7020 N N . SER F 4 88 ? 176.846 161.495 119.355 1.00 79.77 102 SER L N 1
ATOM 7021 C CA . SER F 4 88 ? 175.794 160.807 118.614 1.00 78.46 102 SER L CA 1
ATOM 7022 C C . SER F 4 88 ? 175.342 159.543 119.331 1.00 79.30 102 SER L C 1
ATOM 7023 O O . SER F 4 88 ? 174.147 159.226 119.338 1.00 73.10 102 SER L O 1
ATOM 7026 N N . GLU F 4 89 ? 176.275 158.812 119.941 1.00 79.04 103 GLU L N 1
ATOM 7027 C CA . GLU F 4 89 ? 175.937 157.588 120.656 1.00 73.38 103 GLU L CA 1
ATOM 7028 C C . GLU F 4 89 ? 175.422 157.909 122.052 1.00 68.39 103 GLU L C 1
ATOM 7029 O O . GLU F 4 89 ? 175.907 157.362 123.046 1.00 68.93 103 GLU L O 1
ATOM 7035 N N . ASP F 4 90 ? 174.434 158.799 122.127 1.00 64.64 104 ASP L N 1
ATOM 7036 C CA . ASP F 4 90 ? 173.788 159.150 123.384 1.00 59.43 104 ASP L CA 1
ATOM 7037 C C . ASP F 4 90 ? 172.272 159.179 123.291 1.00 50.63 104 ASP L C 1
ATOM 7038 O O . ASP F 4 90 ? 171.616 159.133 124.335 1.00 42.38 104 ASP L O 1
ATOM 7043 N N . THR F 4 91 ? 171.695 159.258 122.092 1.00 53.71 105 THR L N 1
ATOM 7044 C CA . THR F 4 91 ? 170.250 159.327 121.926 1.00 47.90 105 THR L CA 1
ATOM 7045 C C . THR F 4 91 ? 169.581 158.070 122.464 1.00 42.65 105 THR L C 1
ATOM 7046 O O . THR F 4 91 ? 169.756 156.980 121.910 1.00 45.93 105 THR L O 1
ATOM 7050 N N . ALA F 4 92 ? 168.813 158.216 123.540 1.00 38.28 106 ALA L N 1
ATOM 7051 C CA . ALA F 4 92 ? 168.192 157.077 124.197 1.00 27.23 106 ALA L CA 1
ATOM 7052 C C . ALA F 4 92 ? 167.042 157.575 125.058 1.00 23.97 106 ALA L C 1
ATOM 7053 O O . ALA F 4 92 ? 166.877 158.776 125.278 1.00 31.70 106 ALA L O 1
ATOM 7055 N N . VAL F 4 93 ? 166.246 156.629 125.544 1.00 20.61 107 VAL L N 1
ATOM 7056 C CA . VAL F 4 93 ? 165.150 156.914 126.459 1.00 21.01 107 VAL L CA 1
ATOM 7057 C C . VAL F 4 93 ? 165.639 156.635 127.873 1.00 23.25 107 VAL L C 1
ATOM 7058 O O . VAL F 4 93 ? 166.076 155.519 128.179 1.00 21.64 107 VAL L O 1
ATOM 7062 N N . TYR F 4 94 ? 165.570 157.646 128.735 1.00 21.29 108 TYR L N 1
ATOM 7063 C CA . TYR F 4 94 ? 166.121 157.572 130.083 1.00 17.72 108 TYR L CA 1
ATOM 7064 C C . TYR F 4 94 ? 164.978 157.346 131.066 1.00 14.16 108 TYR L C 1
ATOM 7065 O O . TYR F 4 94 ? 164.145 158.233 131.275 1.00 11.92 108 TYR L O 1
ATOM 7074 N N . TYR F 4 95 ? 164.946 156.166 131.672 1.00 13.78 109 TYR L N 1
ATOM 7075 C CA . TYR F 4 95 ? 163.880 155.801 132.588 1.00 11.60 109 TYR L CA 1
ATOM 7076 C C . TYR F 4 95 ? 164.257 156.152 134.023 1.00 13.34 109 TYR L C 1
ATOM 7077 O O . TYR F 4 95 ? 165.373 156.576 134.320 1.00 14.46 109 TYR L O 1
ATOM 7086 N N . CYS F 4 96 ? 163.300 155.948 134.924 1.00 12.14 110 CYS L N 1
ATOM 7087 C CA . CYS F 4 96 ? 163.425 156.351 136.319 1.00 10.98 110 CYS L CA 1
ATOM 7088 C C . CYS F 4 96 ? 162.679 155.335 137.167 1.00 13.44 110 CYS L C 1
ATOM 7089 O O . CYS F 4 96 ? 161.465 155.176 137.014 1.00 18.69 110 CYS L O 1
ATOM 7092 N N . ALA F 4 97 ? 163.395 154.655 138.058 1.00 10.39 111 ALA L N 1
ATOM 7093 C CA . ALA F 4 97 ? 162.867 153.501 138.769 1.00 7.99 111 ALA L CA 1
ATOM 7094 C C . ALA F 4 97 ? 162.964 153.696 140.280 1.00 10.34 111 ALA L C 1
ATOM 7095 O O . ALA F 4 97 ? 163.575 154.645 140.774 1.00 10.84 111 ALA L O 1
ATOM 7097 N N . ARG F 4 98 ? 162.334 152.775 141.014 1.00 10.13 112 ARG L N 1
ATOM 7098 C CA . ARG F 4 98 ? 162.321 152.787 142.472 1.00 10.72 112 ARG L CA 1
ATOM 7099 C C . ARG F 4 98 ? 162.396 151.355 142.983 1.00 9.77 112 ARG L C 1
ATOM 7100 O O . ARG F 4 98 ? 161.669 150.484 142.499 1.00 7.39 112 ARG L O 1
ATOM 7108 N N . ASN F 4 99 ? 163.255 151.124 143.982 1.00 12.37 113 ASN L N 1
ATOM 7109 C CA . ASN F 4 99 ? 163.634 149.775 144.400 1.00 13.21 113 ASN L CA 1
ATOM 7110 C C . ASN F 4 99 ? 162.530 149.026 145.136 1.00 16.79 113 ASN L C 1
ATOM 7111 O O . ASN F 4 99 ? 162.731 147.855 145.474 1.00 17.48 113 ASN L O 1
ATOM 7116 N N . GLU F 4 100 ? 161.394 149.668 145.394 1.00 13.88 114 GLU L N 1
ATOM 7117 C CA . GLU F 4 100 ? 160.137 149.130 145.904 1.00 12.67 114 GLU L CA 1
ATOM 7118 C C . GLU F 4 100 ? 160.098 148.893 147.416 1.00 16.63 114 GLU L C 1
ATOM 7119 O O . GLU F 4 100 ? 158.998 148.807 147.963 1.00 21.15 114 GLU L O 1
ATOM 7125 N N . TRP F 4 101 ? 161.216 148.872 148.142 1.00 18.73 115 TRP L N 1
ATOM 7126 C CA . TRP F 4 101 ? 161.122 148.629 149.578 1.00 18.57 115 TRP L CA 1
ATOM 7127 C C . TRP F 4 101 ? 161.347 149.889 150.406 1.00 22.17 115 TRP L C 1
ATOM 7128 O O . TRP F 4 101 ? 160.369 150.486 150.851 1.00 32.19 115 TRP L O 1
ATOM 7139 N N . GLU F 4 102 ? 162.589 150.364 150.525 1.00 15.31 116 GLU L N 1
ATOM 7140 C CA . GLU F 4 102 ? 163.051 151.516 151.308 1.00 16.96 116 GLU L CA 1
ATOM 7141 C C . GLU F 4 102 ? 164.562 151.601 151.139 1.00 17.65 116 GLU L C 1
ATOM 7142 O O . GLU F 4 102 ? 165.219 150.623 150.772 1.00 20.97 116 GLU L O 1
ATOM 7148 N N . THR F 4 103 ? 165.113 152.780 151.437 1.00 15.09 117 THR L N 1
ATOM 7149 C CA . THR F 4 103 ? 166.564 152.902 151.527 1.00 11.13 117 THR L CA 1
ATOM 7150 C C . THR F 4 103 ? 167.108 152.079 152.687 1.00 10.47 117 THR L C 1
ATOM 7151 O O . THR F 4 103 ? 168.167 151.453 152.572 1.00 10.56 117 THR L O 1
ATOM 7155 N N . VAL F 4 104 ? 166.393 152.065 153.812 1.00 15.26 118 VAL L N 1
ATOM 7156 C CA . VAL F 4 104 ? 166.875 151.351 154.989 1.00 14.89 118 VAL L CA 1
ATOM 7157 C C . VAL F 4 104 ? 166.944 149.851 154.724 1.00 13.91 118 VAL L C 1
ATOM 7158 O O . VAL F 4 104 ? 167.937 149.196 155.060 1.00 10.26 118 VAL L O 1
ATOM 7162 N N . VAL F 4 105 ? 165.906 149.283 154.109 1.00 14.65 119 VAL L N 1
ATOM 7163 C CA . VAL F 4 105 ? 165.905 147.850 153.833 1.00 12.57 119 VAL L CA 1
ATOM 7164 C C . VAL F 4 105 ? 166.953 147.505 152.783 1.00 13.51 119 VAL L C 1
ATOM 7165 O O . VAL F 4 105 ? 167.731 146.559 152.949 1.00 13.33 119 VAL L O 1
ATOM 7169 N N . VAL F 4 106 ? 167.001 148.264 151.694 1.00 13.14 120 VAL L N 1
ATOM 7170 C CA . VAL F 4 106 ? 168.005 148.038 150.644 1.00 13.11 120 VAL L CA 1
ATOM 7171 C C . VAL F 4 106 ? 169.221 148.862 151.046 1.00 16.72 120 VAL L C 1
ATOM 7172 O O . VAL F 4 106 ? 169.441 149.986 150.591 1.00 24.56 120 VAL L O 1
ATOM 7176 N N . GLY F 4 107 ? 170.044 148.284 151.915 1.00 8.55 121 GLY L N 1
ATOM 7177 C CA . GLY F 4 107 ? 171.166 149.028 152.452 1.00 10.27 121 GLY L CA 1
ATOM 7178 C C . GLY F 4 107 ? 172.273 149.289 151.453 1.00 12.46 121 GLY L C 1
ATOM 7179 O O . GLY F 4 107 ? 172.466 150.425 151.012 1.00 17.60 121 GLY L O 1
ATOM 7180 N N . ASP F 4 108 ? 173.002 148.239 151.083 1.00 11.97 122 ASP L N 1
ATOM 7181 C CA . ASP F 4 108 ? 174.044 148.330 150.073 1.00 12.00 122 ASP L CA 1
ATOM 7182 C C . ASP F 4 108 ? 173.863 147.331 148.948 1.00 10.43 122 ASP L C 1
ATOM 7183 O O . ASP F 4 108 ? 174.599 147.399 147.959 1.00 10.91 122 ASP L O 1
ATOM 7188 N N . LEU F 4 109 ? 172.913 146.412 149.067 1.00 10.01 123 LEU L N 1
ATOM 7189 C CA . LEU F 4 109 ? 172.645 145.441 148.027 1.00 8.28 123 LEU L CA 1
ATOM 7190 C C . LEU F 4 109 ? 171.866 146.101 146.894 1.00 11.54 123 LEU L C 1
ATOM 7191 O O . LEU F 4 109 ? 171.581 147.301 146.913 1.00 14.17 123 LEU L O 1
ATOM 7196 N N . MET F 4 110 ? 171.524 145.304 145.890 1.00 11.78 124 MET L N 1
ATOM 7197 C CA . MET F 4 110 ? 170.760 145.789 144.754 1.00 8.93 124 MET L CA 1
ATOM 7198 C C . MET F 4 110 ? 169.531 144.919 144.551 1.00 10.21 124 MET L C 1
ATOM 7199 O O . MET F 4 110 ? 169.564 143.706 144.771 1.00 13.45 124 MET L O 1
ATOM 7204 N N . TYR F 4 111 ? 168.444 145.556 144.137 1.00 10.25 125 TYR L N 1
ATOM 7205 C CA . TYR F 4 111 ? 167.163 144.884 143.972 1.00 11.83 125 TYR L CA 1
ATOM 7206 C C . TYR F 4 111 ? 166.676 145.130 142.549 1.00 10.38 125 TYR L C 1
ATOM 7207 O O . TYR F 4 111 ? 167.396 145.696 141.720 1.00 8.36 125 TYR L O 1
ATOM 7216 N N . GLU F 4 112 ? 165.448 144.713 142.274 1.00 10.98 126 GLU L N 1
ATOM 7217 C CA . GLU F 4 112 ? 164.755 144.995 141.030 1.00 7.91 126 GLU L CA 1
ATOM 7218 C C . GLU F 4 112 ? 163.889 146.240 141.195 1.00 8.84 126 GLU L C 1
ATOM 7219 O O . GLU F 4 112 ? 163.841 146.857 142.261 1.00 10.42 126 GLU L O 1
ATOM 7225 N N . TYR F 4 113 ? 163.198 146.610 140.120 1.00 9.41 127 TYR L N 1
ATOM 7226 C CA . TYR F 4 113 ? 162.406 147.831 140.079 1.00 7.73 127 TYR L CA 1
ATOM 7227 C C . TYR F 4 113 ? 160.943 147.490 139.844 1.00 8.11 127 TYR L C 1
ATOM 7228 O O . TYR F 4 113 ? 160.624 146.663 138.985 1.00 10.86 127 TYR L O 1
ATOM 7237 N N . GLU F 4 114 ? 160.056 148.128 140.609 1.00 7.64 128 GLU L N 1
ATOM 7238 C CA . GLU F 4 114 ? 158.625 147.926 140.443 1.00 12.14 128 GLU L CA 1
ATOM 7239 C C . GLU F 4 114 ? 157.889 149.170 139.964 1.00 15.19 128 GLU L C 1
ATOM 7240 O O . GLU F 4 114 ? 156.826 149.039 139.349 1.00 21.76 128 GLU L O 1
ATOM 7246 N N . TYR F 4 115 ? 158.449 150.360 140.169 1.00 12.78 129 TYR L N 1
ATOM 7247 C CA . TYR F 4 115 ? 157.842 151.604 139.705 1.00 11.70 129 TYR L CA 1
ATOM 7248 C C . TYR F 4 115 ? 158.784 152.262 138.708 1.00 8.35 129 TYR L C 1
ATOM 7249 O O . TYR F 4 115 ? 159.851 152.752 139.088 1.00 10.17 129 TYR L O 1
ATOM 7258 N N . TRP F 4 116 ? 158.387 152.281 137.443 1.00 9.09 130 TRP L N 1
ATOM 7259 C CA . TRP F 4 116 ? 159.149 152.921 136.383 1.00 9.42 130 TRP L CA 1
ATOM 7260 C C . TRP F 4 116 ? 158.524 154.257 136.007 1.00 11.98 130 TRP L C 1
ATOM 7261 O O . TRP F 4 116 ? 157.321 154.476 136.162 1.00 16.55 130 TRP L O 1
ATOM 7272 N N . GLY F 4 117 ? 159.363 155.152 135.496 1.00 12.39 131 GLY L N 1
ATOM 7273 C CA . GLY F 4 117 ? 158.896 156.390 134.912 1.00 15.42 131 GLY L CA 1
ATOM 7274 C C . GLY F 4 117 ? 158.407 156.161 133.497 1.00 21.45 131 GLY L C 1
ATOM 7275 O O . GLY F 4 117 ? 158.156 155.031 133.072 1.00 31.80 131 GLY L O 1
ATOM 7276 N N . GLN F 4 118 ? 158.266 157.258 132.754 1.00 22.97 132 GLN L N 1
ATOM 7277 C CA . GLN F 4 118 ? 157.795 157.174 131.380 1.00 19.48 132 GLN L CA 1
ATOM 7278 C C . GLN F 4 118 ? 158.892 157.436 130.359 1.00 19.54 132 GLN L C 1
ATOM 7279 O O . GLN F 4 118 ? 158.673 157.217 129.166 1.00 21.91 132 GLN L O 1
ATOM 7285 N N . GLY F 4 119 ? 160.056 157.897 130.791 1.00 19.71 133 GLY L N 1
ATOM 7286 C CA . GLY F 4 119 ? 161.182 158.064 129.899 1.00 18.95 133 GLY L CA 1
ATOM 7287 C C . GLY F 4 119 ? 161.156 159.389 129.157 1.00 23.31 133 GLY L C 1
ATOM 7288 O O . GLY F 4 119 ? 160.118 160.025 128.982 1.00 29.61 133 GLY L O 1
ATOM 7289 N N . THR F 4 120 ? 162.341 159.804 128.719 1.00 21.70 134 THR L N 1
ATOM 7290 C CA . THR F 4 120 ? 162.513 161.014 127.930 1.00 24.99 134 THR L CA 1
ATOM 7291 C C . THR F 4 120 ? 163.448 160.700 126.776 1.00 31.65 134 THR L C 1
ATOM 7292 O O . THR F 4 120 ? 164.425 159.967 126.954 1.00 34.63 134 THR L O 1
ATOM 7296 N N . GLN F 4 121 ? 163.159 161.258 125.605 1.00 33.30 135 GLN L N 1
ATOM 7297 C CA . GLN F 4 121 ? 163.992 161.055 124.424 1.00 33.63 135 GLN L CA 1
ATOM 7298 C C . GLN F 4 121 ? 164.949 162.232 124.287 1.00 42.89 135 GLN L C 1
ATOM 7299 O O . GLN F 4 121 ? 164.541 163.330 123.898 1.00 51.31 135 GLN L O 1
ATOM 7305 N N . VAL F 4 122 ? 166.221 162.003 124.603 1.00 40.03 136 VAL L N 1
ATOM 7306 C CA . VAL F 4 122 ? 167.264 163.005 124.411 1.00 45.99 136 VAL L CA 1
ATOM 7307 C C . VAL F 4 122 ? 167.843 162.773 123.020 1.00 48.69 136 VAL L C 1
ATOM 7308 O O . VAL F 4 122 ? 168.695 161.909 122.825 1.00 45.59 136 VAL L O 1
ATOM 7310 N N . THR F 4 123 ? 167.378 163.554 122.049 1.00 59.52 137 THR L N 1
ATOM 7311 C CA . THR F 4 123 ? 167.769 163.393 120.655 1.00 67.33 137 THR L CA 1
ATOM 7312 C C . THR F 4 123 ? 168.709 164.520 120.251 1.00 73.41 137 THR L C 1
ATOM 7313 O O . THR F 4 123 ? 168.423 165.693 120.507 1.00 76.42 137 THR L O 1
ATOM 7317 N N . VAL F 4 124 ? 169.825 164.164 119.620 1.00 68.53 138 VAL L N 1
ATOM 7318 C CA . VAL F 4 124 ? 170.786 165.140 119.117 1.00 77.54 138 VAL L CA 1
ATOM 7319 C C . VAL F 4 124 ? 170.822 165.033 117.594 1.00 84.10 138 VAL L C 1
ATOM 7320 O O . VAL F 4 124 ? 171.061 163.954 117.037 1.00 81.68 138 VAL L O 1
ATOM 7324 N N . SER F 4 125 ? 170.509 166.140 116.920 1.00 93.36 139 SER L N 1
ATOM 7325 C CA . SER F 4 125 ? 170.493 166.160 115.459 1.00 105.80 139 SER L CA 1
ATOM 7326 C C . SER F 4 125 ? 171.116 167.398 114.831 1.00 113.99 139 SER L C 1
ATOM 7327 O O . SER F 4 125 ? 171.469 167.341 113.647 1.00 114.98 139 SER L O 1
ATOM 7330 N N . SER F 4 126 ? 171.270 168.505 115.560 1.00 114.51 140 SER L N 1
ATOM 7331 C CA . SER F 4 126 ? 171.764 169.771 115.007 1.00 119.86 140 SER L CA 1
ATOM 7332 C C . SER F 4 126 ? 170.928 170.220 113.808 1.00 120.46 140 SER L C 1
ATOM 7333 O O . SER F 4 126 ? 171.454 170.652 112.780 1.00 118.85 140 SER L O 1
ATOM 7336 N N . ALA F 4 127 ? 169.608 170.112 113.944 1.00 118.88 141 ALA L N 1
ATOM 7337 C CA . ALA F 4 127 ? 168.660 170.610 112.955 1.00 119.87 141 ALA L CA 1
ATOM 7338 C C . ALA F 4 127 ? 167.653 171.499 113.666 1.00 127.86 141 ALA L C 1
ATOM 7339 O O . ALA F 4 127 ? 167.044 171.079 114.654 1.00 127.52 141 ALA L O 1
ATOM 7341 N N . SER F 4 128 ? 167.477 172.723 113.166 1.00 129.08 142 SER L N 1
ATOM 7342 C CA . SER F 4 128 ? 166.709 173.717 113.918 1.00 129.51 142 SER L CA 1
ATOM 7343 C C . SER F 4 128 ? 165.204 173.552 113.719 1.00 128.15 142 SER L C 1
ATOM 7344 O O . SER F 4 128 ? 164.483 173.180 114.651 1.00 126.98 142 SER L O 1
ATOM 7347 N N . THR F 4 129 ? 164.716 173.805 112.505 1.00 127.82 143 THR L N 1
ATOM 7348 C CA . THR F 4 129 ? 163.283 173.795 112.241 1.00 127.37 143 THR L CA 1
ATOM 7349 C C . THR F 4 129 ? 163.049 173.912 110.742 1.00 127.64 143 THR L C 1
ATOM 7350 O O . THR F 4 129 ? 163.693 174.726 110.076 1.00 128.61 143 THR L O 1
ATOM 7354 N N . LYS F 4 130 ? 162.126 173.103 110.223 1.00 127.90 144 LYS L N 1
ATOM 7355 C CA . LYS F 4 130 ? 161.666 173.250 108.847 1.00 127.21 144 LYS L CA 1
ATOM 7356 C C . LYS F 4 130 ? 160.344 172.513 108.703 1.00 123.62 144 LYS L C 1
ATOM 7357 O O . LYS F 4 130 ? 160.261 171.321 109.011 1.00 120.37 144 LYS L O 1
ATOM 7363 N N . GLY F 4 131 ? 159.319 173.224 108.239 1.00 123.72 145 GLY L N 1
ATOM 7364 C CA . GLY F 4 131 ? 157.991 172.671 108.121 1.00 122.64 145 GLY L CA 1
ATOM 7365 C C . GLY F 4 131 ? 157.892 171.587 107.066 1.00 121.52 145 GLY L C 1
ATOM 7366 O O . GLY F 4 131 ? 158.629 171.581 106.076 1.00 122.08 145 GLY L O 1
ATOM 7367 N N . PRO F 4 132 ? 156.972 170.644 107.264 1.00 117.89 146 PRO L N 1
ATOM 7368 C CA . PRO F 4 132 ? 156.802 169.568 106.282 1.00 112.58 146 PRO L CA 1
ATOM 7369 C C . PRO F 4 132 ? 156.269 170.097 104.960 1.00 113.10 146 PRO L C 1
ATOM 7370 O O . PRO F 4 132 ? 155.506 171.064 104.912 1.00 112.09 146 PRO L O 1
ATOM 7374 N N . SER F 4 133 ? 156.681 169.442 103.881 1.00 112.36 147 SER L N 1
ATOM 7375 C CA . SER F 4 133 ? 156.234 169.763 102.528 1.00 111.51 147 SER L CA 1
ATOM 7376 C C . SER F 4 133 ? 155.479 168.544 102.004 1.00 110.34 147 SER L C 1
ATOM 7377 O O . SER F 4 133 ? 156.060 167.657 101.377 1.00 110.17 147 SER L O 1
ATOM 7380 N N . VAL F 4 134 ? 154.172 168.508 102.272 1.00 108.38 148 VAL L N 1
ATOM 7381 C CA . VAL F 4 134 ? 153.363 167.364 101.871 1.00 107.74 148 VAL L CA 1
ATOM 7382 C C . VAL F 4 134 ? 153.262 167.316 100.355 1.00 107.91 148 VAL L C 1
ATOM 7383 O O . VAL F 4 134 ? 153.002 168.331 99.697 1.00 106.65 148 VAL L O 1
ATOM 7387 N N . PHE F 4 135 ? 153.471 166.128 99.792 1.00 109.62 149 PHE L N 1
ATOM 7388 C CA . PHE F 4 135 ? 153.438 165.922 98.357 1.00 112.96 149 PHE L CA 1
ATOM 7389 C C . PHE F 4 135 ? 152.288 164.991 97.997 1.00 117.28 149 PHE L C 1
ATOM 7390 O O . PHE F 4 135 ? 152.181 163.896 98.568 1.00 115.64 149 PHE L O 1
ATOM 7398 N N . PRO F 4 136 ? 151.415 165.378 97.070 1.00 122.25 150 PRO L N 1
ATOM 7399 C CA . PRO F 4 136 ? 150.307 164.496 96.688 1.00 121.03 150 PRO L CA 1
ATOM 7400 C C . PRO F 4 136 ? 150.782 163.361 95.796 1.00 117.77 150 PRO L C 1
ATOM 7401 O O . PRO F 4 136 ? 151.678 163.526 94.965 1.00 115.62 150 PRO L O 1
ATOM 7405 N N . LEU F 4 137 ? 150.168 162.194 95.979 1.00 116.29 151 LEU L N 1
ATOM 7406 C CA . LEU F 4 137 ? 150.455 161.031 95.154 1.00 117.48 151 LEU L CA 1
ATOM 7407 C C . LEU F 4 137 ? 149.148 160.323 94.828 1.00 120.10 151 LEU L C 1
ATOM 7408 O O . LEU F 4 137 ? 148.284 160.164 95.694 1.00 118.58 151 LEU L O 1
ATOM 7413 N N . ALA F 4 138 ? 148.998 159.929 93.564 1.00 122.79 152 ALA L N 1
ATOM 7414 C CA . ALA F 4 138 ? 147.761 159.333 93.080 1.00 125.85 152 ALA L CA 1
ATOM 7415 C C . ALA F 4 138 ? 148.077 158.506 91.845 1.00 129.84 152 ALA L C 1
ATOM 7416 O O . ALA F 4 138 ? 149.074 158.774 91.167 1.00 130.29 152 ALA L O 1
ATOM 7418 N N . PRO F 4 139 ? 147.255 157.492 91.525 1.00 130.73 153 PRO L N 1
ATOM 7419 C CA . PRO F 4 139 ? 147.486 156.682 90.324 1.00 128.86 153 PRO L CA 1
ATOM 7420 C C . PRO F 4 139 ? 147.238 157.457 89.035 1.00 127.37 153 PRO L C 1
ATOM 7421 O O . PRO F 4 139 ? 147.595 156.963 87.965 1.00 129.66 153 PRO L O 1
ATOM 7425 N N . ALA F 4 150 ? 144.421 152.308 95.410 1.00 111.89 163 ALA L N 1
ATOM 7426 C CA . ALA F 4 150 ? 144.625 153.020 96.666 1.00 114.18 163 ALA L CA 1
ATOM 7427 C C . ALA F 4 150 ? 145.299 154.367 96.428 1.00 114.97 163 ALA L C 1
ATOM 7428 O O . ALA F 4 150 ? 145.565 154.745 95.288 1.00 116.87 163 ALA L O 1
ATOM 7430 N N . LEU F 4 151 ? 145.573 155.085 97.515 1.00 113.47 164 LEU L N 1
ATOM 7431 C CA . LEU F 4 151 ? 146.198 156.398 97.438 1.00 112.89 164 LEU L CA 1
ATOM 7432 C C . LEU F 4 151 ? 146.772 156.747 98.803 1.00 110.83 164 LEU L C 1
ATOM 7433 O O . LEU F 4 151 ? 146.582 156.020 99.780 1.00 107.56 164 LEU L O 1
ATOM 7438 N N . GLY F 4 152 ? 147.485 157.866 98.858 1.00 112.47 165 GLY L N 1
ATOM 7439 C CA . GLY F 4 152 ? 148.115 158.283 100.090 1.00 109.02 165 GLY L CA 1
ATOM 7440 C C . GLY F 4 152 ? 148.762 159.644 99.959 1.00 104.71 165 GLY L C 1
ATOM 7441 O O . GLY F 4 152 ? 148.492 160.396 99.021 1.00 107.92 165 GLY L O 1
ATOM 7442 N N . CYS F 4 153 ? 149.628 159.950 100.924 1.00 99.19 166 CYS L N 1
ATOM 7443 C CA . CYS F 4 153 ? 150.312 161.233 100.992 1.00 101.60 166 CYS L CA 1
ATOM 7444 C C . CYS F 4 153 ? 151.809 161.023 101.166 1.00 102.42 166 CYS L C 1
ATOM 7445 O O . CYS F 4 153 ? 152.245 159.996 101.695 1.00 102.85 166 CYS L O 1
ATOM 7448 N N . LEU F 4 154 ? 152.588 162.001 100.714 1.00 103.83 167 LEU L N 1
ATOM 7449 C CA . LEU F 4 154 ? 154.037 162.018 100.872 1.00 101.78 167 LEU L CA 1
ATOM 7450 C C . LEU F 4 154 ? 154.431 163.226 101.709 1.00 104.26 167 LEU L C 1
ATOM 7451 O O . LEU F 4 154 ? 154.027 164.352 101.405 1.00 109.93 167 LEU L O 1
ATOM 7456 N N . VAL F 4 155 ? 155.217 162.992 102.758 1.00 100.49 168 VAL L N 1
ATOM 7457 C CA . VAL F 4 155 ? 155.720 164.050 103.629 1.00 99.45 168 VAL L CA 1
ATOM 7458 C C . VAL F 4 155 ? 157.237 163.938 103.685 1.00 104.51 168 VAL L C 1
ATOM 7459 O O . VAL F 4 155 ? 157.773 162.850 103.924 1.00 109.75 168 VAL L O 1
ATOM 7463 N N . LYS F 4 156 ? 157.924 165.059 103.468 1.00 104.81 169 LYS L N 1
ATOM 7464 C CA . LYS F 4 156 ? 159.378 165.080 103.377 1.00 105.92 169 LYS L CA 1
ATOM 7465 C C . LYS F 4 156 ? 159.953 166.173 104.267 1.00 108.08 169 LYS L C 1
ATOM 7466 O O . LYS F 4 156 ? 159.407 167.278 104.338 1.00 111.31 169 LYS L O 1
ATOM 7472 N N . ASP F 4 157 ? 161.062 165.853 104.941 1.00 107.52 170 ASP L N 1
ATOM 7473 C CA . ASP F 4 157 ? 161.830 166.814 105.730 1.00 112.45 170 ASP L CA 1
ATOM 7474 C C . ASP F 4 157 ? 160.977 167.540 106.763 1.00 114.83 170 ASP L C 1
ATOM 7475 O O . ASP F 4 157 ? 160.808 168.760 106.686 1.00 119.13 170 ASP L O 1
ATOM 7480 N N . TYR F 4 158 ? 160.439 166.807 107.732 1.00 112.15 171 TYR L N 1
ATOM 7481 C CA . TYR F 4 158 ? 159.572 167.377 108.759 1.00 113.14 171 TYR L CA 1
ATOM 7482 C C . TYR F 4 158 ? 160.244 167.295 110.126 1.00 116.56 171 TYR L C 1
ATOM 7483 O O . TYR F 4 158 ? 159.604 167.176 111.171 1.00 117.53 171 TYR L O 1
ATOM 7492 N N . PHE F 4 159 ? 161.562 167.417 110.128 1.00 119.56 172 PHE L N 1
ATOM 7493 C CA . PHE F 4 159 ? 162.348 167.369 111.353 1.00 119.59 172 PHE L CA 1
ATOM 7494 C C . PHE F 4 159 ? 162.012 168.573 112.230 1.00 118.44 172 PHE L C 1
ATOM 7495 O O . PHE F 4 159 ? 161.522 169.600 111.752 1.00 118.72 172 PHE L O 1
ATOM 7503 N N . PRO F 4 160 ? 162.257 168.481 113.550 1.00 116.41 173 PRO L N 1
ATOM 7504 C CA . PRO F 4 160 ? 162.704 167.287 114.291 1.00 118.90 173 PRO L CA 1
ATOM 7505 C C . PRO F 4 160 ? 161.697 166.653 115.260 1.00 118.69 173 PRO L C 1
ATOM 7506 O O . PRO F 4 160 ? 162.132 166.170 116.300 1.00 119.19 173 PRO L O 1
ATOM 7510 N N . GLU F 4 161 ? 160.391 166.574 115.005 1.00 115.81 174 GLU L N 1
ATOM 7511 C CA . GLU F 4 161 ? 159.522 166.082 116.071 1.00 116.45 174 GLU L CA 1
ATOM 7512 C C . GLU F 4 161 ? 158.296 165.727 115.227 1.00 116.84 174 GLU L C 1
ATOM 7513 O O . GLU F 4 161 ? 158.175 166.290 114.133 1.00 118.10 174 GLU L O 1
ATOM 7519 N N . PRO F 4 162 ? 157.382 164.825 115.619 1.00 113.93 175 PRO L N 1
ATOM 7520 C CA . PRO F 4 162 ? 156.636 164.091 114.596 1.00 112.80 175 PRO L CA 1
ATOM 7521 C C . PRO F 4 162 ? 155.543 164.919 113.941 1.00 109.35 175 PRO L C 1
ATOM 7522 O O . PRO F 4 162 ? 155.272 166.068 114.302 1.00 108.57 175 PRO L O 1
ATOM 7526 N N . VAL F 4 163 ? 154.920 164.303 112.944 1.00 106.94 176 VAL L N 1
ATOM 7527 C CA . VAL F 4 163 ? 153.762 164.854 112.257 1.00 105.73 176 VAL L CA 1
ATOM 7528 C C . VAL F 4 163 ? 152.598 163.879 112.414 1.00 106.77 176 VAL L C 1
ATOM 7529 O O . VAL F 4 163 ? 152.784 162.659 112.331 1.00 110.47 176 VAL L O 1
ATOM 7533 N N . THR F 4 164 ? 151.415 164.413 112.707 1.00 107.99 177 THR L N 1
ATOM 7534 C CA . THR F 4 164 ? 150.192 163.623 112.761 1.00 110.18 177 THR L CA 1
ATOM 7535 C C . THR F 4 164 ? 149.333 163.949 111.542 1.00 114.24 177 THR L C 1
ATOM 7536 O O . THR F 4 164 ? 149.104 165.122 111.224 1.00 118.72 177 THR L O 1
ATOM 7540 N N . VAL F 4 165 ? 148.922 162.910 110.820 1.00 114.53 178 VAL L N 1
ATOM 7541 C CA . VAL F 4 165 ? 148.197 163.064 109.565 1.00 117.67 178 VAL L CA 1
ATOM 7542 C C . VAL F 4 165 ? 146.927 162.231 109.643 1.00 123.57 178 VAL L C 1
ATOM 7543 O O . VAL F 4 165 ? 146.980 161.043 109.978 1.00 124.48 178 VAL L O 1
ATOM 7547 N N . SER F 4 166 ? 145.791 162.851 109.342 1.00 122.85 179 SER L N 1
ATOM 7548 C CA . SER F 4 166 ? 144.503 162.167 109.382 1.00 122.31 179 SER L CA 1
ATOM 7549 C C . SER F 4 166 ? 143.715 162.374 108.089 1.00 118.73 179 SER L C 1
ATOM 7550 O O . SER F 4 166 ? 144.117 163.146 107.218 1.00 117.55 179 SER L O 1
ATOM 7553 N N . GLY F 4 175 ? 140.991 151.819 107.221 1.00 95.92 188 GLY L N 1
ATOM 7554 C CA . GLY F 4 175 ? 141.664 151.692 105.942 1.00 101.79 188 GLY L CA 1
ATOM 7555 C C . GLY F 4 175 ? 142.767 152.713 105.739 1.00 105.28 188 GLY L C 1
ATOM 7556 O O . GLY F 4 175 ? 142.864 153.332 104.679 1.00 104.53 188 GLY L O 1
ATOM 7557 N N . VAL F 4 176 ? 143.602 152.888 106.760 1.00 105.41 189 VAL L N 1
ATOM 7558 C CA . VAL F 4 176 ? 144.709 153.834 106.719 1.00 102.91 189 VAL L CA 1
ATOM 7559 C C . VAL F 4 176 ? 145.987 153.108 107.111 1.00 103.95 189 VAL L C 1
ATOM 7560 O O . VAL F 4 176 ? 145.956 152.067 107.776 1.00 104.41 189 VAL L O 1
ATOM 7564 N N . HIS F 4 177 ? 147.119 153.661 106.681 1.00 104.08 190 HIS L N 1
ATOM 7565 C CA . HIS F 4 177 ? 148.430 153.128 107.037 1.00 97.17 190 HIS L CA 1
ATOM 7566 C C . HIS F 4 177 ? 149.444 154.259 107.052 1.00 94.83 190 HIS L C 1
ATOM 7567 O O . HIS F 4 177 ? 149.663 154.914 106.029 1.00 95.89 190 HIS L O 1
ATOM 7574 N N . THR F 4 178 ? 150.061 154.480 108.208 1.00 92.41 191 THR L N 1
ATOM 7575 C CA . THR F 4 178 ? 151.169 155.411 108.347 1.00 92.26 191 THR L CA 1
ATOM 7576 C C . THR F 4 178 ? 152.432 154.622 108.658 1.00 92.50 191 THR L C 1
ATOM 7577 O O . THR F 4 178 ? 152.375 153.558 109.284 1.00 94.96 191 THR L O 1
ATOM 7581 N N . PHE F 4 179 ? 153.560 155.120 108.186 1.00 90.85 192 PHE L N 1
ATOM 7582 C CA . PHE F 4 179 ? 154.788 154.376 108.372 1.00 88.33 192 PHE L CA 1
ATOM 7583 C C . PHE F 4 179 ? 155.777 155.171 109.218 1.00 91.58 192 PHE L C 1
ATOM 7584 O O . PHE F 4 179 ? 155.768 156.406 109.199 1.00 92.54 192 PHE L O 1
ATOM 7592 N N . PRO F 4 180 ? 156.628 154.491 109.986 1.00 87.60 193 PRO L N 1
ATOM 7593 C CA . PRO F 4 180 ? 157.573 155.207 110.848 1.00 84.80 193 PRO L CA 1
ATOM 7594 C C . PRO F 4 180 ? 158.520 156.078 110.039 1.00 84.60 193 PRO L C 1
ATOM 7595 O O . PRO F 4 180 ? 158.936 155.726 108.934 1.00 85.46 193 PRO L O 1
ATOM 7599 N N . ALA F 4 181 ? 158.852 157.231 110.606 1.00 84.94 194 ALA L N 1
ATOM 7600 C CA . ALA F 4 181 ? 159.767 158.148 109.951 1.00 89.07 194 ALA L CA 1
ATOM 7601 C C . ALA F 4 181 ? 161.176 157.571 109.916 1.00 91.28 194 ALA L C 1
ATOM 7602 O O . ALA F 4 181 ? 161.600 156.851 110.823 1.00 93.15 194 ALA L O 1
ATOM 7604 N N . VAL F 4 182 ? 161.905 157.903 108.855 1.00 93.20 195 VAL L N 1
ATOM 7605 C CA . VAL F 4 182 ? 163.268 157.432 108.672 1.00 98.86 195 VAL L CA 1
ATOM 7606 C C . VAL F 4 182 ? 164.203 158.633 108.647 1.00 100.16 195 VAL L C 1
ATOM 7607 O O . VAL F 4 182 ? 163.786 159.778 108.454 1.00 102.36 195 VAL L O 1
ATOM 7611 N N . LEU F 4 183 ? 165.485 158.358 108.856 1.00 99.15 196 LEU L N 1
ATOM 7612 C CA . LEU F 4 183 ? 166.517 159.384 108.859 1.00 102.02 196 LEU L CA 1
ATOM 7613 C C . LEU F 4 183 ? 167.315 159.301 107.566 1.00 106.98 196 LEU L C 1
ATOM 7614 O O . LEU F 4 183 ? 167.807 158.227 107.203 1.00 104.85 196 LEU L O 1
ATOM 7619 N N . GLN F 4 184 ? 167.442 160.432 106.879 1.00 113.90 197 GLN L N 1
ATOM 7620 C CA . GLN F 4 184 ? 168.222 160.496 105.653 1.00 115.98 197 GLN L CA 1
ATOM 7621 C C . GLN F 4 184 ? 168.596 161.947 105.386 1.00 117.98 197 GLN L C 1
ATOM 7622 O O . GLN F 4 184 ? 167.754 162.843 105.494 1.00 118.18 197 GLN L O 1
ATOM 7628 N N . SER F 4 185 ? 169.875 162.168 105.074 1.00 117.29 198 SER L N 1
ATOM 7629 C CA . SER F 4 185 ? 170.401 163.502 104.783 1.00 116.22 198 SER L CA 1
ATOM 7630 C C . SER F 4 185 ? 170.067 164.486 105.902 1.00 116.44 198 SER L C 1
ATOM 7631 O O . SER F 4 185 ? 169.754 165.654 105.658 1.00 116.60 198 SER L O 1
ATOM 7634 N N . SER F 4 186 ? 170.135 164.001 107.143 1.00 114.20 199 SER L N 1
ATOM 7635 C CA . SER F 4 186 ? 169.814 164.788 108.335 1.00 113.14 199 SER L CA 1
ATOM 7636 C C . SER F 4 186 ? 168.401 165.370 108.245 1.00 117.95 199 SER L C 1
ATOM 7637 O O . SER F 4 186 ? 168.189 166.583 108.310 1.00 120.76 199 SER L O 1
ATOM 7640 N N . GLY F 4 187 ? 167.429 164.475 108.089 1.00 117.19 200 GLY L N 1
ATOM 7641 C CA . GLY F 4 187 ? 166.043 164.884 107.976 1.00 114.85 200 GLY L CA 1
ATOM 7642 C C . GLY F 4 187 ? 165.066 163.729 108.033 1.00 111.23 200 GLY L C 1
ATOM 7643 O O . GLY F 4 187 ? 165.421 162.591 107.713 1.00 113.05 200 GLY L O 1
ATOM 7644 N N . LEU F 4 188 ? 163.829 164.009 108.434 1.00 106.57 201 LEU L N 1
ATOM 7645 C CA . LEU F 4 188 ? 162.825 162.972 108.599 1.00 106.50 201 LEU L CA 1
ATOM 7646 C C . LEU F 4 188 ? 162.086 162.729 107.284 1.00 108.59 201 LEU L C 1
ATOM 7647 O O . LEU F 4 188 ? 162.249 163.457 106.302 1.00 110.28 201 LEU L O 1
ATOM 7652 N N . TYR F 4 189 ? 161.256 161.684 107.267 1.00 107.41 202 TYR L N 1
ATOM 7653 C CA . TYR F 4 189 ? 160.573 161.248 106.049 1.00 102.51 202 TYR L CA 1
ATOM 7654 C C . TYR F 4 189 ? 159.342 160.458 106.484 1.00 96.08 202 TYR L C 1
ATOM 7655 O O . TYR F 4 189 ? 159.470 159.338 106.985 1.00 97.55 202 TYR L O 1
ATOM 7664 N N . SER F 4 190 ? 158.162 161.033 106.279 1.00 94.13 203 SER L N 1
ATOM 7665 C CA . SER F 4 190 ? 156.914 160.370 106.623 1.00 93.50 203 SER L CA 1
ATOM 7666 C C . SER F 4 190 ? 156.200 159.878 105.368 1.00 96.01 203 SER L C 1
ATOM 7667 O O . SER F 4 190 ? 156.600 160.161 104.236 1.00 96.79 203 SER L O 1
ATOM 7670 N N . LEU F 4 191 ? 155.122 159.131 105.589 1.00 93.70 204 LEU L N 1
ATOM 7671 C CA . LEU F 4 191 ? 154.343 158.552 104.505 1.00 93.61 204 LEU L CA 1
ATOM 7672 C C . LEU F 4 191 ? 152.942 158.250 105.007 1.00 96.43 204 LEU L C 1
ATOM 7673 O O . LEU F 4 191 ? 152.689 158.202 106.213 1.00 99.49 204 LEU L O 1
ATOM 7678 N N . SER F 4 192 ? 152.032 158.049 104.057 1.00 99.11 205 SER L N 1
ATOM 7679 C CA . SER F 4 192 ? 150.670 157.646 104.370 1.00 98.05 205 SER L CA 1
ATOM 7680 C C . SER F 4 192 ? 150.079 156.962 103.148 1.00 99.78 205 SER L C 1
ATOM 7681 O O . SER F 4 192 ? 150.530 157.172 102.018 1.00 100.96 205 SER L O 1
ATOM 7684 N N . SER F 4 193 ? 149.062 156.140 103.389 1.00 98.61 206 SER L N 1
ATOM 7685 C CA . SER F 4 193 ? 148.402 155.421 102.311 1.00 99.75 206 SER L CA 1
ATOM 7686 C C . SER F 4 193 ? 147.028 154.972 102.784 1.00 103.64 206 SER L C 1
ATOM 7687 O O . SER F 4 193 ? 146.879 154.504 103.916 1.00 101.08 206 SER L O 1
ATOM 7690 N N . VAL F 4 194 ? 146.033 155.120 101.913 1.00 107.87 207 VAL L N 1
ATOM 7691 C CA . VAL F 4 194 ? 144.658 154.735 102.205 1.00 109.49 207 VAL L CA 1
ATOM 7692 C C . VAL F 4 194 ? 144.123 153.935 101.026 1.00 112.98 207 VAL L C 1
ATOM 7693 O O . VAL F 4 194 ? 144.330 154.314 99.868 1.00 112.09 207 VAL L O 1
ATOM 7697 N N . VAL F 4 195 ? 143.441 152.834 101.321 1.00 114.44 208 VAL L N 1
ATOM 7698 C CA . VAL F 4 195 ? 142.882 151.979 100.282 1.00 113.72 208 VAL L CA 1
ATOM 7699 C C . VAL F 4 195 ? 141.363 152.099 100.257 1.00 116.29 208 VAL L C 1
ATOM 7700 O O . VAL F 4 195 ? 140.736 152.382 101.278 1.00 117.93 208 VAL L O 1
ATOM 7704 N N . ASN F 4 210 ? 147.421 167.041 107.977 1.00 107.88 223 ASN L N 1
ATOM 7705 C CA . ASN F 4 210 ? 148.660 167.484 108.605 1.00 111.85 223 ASN L CA 1
ATOM 7706 C C . ASN F 4 210 ? 148.390 168.528 109.681 1.00 118.02 223 ASN L C 1
ATOM 7707 O O . ASN F 4 210 ? 147.953 169.641 109.388 1.00 117.68 223 ASN L O 1
ATOM 7712 N N . VAL F 4 211 ? 148.653 168.155 110.932 1.00 121.25 224 VAL L N 1
ATOM 7713 C CA . VAL F 4 211 ? 148.643 169.098 112.045 1.00 121.86 224 VAL L CA 1
ATOM 7714 C C . VAL F 4 211 ? 150.013 169.055 112.704 1.00 122.15 224 VAL L C 1
ATOM 7715 O O . VAL F 4 211 ? 150.258 168.242 113.603 1.00 121.18 224 VAL L O 1
ATOM 7719 N N . ASN F 4 212 ? 150.916 169.928 112.262 1.00 123.54 225 ASN L N 1
ATOM 7720 C CA . ASN F 4 212 ? 152.301 169.922 112.729 1.00 123.63 225 ASN L CA 1
ATOM 7721 C C . ASN F 4 212 ? 152.452 170.991 113.804 1.00 124.95 225 ASN L C 1
ATOM 7722 O O . ASN F 4 212 ? 152.250 172.180 113.548 1.00 121.80 225 ASN L O 1
ATOM 7727 N N . HIS F 4 213 ? 152.813 170.566 115.016 1.00 124.20 226 HIS L N 1
ATOM 7728 C CA . HIS F 4 213 ? 152.919 171.496 116.135 1.00 123.52 226 HIS L CA 1
ATOM 7729 C C . HIS F 4 213 ? 154.127 172.416 115.981 1.00 124.96 226 HIS L C 1
ATOM 7730 O O . HIS F 4 213 ? 154.065 173.606 116.311 1.00 126.90 226 HIS L O 1
ATOM 7737 N N . LYS F 4 214 ? 155.236 171.883 115.479 1.00 123.32 227 LYS L N 1
ATOM 7738 C CA . LYS F 4 214 ? 156.458 172.669 115.348 1.00 120.95 227 LYS L CA 1
ATOM 7739 C C . LYS F 4 214 ? 156.446 173.487 114.061 1.00 118.57 227 LYS L C 1
ATOM 7740 O O . LYS F 4 214 ? 155.635 173.243 113.168 1.00 118.43 227 LYS L O 1
ATOM 7746 N N . ASP G 5 1 ? 180.349 142.866 136.594 1.00 46.62 21 ASP K N 1
ATOM 7747 C CA . ASP G 5 1 ? 179.886 142.575 135.244 1.00 45.15 21 ASP K CA 1
ATOM 7748 C C . ASP G 5 1 ? 179.591 141.089 135.070 1.00 42.47 21 ASP K C 1
ATOM 7749 O O . ASP G 5 1 ? 180.504 140.279 134.921 1.00 43.13 21 ASP K O 1
ATOM 7754 N N . ILE G 5 2 ? 178.308 140.739 135.098 1.00 38.64 22 ILE K N 1
ATOM 7755 C CA . ILE G 5 2 ? 177.871 139.369 134.865 1.00 37.95 22 ILE K CA 1
ATOM 7756 C C . ILE G 5 2 ? 177.063 139.343 133.576 1.00 37.95 22 ILE K C 1
ATOM 7757 O O . ILE G 5 2 ? 175.848 139.570 133.587 1.00 39.86 22 ILE K O 1
ATOM 7762 N N . GLN G 5 3 ? 177.732 139.071 132.459 1.00 36.96 23 GLN K N 1
ATOM 7763 C CA . GLN G 5 3 ? 177.072 139.098 131.163 1.00 36.49 23 GLN K CA 1
ATOM 7764 C C . GLN G 5 3 ? 176.070 137.956 131.046 1.00 36.00 23 GLN K C 1
ATOM 7765 O O . GLN G 5 3 ? 176.371 136.806 131.372 1.00 37.95 23 GLN K O 1
ATOM 7771 N N . MET G 5 4 ? 174.868 138.282 130.578 1.00 36.91 24 MET K N 1
ATOM 7772 C CA . MET G 5 4 ? 173.794 137.312 130.450 1.00 38.96 24 MET K CA 1
ATOM 7773 C C . MET G 5 4 ? 173.263 137.327 129.026 1.00 44.85 24 MET K C 1
ATOM 7774 O O . MET G 5 4 ? 173.263 138.364 128.358 1.00 50.32 24 MET K O 1
ATOM 7779 N N . THR G 5 5 ? 172.808 136.165 128.566 1.00 45.68 25 THR K N 1
ATOM 7780 C CA . THR G 5 5 ? 172.372 135.991 127.189 1.00 44.91 25 THR K CA 1
ATOM 7781 C C . THR G 5 5 ? 170.977 135.387 127.152 1.00 43.85 25 THR K C 1
ATOM 7782 O O . THR G 5 5 ? 170.651 134.499 127.944 1.00 43.68 25 THR K O 1
ATOM 7786 N N . GLN G 5 6 ? 170.158 135.881 126.230 1.00 41.74 26 GLN K N 1
ATOM 7787 C CA . GLN G 5 6 ? 168.845 135.318 125.950 1.00 45.96 26 GLN K CA 1
ATOM 7788 C C . GLN G 5 6 ? 168.964 134.476 124.686 1.00 51.94 26 GLN K C 1
ATOM 7789 O O . GLN G 5 6 ? 169.316 134.997 123.622 1.00 51.75 26 GLN K O 1
ATOM 7795 N N . SER G 5 7 ? 168.682 133.178 124.804 1.00 53.85 27 SER K N 1
ATOM 7796 C CA . SER G 5 7 ? 169.020 132.252 123.723 1.00 59.76 27 SER K CA 1
ATOM 7797 C C . SER G 5 7 ? 168.284 132.547 122.421 1.00 67.53 27 SER K C 1
ATOM 7798 O O . SER G 5 7 ? 168.947 132.616 121.371 1.00 67.84 27 SER K O 1
ATOM 7801 N N . PRO G 5 8 ? 166.951 132.730 122.393 1.00 63.82 28 PRO K N 1
ATOM 7802 C CA . PRO G 5 8 ? 166.307 133.080 121.120 1.00 55.49 28 PRO K CA 1
ATOM 7803 C C . PRO G 5 8 ? 166.290 134.582 120.890 1.00 57.16 28 PRO K C 1
ATOM 7804 O O . PRO G 5 8 ? 165.819 135.336 121.745 1.00 61.13 28 PRO K O 1
ATOM 7808 N N . SER G 5 9 ? 166.799 135.031 119.741 1.00 56.70 29 SER K N 1
ATOM 7809 C CA . SER G 5 9 ? 166.789 136.460 119.444 1.00 59.67 29 SER K CA 1
ATOM 7810 C C . SER G 5 9 ? 165.367 136.978 119.265 1.00 57.80 29 SER K C 1
ATOM 7811 O O . SER G 5 9 ? 165.036 138.075 119.729 1.00 53.87 29 SER K O 1
ATOM 7814 N N . SER G 5 10 ? 164.516 136.203 118.595 1.00 63.19 30 SER K N 1
ATOM 7815 C CA . SER G 5 10 ? 163.121 136.562 118.394 1.00 60.01 30 SER K CA 1
ATOM 7816 C C . SER G 5 10 ? 162.357 135.301 118.022 1.00 60.29 30 SER K C 1
ATOM 7817 O O . SER G 5 10 ? 162.923 134.389 117.414 1.00 65.14 30 SER K O 1
ATOM 7820 N N . LEU G 5 11 ? 161.081 135.252 118.392 1.00 57.68 31 LEU K N 1
ATOM 7821 C CA . LEU G 5 11 ? 160.261 134.078 118.134 1.00 62.66 31 LEU K CA 1
ATOM 7822 C C . LEU G 5 11 ? 158.830 134.504 117.846 1.00 66.16 31 LEU K C 1
ATOM 7823 O O . LEU G 5 11 ? 158.344 135.508 118.372 1.00 63.59 31 LEU K O 1
ATOM 7828 N N . SER G 5 12 ? 158.156 133.716 117.012 1.00 67.75 32 SER K N 1
ATOM 7829 C CA . SER G 5 12 ? 156.770 133.956 116.638 1.00 70.78 32 SER K CA 1
ATOM 7830 C C . SER G 5 12 ? 155.950 132.715 116.952 1.00 71.93 32 SER K C 1
ATOM 7831 O O . SER G 5 12 ? 156.355 131.599 116.610 1.00 77.94 32 SER K O 1
ATOM 7834 N N . ALA G 5 13 ? 154.806 132.908 117.603 1.00 67.49 33 ALA K N 1
ATOM 7835 C CA . ALA G 5 13 ? 153.937 131.804 117.988 1.00 71.64 33 ALA K CA 1
ATOM 7836 C C . ALA G 5 13 ? 152.490 132.248 117.801 1.00 74.96 33 ALA K C 1
ATOM 7837 O O . ALA G 5 13 ? 152.215 133.331 117.279 1.00 76.33 33 ALA K O 1
ATOM 7839 N N . SER G 5 14 ? 151.556 131.400 118.226 1.00 77.43 34 SER K N 1
ATOM 7840 C CA . SER G 5 14 ? 150.133 131.635 118.027 1.00 78.33 34 SER K CA 1
ATOM 7841 C C . SER G 5 14 ? 149.397 131.499 119.352 1.00 78.35 34 SER K C 1
ATOM 7842 O O . SER G 5 14 ? 149.971 131.119 120.376 1.00 84.42 34 SER K O 1
ATOM 7845 N N . LEU G 5 15 ? 148.103 131.812 119.314 1.00 74.47 35 LEU K N 1
ATOM 7846 C CA . LEU G 5 15 ? 147.289 131.820 120.521 1.00 79.13 35 LEU K CA 1
ATOM 7847 C C . LEU G 5 15 ? 147.216 130.430 121.141 1.00 85.15 35 LEU K C 1
ATOM 7848 O O . LEU G 5 15 ? 147.197 129.416 120.439 1.00 88.65 35 LEU K O 1
ATOM 7853 N N . GLY G 5 16 ? 147.177 130.391 122.471 1.00 84.32 36 GLY K N 1
ATOM 7854 C CA . GLY G 5 16 ? 147.031 129.148 123.202 1.00 83.66 36 GLY K CA 1
ATOM 7855 C C . GLY G 5 16 ? 148.174 128.174 123.012 1.00 88.08 36 GLY K C 1
ATOM 7856 O O . GLY G 5 16 ? 147.952 126.970 122.859 1.00 92.61 36 GLY K O 1
ATOM 7857 N N . ASP G 5 17 ? 149.404 128.679 123.027 1.00 87.42 37 ASP K N 1
ATOM 7858 C CA . ASP G 5 17 ? 150.592 127.856 122.861 1.00 90.86 37 ASP K CA 1
ATOM 7859 C C . ASP G 5 17 ? 151.539 128.109 124.028 1.00 88.52 37 ASP K C 1
ATOM 7860 O O . ASP G 5 17 ? 151.320 128.998 124.855 1.00 82.80 37 ASP K O 1
ATOM 7865 N N . ARG G 5 18 ? 152.607 127.319 124.090 1.00 87.59 38 ARG K N 1
ATOM 7866 C CA . ARG G 5 18 ? 153.594 127.411 125.156 1.00 83.31 38 ARG K CA 1
ATOM 7867 C C . ARG G 5 18 ? 154.847 128.083 124.612 1.00 78.73 38 ARG K C 1
ATOM 7868 O O . ARG G 5 18 ? 155.436 127.610 123.634 1.00 76.12 38 ARG K O 1
ATOM 7876 N N . VAL G 5 19 ? 155.249 129.179 125.249 1.00 73.95 39 VAL K N 1
ATOM 7877 C CA . VAL G 5 19 ? 156.414 129.956 124.850 1.00 65.06 39 VAL K CA 1
ATOM 7878 C C . VAL G 5 19 ? 157.479 129.803 125.924 1.00 56.56 39 VAL K C 1
ATOM 7879 O O . VAL G 5 19 ? 157.160 129.708 127.114 1.00 55.69 39 VAL K O 1
ATOM 7883 N N . THR G 5 20 ? 158.741 129.771 125.506 1.00 55.56 40 THR K N 1
ATOM 7884 C CA . THR G 5 20 ? 159.857 129.596 126.425 1.00 54.79 40 THR K CA 1
ATOM 7885 C C . THR G 5 20 ? 160.992 130.533 126.044 1.00 47.37 40 THR K C 1
ATOM 7886 O O . THR G 5 20 ? 161.365 130.618 124.870 1.00 47.12 40 THR K O 1
ATOM 7890 N N . ILE G 5 21 ? 161.532 131.237 127.036 1.00 43.95 41 ILE K N 1
ATOM 7891 C CA . ILE G 5 21 ? 162.716 132.069 126.867 1.00 40.78 41 ILE K CA 1
ATOM 7892 C C . ILE G 5 21 ? 163.703 131.696 127.962 1.00 40.86 41 ILE K C 1
ATOM 7893 O O . ILE G 5 21 ? 163.333 131.639 129.140 1.00 43.44 41 ILE K O 1
ATOM 7898 N N . THR G 5 22 ? 164.950 131.446 127.581 1.00 41.92 42 THR K N 1
ATOM 7899 C CA . THR G 5 22 ? 165.977 131.025 128.519 1.00 41.92 42 THR K CA 1
ATOM 7900 C C . THR G 5 22 ? 166.964 132.157 128.765 1.00 43.05 42 THR K C 1
ATOM 7901 O O . THR G 5 22 ? 167.034 133.129 128.009 1.00 41.12 42 THR K O 1
ATOM 7905 N N . CYS G 5 23 ? 167.735 132.015 129.840 1.00 45.81 43 CYS K N 1
ATOM 7906 C CA . CYS G 5 23 ? 168.682 133.046 130.245 1.00 43.51 43 CYS K CA 1
ATOM 7907 C C . CYS G 5 23 ? 169.900 132.362 130.844 1.00 46.58 43 CYS K C 1
ATOM 7908 O O . CYS G 5 23 ? 169.759 131.526 131.741 1.00 46.91 43 CYS K O 1
ATOM 7911 N N . GLN G 5 24 ? 171.086 132.709 130.350 1.00 45.61 44 GLN K N 1
ATOM 7912 C CA . GLN G 5 24 ? 172.335 132.087 130.770 1.00 39.33 44 GLN K CA 1
ATOM 7913 C C . GLN G 5 24 ? 173.260 133.149 131.343 1.00 37.05 44 GLN K C 1
ATOM 7914 O O . GLN G 5 24 ? 173.510 134.170 130.697 1.00 37.70 44 GLN K O 1
ATOM 7920 N N . ALA G 5 25 ? 173.777 132.899 132.543 1.00 38.47 45 ALA K N 1
ATOM 7921 C CA . ALA G 5 25 ? 174.586 133.863 133.274 1.00 39.60 45 ALA K CA 1
ATOM 7922 C C . ALA G 5 25 ? 176.065 133.520 133.159 1.00 45.13 45 ALA K C 1
ATOM 7923 O O . ALA G 5 25 ? 176.441 132.344 133.130 1.00 44.08 45 ALA K O 1
ATOM 7925 N N . SER G 5 26 ? 176.899 134.561 133.092 1.00 46.71 46 SER K N 1
ATOM 7926 C CA . SER G 5 26 ? 178.341 134.365 132.962 1.00 43.58 46 SER K CA 1
ATOM 7927 C C . SER G 5 26 ? 178.906 133.603 134.155 1.00 49.93 46 SER K C 1
ATOM 7928 O O . SER G 5 26 ? 179.720 132.686 133.992 1.00 51.59 46 SER K O 1
ATOM 7931 N N . GLN G 5 27 ? 178.493 133.972 135.361 1.00 49.08 47 GLN K N 1
ATOM 7932 C CA . GLN G 5 27 ? 178.905 133.295 136.582 1.00 44.01 47 GLN K CA 1
ATOM 7933 C C . GLN G 5 27 ? 177.660 132.884 137.367 1.00 45.76 47 GLN K C 1
ATOM 7934 O O . GLN G 5 27 ? 176.531 132.998 136.885 1.00 48.79 47 GLN K O 1
ATOM 7940 N N . SER G 5 28 ? 177.874 132.402 138.586 1.00 41.41 48 SER K N 1
ATOM 7941 C CA . SER G 5 28 ? 176.758 131.969 139.414 1.00 39.05 48 SER K CA 1
ATOM 7942 C C . SER G 5 28 ? 175.926 133.166 139.852 1.00 40.54 48 SER K C 1
ATOM 7943 O O . SER G 5 28 ? 176.454 134.246 140.128 1.00 46.53 48 SER K O 1
ATOM 7946 N N . ILE G 5 29 ? 174.613 132.962 139.916 1.00 38.27 49 ILE K N 1
ATOM 7947 C CA . ILE G 5 29 ? 173.668 134.028 140.230 1.00 32.32 49 ILE K CA 1
ATOM 7948 C C . ILE G 5 29 ? 172.825 133.719 141.459 1.00 26.03 49 ILE K C 1
ATOM 7949 O O . ILE G 5 29 ? 172.288 134.654 142.074 1.00 27.18 49 ILE K O 1
ATOM 7954 N N . SER G 5 30 ? 172.772 132.457 141.889 1.00 27.46 50 SER K N 1
ATOM 7955 C CA . SER G 5 30 ? 171.923 131.982 142.977 1.00 29.76 50 SER K CA 1
ATOM 7956 C C . SER G 5 30 ? 170.457 132.057 142.575 1.00 27.69 50 SER K C 1
ATOM 7957 O O . SER G 5 30 ? 169.985 131.230 141.788 1.00 32.78 50 SER K O 1
ATOM 7960 N N . SER G 5 31 ? 169.721 133.029 143.109 1.00 21.69 51 SER K N 1
ATOM 7961 C CA . SER G 5 31 ? 168.308 133.157 142.778 1.00 24.54 51 SER K CA 1
ATOM 7962 C C . SER G 5 31 ? 167.904 134.616 142.608 1.00 28.08 51 SER K C 1
ATOM 7963 O O . SER G 5 31 ? 166.744 134.973 142.843 1.00 32.04 51 SER K O 1
ATOM 7966 N N . TYR G 5 32 ? 168.837 135.470 142.204 1.00 26.28 52 TYR K N 1
ATOM 7967 C CA . TYR G 5 32 ? 168.611 136.911 142.124 1.00 23.97 52 TYR K CA 1
ATOM 7968 C C . TYR G 5 32 ? 168.450 137.298 140.655 1.00 21.29 52 TYR K C 1
ATOM 7969 O O . TYR G 5 32 ? 169.402 137.723 139.999 1.00 18.96 52 TYR K O 1
ATOM 7978 N N . LEU G 5 33 ? 167.225 137.160 140.155 1.00 23.19 53 LEU K N 1
ATOM 7979 C CA . LEU G 5 33 ? 166.873 137.438 138.771 1.00 20.06 53 LEU K CA 1
ATOM 7980 C C . LEU G 5 33 ? 165.598 138.270 138.727 1.00 19.92 53 LEU K C 1
ATOM 7981 O O . LEU G 5 33 ? 164.961 138.528 139.751 1.00 25.57 53 LEU K O 1
ATOM 7986 N N . ALA G 5 34 ? 165.231 138.699 137.522 1.00 18.08 54 ALA K N 1
ATOM 7987 C CA . ALA G 5 34 ? 163.961 139.372 137.298 1.00 18.24 54 ALA K CA 1
ATOM 7988 C C . ALA G 5 34 ? 163.666 139.386 135.806 1.00 20.80 54 ALA K C 1
ATOM 7989 O O . ALA G 5 34 ? 164.578 139.532 134.990 1.00 24.03 54 ALA K O 1
ATOM 7991 N N . TRP G 5 35 ? 162.389 139.249 135.463 1.00 17.97 55 TRP K N 1
ATOM 7992 C CA . TRP G 5 35 ? 161.933 139.246 134.081 1.00 20.42 55 TRP K CA 1
ATOM 7993 C C . TRP G 5 35 ? 160.993 140.421 133.853 1.00 22.23 55 TRP K C 1
ATOM 7994 O O . TRP G 5 35 ? 160.137 140.714 134.694 1.00 21.29 55 TRP K O 1
ATOM 8005 N N . TYR G 5 36 ? 161.148 141.084 132.707 1.00 21.04 56 TYR K N 1
ATOM 8006 C CA . TYR G 5 36 ? 160.382 142.275 132.373 1.00 16.35 56 TYR K CA 1
ATOM 8007 C C . TYR G 5 36 ? 159.613 142.063 131.075 1.00 18.34 56 TYR K C 1
ATOM 8008 O O . TYR G 5 36 ? 159.958 141.210 130.254 1.00 19.53 56 TYR K O 1
ATOM 8017 N N . GLN G 5 37 ? 158.554 142.852 130.900 1.00 19.31 57 GLN K N 1
ATOM 8018 C CA . GLN G 5 37 ? 157.541 142.636 129.868 1.00 22.90 57 GLN K CA 1
ATOM 8019 C C . GLN G 5 37 ? 157.222 143.935 129.135 1.00 24.43 57 GLN K C 1
ATOM 8020 O O . GLN G 5 37 ? 156.066 144.352 129.047 1.00 34.26 57 GLN K O 1
ATOM 8026 N N . GLN G 5 38 ? 158.250 144.616 128.635 1.00 19.68 58 GLN K N 1
ATOM 8027 C CA . GLN G 5 38 ? 158.049 145.899 127.972 1.00 24.38 58 GLN K CA 1
ATOM 8028 C C . GLN G 5 38 ? 157.079 145.792 126.797 1.00 35.69 58 GLN K C 1
ATOM 8029 O O . GLN G 5 38 ? 157.117 144.835 126.018 1.00 35.64 58 GLN K O 1
ATOM 8035 N N . LYS G 5 39 ? 156.206 146.790 126.682 1.00 37.43 59 LYS K N 1
ATOM 8036 C CA . LYS G 5 39 ? 155.314 146.952 125.546 1.00 32.55 59 LYS K CA 1
ATOM 8037 C C . LYS G 5 39 ? 156.041 147.647 124.397 1.00 36.39 59 LYS K C 1
ATOM 8038 O O . LYS G 5 39 ? 157.126 148.202 124.585 1.00 38.49 59 LYS K O 1
ATOM 8044 N N . PRO G 5 40 ? 155.471 147.621 123.188 1.00 46.95 60 PRO K N 1
ATOM 8045 C CA . PRO G 5 40 ? 156.141 148.280 122.055 1.00 52.49 60 PRO K CA 1
ATOM 8046 C C . PRO G 5 40 ? 156.307 149.783 122.212 1.00 48.97 60 PRO K C 1
ATOM 8047 O O . PRO G 5 40 ? 157.110 150.374 121.480 1.00 53.14 60 PRO K O 1
ATOM 8051 N N . GLY G 5 41 ? 155.578 150.425 123.122 1.00 38.09 61 GLY K N 1
ATOM 8052 C CA . GLY G 5 41 ? 155.691 151.864 123.268 1.00 35.61 61 GLY K CA 1
ATOM 8053 C C . GLY G 5 41 ? 155.962 152.371 124.671 1.00 38.71 61 GLY K C 1
ATOM 8054 O O . GLY G 5 41 ? 156.375 153.522 124.842 1.00 41.08 61 GLY K O 1
ATOM 8055 N N . GLN G 5 42 ? 155.739 151.535 125.680 1.00 38.08 62 GLN K N 1
ATOM 8056 C CA . GLN G 5 42 ? 155.758 151.964 127.068 1.00 28.90 62 GLN K CA 1
ATOM 8057 C C . GLN G 5 42 ? 157.038 151.510 127.771 1.00 26.88 62 GLN K C 1
ATOM 8058 O O . GLN G 5 42 ? 157.935 150.913 127.168 1.00 27.21 62 GLN K O 1
ATOM 8064 N N . ALA G 5 43 ? 157.119 151.797 129.069 1.00 26.91 63 ALA K N 1
ATOM 8065 C CA . ALA G 5 43 ? 158.240 151.417 129.912 1.00 23.52 63 ALA K CA 1
ATOM 8066 C C . ALA G 5 43 ? 158.172 149.934 130.266 1.00 22.42 63 ALA K C 1
ATOM 8067 O O . ALA G 5 43 ? 157.128 149.297 130.109 1.00 23.74 63 ALA K O 1
ATOM 8069 N N . PRO G 5 44 ? 159.282 149.353 130.730 1.00 12.63 64 PRO K N 1
ATOM 8070 C CA . PRO G 5 44 ? 159.256 147.941 131.125 1.00 9.07 64 PRO K CA 1
ATOM 8071 C C . PRO G 5 44 ? 158.342 147.700 132.317 1.00 8.04 64 PRO K C 1
ATOM 8072 O O . PRO G 5 44 ? 158.111 148.584 133.143 1.00 8.12 64 PRO K O 1
ATOM 8076 N N . ASN G 5 45 ? 157.816 146.480 132.392 1.00 11.09 65 ASN K N 1
ATOM 8077 C CA . ASN G 5 45 ? 156.941 146.053 133.476 1.00 11.93 65 ASN K CA 1
ATOM 8078 C C . ASN G 5 45 ? 157.481 144.762 134.072 1.00 12.36 65 ASN K C 1
ATOM 8079 O O . ASN G 5 45 ? 157.742 143.801 133.344 1.00 15.47 65 ASN K O 1
ATOM 8084 N N . ILE G 5 46 ? 157.640 144.743 135.396 1.00 12.48 66 ILE K N 1
ATOM 8085 C CA . ILE G 5 46 ? 158.182 143.575 136.077 1.00 14.89 66 ILE K CA 1
ATOM 8086 C C . ILE G 5 46 ? 157.209 142.411 135.972 1.00 17.26 66 ILE K C 1
ATOM 8087 O O . ILE G 5 46 ? 155.992 142.575 136.131 1.00 22.92 66 ILE K O 1
ATOM 8092 N N . LEU G 5 47 ? 157.742 141.224 135.697 1.00 16.71 67 LEU K N 1
ATOM 8093 C CA . LEU G 5 47 ? 156.945 140.006 135.646 1.00 22.50 67 LEU K CA 1
ATOM 8094 C C . LEU G 5 47 ? 157.276 139.043 136.773 1.00 27.00 67 LEU K C 1
ATOM 8095 O O . LEU G 5 47 ? 156.378 138.637 137.521 1.00 26.33 67 LEU K O 1
ATOM 8100 N N . ILE G 5 48 ? 158.543 138.669 136.921 1.00 28.92 68 ILE K N 1
ATOM 8101 C CA . ILE G 5 48 ? 158.960 137.618 137.839 1.00 26.56 68 ILE K CA 1
ATOM 8102 C C . ILE G 5 48 ? 159.956 138.199 138.833 1.00 25.46 68 ILE K C 1
ATOM 8103 O O . ILE G 5 48 ? 160.921 138.864 138.438 1.00 23.03 68 ILE K O 1
ATOM 8108 N N . TYR G 5 49 ? 159.712 137.957 140.118 1.00 27.90 69 TYR K N 1
ATOM 8109 C CA . TYR G 5 49 ? 160.617 138.341 141.190 1.00 26.42 69 TYR K CA 1
ATOM 8110 C C . TYR G 5 49 ? 161.456 137.146 141.628 1.00 29.74 69 TYR K C 1
ATOM 8111 O O . TYR G 5 49 ? 161.034 135.994 141.514 1.00 27.26 69 TYR K O 1
ATOM 8120 N N . GLY G 5 50 ? 162.658 137.434 142.123 1.00 31.47 70 GLY K N 1
ATOM 8121 C CA . GLY G 5 50 ? 163.539 136.389 142.605 1.00 22.85 70 GLY K CA 1
ATOM 8122 C C . GLY G 5 50 ? 164.069 135.552 141.465 1.00 23.19 70 GLY K C 1
ATOM 8123 O O . GLY G 5 50 ? 164.914 136.007 140.694 1.00 29.09 70 GLY K O 1
ATOM 8124 N N . ALA G 5 51 ? 163.604 134.313 141.366 1.00 31.08 71 ALA K N 1
ATOM 8125 C CA . ALA G 5 51 ? 163.774 133.521 140.157 1.00 32.54 71 ALA K CA 1
ATOM 8126 C C . ALA G 5 51 ? 162.500 132.827 139.715 1.00 35.59 71 ALA K C 1
ATOM 8127 O O . ALA G 5 51 ? 162.396 132.463 138.538 1.00 43.56 71 ALA K O 1
ATOM 8129 N N . SER G 5 52 ? 161.536 132.631 140.611 1.00 32.33 72 SER K N 1
ATOM 8130 C CA . SER G 5 52 ? 160.268 132.004 140.272 1.00 31.02 72 SER K CA 1
ATOM 8131 C C . SER G 5 52 ? 159.097 132.647 141.005 1.00 36.21 72 SER K C 1
ATOM 8132 O O . SER G 5 52 ? 157.972 132.141 140.906 1.00 38.74 72 SER K O 1
ATOM 8135 N N . ARG G 5 53 ? 159.324 133.734 141.738 1.00 35.89 73 ARG K N 1
ATOM 8136 C CA . ARG G 5 53 ? 158.296 134.336 142.585 1.00 36.13 73 ARG K CA 1
ATOM 8137 C C . ARG G 5 53 ? 157.448 135.275 141.738 1.00 33.43 73 ARG K C 1
ATOM 8138 O O . ARG G 5 53 ? 157.852 136.400 141.437 1.00 36.83 73 ARG K O 1
ATOM 8146 N N . LEU G 5 54 ? 156.266 134.807 141.353 1.00 36.26 74 LEU K N 1
ATOM 8147 C CA . LEU G 5 54 ? 155.375 135.600 140.521 1.00 37.38 74 LEU K CA 1
ATOM 8148 C C . LEU G 5 54 ? 154.825 136.779 141.313 1.00 35.62 74 LEU K C 1
ATOM 8149 O O . LEU G 5 54 ? 154.521 136.660 142.503 1.00 37.54 74 LEU K O 1
ATOM 8154 N N . LYS G 5 55 ? 154.693 137.921 140.646 1.00 39.28 75 LYS K N 1
ATOM 8155 C CA . LYS G 5 55 ? 154.241 139.141 141.302 1.00 48.81 75 LYS K CA 1
ATOM 8156 C C . LYS G 5 55 ? 152.727 139.091 141.509 1.00 50.73 75 LYS K C 1
ATOM 8157 O O . LYS G 5 55 ? 152.073 138.069 141.284 1.00 54.75 75 LYS K O 1
ATOM 8163 N N . THR G 5 56 ? 152.155 140.207 141.950 1.00 49.24 76 THR K N 1
ATOM 8164 C CA . THR G 5 56 ? 150.733 140.309 142.236 1.00 56.97 76 THR K CA 1
ATOM 8165 C C . THR G 5 56 ? 150.054 141.162 141.175 1.00 63.02 76 THR K C 1
ATOM 8166 O O . THR G 5 56 ? 150.535 142.247 140.834 1.00 69.18 76 THR K O 1
ATOM 8170 N N . GLY G 5 57 ? 148.935 140.667 140.655 1.00 60.24 77 GLY K N 1
ATOM 8171 C CA . GLY G 5 57 ? 148.197 141.362 139.624 1.00 61.77 77 GLY K CA 1
ATOM 8172 C C . GLY G 5 57 ? 148.614 141.045 138.206 1.00 67.44 77 GLY K C 1
ATOM 8173 O O . GLY G 5 57 ? 147.955 141.509 137.267 1.00 68.34 77 GLY K O 1
ATOM 8174 N N . VAL G 5 58 ? 149.677 140.270 138.015 1.00 67.77 78 VAL K N 1
ATOM 8175 C CA . VAL G 5 58 ? 150.110 139.877 136.678 1.00 65.07 78 VAL K CA 1
ATOM 8176 C C . VAL G 5 58 ? 149.581 138.472 136.409 1.00 61.49 78 VAL K C 1
ATOM 8177 O O . VAL G 5 58 ? 149.391 137.693 137.355 1.00 60.84 78 VAL K O 1
ATOM 8181 N N . PRO G 5 59 ? 149.298 138.116 135.157 1.00 60.71 79 PRO K N 1
ATOM 8182 C CA . PRO G 5 59 ? 148.721 136.797 134.881 1.00 61.86 79 PRO K CA 1
ATOM 8183 C C . PRO G 5 59 ? 149.662 135.668 135.267 1.00 60.82 79 PRO K C 1
ATOM 8184 O O . PRO G 5 59 ? 150.877 135.739 135.074 1.00 60.61 79 PRO K O 1
ATOM 8188 N N . SER G 5 60 ? 149.072 134.605 135.811 1.00 64.24 80 SER K N 1
ATOM 8189 C CA . SER G 5 60 ? 149.827 133.475 136.335 1.00 64.68 80 SER K CA 1
ATOM 8190 C C . SER G 5 60 ? 150.294 132.514 135.253 1.00 64.41 80 SER K C 1
ATOM 8191 O O . SER G 5 60 ? 150.968 131.531 135.579 1.00 65.63 80 SER K O 1
ATOM 8194 N N . ARG G 5 61 ? 149.943 132.757 133.987 1.00 61.45 81 ARG K N 1
ATOM 8195 C CA . ARG G 5 61 ? 150.398 131.876 132.917 1.00 61.97 81 ARG K CA 1
ATOM 8196 C C . ARG G 5 61 ? 151.919 131.831 132.840 1.00 62.45 81 ARG K C 1
ATOM 8197 O O . ARG G 5 61 ? 152.491 130.792 132.490 1.00 59.22 81 ARG K O 1
ATOM 8205 N N . PHE G 5 62 ? 152.588 132.935 133.166 1.00 60.25 82 PHE K N 1
ATOM 8206 C CA . PHE G 5 62 ? 154.039 132.940 133.272 1.00 56.03 82 PHE K CA 1
ATOM 8207 C C . PHE G 5 62 ? 154.481 132.159 134.503 1.00 52.04 82 PHE K C 1
ATOM 8208 O O . PHE G 5 62 ? 153.863 132.245 135.568 1.00 51.26 82 PHE K O 1
ATOM 8216 N N . SER G 5 63 ? 155.558 131.394 134.351 1.00 46.76 83 SER K N 1
ATOM 8217 C CA . SER G 5 63 ? 156.107 130.602 135.440 1.00 45.39 83 SER K CA 1
ATOM 8218 C C . SER G 5 63 ? 157.624 130.702 135.417 1.00 47.16 83 SER K C 1
ATOM 8219 O O . SER G 5 63 ? 158.235 130.716 134.346 1.00 48.63 83 SER K O 1
ATOM 8222 N N . GLY G 5 64 ? 158.224 130.768 136.600 1.00 45.57 84 GLY K N 1
ATOM 8223 C CA . GLY G 5 64 ? 159.665 130.839 136.733 1.00 44.95 84 GLY K CA 1
ATOM 8224 C C . GLY G 5 64 ? 160.252 129.522 137.207 1.00 43.28 84 GLY K C 1
ATOM 8225 O O . GLY G 5 64 ? 159.622 128.777 137.954 1.00 41.58 84 GLY K O 1
ATOM 8226 N N . SER G 5 65 ? 161.473 129.242 136.760 1.00 40.56 85 SER K N 1
ATOM 8227 C CA . SER G 5 65 ? 162.169 128.027 137.157 1.00 40.99 85 SER K CA 1
ATOM 8228 C C . SER G 5 65 ? 163.659 128.222 136.927 1.00 44.02 85 SER K C 1
ATOM 8229 O O . SER G 5 65 ? 164.085 129.122 136.199 1.00 45.76 85 SER K O 1
ATOM 8232 N N . GLY G 5 66 ? 164.448 127.355 137.552 1.00 46.37 86 GLY K N 1
ATOM 8233 C CA . GLY G 5 66 ? 165.888 127.404 137.438 1.00 42.12 86 GLY K CA 1
ATOM 8234 C C . GLY G 5 66 ? 166.545 128.081 138.626 1.00 41.50 86 GLY K C 1
ATOM 8235 O O . GLY G 5 66 ? 165.894 128.644 139.510 1.00 40.31 86 GLY K O 1
ATOM 8236 N N . SER G 5 67 ? 167.874 128.025 138.635 1.00 39.43 87 SER K N 1
ATOM 8237 C CA . SER G 5 67 ? 168.661 128.597 139.719 1.00 37.63 87 SER K CA 1
ATOM 8238 C C . SER G 5 67 ? 170.129 128.589 139.325 1.00 37.84 87 SER K C 1
ATOM 8239 O O . SER G 5 67 ? 170.571 127.739 138.547 1.00 40.49 87 SER K O 1
ATOM 8242 N N . GLY G 5 68 ? 170.874 129.547 139.869 1.00 34.97 88 GLY K N 1
ATOM 8243 C CA . GLY G 5 68 ? 172.316 129.569 139.732 1.00 32.16 88 GLY K CA 1
ATOM 8244 C C . GLY G 5 68 ? 172.834 130.037 138.389 1.00 33.42 88 GLY K C 1
ATOM 8245 O O . GLY G 5 68 ? 173.451 131.102 138.297 1.00 34.31 88 GLY K O 1
ATOM 8246 N N . THR G 5 69 ? 172.599 129.250 137.338 1.00 39.22 89 THR K N 1
ATOM 8247 C CA . THR G 5 69 ? 173.127 129.575 136.020 1.00 39.52 89 THR K CA 1
ATOM 8248 C C . THR G 5 69 ? 172.104 129.482 134.897 1.00 38.48 89 THR K C 1
ATOM 8249 O O . THR G 5 69 ? 172.335 130.068 133.835 1.00 40.51 89 THR K O 1
ATOM 8253 N N . SER G 5 70 ? 170.992 128.774 135.084 1.00 38.56 90 SER K N 1
ATOM 8254 C CA . SER G 5 70 ? 170.003 128.593 134.030 1.00 41.01 90 SER K CA 1
ATOM 8255 C C . SER G 5 70 ? 168.633 129.000 134.543 1.00 40.03 90 SER K C 1
ATOM 8256 O O . SER G 5 70 ? 168.200 128.529 135.598 1.00 40.07 90 SER K O 1
ATOM 8259 N N . PHE G 5 71 ? 167.955 129.868 133.793 1.00 37.28 91 PHE K N 1
ATOM 8260 C CA . PHE G 5 71 ? 166.623 130.338 134.141 1.00 38.39 91 PHE K CA 1
ATOM 8261 C C . PHE G 5 71 ? 165.755 130.343 132.894 1.00 38.27 91 PHE K C 1
ATOM 8262 O O . PHE G 5 71 ? 166.227 130.681 131.805 1.00 37.46 91 PHE K O 1
ATOM 8270 N N . THR G 5 72 ? 164.489 129.968 133.055 1.00 43.01 92 THR K N 1
ATOM 8271 C CA . THR G 5 72 ? 163.547 129.900 131.949 1.00 42.23 92 THR K CA 1
ATOM 8272 C C . THR G 5 72 ? 162.229 130.552 132.341 1.00 39.05 92 THR K C 1
ATOM 8273 O O . THR G 5 72 ? 161.750 130.398 133.467 1.00 38.12 92 THR K O 1
ATOM 8277 N N . LEU G 5 73 ? 161.644 131.280 131.393 1.00 36.28 93 LEU K N 1
ATOM 8278 C CA . LEU G 5 73 ? 160.295 131.813 131.514 1.00 37.99 93 LEU K CA 1
ATOM 8279 C C . LEU G 5 73 ? 159.387 131.060 130.554 1.00 43.19 93 LEU K C 1
ATOM 8280 O O . LEU G 5 73 ? 159.699 130.942 129.365 1.00 47.16 93 LEU K O 1
ATOM 8285 N N . THR G 5 74 ? 158.267 130.558 131.066 1.00 45.55 94 THR K N 1
ATOM 8286 C CA . THR G 5 74 ? 157.312 129.802 130.270 1.00 51.11 94 THR K CA 1
ATOM 8287 C C . THR G 5 74 ? 155.936 130.440 130.380 1.00 53.24 94 THR K C 1
ATOM 8288 O O . THR G 5 74 ? 155.450 130.692 131.487 1.00 51.67 94 THR K O 1
ATOM 8292 N N . ILE G 5 75 ? 155.311 130.689 129.232 1.00 56.75 95 ILE K N 1
ATOM 8293 C CA . ILE G 5 75 ? 153.971 131.257 129.159 1.00 59.55 95 ILE K CA 1
ATOM 8294 C C . ILE G 5 75 ? 153.005 130.140 128.798 1.00 66.12 95 ILE K C 1
ATOM 8295 O O . ILE G 5 75 ? 153.201 129.440 127.796 1.00 67.16 95 ILE K O 1
ATOM 8300 N N . SER G 5 76 ? 151.960 129.968 129.611 1.00 67.59 96 SER K N 1
ATOM 8301 C CA . SER G 5 76 ? 151.070 128.821 129.448 1.00 68.52 96 SER K CA 1
ATOM 8302 C C . SER G 5 76 ? 150.254 128.933 128.165 1.00 76.58 96 SER K C 1
ATOM 8303 O O . SER G 5 76 ? 150.362 128.087 127.270 1.00 80.03 96 SER K O 1
ATOM 8306 N N . GLY G 5 77 ? 149.425 129.967 128.063 1.00 73.94 97 GLY K N 1
ATOM 8307 C CA . GLY G 5 77 ? 148.658 130.197 126.856 1.00 76.45 97 GLY K CA 1
ATOM 8308 C C . GLY G 5 77 ? 148.910 131.570 126.272 1.00 79.79 97 GLY K C 1
ATOM 8309 O O . GLY G 5 77 ? 148.524 132.580 126.868 1.00 77.34 97 GLY K O 1
ATOM 8310 N N . LEU G 5 78 ? 149.551 131.620 125.107 1.00 81.09 98 LEU K N 1
ATOM 8311 C CA . LEU G 5 78 ? 149.893 132.897 124.497 1.00 78.31 98 LEU K CA 1
ATOM 8312 C C . LEU G 5 78 ? 148.632 133.676 124.149 1.00 77.39 98 LEU K C 1
ATOM 8313 O O . LEU G 5 78 ? 147.638 133.110 123.684 1.00 80.71 98 LEU K O 1
ATOM 8318 N N . GLU G 5 79 ? 148.678 134.985 124.377 1.00 73.33 99 GLU K N 1
ATOM 8319 C CA . GLU G 5 79 ? 147.570 135.879 124.085 1.00 77.64 99 GLU K CA 1
ATOM 8320 C C . GLU G 5 79 ? 148.095 137.096 123.337 1.00 80.93 99 GLU K C 1
ATOM 8321 O O . GLU G 5 79 ? 149.303 137.339 123.267 1.00 80.20 99 GLU K O 1
ATOM 8327 N N . ALA G 5 80 ? 147.165 137.863 122.763 1.00 81.13 100 ALA K N 1
ATOM 8328 C CA . ALA G 5 80 ? 147.551 139.067 122.035 1.00 76.05 100 ALA K CA 1
ATOM 8329 C C . ALA G 5 80 ? 148.218 140.086 122.947 1.00 74.95 100 ALA K C 1
ATOM 8330 O O . ALA G 5 80 ? 149.053 140.876 122.491 1.00 70.97 100 ALA K O 1
ATOM 8332 N N . GLU G 5 81 ? 147.868 140.084 124.235 1.00 75.34 101 GLU K N 1
ATOM 8333 C CA . GLU G 5 81 ? 148.437 141.024 125.191 1.00 75.41 101 GLU K CA 1
ATOM 8334 C C . GLU G 5 81 ? 149.851 140.659 125.620 1.00 69.36 101 GLU K C 1
ATOM 8335 O O . GLU G 5 81 ? 150.513 141.479 126.265 1.00 64.47 101 GLU K O 1
ATOM 8341 N N . ASP G 5 82 ? 150.327 139.458 125.288 1.00 65.99 102 ASP K N 1
ATOM 8342 C CA . ASP G 5 82 ? 151.677 139.030 125.626 1.00 60.70 102 ASP K CA 1
ATOM 8343 C C . ASP G 5 82 ? 152.635 139.160 124.448 1.00 58.37 102 ASP K C 1
ATOM 8344 O O . ASP G 5 82 ? 153.542 138.337 124.292 1.00 56.22 102 ASP K O 1
ATOM 8349 N N . ALA G 5 83 ? 152.446 140.177 123.613 1.00 57.96 103 ALA K N 1
ATOM 8350 C CA . ALA G 5 83 ? 153.327 140.439 122.484 1.00 50.88 103 ALA K CA 1
ATOM 8351 C C . ALA G 5 83 ? 154.195 141.646 122.816 1.00 49.34 103 ALA K C 1
ATOM 8352 O O . ALA G 5 83 ? 153.676 142.727 123.114 1.00 51.71 103 ALA K O 1
ATOM 8354 N N . GLY G 5 84 ? 155.507 141.457 122.769 1.00 42.79 104 GLY K N 1
ATOM 8355 C CA . GLY G 5 84 ? 156.424 142.518 123.119 1.00 35.80 104 GLY K CA 1
ATOM 8356 C C . GLY G 5 84 ? 157.816 141.958 123.328 1.00 38.22 104 GLY K C 1
ATOM 8357 O O . GLY G 5 84 ? 158.133 140.851 122.888 1.00 46.30 104 GLY K O 1
ATOM 8358 N N . THR G 5 85 ? 158.638 142.746 124.010 1.00 31.22 105 THR K N 1
ATOM 8359 C CA . THR G 5 85 ? 160.007 142.359 124.314 1.00 28.30 105 THR K CA 1
ATOM 8360 C C . THR G 5 85 ? 160.109 141.949 125.777 1.00 31.66 105 THR K C 1
ATOM 8361 O O . THR G 5 85 ? 159.475 142.551 126.647 1.00 31.49 105 THR K O 1
ATOM 8365 N N . TYR G 5 86 ? 160.903 140.913 126.039 1.00 28.83 106 TYR K N 1
ATOM 8366 C CA . TYR G 5 86 ? 161.083 140.361 127.374 1.00 25.80 106 TYR K CA 1
ATOM 8367 C C . TYR G 5 86 ? 162.557 140.430 127.746 1.00 23.90 106 TYR K C 1
ATOM 8368 O O . TYR G 5 86 ? 163.427 140.175 126.910 1.00 23.64 106 TYR K O 1
ATOM 8377 N N . TYR G 5 87 ? 162.838 140.767 129.004 1.00 24.23 107 TYR K N 1
ATOM 8378 C CA . TYR G 5 87 ? 164.192 141.079 129.438 1.00 21.78 107 TYR K CA 1
ATOM 8379 C C . TYR G 5 87 ? 164.576 140.272 130.672 1.00 20.13 107 TYR K C 1
ATOM 8380 O O . TYR G 5 87 ? 163.726 139.774 131.413 1.00 18.04 107 TYR K O 1
ATOM 8389 N N . CYS G 5 88 ? 165.887 140.159 130.873 1.00 21.68 108 CYS K N 1
ATOM 8390 C CA . CYS G 5 88 ? 166.485 139.556 132.054 1.00 20.07 108 CYS K CA 1
ATOM 8391 C C . CYS G 5 88 ? 167.167 140.635 132.884 1.00 20.09 108 CYS K C 1
ATOM 8392 O O . CYS G 5 88 ? 167.507 141.706 132.376 1.00 20.97 108 CYS K O 1
ATOM 8395 N N . GLN G 5 89 ? 167.362 140.347 134.169 1.00 20.52 109 GLN K N 1
ATOM 8396 C CA . GLN G 5 89 ? 168.132 141.219 135.044 1.00 15.54 109 GLN K CA 1
ATOM 8397 C C . GLN G 5 89 ? 168.690 140.386 136.187 1.00 17.75 109 GLN K C 1
ATOM 8398 O O . GLN G 5 89 ? 168.038 139.448 136.649 1.00 23.32 109 GLN K O 1
ATOM 8404 N N . GLN G 5 90 ? 169.895 140.727 136.634 1.00 16.17 110 GLN K N 1
ATOM 8405 C CA . GLN G 5 90 ? 170.507 140.107 137.800 1.00 18.34 110 GLN K CA 1
ATOM 8406 C C . GLN G 5 90 ? 170.845 141.193 138.807 1.00 18.84 110 GLN K C 1
ATOM 8407 O O . GLN G 5 90 ? 171.311 142.272 138.427 1.00 22.36 110 GLN K O 1
ATOM 8413 N N . TYR G 5 91 ? 170.595 140.920 140.083 1.00 16.24 111 TYR K N 1
ATOM 8414 C CA . TYR G 5 91 ? 171.060 141.788 141.161 1.00 13.23 111 TYR K CA 1
ATOM 8415 C C . TYR G 5 91 ? 171.852 140.904 142.120 1.00 18.44 111 TYR K C 1
ATOM 8416 O O . TYR G 5 91 ? 171.345 140.479 143.161 1.00 21.81 111 TYR K O 1
ATOM 8425 N N . ALA G 5 92 ? 173.108 140.636 141.765 1.00 19.21 112 ALA K N 1
ATOM 8426 C CA . ALA G 5 92 ? 173.991 139.827 142.592 1.00 15.57 112 ALA K CA 1
ATOM 8427 C C . ALA G 5 92 ? 175.381 140.442 142.638 1.00 21.04 112 ALA K C 1
ATOM 8428 O O . ALA G 5 92 ? 176.270 139.936 143.329 1.00 30.91 112 ALA K O 1
ATOM 8430 N N . SER G 5 93 ? 175.574 141.536 141.906 1.00 22.16 113 SER K N 1
ATOM 8431 C CA . SER G 5 93 ? 176.844 142.246 141.878 1.00 28.73 113 SER K CA 1
ATOM 8432 C C . SER G 5 93 ? 176.548 143.727 141.683 1.00 27.17 113 SER K C 1
ATOM 8433 O O . SER G 5 93 ? 175.470 144.106 141.219 1.00 28.49 113 SER K O 1
ATOM 8436 N N . VAL G 5 94 ? 177.513 144.567 142.048 1.00 25.48 114 VAL K N 1
ATOM 8437 C CA . VAL G 5 94 ? 177.311 146.015 142.050 1.00 28.45 114 VAL K CA 1
ATOM 8438 C C . VAL G 5 94 ? 176.913 146.541 140.669 1.00 30.39 114 VAL K C 1
ATOM 8439 O O . VAL G 5 94 ? 176.042 147.420 140.603 1.00 32.56 114 VAL K O 1
ATOM 8443 N N . PRO G 5 95 ? 177.466 146.058 139.532 1.00 31.66 115 PRO K N 1
ATOM 8444 C CA . PRO G 5 95 ? 176.884 146.474 138.250 1.00 28.88 115 PRO K CA 1
ATOM 8445 C C . PRO G 5 95 ? 175.651 145.655 137.909 1.00 25.66 115 PRO K C 1
ATOM 8446 O O . PRO G 5 95 ? 175.771 144.463 137.606 1.00 31.02 115 PRO K O 1
ATOM 8450 N N . VAL G 5 96 ? 174.465 146.261 137.952 1.00 20.56 116 VAL K N 1
ATOM 8451 C CA . VAL G 5 96 ? 173.273 145.545 137.519 1.00 20.37 116 VAL K CA 1
ATOM 8452 C C . VAL G 5 96 ? 173.252 145.486 135.997 1.00 16.15 116 VAL K C 1
ATOM 8453 O O . VAL G 5 96 ? 173.351 146.508 135.306 1.00 19.08 116 VAL K O 1
ATOM 8457 N N . THR G 5 97 ? 173.130 144.273 135.465 1.00 13.76 117 THR K N 1
ATOM 8458 C CA . THR G 5 97 ? 173.179 144.056 134.028 1.00 18.25 117 THR K CA 1
ATOM 8459 C C . THR G 5 97 ? 171.878 143.423 133.568 1.00 17.44 117 THR K C 1
ATOM 8460 O O . THR G 5 97 ? 171.342 142.531 134.231 1.00 17.06 117 THR K O 1
ATOM 8464 N N . PHE G 5 98 ? 171.374 143.894 132.434 1.00 16.49 118 PHE K N 1
ATOM 8465 C CA . PHE G 5 98 ? 170.172 143.351 131.825 1.00 15.71 118 PHE K CA 1
ATOM 8466 C C . PHE G 5 98 ? 170.544 142.374 130.717 1.00 19.95 118 PHE K C 1
ATOM 8467 O O . PHE G 5 98 ? 171.704 142.254 130.319 1.00 24.64 118 PHE K O 1
ATOM 8475 N N . GLY G 5 99 ? 169.534 141.671 130.215 1.00 22.29 119 GLY K N 1
ATOM 8476 C CA . GLY G 5 99 ? 169.710 140.761 129.100 1.00 25.59 119 GLY K CA 1
ATOM 8477 C C . GLY G 5 99 ? 169.831 141.507 127.790 1.00 30.05 119 GLY K C 1
ATOM 8478 O O . GLY G 5 99 ? 170.419 142.592 127.714 1.00 34.79 119 GLY K O 1
ATOM 8479 N N . GLN G 5 100 ? 169.273 140.919 126.737 1.00 27.76 120 GLN K N 1
ATOM 8480 C CA . GLN G 5 100 ? 169.289 141.538 125.420 1.00 30.67 120 GLN K CA 1
ATOM 8481 C C . GLN G 5 100 ? 167.905 141.781 124.843 1.00 31.60 120 GLN K C 1
ATOM 8482 O O . GLN G 5 100 ? 167.758 142.653 123.986 1.00 34.03 120 GLN K O 1
ATOM 8488 N N . GLY G 5 101 ? 166.893 141.045 125.289 1.00 30.81 121 GLY K N 1
ATOM 8489 C CA . GLY G 5 101 ? 165.545 141.241 124.799 1.00 29.42 121 GLY K CA 1
ATOM 8490 C C . GLY G 5 101 ? 165.153 140.256 123.720 1.00 33.19 121 GLY K C 1
ATOM 8491 O O . GLY G 5 101 ? 165.927 139.999 122.795 1.00 40.82 121 GLY K O 1
ATOM 8492 N N . THR G 5 102 ? 163.952 139.692 123.832 1.00 33.77 122 THR K N 1
ATOM 8493 C CA . THR G 5 102 ? 163.420 138.758 122.846 1.00 40.73 122 THR K CA 1
ATOM 8494 C C . THR G 5 102 ? 162.025 139.213 122.455 1.00 43.78 122 THR K C 1
ATOM 8495 O O . THR G 5 102 ? 161.141 139.313 123.312 1.00 41.12 122 THR K O 1
ATOM 8499 N N . LYS G 5 103 ? 161.823 139.475 121.168 1.00 45.14 123 LYS K N 1
ATOM 8500 C CA . LYS G 5 103 ? 160.521 139.906 120.683 1.00 44.36 123 LYS K CA 1
ATOM 8501 C C . LYS G 5 103 ? 159.603 138.708 120.480 1.00 48.39 123 LYS K C 1
ATOM 8502 O O . LYS G 5 103 ? 160.001 137.692 119.903 1.00 55.71 123 LYS K O 1
ATOM 8508 N N . VAL G 5 104 ? 158.369 138.833 120.957 1.00 43.97 124 VAL K N 1
ATOM 8509 C CA . VAL G 5 104 ? 157.349 137.802 120.806 1.00 53.12 124 VAL K CA 1
ATOM 8510 C C . VAL G 5 104 ? 156.201 138.398 120.005 1.00 58.87 124 VAL K C 1
ATOM 8511 O O . VAL G 5 104 ? 155.620 139.415 120.405 1.00 54.43 124 VAL K O 1
ATOM 8515 N N . GLU G 5 105 ? 155.877 137.773 118.876 1.00 58.52 125 GLU K N 1
ATOM 8516 C CA . GLU G 5 105 ? 154.809 138.233 118.002 1.00 58.55 125 GLU K CA 1
ATOM 8517 C C . GLU G 5 105 ? 153.863 137.078 117.702 1.00 65.38 125 GLU K C 1
ATOM 8518 O O . GLU G 5 105 ? 154.093 135.934 118.102 1.00 72.51 125 GLU K O 1
ATOM 8524 N N . LEU G 5 106 ? 152.786 137.391 116.991 1.00 63.67 126 LEU K N 1
ATOM 8525 C CA . LEU G 5 106 ? 151.777 136.412 116.620 1.00 66.87 126 LEU K CA 1
ATOM 8526 C C . LEU G 5 106 ? 151.958 135.971 115.172 1.00 71.18 126 LEU K C 1
ATOM 8527 O O . LEU G 5 106 ? 152.656 136.607 114.380 1.00 71.78 126 LEU K O 1
ATOM 8532 N N . LYS G 5 107 ? 151.314 134.855 114.832 1.00 78.45 127 LYS K N 1
ATOM 8533 C CA . LYS G 5 107 ? 151.186 134.445 113.441 1.00 87.42 127 LYS K CA 1
ATOM 8534 C C . LYS G 5 107 ? 149.952 133.565 113.305 1.00 90.91 127 LYS K C 1
ATOM 8535 O O . LYS G 5 107 ? 149.619 132.808 114.221 1.00 87.97 127 LYS K O 1
ATOM 8541 N N . ARG G 5 108 ? 149.268 133.691 112.176 1.00 95.85 128 ARG K N 1
ATOM 8542 C CA . ARG G 5 108 ? 148.038 132.939 111.948 1.00 98.39 128 ARG K CA 1
ATOM 8543 C C . ARG G 5 108 ? 148.054 132.143 110.650 1.00 102.09 128 ARG K C 1
ATOM 8544 O O . ARG G 5 108 ? 147.563 131.011 110.630 1.00 102.09 128 ARG K O 1
ATOM 8552 N N . THR G 5 109 ? 148.618 132.696 109.577 1.00 103.09 129 THR K N 1
ATOM 8553 C CA . THR G 5 109 ? 148.695 132.055 108.268 1.00 107.66 129 THR K CA 1
ATOM 8554 C C . THR G 5 109 ? 149.494 132.980 107.359 1.00 107.84 129 THR K C 1
ATOM 8555 O O . THR G 5 109 ? 149.779 134.129 107.708 1.00 103.93 129 THR K O 1
ATOM 8559 N N . VAL G 5 110 ? 149.852 132.464 106.185 1.00 109.58 130 VAL K N 1
ATOM 8560 C CA . VAL G 5 110 ? 150.558 133.275 105.203 1.00 107.07 130 VAL K CA 1
ATOM 8561 C C . VAL G 5 110 ? 149.570 134.188 104.483 1.00 110.68 130 VAL K C 1
ATOM 8562 O O . VAL G 5 110 ? 148.383 133.882 104.339 1.00 114.26 130 VAL K O 1
ATOM 8566 N N . ALA G 5 111 ? 150.067 135.342 104.044 1.00 111.45 131 ALA K N 1
ATOM 8567 C CA . ALA G 5 111 ? 149.258 136.305 103.314 1.00 111.15 131 ALA K CA 1
ATOM 8568 C C . ALA G 5 111 ? 150.068 136.859 102.152 1.00 110.41 131 ALA K C 1
ATOM 8569 O O . ALA G 5 111 ? 151.292 136.985 102.232 1.00 108.88 131 ALA K O 1
ATOM 8571 N N . ALA G 5 112 ? 149.367 137.190 101.069 1.00 110.42 132 ALA K N 1
ATOM 8572 C CA . ALA G 5 112 ? 150.025 137.650 99.854 1.00 111.23 132 ALA K CA 1
ATOM 8573 C C . ALA G 5 112 ? 150.027 139.167 99.793 1.00 110.80 132 ALA K C 1
ATOM 8574 O O . ALA G 5 112 ? 148.977 139.792 100.004 1.00 111.07 132 ALA K O 1
ATOM 8576 N N . PRO G 5 113 ? 151.169 139.790 99.519 1.00 106.44 133 PRO K N 1
ATOM 8577 C CA . PRO G 5 113 ? 151.197 141.247 99.360 1.00 105.43 133 PRO K CA 1
ATOM 8578 C C . PRO G 5 113 ? 150.521 141.682 98.068 1.00 110.01 133 PRO K C 1
ATOM 8579 O O . PRO G 5 113 ? 150.402 140.923 97.103 1.00 112.94 133 PRO K O 1
ATOM 8583 N N . SER G 5 114 ? 150.075 142.935 98.065 1.00 109.44 134 SER K N 1
ATOM 8584 C CA . SER G 5 114 ? 149.458 143.571 96.902 1.00 108.66 134 SER K CA 1
ATOM 8585 C C . SER G 5 114 ? 150.349 144.746 96.511 1.00 107.85 134 SER K C 1
ATOM 8586 O O . SER G 5 114 ? 150.169 145.865 96.995 1.00 106.56 134 SER K O 1
ATOM 8589 N N . VAL G 5 115 ? 151.313 144.483 95.629 1.00 106.74 135 VAL K N 1
ATOM 8590 C CA . VAL G 5 115 ? 152.325 145.477 95.297 1.00 106.20 135 VAL K CA 1
ATOM 8591 C C . VAL G 5 115 ? 151.697 146.622 94.514 1.00 108.26 135 VAL K C 1
ATOM 8592 O O . VAL G 5 115 ? 150.931 146.408 93.564 1.00 109.72 135 VAL K O 1
ATOM 8596 N N . PHE G 5 116 ? 152.015 147.851 94.918 1.00 106.06 136 PHE K N 1
ATOM 8597 C CA . PHE G 5 116 ? 151.497 149.060 94.297 1.00 104.87 136 PHE K CA 1
ATOM 8598 C C . PHE G 5 116 ? 152.659 149.958 93.897 1.00 106.26 136 PHE K C 1
ATOM 8599 O O . PHE G 5 116 ? 153.764 149.856 94.435 1.00 109.03 136 PHE K O 1
ATOM 8607 N N . ILE G 5 117 ? 152.398 150.843 92.939 1.00 107.45 137 ILE K N 1
ATOM 8608 C CA . ILE G 5 117 ? 153.384 151.807 92.471 1.00 110.10 137 ILE K CA 1
ATOM 8609 C C . ILE G 5 117 ? 152.732 153.181 92.438 1.00 113.61 137 ILE K C 1
ATOM 8610 O O . ILE G 5 117 ? 151.515 153.307 92.270 1.00 115.18 137 ILE K O 1
ATOM 8615 N N . PHE G 5 118 ? 153.549 154.218 92.614 1.00 115.84 138 PHE K N 1
ATOM 8616 C CA . PHE G 5 118 ? 153.070 155.598 92.597 1.00 116.35 138 PHE K CA 1
ATOM 8617 C C . PHE G 5 118 ? 154.138 156.491 91.980 1.00 122.91 138 PHE K C 1
ATOM 8618 O O . PHE G 5 118 ? 155.114 156.860 92.655 1.00 124.36 138 PHE K O 1
ATOM 8626 N N . PRO G 5 119 ? 153.997 156.852 90.703 1.00 127.63 139 PRO K N 1
ATOM 8627 C CA . PRO G 5 119 ? 154.957 157.771 90.098 1.00 128.31 139 PRO K CA 1
ATOM 8628 C C . PRO G 5 119 ? 154.836 159.153 90.710 1.00 127.81 139 PRO K C 1
ATOM 8629 O O . PRO G 5 119 ? 153.7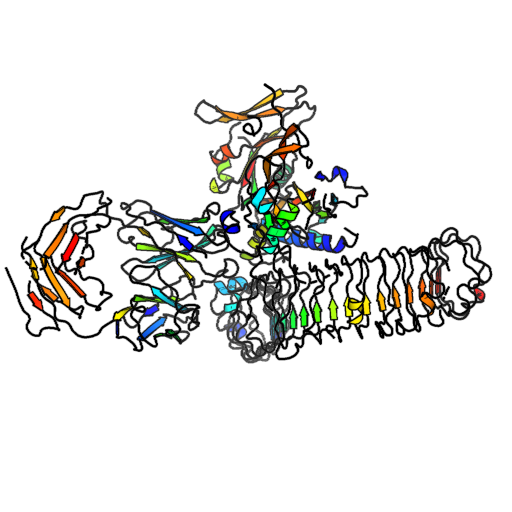52 159.550 91.172 1.00 123.80 139 PRO K O 1
ATOM 8633 N N . PRO G 5 120 ? 155.930 159.931 90.742 1.00 129.38 140 PRO K N 1
ATOM 8634 C CA . PRO G 5 120 ? 155.932 161.273 91.336 1.00 128.94 140 PRO K CA 1
ATOM 8635 C C . PRO G 5 120 ? 154.979 162.235 90.633 1.00 125.89 140 PRO K C 1
ATOM 8636 O O . PRO G 5 120 ? 154.723 162.058 89.442 1.00 124.68 140 PRO K O 1
ATOM 8640 N N . SER G 5 131 ? 160.983 160.988 93.686 1.00 132.51 151 SER K N 1
ATOM 8641 C CA . SER G 5 131 ? 160.695 160.222 94.893 1.00 133.17 151 SER K CA 1
ATOM 8642 C C . SER G 5 131 ? 159.594 159.196 94.644 1.00 131.36 151 SER K C 1
ATOM 8643 O O . SER G 5 131 ? 158.526 159.258 95.253 1.00 130.30 151 SER K O 1
ATOM 8646 N N . VAL G 5 132 ? 159.860 158.250 93.740 1.00 128.92 152 VAL K N 1
ATOM 8647 C CA . VAL G 5 132 ? 158.877 157.219 93.445 1.00 124.80 152 VAL K CA 1
ATOM 8648 C C . VAL G 5 132 ? 158.749 156.277 94.640 1.00 119.67 152 VAL K C 1
ATOM 8649 O O . VAL G 5 132 ? 159.705 156.052 95.395 1.00 117.82 152 VAL K O 1
ATOM 8653 N N . VAL G 5 133 ? 157.544 155.746 94.834 1.00 116.36 153 VAL K N 1
ATOM 8654 C CA . VAL G 5 133 ? 157.231 154.898 95.977 1.00 113.89 153 VAL K CA 1
ATOM 8655 C C . VAL G 5 133 ? 156.589 153.613 95.476 1.00 114.68 153 VAL K C 1
ATOM 8656 O O . VAL G 5 133 ? 155.610 153.656 94.722 1.00 118.07 153 VAL K O 1
ATOM 8660 N N . CYS G 5 134 ? 157.134 152.476 95.899 1.00 114.87 154 CYS K N 1
ATOM 8661 C CA . CYS G 5 134 ? 156.549 151.166 95.648 1.00 112.79 154 CYS K CA 1
ATOM 8662 C C . CYS G 5 134 ? 156.077 150.596 96.978 1.00 106.59 154 CYS K C 1
ATOM 8663 O O . CYS G 5 134 ? 156.854 150.521 97.934 1.00 107.83 154 CYS K O 1
ATOM 8666 N N . LEU G 5 135 ? 154.808 150.198 97.038 1.00 101.95 155 LEU K N 1
ATOM 8667 C CA . LEU G 5 135 ? 154.164 149.870 98.300 1.00 99.31 155 LEU K CA 1
ATOM 8668 C C . LEU G 5 135 ? 153.644 148.441 98.285 1.00 101.52 155 LEU K C 1
ATOM 8669 O O . LEU G 5 135 ? 153.131 147.955 97.274 1.00 106.45 155 LEU K O 1
ATOM 8674 N N . LEU G 5 136 ? 153.787 147.774 99.428 1.00 100.33 156 LEU K N 1
ATOM 8675 C CA . LEU G 5 136 ? 153.199 146.468 99.678 1.00 98.91 156 LEU K CA 1
ATOM 8676 C C . LEU G 5 136 ? 152.244 146.578 100.857 1.00 99.68 156 LEU K C 1
ATOM 8677 O O . LEU G 5 136 ? 152.473 147.355 101.788 1.00 100.89 156 LEU K O 1
ATOM 8682 N N . ASN G 5 137 ? 151.166 145.798 100.814 1.00 101.24 157 ASN K N 1
ATOM 8683 C CA . ASN G 5 137 ? 150.129 145.915 101.827 1.00 98.95 157 ASN K CA 1
ATOM 8684 C C . ASN G 5 137 ? 149.505 144.550 102.079 1.00 104.54 157 ASN K C 1
ATOM 8685 O O . ASN G 5 137 ? 149.318 143.764 101.146 1.00 108.02 157 ASN K O 1
ATOM 8690 N N . ASN G 5 138 ? 149.190 144.284 103.348 1.00 102.75 158 ASN K N 1
ATOM 8691 C CA . ASN G 5 138 ? 148.447 143.096 103.770 1.00 103.36 158 ASN K CA 1
ATOM 8692 C C . ASN G 5 138 ? 149.183 141.805 103.400 1.00 103.47 158 ASN K C 1
ATOM 8693 O O . ASN G 5 138 ? 148.685 140.963 102.651 1.00 107.72 158 ASN K O 1
ATOM 8698 N N . PHE G 5 139 ? 150.388 141.661 103.947 1.00 98.41 159 PHE K N 1
ATOM 8699 C CA . PHE G 5 139 ? 151.154 140.429 103.829 1.00 101.88 159 PHE K CA 1
ATOM 8700 C C . PHE G 5 139 ? 151.635 140.015 105.210 1.00 101.10 159 PHE K C 1
ATOM 8701 O O . PHE G 5 139 ? 152.046 140.860 106.009 1.00 98.87 159 PHE K O 1
ATOM 8709 N N . TYR G 5 140 ? 151.574 138.714 105.493 1.00 103.23 160 TYR K N 1
ATOM 8710 C CA . TYR G 5 140 ? 151.966 138.231 106.812 1.00 99.12 160 TYR K CA 1
ATOM 8711 C C . TYR G 5 140 ? 153.478 138.194 107.025 1.00 97.83 160 TYR K C 1
ATOM 8712 O O . TYR G 5 140 ? 153.969 138.840 107.957 1.00 98.70 160 TYR K O 1
ATOM 8721 N N . PRO G 5 141 ? 154.255 137.454 106.227 1.00 102.16 161 PRO K N 1
ATOM 8722 C CA . PRO G 5 141 ? 155.635 137.160 106.642 1.00 103.22 161 PRO K CA 1
ATOM 8723 C C . PRO G 5 141 ? 156.538 138.376 106.487 1.00 102.63 161 PRO K C 1
ATOM 8724 O O . PRO G 5 141 ? 156.580 139.007 105.429 1.00 106.64 161 PRO K O 1
ATOM 8728 N N . ARG G 5 142 ? 157.263 138.705 107.556 1.00 97.26 162 ARG K N 1
ATOM 8729 C CA . ARG G 5 142 ? 158.184 139.840 107.545 1.00 97.51 162 ARG K CA 1
ATOM 8730 C C . ARG G 5 142 ? 159.505 139.442 106.882 1.00 103.66 162 ARG K C 1
ATOM 8731 O O . ARG G 5 142 ? 160.580 139.463 107.480 1.00 107.24 162 ARG K O 1
ATOM 8739 N N . GLU G 5 143 ? 159.397 139.061 105.609 1.00 103.59 163 GLU K N 1
ATOM 8740 C CA . GLU G 5 143 ? 160.559 138.712 104.804 1.00 109.70 163 GLU K CA 1
ATOM 8741 C C . GLU G 5 143 ? 160.438 139.285 103.399 1.00 112.98 163 GLU K C 1
ATOM 8742 O O . GLU G 5 143 ? 160.984 138.720 102.444 1.00 113.77 163 GLU K O 1
ATOM 8748 N N . ALA G 5 144 ? 159.716 140.394 103.255 1.00 111.43 164 ALA K N 1
ATOM 8749 C CA . ALA G 5 144 ? 159.546 141.013 101.949 1.00 111.58 164 ALA K CA 1
ATOM 8750 C C . ALA G 5 144 ? 160.887 141.491 101.412 1.00 111.65 164 ALA K C 1
ATOM 8751 O O . ALA G 5 144 ? 161.644 142.175 102.108 1.00 110.43 164 ALA K O 1
ATOM 8753 N N . LYS G 5 145 ? 161.176 141.128 100.166 1.00 114.41 165 LYS K N 1
ATOM 8754 C CA . LYS G 5 145 ? 162.434 141.467 99.511 1.00 116.32 165 LYS K CA 1
ATOM 8755 C C . LYS G 5 145 ? 162.090 142.215 98.231 1.00 119.59 165 LYS K C 1
ATOM 8756 O O . LYS G 5 145 ? 161.499 141.640 97.311 1.00 118.67 165 LYS K O 1
ATOM 8762 N N . VAL G 5 146 ? 162.443 143.498 98.179 1.00 119.03 166 VAL K N 1
ATOM 8763 C CA . VAL G 5 146 ? 162.091 144.369 97.065 1.00 117.78 166 VAL K CA 1
ATOM 8764 C C . VAL G 5 146 ? 163.347 145.072 96.567 1.00 119.24 166 VAL K C 1
ATOM 8765 O O . VAL G 5 146 ? 164.133 145.594 97.366 1.00 116.35 166 VAL K O 1
ATOM 8769 N N . GLN G 5 147 ? 163.544 145.065 95.251 1.00 123.18 167 GLN K N 1
ATOM 8770 C CA . GLN G 5 147 ? 164.655 145.746 94.606 1.00 123.34 167 GLN K CA 1
ATOM 8771 C C . GLN G 5 147 ? 164.131 146.678 93.523 1.00 122.95 167 GLN K C 1
ATOM 8772 O O . GLN G 5 147 ? 163.073 146.439 92.933 1.00 124.84 167 GLN K O 1
ATOM 8778 N N . TRP G 5 148 ? 164.882 147.743 93.269 1.00 120.74 168 TRP K N 1
ATOM 8779 C CA . TRP G 5 148 ? 164.512 148.718 92.251 1.00 116.93 168 TRP K CA 1
ATOM 8780 C C . TRP G 5 148 ? 165.066 148.323 90.887 1.00 115.15 168 TRP K C 1
ATOM 8781 O O . TRP G 5 148 ? 166.205 147.868 90.776 1.00 114.58 168 TRP K O 1
ATOM 8792 N N . GLN G 5 160 ? 165.104 152.978 100.703 1.00 100.80 180 GLN K N 1
ATOM 8793 C CA . GLN G 5 160 ? 164.871 153.061 102.140 1.00 100.77 180 GLN K CA 1
ATOM 8794 C C . GLN G 5 160 ? 163.539 152.423 102.516 1.00 98.14 180 GLN K C 1
ATOM 8795 O O . GLN G 5 160 ? 162.518 153.104 102.611 1.00 95.78 180 GLN K O 1
ATOM 8801 N N . GLU G 5 161 ? 163.555 151.110 102.724 1.00 96.24 181 GLU K N 1
ATOM 8802 C CA . GLU G 5 161 ? 162.356 150.394 103.127 1.00 91.88 181 GLU K CA 1
ATOM 8803 C C . GLU G 5 161 ? 161.962 150.776 104.548 1.00 90.43 181 GLU K C 1
ATOM 8804 O O . GLU G 5 161 ? 162.802 151.157 105.368 1.00 90.48 181 GLU K O 1
ATOM 8810 N N . SER G 5 162 ? 160.665 150.676 104.834 1.00 89.60 182 SER K N 1
ATOM 8811 C CA . SER G 5 162 ? 160.128 151.050 106.142 1.00 82.84 182 SER K CA 1
ATOM 8812 C C . SER G 5 162 ? 158.937 150.147 106.448 1.00 81.60 182 SER K C 1
ATOM 8813 O O . SER G 5 162 ? 157.830 150.381 105.953 1.00 82.76 182 SER K O 1
ATOM 8816 N N . VAL G 5 163 ? 159.170 149.120 107.260 1.00 78.76 183 VAL K N 1
ATOM 8817 C CA . VAL G 5 163 ? 158.084 148.268 107.721 1.00 76.73 183 VAL K CA 1
ATOM 8818 C C . VAL G 5 163 ? 157.324 148.975 108.838 1.00 77.84 183 VAL K C 1
ATOM 8819 O O . VAL G 5 163 ? 157.811 149.924 109.457 1.00 82.63 183 VAL K O 1
ATOM 8823 N N . THR G 5 164 ? 156.106 148.513 109.090 1.00 77.01 184 THR K N 1
ATOM 8824 C CA . THR G 5 164 ? 155.275 149.034 110.163 1.00 77.19 184 THR K CA 1
ATOM 8825 C C . THR G 5 164 ? 155.306 148.077 111.350 1.00 78.62 184 THR K C 1
ATOM 8826 O O . THR G 5 164 ? 156.035 147.081 111.362 1.00 81.61 184 THR K O 1
ATOM 8830 N N . GLU G 5 165 ? 154.507 148.396 112.360 1.00 78.50 185 GLU K N 1
ATOM 8831 C CA . GLU G 5 165 ? 154.266 147.482 113.462 1.00 80.43 185 GLU K CA 1
ATOM 8832 C C . GLU G 5 165 ? 153.076 146.589 113.129 1.00 85.08 185 GLU K C 1
ATOM 8833 O O . GLU G 5 165 ? 152.237 146.924 112.290 1.00 92.37 185 GLU K O 1
ATOM 8839 N N . GLN G 5 166 ? 153.018 145.436 113.788 1.00 82.39 186 GLN K N 1
ATOM 8840 C CA . GLN G 5 166 ? 151.926 144.505 113.540 1.00 86.37 186 GLN K CA 1
ATOM 8841 C C . GLN G 5 166 ? 150.591 145.127 113.928 1.00 97.61 186 GLN K C 1
ATOM 8842 O O . GLN G 5 166 ? 150.454 145.735 114.993 1.00 102.04 186 GLN K O 1
ATOM 8848 N N . ASP G 5 167 ? 149.604 144.968 113.052 1.00 98.85 187 ASP K N 1
ATOM 8849 C CA . ASP G 5 167 ? 148.281 145.520 113.292 1.00 100.38 187 ASP K CA 1
ATOM 8850 C C . ASP G 5 167 ? 147.565 144.710 114.364 1.00 104.18 187 ASP K C 1
ATOM 8851 O O . ASP G 5 167 ? 147.737 143.493 114.461 1.00 103.28 187 ASP K O 1
ATOM 8856 N N . SER G 5 168 ? 146.765 145.398 115.181 1.00 106.41 188 SER K N 1
ATOM 8857 C CA . SER G 5 168 ? 146.062 144.724 116.266 1.00 107.21 188 SER K CA 1
ATOM 8858 C C . SER G 5 168 ? 144.863 143.925 115.778 1.00 107.67 188 SER K C 1
ATOM 8859 O O . SER G 5 168 ? 144.377 143.054 116.507 1.00 108.38 188 SER K O 1
ATOM 8862 N N . LYS G 5 169 ? 144.375 144.196 114.567 1.00 109.22 189 LYS K N 1
ATOM 8863 C CA . LYS G 5 169 ? 143.177 143.521 114.079 1.00 109.51 189 LYS K CA 1
ATOM 8864 C C . LYS G 5 169 ? 143.501 142.149 113.498 1.00 110.45 189 LYS K C 1
ATOM 8865 O O . LYS G 5 169 ? 142.991 141.127 113.970 1.00 114.20 189 LYS K O 1
ATOM 8871 N N . ASP G 5 170 ? 144.351 142.105 112.471 1.00 108.16 190 ASP K N 1
ATOM 8872 C CA . ASP G 5 170 ? 144.629 140.869 111.749 1.00 108.89 190 ASP K CA 1
ATOM 8873 C C . ASP G 5 170 ? 146.092 140.451 111.816 1.00 105.84 190 ASP K C 1
ATOM 8874 O O . ASP G 5 170 ? 146.478 139.494 111.135 1.00 105.48 190 ASP K O 1
ATOM 8879 N N . SER G 5 171 ? 146.906 141.124 112.630 1.00 103.52 191 SER K N 1
ATOM 8880 C CA . SER G 5 171 ? 148.336 140.836 112.776 1.00 95.49 191 SER K CA 1
ATOM 8881 C C . SER G 5 171 ? 149.018 140.714 111.413 1.00 93.92 191 SER K C 1
ATOM 8882 O O . SER G 5 171 ? 149.550 139.668 111.039 1.00 88.61 191 SER K O 1
ATOM 8885 N N . THR G 5 172 ? 148.995 141.818 110.671 1.00 97.39 192 THR K N 1
ATOM 8886 C CA . THR G 5 172 ? 149.515 141.850 109.314 1.00 97.92 192 THR K CA 1
ATOM 8887 C C . THR G 5 172 ? 150.526 142.983 109.184 1.00 89.70 192 THR K C 1
ATOM 8888 O O . THR G 5 172 ? 150.502 143.955 109.942 1.00 87.14 192 THR K O 1
ATOM 8892 N N . TYR G 5 173 ? 151.419 142.844 108.210 1.00 83.80 193 TYR K N 1
ATOM 8893 C CA . TYR G 5 173 ? 152.520 143.769 107.994 1.00 82.01 193 TYR K CA 1
ATOM 8894 C C . TYR G 5 173 ? 152.259 144.647 106.776 1.00 87.64 193 TYR K C 1
ATOM 8895 O O . TYR G 5 173 ? 151.300 144.453 106.026 1.00 96.37 193 TYR K O 1
ATOM 8904 N N . SER G 5 174 ? 153.141 145.628 106.591 1.00 84.22 194 SER K N 1
ATOM 8905 C CA . SER G 5 174 ? 153.112 146.505 105.430 1.00 84.92 194 SER K CA 1
ATOM 8906 C C . SER G 5 174 ? 154.515 147.049 105.206 1.00 87.14 194 SER K C 1
ATOM 8907 O O . SER G 5 174 ? 155.353 147.039 106.109 1.00 88.06 194 SER K O 1
ATOM 8910 N N . LEU G 5 175 ? 154.767 147.525 103.988 1.00 91.72 195 LEU K N 1
ATOM 8911 C CA . LEU G 5 175 ? 156.101 147.979 103.621 1.00 90.15 195 LEU K CA 1
ATOM 8912 C C . LEU G 5 175 ? 156.000 149.143 102.647 1.00 94.13 195 LEU K C 1
ATOM 8913 O O . LEU G 5 175 ? 155.040 149.251 101.880 1.00 98.19 195 LEU K O 1
ATOM 8918 N N . SER G 5 176 ? 157.005 150.018 102.691 1.00 93.09 196 SER K N 1
ATOM 8919 C CA . SER G 5 176 ? 157.118 151.140 101.773 1.00 92.60 196 SER K CA 1
ATOM 8920 C C . SER G 5 176 ? 158.562 151.269 101.317 1.00 91.57 196 SER K C 1
ATOM 8921 O O . SER G 5 176 ? 159.482 151.242 102.137 1.00 89.41 196 SER K O 1
ATOM 8924 N N . SER G 5 177 ? 158.754 151.418 100.010 1.00 99.61 197 SER K N 1
ATOM 8925 C CA . SER G 5 177 ? 160.077 151.594 99.430 1.00 104.58 197 SER K CA 1
ATOM 8926 C C . SER G 5 177 ? 160.112 152.888 98.632 1.00 112.08 197 SER K C 1
ATOM 8927 O O . SER G 5 177 ? 159.206 153.162 97.840 1.00 115.31 197 SER K O 1
ATOM 8930 N N . THR G 5 178 ? 161.159 153.678 98.844 1.00 112.28 198 THR K N 1
ATOM 8931 C CA . THR G 5 178 ? 161.306 154.952 98.152 1.00 112.48 198 THR K CA 1
ATOM 8932 C C . THR G 5 178 ? 162.539 154.947 97.255 1.00 114.44 198 THR K C 1
ATOM 8933 O O . THR G 5 178 ? 163.604 154.474 97.651 1.00 112.60 198 THR K O 1
ATOM 8937 N N . CYS G 5 194 ? 159.704 148.358 90.633 1.00 115.18 214 CYS K N 1
ATOM 8938 C CA . CYS G 5 194 ? 160.136 147.587 91.792 1.00 118.83 214 CYS K CA 1
ATOM 8939 C C . CYS G 5 194 ? 159.868 146.095 91.597 1.00 123.31 214 CYS K C 1
ATOM 8940 O O . CYS G 5 194 ? 158.802 145.701 91.125 1.00 123.34 214 CYS K O 1
ATOM 8943 N N . GLU G 5 195 ? 160.851 145.273 91.956 1.00 128.40 215 GLU K N 1
ATOM 8944 C CA . GLU G 5 195 ? 160.745 143.822 91.855 1.00 132.32 215 GLU K CA 1
ATOM 8945 C C . GLU G 5 195 ? 160.517 143.252 93.248 1.00 129.85 215 GLU K C 1
ATOM 8946 O O . GLU G 5 195 ? 161.325 143.479 94.154 1.00 124.77 215 GLU K O 1
ATOM 8952 N N . VAL G 5 196 ? 159.427 142.507 93.414 1.00 131.32 216 VAL K N 1
ATOM 8953 C CA . VAL G 5 196 ? 159.006 141.996 94.713 1.00 126.31 216 VAL K CA 1
ATOM 8954 C C . VAL G 5 196 ? 158.932 140.478 94.649 1.00 126.71 216 VAL K C 1
ATOM 8955 O O . VAL G 5 196 ? 158.312 139.919 93.737 1.00 128.54 216 VAL K O 1
ATOM 8959 N N . THR G 5 197 ? 159.563 139.818 95.616 1.00 126.83 217 THR K N 1
ATOM 8960 C CA . THR G 5 197 ? 159.447 138.381 95.800 1.00 128.11 217 THR K CA 1
ATOM 8961 C C . THR G 5 197 ? 159.020 138.093 97.234 1.00 125.87 217 THR K C 1
ATOM 8962 O O . THR G 5 197 ? 159.383 138.818 98.165 1.00 121.77 217 THR K O 1
ATOM 8966 N N . HIS G 5 198 ? 158.233 137.035 97.404 1.00 126.06 218 HIS K N 1
ATOM 8967 C CA . HIS G 5 198 ? 157.694 136.714 98.716 1.00 124.49 218 HIS K CA 1
ATOM 8968 C C . HIS G 5 198 ? 157.329 135.239 98.764 1.00 130.63 218 HIS K C 1
ATOM 8969 O O . HIS G 5 198 ? 157.175 134.583 97.731 1.00 133.19 218 HIS K O 1
ATOM 8976 N N . GLN G 5 199 ? 157.192 134.728 99.988 1.00 131.69 219 GLN K N 1
ATOM 8977 C CA . GLN G 5 199 ? 156.774 133.347 100.187 1.00 133.58 219 GLN K CA 1
ATOM 8978 C C . GLN G 5 199 ? 155.288 133.142 99.924 1.00 134.14 219 GLN K C 1
ATOM 8979 O O . GLN G 5 199 ? 154.875 132.014 99.635 1.00 135.83 219 GLN K O 1
ATOM 8985 N N . GLY G 5 200 ? 154.481 134.201 100.023 1.00 130.07 220 GLY K N 1
ATOM 8986 C CA . GLY G 5 200 ? 153.052 134.053 99.799 1.00 127.59 220 GLY K CA 1
ATOM 8987 C C . GLY G 5 200 ? 152.712 133.680 98.369 1.00 134.07 220 GLY K C 1
ATOM 8988 O O . GLY G 5 200 ? 151.880 132.800 98.129 1.00 135.71 220 GLY K O 1
ATOM 8989 N N . LEU G 5 201 ? 153.346 134.337 97.402 1.00 138.13 221 LEU K N 1
ATOM 8990 C CA . LEU G 5 201 ? 153.113 134.080 95.987 1.00 140.07 221 LEU K CA 1
ATOM 8991 C C . LEU G 5 201 ? 154.375 133.495 95.369 1.00 138.77 221 LEU K C 1
ATOM 8992 O O . LEU G 5 201 ? 155.461 134.068 95.505 1.00 137.27 221 LEU K O 1
ATOM 8997 N N . SER G 5 202 ? 154.226 132.353 94.693 1.00 140.88 222 SER K N 1
ATOM 8998 C CA . SER G 5 202 ? 155.385 131.657 94.142 1.00 140.42 222 SER K CA 1
ATOM 8999 C C . SER G 5 202 ? 156.073 132.480 93.059 1.00 140.60 222 SER K C 1
ATOM 9000 O O . SER G 5 202 ? 157.307 132.551 93.014 1.00 139.21 222 SER K O 1
ATOM 9003 N N . SER G 5 203 ? 155.299 133.105 92.182 1.00 140.86 223 SER K N 1
ATOM 9004 C CA . SER G 5 203 ? 155.874 133.839 91.061 1.00 140.31 223 SER K CA 1
ATOM 9005 C C . SER G 5 203 ? 156.441 135.170 91.538 1.00 143.63 223 SER K C 1
ATOM 9006 O O . SER G 5 203 ? 155.703 135.972 92.120 1.00 143.31 223 SER K O 1
ATOM 9009 N N . PRO G 5 204 ? 157.728 135.446 91.317 1.00 144.75 224 PRO K N 1
ATOM 9010 C CA . PRO G 5 204 ? 158.302 136.759 91.685 1.00 142.37 224 PRO K CA 1
ATOM 9011 C C . PRO G 5 204 ? 157.904 137.844 90.688 1.00 143.32 224 PRO K C 1
ATOM 9012 O O . PRO G 5 204 ? 158.621 138.190 89.749 1.00 141.69 224 PRO K O 1
ATOM 9016 N N . VAL G 5 205 ? 156.707 138.396 90.898 1.00 143.99 225 VAL K N 1
ATOM 9017 C CA . VAL G 5 205 ? 156.147 139.364 89.963 1.00 144.28 225 VAL K CA 1
ATOM 9018 C C . VAL G 5 205 ? 156.983 140.636 89.957 1.00 141.86 225 VAL K C 1
ATOM 9019 O O . VAL G 5 205 ? 157.457 141.102 91.002 1.00 135.25 225 VAL K O 1
ATOM 9023 N N . THR G 5 206 ? 157.178 141.197 88.766 1.00 143.74 226 THR K N 1
ATOM 9024 C CA . THR G 5 206 ? 157.877 142.464 88.588 1.00 139.74 226 THR K CA 1
ATOM 9025 C C . THR G 5 206 ? 156.964 143.406 87.820 1.00 138.43 226 THR K C 1
ATOM 9026 O O . THR G 5 206 ? 156.504 143.069 86.724 1.00 139.68 226 THR K O 1
ATOM 9030 N N . LYS G 5 207 ? 156.705 144.578 88.390 1.00 134.41 227 LYS K N 1
ATOM 9031 C CA . LYS G 5 207 ? 155.809 145.557 87.794 1.00 131.56 227 LYS K CA 1
ATOM 9032 C C . LYS G 5 207 ? 156.516 146.900 87.709 1.00 128.94 227 LYS K C 1
ATOM 9033 O O . LYS G 5 207 ? 157.215 147.304 88.643 1.00 126.16 227 LYS K O 1
ATOM 9039 N N . SER G 5 208 ? 156.329 147.588 86.585 1.00 129.85 228 SER K N 1
ATOM 9040 C CA . SER G 5 208 ? 156.974 148.869 86.341 1.00 129.50 228 SER K CA 1
ATOM 9041 C C . SER G 5 208 ? 155.982 149.817 85.685 1.00 129.72 228 SER K C 1
ATOM 9042 O O . SER G 5 208 ? 154.975 149.397 85.109 1.00 129.56 228 SER K O 1
ATOM 9045 N N . PHE G 5 209 ? 156.280 151.109 85.780 1.00 128.29 229 PHE K N 1
ATOM 9046 C CA . PHE G 5 209 ? 155.428 152.138 85.198 1.00 128.22 229 PHE K CA 1
ATOM 9047 C C . PHE G 5 209 ? 156.191 152.962 84.167 1.00 126.75 229 PHE K C 1
ATOM 9048 O O . PHE G 5 209 ? 157.359 153.295 84.367 1.00 125.69 229 PHE K O 1
#

Solvent-accessible surface area: 56781 Å² total; per-residue (Å²): 4,10,23,16,114,119,19,55,70,81,87,5,45,56,83,61,26,104,83,58,121,93,49,71,82,77,64,158,144,159,58,58,139,26,115,140,147,205,107,55,57,12,141,110,7,64,118,59,112,51,87,72,8,0,0,50,97,10,112,0,38,6,77,81,62,3,56,18,82,8,15,62,65,12,78,12,14,92,0,4,8,25,35,14,60,11,92,183,159,118,44,34,29,3,32,108,40,61,77,58,14,15,2,1,13,11,67,35,58,88,47,54,6,6,26,1,39,66,2,16,8,85,10,3,62,80,63,113,38,172,17,85,31,100,114,34,18,76,106,38,6,26,35,8,0,33,0,3,3,1,0,4,20,107,31,42,51,41,25,91,72,76,117,42,58,137,59,132,33,60,152,76,19,72,35,13,6,91,21,15,150,32,101,103,146,65,78,91,14,46,10,8,39,4,39,79,18,90,88,90,137,71,23,89,63,71,41,17,59,86,28,17,75,68,76,124,38,13,68,99,0,17,44,19,78,71,47,86,83,34,99,76,78,67,87,76,78,44,74,48,86,63,60,121,105,60,74,36,103,54,92,75,122,78,53,79,76,56,108,65,86,62,91,50,34,44,101,23,18,41,42,21,105,147,139,126,36,40,17,8,2,2,21,10,64,48,169,65,58,60,108,29,2,38,93,42,89,34,40,45,4,1,10,11,112,12,97,1,36,9,154,86,57,10,55,70,161,111,17,57,66,28,120,15,22,88,4,32,13,16,9,4,7,12,5,6,5,7,5,31,52,54,9,21,65,39,1,6,26,14,8,28,48,4,8,32,27,1,25,17,66,14,25,25,8,43,105,44,82,16,77,13,28,10,20,50,120,59,79,98,69,91,27,23,30,81,29,46,91,69,28,10,156,25,4,82,12,36,71,82,19,77,112,112,42,59,116,129,22,32,88,98,24,62,96,109,7,73,72,1,36,0,28,28,6,92,1,168,33,2,76,28,71,31,3,27,124,3,68,31,0,109,83,1,39,4,15,77,10,71,0,20,68,5,62,95,38,0,17,74,42,5,66,102,3,66,49,1,14,0,8,94,7,69,0,4,93,1,12,57,119,14,76,51,9,17,15,69,9,67,117,1,30,30,6,42,0,9,13,0,12,0,0,0,3,1,0,34,29,2,26,25,90,6,72,31,7,86,44,0,14,0,3,58,2,1,0,4,38,0,17,106,70,3,3,53,92,8,78,30,1,84,61,1,22,0,61,7,0,9,0,35,47,2,65,106,15,1,14,136,36,11,87,82,5,30,82,1,51,0,17,70,0,2,0,19,3,0,32,50,0,64,29,81,76,2,139,34,0,11,0,2,12,4,8,0,10,6,9,49,19,16,96,98,52,120,51,99,7,57,3,28,84,0,4,0,82,35,4,60,2,49,89,39,8,112,5,73,22,3,47,60,1,66,51,0,17,0,12,38,6,72,0,99,14,122,85,40,0,53,48,3,0,9,54,85,110,61,8,42,107,1,75,62,4,37,2,7,54,0,44,0,111,59,30,49,105,88,36,17,48,32,3,70,49,0,33,101,2,39,4,13,96,1,15,2,78,72,10,76,7,81,87,103,42,13,5,47,64,0,41,56,3,20,5,7,69,13,49,0,104,76,15,54,27,27,78,89,6,7,28,49,0,120,30,5,45,2,39,31,8,66,2,171,114,45,79,78,146,12,10,40,68,7,74,39,2,59,83,0,20,0,64,31,2,126,11,75,35,76,25,29,106,18,2,85,29,1,9,4,13,62,3,116,13,61,69,3,136,48,58,5,0,102,140,2,48,0,40,50,0,32,6,14,48,0,98,62,16,109,11,27,106,40,0,13,27,30,0,56,69,19,1,67,58,6,17,17,82,28,3,63,58,178,107,58,82,19,84,49,117,76,14,141,50,42,151,54,69,58,85,48,100,162,14,112,10,86,17,89,56,12,120,48,76,80,57,59,39,55,1,99,1,35,0,76,0,46,31,16,34,10,6,29,36,13,0,2,1,0,8,28,16,125,68,79,14,7,60,12,1,0,10,5,4,16,39,79,40,37,65,68,81,12,123,87,7,122,56,56,3,75,4,82,35,51,70,93,59,10,10,0,52,1,69,11,50,68,12,118,83,131,9,43,4,28,2,12,0,0,13,3,34,65,37,12,18,2,0,1,62,17,13,7,4,3,52,43,31,6,112,11,3,111,4,51,21,46,84,17,106,96,79,39,33,48,70,120,124,24,66,128,49,93,8,41,6,2,48,47,11,34,30,71,83,22,86,53,149,85,113,58,95,8,74,38,34,119,43,114,84,3,30,21,9,12,14,13,50,133,79,111,37,144,55,82,2,110,11,78,16,89,38,94,71,40,60,12,34,120,66,68,169,4,61,0,51,3,104,1,68,98,79,2,55,44,45,0,0,1,0,22,16,79,100,72,105,17,3,88,10,7,0,36,1,4,63,80,70,47,123,87,33,54,90,52,6,57,17,56,41,76,19,69,65,0,37,0,30,0,67,20,3,66,63,102,5,27,10,24,0,12,0,0,0,4,27,38,86,21,6,31,14,6,106,14,0,125,5,45,35,69,102,83,82,18,61,25,51,30,68,26,14,43,131,79,51,6,0,11,0,26,87,2,47,11,131,119,21,88,12,106,148,126,89,15,36,26,118,43,62,119,181,79,14,14,12,1,3,0,2,37,20,69,5,50,13,146,28,84,117,62,80,63,97,71,96,179

Secondary structure (P-SEA, 3-state):
cccccccccaaaaaaaaaaaccccccccccbbbbbbcc/ccccccccccccccccbbbbbbbcccccccccccccccccccccccccccccbbbbbccccccccccccccccbbbbbccccccccccc/ccccccaaaaaaaaaaaaaaaaaaaacccccccccccccccccaaaaaaaaaaaccccccccbbbbbbbbcccccccaaaaaaaccccccccbbbbbbbbccccccbbbbbbccccccbbbbcbbbbbccccbbbbbbbbaaaaaaacccbbbbbbbbcc/ccaaaaaccccccbbbbbbbbbcccccccccccccccccbbbbbbbbbbbbcccccccccccccccccccccccccccccccbbbbbbbbcccbbbbbbcccccccccccc/ccccccccccccccccccccbbbbccccccccccccccccccccbbbbcccccccccccccccccccccccccccccccccccccccccccccccbbbbcccccccccccccccccccccbbbbcccccccccccccccccccccccccccccccccccccccccccccccccccccccccccccccccccccccccccbbbbbccccccccccccccccccccccccccccccccccccccccccccccccccccccccccccccccccccccccccaaaaaacccccccccccccccbbbbccccccccccbbbbcccccccccccccccccccbbbbccccccccccccccccccccccccccccccccccccccbbbbccccccccccccccccccccccccccccccccccccccccccccccccccccccccccccccccccccccccc/cccccccccbbbbbccbbbbbbbbbcccccccbbbbbbcccccccccccccccccccccccbbbbbcccbbbbbbcccccccccccbbbbcccccccccbbbbbbcccbbbbbbbbbbcccbbbbbcccccccccccccbbbbcccccccccccccccccccccccccccccc/cbbbbbcccccccccbbbbbbbcccccccccbbbbbbbbccccccccccccccccbbbbbcccccccbbbbbbcccccccccccccccccbbbbbbbbccccccccccbbbbbccccbbbbbccccccbbbbbbbbbccccbbbbcccccbbbbcccbbbbbbbbcccbbbbbccccccccc

B-factor: mean 68.43, std 38.1, range [3.37, 159.21]

Nearest PDB structures (foldseek):
  8c7h-assembly1_C  TM=1.006E+00  e=6.806E-32  Homo sapiens
  6gff-assembly1_C  TM=9.713E-01  e=6.899E-26  Homo sapiens
  6gff-assembly2_G  TM=9.609E-01  e=4.485E-25  Homo sapiens
  6gff-assembly2_E  TM=9.362E-01  e=1.402E-23  Homo sapiens
  5vqp-assembly1_A-2  TM=8.777E-01  e=7.952E-21  Homo sapiens